Protein AF-A0A3A1XZ64-F1 (afdb_monomer_lite)

Sequence (1173 aa):
PPKTSGSVVLKYNQELTPEKVQAAITEAGNVNTERSDKKSVNDQLSGAFTQNINVKSDDAYDKTTFNAINTETSAQGATDKTYVAGAKTLNTYMVTDLGFKSQAIPLTVARYDTRIDKPTVEDPTNVSQEVKTDIIKKLAALNNVAQDKVSINDKGEAVIHFDGVDEKDAPKIALKDLVLKNLKAGEYVVPSDDKAVFVANPLDYSKDEIARIKQAIFDANKTNKDLNLTSVDQISLEYLKGDFTKAGQANQGISNGQAENTITVKIKTDKAVAEFTSNVKESKLTKLPDIRKDYDVSWTKTKIDGRDTDEGISWSNDQKTTIIYRYDPTKAEGFDTTKILGLLKATPKDKQAGLRDLTGGETLQYEGTGTNAQKSHMHYALQNGEPTGELTLGNMGGPYWSGNQKVSNSDVDLGDAESEAGSYSWDTEAGPVKVAGKKGKIFKARLFVEPYAMTYYKHVYMEQGRNPGNTAKAINVIFVPQTNHKTKDLSDSIGEHKTENVEGKDVPTQSKYYNASADKKDAYEKALKTATDLLATVKDKQEKDLTEEQKAQIDNATINLNKARAELDGADTNKDKLNDSIDANGKAAEGTTAATGTQATNQFKNVSDPDFKKADGSDDKDRNEAAKKAKTDYDKALEEANKVKEDKNATQKAVDDAKAKLDAAREKLNDFTTNKDELNNAIAKDGKVNTGRDNQGNQTLTNADPTYQNSTPEQRKAYDDAVKKADEVFKDPNASQKEVNKAIDDLKKAKAALDANATDKAPLAAAVQKSLDKDPNKHSVFYTNAKNKTGDTAAQQAVKNYDDALAKAKQVLADDKATKKDVEDAKKALEDAEKVLYAETYQTKATDLAEAIADNFSGYLMPAYFNAFDKAQAEGKDSQAAKDFKAYNDAYHAAKDLMDELNKPGSTVDQKKVDAVKEQLIAARKIIDTYATDTSRLSAAALNDFAIQHSPAYANLKELAEKQNPSEEEKAKVEAAKKAKEAYEKAAAKLTAALTNTLPKDQANGHDIPDNIIPKEDGDPNDKDYLKDIQAHKNGEPLNRDVDTILKEMNEAAKALDKFATKTDELIKSINEDATTHPSPAFKNASQPSFQKPDGSGPDDAKNAAAKAAADAYGKALNEAKDLLIKKPDATQKEINDAKAALDKARAELDKYNTDVAKLKASVKKHGTKADV

Radius of gyration: 86.15 Å; chains: 1; bounding box: 174×87×252 Å

Secondary structure (DSSP, 8-state):
--S---EEEEETT----HHHHHHHHHHHHTSBPSSTT--BHHHHHTTSTT--B-TT-TTSB-HHHHHHHS-B-SPTT-SS--B--EEEEEEE--BBTT-PBPSPEEEEEEEE-----PPEES-TTS--HHHHHHHHHHHHHHTT--GGGEEE-TTSEEEE--TTS-TTTS-EEEGGGSSEEEEPTTSS----GGGSEE-S-SS---HHHHHHHHHHHHHHHTT-TTTT---GGGEEEE---S-TTSTTTTTSTTTTTSS--PEEEEEE-SSEEEEEEE-TTTTSSEE---HHHHEEEEES-SS-TT-TTS-EEEESSTT--EEEEEE-TTS----BTHHHHTTEEEEES-TTSS---EETT---EETTSTTSPP-SSS--EEETTEE--EEEEEEEETTEEEES-B-TTTTS--TTSPEEEEEE-SSTTT--EEEEEETT--EEEEEEEESS-HHHHHHHHSPTT--TTT-SSSEEEEEEE--S--HHHHHHHHHTS-EEEETTEEEE--HHHHTS-HHHHHHHHHHHHHHHHHHHHHTTS-GGGS-HHHHHHHHHHHHHHHHHHHT--PPP---HHHHHHHHTT-PPPBTTBPP-GGGGSHHHHHHHS---B-TTSSB-HHHHHHHHHHHHHHHHHHHHHHHHHH-TT--HHHHHHHHHHHHHHHHHGGGGPPP-HHHHHHHHHHS----SB-TT--B-GGGS-HHHHHS-HHHHHHHHHHHHHHHHHHH-TT--HHHHHHHHHHHHHHHHHHHTT----HHHHHHHHH-TT-BTTB--HHHHHHHH-TT-HHHHHHHHHHHHHHHHHHHHHH-TT--HHHHHHHHHHHHHHHHHHT-GGG---SSHHHHHHHHHHGGGGSHHHHHHHHHHHHH-TTSHHHHHHHHHHHHHHHHHHHHHHHTSTT----HHHHHHHHHHHHHHHHHHHTT---THHHHHHHHHHHHHHTSHHHHHHHHHHT-SS--TTTHHHHHHHHHHHHHHHHHHHHHHHHHTT-PPPPEETTEEPPTTPPPPTTS-TT-TTTTTTS-S-TT-PPPHHHHHHHHHHHHHHHHHHGGGSPP-HHHHHHHHTHHHHTTSHHHHHHHS--PBPTTSSSB-HHHHHHHHHHHHHHHHHHHHHHHHHHH-TT--HHHHHHHHHHHHHHHHHHGGG----HHHHHHHHHH---S--

Foldseek 3Di:
DDQALAEAEAEQQDADDLVNLLVSVVVQQQQFDPPPVRGGVQRVQPPDPFWGFPSVDPQQWDPVVSVQQADWDDDPPDPRTGGQAAKDWIFGWRATNVGDTDPTHTYIYGYFYQDFPAAEDQDLVDDDPVNVLVSLVRRCVRRVHDSVQWDQDPQQWTWGHHPRHDSVSTDTHHSLLRHAHEDDPPLADALFDPLAAEAFAQLFGDPVSVVSLLVSRCVRCCPRPQLVRDDSVQKDKDWDDDAQCDPPNVPPLSQVLLAGIKIWIWGDDSHYIYIDIDGQLRRRRYHYDQLLPFWDKDFDDQDQPPQPVWPGWDQLDPSSQAIETAGALQVLDKDKPLSVQQRMKICTPDPVSPAHIARRPDDFAWAPPDPHHHRHPFRFTDDPNGQHWHKFKFDDPDLFTDTIGIQFSSNHRCLLAAWDQDWDDQEPVSHTGTAIAGPPRKGKMWIATHRGGQSNNQSRHADPPDGRRYGSRTRIYMYGHFQNDDLVLLVVLLVVQDFDQDPNDTHGLDQLQVQFDPVLNVQLVVLSVQSVVLSVVPVVDDRVRDDNRSSSSNSNSSSSNVVSSVPRRGDDQDQVLLVVLLCLCFDADDDPDATDHLNLALLNVCLVPPQDADPVRHGPVVVNVVSVVLNVQLVVLSVQSVVLVPPSRRHNVSSVVSSVSNVVSSVSSVVQHADQVLLVVLCLPQVPFFQCQDPVRDGDNLNGALLNNQADPVLNVLQVVLSVQSVVLSPPNRRYNVSSVVSSVSSVVSSVSSVVRPADLLLLLLLCVPDQQNDVVGHDLLLVQLVVPPVDPLSVVLNVQLVVLSVQSVVLSVDSRRHNVSSVVSSVSNVVSSVSSPDPVRDDDDVPLVVLLVVCLVVCQALLLVLLLVVCLVVDCVDPSNVLNVQLLVLSVLSVVVVVLVPDPPRPDDVVSSVVSSVSNVVSSVVSCVSHASCSLLVVLLVVLVVLCLFLLVVLLVCLLPDDPDDPVSVVVNVLSVVLVVLQVVLVVLSVLQVVLNADKDDDPRHHQDQNDDFDSPDDSNDPCRCVSHIRSPSNHDHNVSSVVSVVSNVVSSVSSVVSPQDLPLLVVLLVCCVVLCVAQLLVCLCQPQDADPVRPGGDPVVNVQSVVLNVQLVVLSVVSVCCVNVPVRDHNVNSVVSSVSNVVSSVSSVVRHDDCVVVVVVCVVPVDDPDD

Structure (mmCIF, N/CA/C/O backbone):
data_AF-A0A3A1XZ64-F1
#
_entry.id   AF-A0A3A1XZ64-F1
#
loop_
_atom_site.group_PDB
_atom_site.id
_atom_site.type_symbol
_atom_site.label_atom_id
_atom_site.label_alt_id
_atom_site.label_comp_id
_atom_site.label_asym_id
_atom_site.label_entity_id
_atom_site.label_seq_id
_atom_site.pdbx_PDB_ins_code
_atom_site.Cartn_x
_atom_site.Cartn_y
_atom_site.Cartn_z
_atom_site.occupancy
_atom_site.B_iso_or_equiv
_atom_site.auth_seq_id
_atom_site.auth_comp_id
_atom_site.auth_asym_id
_atom_site.auth_atom_id
_atom_site.pdbx_PDB_model_num
ATOM 1 N N . PRO A 1 1 ? -80.824 -29.458 127.274 1.00 72.31 1 PRO A N 1
ATOM 2 C CA . PRO A 1 1 ? -79.736 -29.387 126.265 1.00 72.31 1 PRO A CA 1
ATOM 3 C C . PRO A 1 1 ? -79.462 -27.914 125.926 1.00 72.31 1 PRO A C 1
ATOM 5 O O . PRO A 1 1 ? -80.353 -27.098 126.171 1.00 72.31 1 PRO A O 1
ATOM 8 N N . PRO A 1 2 ? -78.275 -27.560 125.408 1.00 81.06 2 PRO A N 1
ATOM 9 C CA . PRO A 1 2 ? -78.021 -26.232 124.847 1.00 81.06 2 PRO A CA 1
ATOM 10 C C . PRO A 1 2 ? -78.983 -25.931 123.688 1.00 81.06 2 PRO A C 1
ATOM 12 O O . PRO A 1 2 ? -79.506 -26.843 123.047 1.00 81.06 2 PRO A O 1
ATOM 15 N N . LYS A 1 3 ? -79.220 -24.641 123.425 1.00 84.75 3 LYS A N 1
ATOM 16 C CA . LYS A 1 3 ? -80.144 -24.170 122.375 1.00 84.75 3 LYS A CA 1
ATOM 17 C C . LYS A 1 3 ? -79.571 -24.275 120.954 1.00 84.75 3 LYS A C 1
ATOM 19 O O . LYS A 1 3 ? -80.325 -24.133 120.003 1.00 84.75 3 LYS A O 1
ATOM 24 N N . THR A 1 4 ? -78.264 -24.489 120.805 1.00 85.44 4 THR A N 1
ATOM 25 C CA . THR A 1 4 ? -77.558 -24.606 119.518 1.00 85.44 4 THR A CA 1
ATOM 26 C C . THR A 1 4 ? -76.292 -25.448 119.682 1.00 85.44 4 THR A C 1
ATOM 28 O O . THR A 1 4 ? -75.735 -25.520 120.779 1.00 85.44 4 THR A O 1
ATOM 31 N N . SER A 1 5 ? -75.852 -26.078 118.591 1.00 88.44 5 SER A N 1
ATOM 32 C CA . SER A 1 5 ? -74.563 -26.762 118.473 1.00 88.44 5 SER A CA 1
ATOM 33 C C . SER A 1 5 ? -73.467 -25.849 117.917 1.00 88.44 5 SER A C 1
ATOM 35 O O . SER A 1 5 ? -72.364 -26.312 117.653 1.00 88.44 5 SER A O 1
ATOM 37 N N . GLY A 1 6 ? -73.756 -24.558 117.745 1.00 88.81 6 GLY A N 1
ATOM 38 C CA . GLY A 1 6 ? -72.831 -23.574 117.194 1.00 88.81 6 GLY A CA 1
ATOM 39 C C . GLY A 1 6 ? -72.935 -23.480 115.675 1.00 88.81 6 GLY A C 1
ATOM 40 O O . GLY A 1 6 ? -74.018 -23.642 115.101 1.00 88.81 6 GLY A O 1
ATOM 41 N N . SER A 1 7 ? -71.804 -23.201 115.025 1.00 90.88 7 SER A N 1
ATOM 42 C CA . SER A 1 7 ? -71.732 -23.084 113.571 1.00 90.88 7 SER A CA 1
ATOM 43 C C . SER A 1 7 ? -70.463 -23.703 112.981 1.00 90.88 7 SER A C 1
ATOM 45 O O . SER A 1 7 ? -69.439 -23.807 113.650 1.00 90.88 7 SER A O 1
ATOM 47 N N . VAL A 1 8 ? -70.533 -24.123 111.718 1.00 92.81 8 VAL A N 1
ATOM 48 C CA . VAL A 1 8 ? -69.400 -24.617 110.926 1.00 92.81 8 VAL A CA 1
ATOM 49 C C . VAL A 1 8 ? -69.339 -23.826 109.627 1.00 92.81 8 VAL A C 1
ATOM 51 O O . VAL A 1 8 ? -70.294 -23.834 108.851 1.00 92.81 8 VAL A O 1
ATOM 54 N N . VAL A 1 9 ? -68.200 -23.184 109.365 1.00 93.06 9 VAL A N 1
ATOM 55 C CA . VAL A 1 9 ? -67.962 -22.413 108.137 1.00 93.06 9 VAL A CA 1
ATOM 56 C C . VAL A 1 9 ? -67.015 -23.174 107.208 1.00 93.06 9 VAL A C 1
ATOM 58 O O . VAL A 1 9 ? -65.954 -23.641 107.624 1.00 93.06 9 VAL A O 1
ATOM 61 N N . LEU A 1 10 ? -67.402 -23.318 105.941 1.00 93.88 10 LEU A N 1
ATOM 62 C CA . LEU A 1 10 ? -66.702 -24.091 104.913 1.00 93.88 10 LEU A CA 1
ATOM 63 C C . LEU A 1 10 ? -66.418 -23.224 103.682 1.00 93.88 10 LEU A C 1
ATOM 65 O O . LEU A 1 10 ? -67.235 -22.395 103.290 1.00 93.88 10 LEU A O 1
ATOM 69 N N . LYS A 1 11 ? -65.280 -23.441 103.019 1.00 92.50 11 LYS A N 1
ATOM 70 C CA . LYS A 1 11 ? -65.061 -22.923 101.656 1.00 92.50 11 LYS A CA 1
ATOM 71 C C . LYS A 1 11 ? -65.850 -23.745 100.635 1.00 92.50 11 LYS A C 1
ATOM 73 O O . LYS A 1 11 ? -66.190 -24.897 100.892 1.00 92.50 11 LYS A O 1
ATOM 78 N N . TYR A 1 12 ? -66.101 -23.173 99.461 1.00 91.75 12 TYR A N 1
ATOM 79 C CA . TYR A 1 12 ? -66.890 -23.772 98.378 1.00 91.75 12 TYR A CA 1
ATOM 80 C C . TYR A 1 12 ? -66.477 -25.206 98.006 1.00 91.75 12 TYR A C 1
ATOM 82 O O . TYR A 1 12 ? -67.330 -25.995 97.611 1.00 91.75 12 TYR A O 1
ATOM 90 N N . ASN A 1 13 ? -65.193 -25.548 98.150 1.00 91.19 13 ASN A N 1
ATOM 91 C CA . ASN A 1 13 ? -64.625 -26.861 97.838 1.00 91.19 13 ASN A CA 1
ATOM 92 C C . ASN A 1 13 ? -64.469 -27.788 99.055 1.00 91.19 13 ASN A C 1
ATOM 94 O O . ASN A 1 13 ? -63.857 -28.848 98.949 1.00 91.19 13 ASN A O 1
ATOM 98 N N . GLN A 1 14 ? -65.001 -27.406 100.220 1.00 92.50 14 GLN A N 1
ATOM 99 C CA . GLN A 1 14 ? -64.918 -28.188 101.452 1.00 92.50 14 GLN A CA 1
ATOM 100 C C . GLN A 1 14 ? -66.246 -28.881 101.778 1.00 92.50 14 GLN A C 1
ATOM 102 O O . GLN A 1 14 ? -67.298 -28.246 101.910 1.00 92.50 14 GLN A O 1
ATOM 107 N N . GLU A 1 15 ? -66.172 -30.190 101.990 1.00 91.38 15 GLU A N 1
ATOM 108 C CA . GLU A 1 15 ? -67.285 -31.013 102.462 1.00 91.38 15 GLU A CA 1
ATOM 109 C C . GLU A 1 15 ? -67.494 -30.849 103.984 1.00 91.38 15 GLU A C 1
ATOM 111 O O . GLU A 1 15 ? -66.542 -30.630 104.746 1.00 91.38 15 GLU A O 1
ATOM 116 N N . LEU A 1 16 ? -68.746 -30.926 104.447 1.00 93.62 16 LEU A N 1
ATOM 117 C CA . LEU A 1 16 ? -69.064 -31.067 105.869 1.00 93.62 16 LEU A CA 1
ATOM 118 C C . LEU A 1 16 ? -68.836 -32.526 106.265 1.00 93.62 16 LEU A C 1
ATOM 120 O O . LEU A 1 16 ? -69.551 -33.399 105.787 1.00 93.62 16 LEU A O 1
ATOM 124 N N . THR A 1 17 ? -67.886 -32.805 107.152 1.00 93.12 17 THR A N 1
ATOM 125 C CA . THR A 1 17 ? -67.615 -34.187 107.573 1.00 93.12 17 THR A CA 1
ATOM 126 C C . THR A 1 17 ? -68.376 -34.544 108.855 1.00 93.12 17 THR A C 1
ATOM 128 O O . THR A 1 17 ? -68.671 -33.646 109.658 1.00 93.12 17 THR A O 1
ATOM 131 N N . PRO A 1 18 ? -68.682 -35.833 109.099 1.00 92.25 18 PRO A N 1
ATOM 132 C CA . PRO A 1 18 ? -69.296 -36.269 110.350 1.00 92.25 18 PRO A CA 1
ATOM 133 C C . PRO A 1 18 ? -68.497 -35.834 111.583 1.00 92.25 18 PRO A C 1
ATOM 135 O O . PRO A 1 18 ? -69.089 -35.441 112.582 1.00 92.25 18 PRO A O 1
ATOM 138 N N . GLU A 1 19 ? -67.163 -35.816 111.510 1.00 92.12 19 GLU A N 1
ATOM 139 C CA . GLU A 1 19 ? -66.283 -35.412 112.614 1.00 92.12 19 GLU A CA 1
ATOM 140 C C . GLU A 1 19 ? -66.494 -33.946 113.003 1.00 92.12 19 GLU A C 1
ATOM 142 O O . GLU A 1 19 ? -66.482 -33.622 114.189 1.00 92.12 19 GLU A O 1
ATOM 147 N N . LYS A 1 20 ? -66.739 -33.055 112.030 1.00 92.31 20 LYS A N 1
ATOM 148 C CA . LYS A 1 20 ? -67.052 -31.644 112.313 1.00 92.31 20 LYS A CA 1
ATOM 149 C C . LYS A 1 20 ? -68.392 -31.499 113.031 1.00 92.31 20 LYS A C 1
ATOM 151 O O . LYS A 1 20 ? -68.501 -30.705 113.961 1.00 92.31 20 LYS A O 1
ATOM 156 N N . VAL A 1 21 ? -69.394 -32.288 112.636 1.00 91.88 21 VAL A N 1
ATOM 157 C CA . VAL A 1 21 ? -70.703 -32.313 113.310 1.00 91.88 21 VAL A CA 1
ATOM 158 C C . VAL A 1 21 ? -70.563 -32.876 114.728 1.00 91.88 21 VAL A C 1
ATOM 160 O O . VAL A 1 21 ? -71.085 -32.299 115.677 1.00 91.88 21 VAL A O 1
ATOM 163 N N . GLN A 1 22 ? -69.797 -33.954 114.897 1.00 92.00 22 GLN A N 1
ATOM 164 C CA . GLN A 1 22 ? -69.511 -34.564 116.199 1.00 92.00 22 GLN A CA 1
ATOM 165 C C . GLN A 1 22 ? -68.770 -33.608 117.137 1.00 92.00 22 GLN A C 1
ATOM 167 O O . GLN A 1 22 ? -69.117 -33.517 118.316 1.00 92.00 22 GLN A O 1
ATOM 172 N N . ALA A 1 23 ? -67.775 -32.879 116.627 1.00 90.44 23 ALA A N 1
ATOM 173 C CA . ALA A 1 23 ? -67.051 -31.866 117.386 1.00 90.44 23 ALA A CA 1
ATOM 174 C C . ALA A 1 23 ? -67.995 -30.754 117.864 1.00 90.44 23 ALA A C 1
ATOM 176 O O . ALA A 1 23 ? -67.988 -30.433 119.049 1.00 90.44 23 ALA A O 1
ATOM 177 N N . ALA A 1 24 ? -68.876 -30.261 116.989 1.00 89.62 24 ALA A N 1
ATOM 178 C CA . ALA A 1 24 ? -69.879 -29.256 117.335 1.00 89.62 24 ALA A CA 1
ATOM 179 C C . ALA A 1 24 ? -70.861 -29.747 118.422 1.00 89.62 24 ALA A C 1
ATOM 181 O O . ALA A 1 24 ? -71.157 -29.030 119.378 1.00 89.62 24 ALA A O 1
ATOM 182 N N . ILE A 1 25 ? -71.329 -31.001 118.341 1.00 90.25 25 ILE A N 1
ATOM 183 C CA . ILE A 1 25 ? -72.186 -31.604 119.382 1.00 90.25 25 ILE A CA 1
ATOM 184 C C . ILE A 1 25 ? -71.419 -31.757 120.703 1.00 90.25 25 ILE A C 1
ATOM 186 O O . ILE A 1 25 ? -71.974 -31.488 121.769 1.00 90.25 25 ILE A O 1
ATOM 190 N N . THR A 1 26 ? -70.150 -32.171 120.643 1.00 88.81 26 THR A N 1
ATOM 191 C CA . THR A 1 26 ? -69.287 -32.351 121.822 1.00 88.81 26 THR A CA 1
ATOM 192 C C . THR A 1 26 ? -69.055 -31.025 122.533 1.00 88.81 26 THR A C 1
ATOM 194 O O . THR A 1 26 ? -69.230 -30.935 123.747 1.00 88.81 26 THR A O 1
ATOM 197 N N . GLU A 1 27 ? -68.693 -29.988 121.777 1.00 88.00 27 GLU A N 1
ATOM 198 C CA . GLU A 1 27 ? -68.483 -28.642 122.298 1.00 88.00 27 GLU A CA 1
ATOM 199 C C . GLU A 1 27 ? -69.759 -28.126 122.963 1.00 88.00 27 GLU A C 1
ATOM 201 O O . GLU A 1 27 ? -69.723 -27.734 124.127 1.00 88.00 27 GLU A O 1
ATOM 206 N N . ALA A 1 28 ? -70.908 -28.266 122.298 1.00 86.56 28 ALA A N 1
ATOM 207 C CA . ALA A 1 28 ? -72.205 -27.903 122.858 1.00 86.56 28 ALA A CA 1
ATOM 208 C C . ALA A 1 28 ? -72.541 -28.682 124.145 1.00 86.56 28 ALA A C 1
ATOM 210 O O . ALA A 1 28 ? -73.086 -28.114 125.092 1.00 86.56 28 ALA A O 1
ATOM 211 N N . GLY A 1 29 ? -72.195 -29.972 124.213 1.00 85.06 29 GLY A N 1
ATOM 212 C CA . GLY A 1 29 ? -72.396 -30.826 125.392 1.00 85.06 29 GLY A CA 1
ATOM 213 C C . GLY A 1 29 ? -71.615 -30.380 126.626 1.00 85.06 29 GLY A C 1
ATOM 214 O O . GLY A 1 29 ? -72.065 -30.631 127.746 1.00 85.06 29 GLY A O 1
ATOM 215 N N . ASN A 1 30 ? -70.500 -29.678 126.411 1.00 85.50 30 ASN A N 1
ATOM 216 C CA . ASN A 1 30 ? -69.625 -29.130 127.447 1.00 85.50 30 ASN A CA 1
ATOM 217 C C . ASN A 1 30 ? -69.985 -27.691 127.852 1.00 85.50 30 ASN A C 1
ATOM 219 O O . ASN A 1 30 ? -69.416 -27.165 128.806 1.00 85.50 30 ASN A O 1
ATOM 223 N N . VAL A 1 31 ? -70.937 -27.046 127.171 1.00 84.38 31 VAL A N 1
ATOM 224 C CA . VAL A 1 31 ? -71.431 -25.725 127.576 1.00 84.38 31 VAL A CA 1
ATOM 225 C C . VAL A 1 31 ? -72.365 -25.866 128.782 1.00 84.38 31 VAL A C 1
ATOM 227 O O . VAL A 1 31 ? -73.225 -26.750 128.831 1.00 84.38 31 VAL A O 1
ATOM 230 N N . ASN A 1 32 ? -72.218 -24.971 129.763 1.00 82.81 32 ASN A N 1
ATOM 231 C CA . ASN A 1 32 ? -73.082 -24.916 130.944 1.00 82.81 32 ASN A CA 1
ATOM 232 C C . ASN A 1 32 ? -74.554 -24.720 130.555 1.00 82.81 32 ASN A C 1
ATOM 234 O O . ASN A 1 32 ? -74.889 -23.855 129.746 1.00 82.81 32 ASN A O 1
ATOM 238 N N . THR A 1 33 ? -75.448 -25.502 131.163 1.00 79.19 33 THR A N 1
ATOM 239 C CA . THR A 1 33 ? -76.893 -25.381 130.914 1.00 79.19 33 THR A CA 1
ATOM 240 C C . THR A 1 33 ? -77.557 -24.346 131.830 1.00 79.19 33 THR A C 1
ATOM 242 O O . THR A 1 33 ? -77.000 -23.952 132.853 1.00 79.19 33 THR A O 1
ATOM 245 N N . GLU A 1 34 ? -78.794 -23.954 131.506 1.00 79.12 34 GLU A N 1
ATOM 246 C CA . GLU A 1 34 ? -79.625 -23.043 132.318 1.00 79.12 34 GLU A CA 1
ATOM 247 C C . GLU A 1 34 ? -80.194 -23.697 133.602 1.00 79.12 34 GLU A C 1
ATOM 249 O O . GLU A 1 34 ? -80.949 -23.066 134.342 1.00 79.12 34 GLU A O 1
ATOM 254 N N . ARG A 1 35 ? -79.844 -24.959 133.897 1.00 77.06 35 ARG A N 1
ATOM 255 C CA . ARG A 1 35 ? -80.229 -25.632 135.147 1.00 77.06 35 ARG A CA 1
ATOM 256 C C . ARG A 1 35 ? -79.598 -24.917 136.350 1.00 77.06 35 ARG A C 1
ATOM 258 O O . ARG A 1 35 ? -78.514 -24.349 136.255 1.00 77.06 35 ARG A O 1
ATOM 265 N N . SER A 1 36 ? -80.257 -24.972 137.509 1.00 81.00 36 SER A N 1
ATOM 266 C CA . SER A 1 36 ? -79.831 -24.265 138.728 1.00 81.00 36 SER A CA 1
ATOM 267 C C . SER A 1 36 ? -78.410 -24.600 139.208 1.00 81.00 36 SER A C 1
ATOM 269 O O . SER A 1 36 ? -77.790 -23.769 139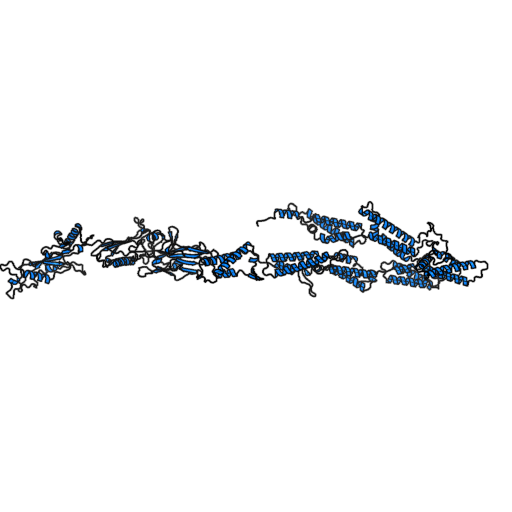.863 1.00 81.00 36 SER A O 1
ATOM 271 N N . ASP A 1 37 ? -77.887 -25.789 138.892 1.00 79.88 37 ASP A N 1
ATOM 272 C CA . ASP A 1 37 ? -76.522 -26.219 139.231 1.00 79.88 37 ASP A CA 1
ATOM 273 C C . ASP A 1 37 ? -75.456 -25.754 138.222 1.00 79.88 37 ASP A C 1
ATOM 275 O O . ASP A 1 37 ? -74.267 -25.952 138.465 1.00 79.88 37 ASP A O 1
ATOM 279 N N . LYS A 1 38 ? -75.871 -25.122 137.112 1.00 80.69 38 LYS A N 1
ATOM 280 C CA . LYS A 1 38 ? -75.029 -24.598 136.022 1.00 80.69 38 LYS A CA 1
ATOM 281 C C . LYS A 1 38 ? -74.040 -25.609 135.439 1.00 80.69 38 LYS A C 1
ATOM 283 O O . LYS A 1 38 ? -73.044 -25.213 134.844 1.00 80.69 38 LYS A O 1
ATOM 288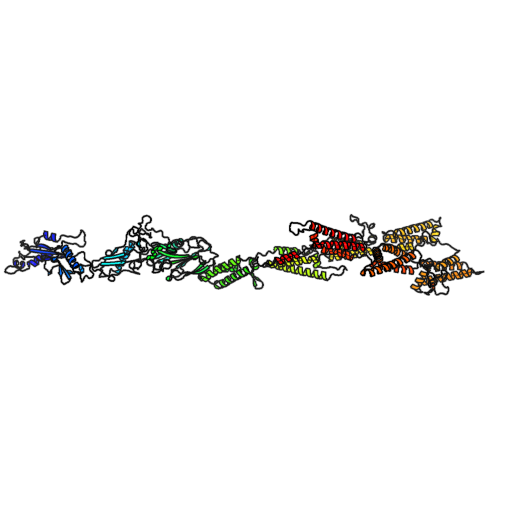 N N . LYS A 1 39 ? -74.307 -26.905 135.585 1.00 82.62 39 LYS A N 1
ATOM 289 C CA . LYS A 1 39 ? -73.465 -27.965 135.025 1.00 82.62 39 LYS A CA 1
ATOM 290 C C . LYS A 1 39 ? -73.720 -28.124 133.527 1.00 82.62 39 LYS A C 1
ATOM 292 O O . LYS A 1 39 ? -74.845 -27.890 133.060 1.00 82.62 39 LYS A O 1
ATOM 297 N N . SER A 1 40 ? -72.698 -28.537 132.778 1.00 82.81 40 SER A N 1
ATOM 298 C CA . SER A 1 40 ? -72.851 -28.935 131.374 1.00 82.81 40 SER A CA 1
ATOM 299 C C . SER A 1 40 ? -73.728 -30.187 131.245 1.00 82.81 40 SER A C 1
ATOM 301 O O . SER A 1 40 ? -74.017 -30.856 132.242 1.00 82.81 40 SER A O 1
ATOM 303 N N . VAL A 1 41 ? -74.197 -30.516 130.036 1.00 81.31 41 VAL A N 1
ATOM 304 C CA . VAL A 1 41 ? -74.984 -31.752 129.847 1.00 81.31 41 VAL A CA 1
ATOM 305 C C . VAL A 1 41 ? -74.120 -32.973 130.172 1.00 81.31 41 VAL A C 1
ATOM 307 O O . VAL A 1 41 ? -74.595 -33.889 130.841 1.00 81.31 41 VAL A O 1
ATOM 310 N N . ASN A 1 42 ? -72.841 -32.951 129.788 1.00 81.06 42 ASN A N 1
ATOM 311 C CA . ASN A 1 42 ? -71.893 -34.015 130.116 1.00 81.06 42 ASN A CA 1
ATOM 312 C C . ASN A 1 42 ? -71.666 -34.152 131.631 1.00 81.06 42 ASN A C 1
ATOM 314 O O . ASN A 1 42 ? -71.729 -35.260 132.160 1.00 81.06 42 ASN A O 1
ATOM 318 N N . ASP A 1 43 ? -71.503 -33.044 132.359 1.00 81.38 43 ASP A N 1
ATOM 319 C CA . ASP A 1 43 ? -71.331 -33.082 133.819 1.00 81.38 43 ASP A CA 1
ATOM 320 C C . ASP A 1 43 ? -72.584 -33.587 134.547 1.00 81.38 43 ASP A C 1
ATOM 322 O O . ASP A 1 43 ? -72.479 -34.238 135.588 1.00 81.38 43 ASP A O 1
ATOM 326 N N . GLN A 1 44 ? -73.778 -33.294 134.022 1.00 78.31 44 GLN A N 1
ATOM 327 C CA . GLN A 1 44 ? -75.044 -33.762 134.599 1.00 78.31 44 GLN A CA 1
ATOM 328 C C . GLN A 1 44 ? -75.270 -35.265 134.427 1.00 78.31 44 GLN A C 1
ATOM 330 O O . GLN A 1 44 ? -75.947 -35.861 135.263 1.00 78.31 44 GLN A O 1
ATOM 335 N N . LEU A 1 45 ? -74.728 -35.860 133.364 1.00 78.44 45 LEU A N 1
ATOM 336 C CA . LEU A 1 45 ? -74.802 -37.298 133.093 1.00 78.44 45 LEU A CA 1
ATOM 337 C C . LEU A 1 45 ? -73.665 -38.083 133.782 1.00 78.44 45 LEU A C 1
ATOM 339 O O . LEU A 1 45 ? -73.751 -39.304 133.922 1.00 78.44 45 LEU A O 1
ATOM 343 N N . SER A 1 46 ? -72.621 -37.394 134.259 1.00 68.06 46 SER A N 1
ATOM 344 C CA . SER A 1 46 ? -71.466 -38.015 134.916 1.00 68.06 46 SER A CA 1
ATOM 345 C C . SER A 1 46 ? -71.834 -38.679 136.261 1.00 68.06 46 SER A C 1
ATOM 347 O O . SER A 1 46 ? -72.368 -38.041 137.168 1.00 68.06 46 SER A O 1
ATOM 349 N N . GLY A 1 47 ? -71.557 -39.985 136.400 1.00 62.47 47 GLY A N 1
ATOM 350 C CA . GLY A 1 47 ? -71.767 -40.758 137.641 1.00 62.47 47 GLY A CA 1
ATOM 351 C C . GLY A 1 47 ? -72.604 -42.040 137.502 1.00 62.47 47 GLY A C 1
ATOM 352 O O . GLY A 1 47 ? -72.559 -42.885 138.393 1.00 62.47 47 GLY A O 1
ATOM 353 N N . ALA A 1 48 ? -73.298 -42.239 136.377 1.00 58.34 48 ALA A N 1
ATOM 354 C CA . ALA A 1 48 ? -73.900 -43.516 135.990 1.00 58.34 48 ALA A CA 1
ATOM 355 C C . ALA A 1 48 ? -73.176 -44.045 134.741 1.00 58.34 48 ALA A C 1
ATOM 357 O O . ALA A 1 48 ? -73.201 -43.404 133.695 1.00 58.34 48 ALA A O 1
ATOM 358 N N . PHE A 1 49 ? -72.527 -45.212 134.830 1.00 52.84 49 PHE A N 1
ATOM 359 C CA . PHE A 1 49 ? -71.653 -45.776 133.778 1.00 52.84 49 PHE A CA 1
ATOM 360 C C . PHE A 1 49 ? -72.377 -46.146 132.459 1.00 52.84 49 PHE A C 1
ATOM 362 O O . PHE A 1 49 ? -71.783 -46.743 131.570 1.00 52.84 49 PHE A O 1
ATOM 369 N N . THR A 1 50 ? -73.663 -45.815 132.330 1.00 54.06 50 THR A N 1
ATOM 370 C CA . THR A 1 50 ? -74.543 -46.185 131.217 1.00 54.06 50 THR A CA 1
ATOM 371 C C . THR A 1 50 ? -75.221 -44.980 130.547 1.00 54.06 50 THR A C 1
ATOM 373 O O . THR A 1 50 ? -76.202 -45.184 129.847 1.00 54.06 50 THR A O 1
ATOM 376 N N . GLN A 1 51 ? -74.791 -43.722 130.757 1.00 63.44 51 GLN A N 1
ATOM 377 C CA . GLN A 1 51 ? -75.590 -42.547 130.336 1.00 63.44 51 GLN A CA 1
ATOM 378 C C . GLN A 1 51 ? -74.840 -41.381 129.644 1.00 63.44 51 GLN A C 1
ATOM 380 O O . GLN A 1 51 ? -75.434 -40.313 129.509 1.00 63.44 51 GLN A O 1
ATOM 385 N N . ASN A 1 52 ? -73.601 -41.530 129.153 1.00 74.75 52 ASN A N 1
ATOM 386 C CA . ASN A 1 52 ? -72.876 -40.416 128.503 1.00 74.75 52 ASN A CA 1
ATOM 387 C C . ASN A 1 52 ? -73.419 -40.080 127.100 1.00 74.75 52 ASN A C 1
ATOM 389 O O . ASN A 1 52 ? -74.128 -40.885 126.496 1.00 74.75 52 ASN A O 1
ATOM 393 N N . ILE A 1 53 ? -73.084 -38.893 126.566 1.00 82.75 53 ILE A N 1
ATOM 394 C CA . ILE A 1 53 ? -73.442 -38.499 125.192 1.00 82.75 53 ILE A CA 1
ATOM 395 C C . ILE A 1 53 ? -72.588 -39.284 124.184 1.00 82.75 53 ILE A C 1
ATOM 397 O O . ILE A 1 53 ? -71.385 -39.060 124.052 1.00 82.75 53 ILE A O 1
ATOM 401 N N . ASN A 1 54 ? -73.235 -40.139 123.399 1.00 85.56 54 ASN A N 1
ATOM 402 C CA . ASN A 1 54 ? -72.659 -40.820 122.253 1.00 85.56 54 ASN A CA 1
ATOM 403 C C . ASN A 1 54 ? -72.772 -39.946 120.995 1.00 85.56 54 ASN A C 1
ATOM 405 O O . ASN A 1 54 ? -73.702 -40.071 120.194 1.00 85.56 54 ASN A O 1
ATOM 409 N N . VAL A 1 55 ? -71.792 -39.065 120.791 1.00 82.25 55 VAL A N 1
ATOM 410 C CA . VAL A 1 55 ? -71.741 -38.187 119.607 1.00 82.25 55 VAL A CA 1
ATOM 411 C C . VAL A 1 55 ? -71.572 -38.951 118.290 1.00 82.25 55 VAL A C 1
ATOM 413 O O . VAL A 1 55 ? -71.898 -38.417 117.236 1.00 82.25 55 VAL A O 1
ATOM 416 N N . LYS A 1 56 ? -71.105 -40.206 118.335 1.00 86.81 56 LYS A N 1
ATOM 417 C CA . LYS A 1 56 ? -70.948 -41.076 117.158 1.00 86.81 56 LYS A CA 1
ATOM 418 C C . LYS A 1 56 ? -72.223 -41.838 116.799 1.00 86.81 56 LYS A C 1
ATOM 420 O O . LYS A 1 56 ? -72.192 -42.643 115.875 1.00 86.81 56 LYS A O 1
ATOM 425 N N . SER A 1 57 ? -73.318 -41.616 117.527 1.00 85.31 57 SER A N 1
ATOM 426 C CA . SER A 1 57 ? -74.600 -42.227 117.204 1.00 85.31 57 SER A CA 1
ATOM 427 C C . SER A 1 57 ? -75.053 -41.841 115.796 1.00 85.31 57 SER A C 1
ATOM 429 O O . SER A 1 57 ? -74.984 -40.677 115.398 1.00 85.31 57 SER A O 1
ATOM 431 N N . ASP A 1 58 ? -75.594 -42.818 115.075 1.00 82.19 58 ASP A N 1
ATOM 432 C CA . ASP A 1 58 ? -76.231 -42.629 113.772 1.00 82.19 58 ASP A CA 1
ATOM 433 C C . ASP A 1 58 ? -77.397 -41.628 113.815 1.00 82.19 58 ASP A C 1
ATOM 435 O O . ASP A 1 58 ? -77.742 -41.042 112.789 1.00 82.19 58 ASP A O 1
ATOM 439 N N . ASP A 1 59 ? -77.971 -41.407 115.001 1.00 86.25 59 ASP A N 1
ATOM 440 C CA . ASP A 1 59 ? -79.079 -40.484 115.249 1.00 86.25 59 ASP A CA 1
ATOM 441 C C . ASP A 1 59 ? -78.637 -39.097 115.746 1.00 86.25 59 ASP A C 1
ATOM 443 O O . ASP A 1 59 ? -79.492 -38.267 116.080 1.00 86.25 59 ASP A O 1
ATOM 447 N N . ALA A 1 60 ? -77.325 -38.831 115.805 1.00 88.81 60 ALA A N 1
ATOM 448 C CA . ALA A 1 60 ? -76.759 -37.582 116.319 1.00 88.81 60 ALA A CA 1
ATOM 449 C C . ALA A 1 60 ? -77.038 -36.363 115.419 1.00 88.81 60 ALA A C 1
ATOM 451 O O . ALA A 1 60 ? -76.923 -35.228 115.878 1.00 88.81 60 ALA A O 1
ATOM 452 N N . TYR A 1 61 ? -77.429 -36.560 114.157 1.00 92.06 61 TYR A N 1
ATOM 453 C CA . TYR A 1 61 ? -77.848 -35.489 113.249 1.00 92.06 61 TYR A CA 1
ATOM 454 C C . TYR A 1 61 ? -78.787 -35.989 112.144 1.00 92.06 61 TYR A C 1
ATOM 456 O O . TYR A 1 61 ? -78.859 -37.182 111.856 1.00 92.06 61 TYR A O 1
ATOM 464 N N . ASP A 1 62 ? -79.518 -35.069 111.510 1.00 92.75 62 ASP A N 1
ATOM 465 C CA . ASP A 1 62 ? -80.399 -35.386 110.382 1.00 92.75 62 ASP A CA 1
ATOM 466 C C . ASP A 1 62 ? -79.601 -35.719 109.104 1.00 92.75 62 ASP A C 1
ATOM 468 O O . ASP A 1 62 ? -79.058 -34.835 108.435 1.00 92.75 62 ASP A O 1
ATOM 472 N N . LYS A 1 63 ? -79.535 -37.010 108.749 1.00 90.38 63 LYS A N 1
ATOM 473 C CA . LYS A 1 63 ? -78.772 -37.514 107.587 1.00 90.38 63 LYS A CA 1
ATOM 474 C C . LYS A 1 63 ? -79.229 -36.899 106.256 1.00 90.38 63 LYS A C 1
ATOM 476 O O . LYS A 1 63 ? -78.401 -36.648 105.383 1.00 90.38 63 LYS A O 1
ATOM 481 N N . THR A 1 64 ? -80.525 -36.624 106.096 1.00 91.06 64 THR A N 1
ATOM 482 C CA . THR A 1 64 ? -81.077 -36.036 104.863 1.00 91.06 64 THR A CA 1
ATOM 483 C C . THR A 1 64 ? -80.544 -34.623 104.642 1.00 91.06 64 THR A C 1
ATOM 485 O O . THR A 1 64 ? -80.037 -34.306 103.565 1.00 91.06 64 THR A O 1
ATOM 488 N N . THR A 1 65 ? -80.597 -33.786 105.676 1.00 89.88 65 THR A N 1
ATOM 489 C CA . THR A 1 65 ? -80.091 -32.412 105.637 1.00 89.88 65 THR A CA 1
ATOM 490 C C . THR A 1 65 ? -78.571 -32.389 105.517 1.00 89.88 65 THR A C 1
ATOM 492 O O . THR A 1 65 ? -78.042 -31.587 104.752 1.00 89.88 65 THR A O 1
ATOM 495 N N . PHE A 1 66 ? -77.863 -33.304 106.188 1.00 92.69 66 PHE A N 1
ATOM 496 C CA . PHE A 1 66 ? -76.415 -33.472 106.038 1.00 92.69 66 PHE A CA 1
ATOM 497 C C . PHE A 1 66 ? -76.023 -33.744 104.575 1.00 92.69 66 PHE A C 1
ATOM 499 O O . PHE A 1 66 ? -75.193 -33.031 104.009 1.00 92.69 66 PHE A O 1
ATOM 506 N N . ASN A 1 67 ? -76.694 -34.694 103.916 1.00 92.00 67 ASN A N 1
ATOM 507 C CA . ASN A 1 67 ? -76.459 -34.994 102.502 1.00 92.00 67 ASN A CA 1
ATOM 508 C C . ASN A 1 67 ? -76.821 -33.810 101.589 1.00 92.00 67 ASN A C 1
ATOM 510 O O . ASN A 1 67 ? -76.087 -33.509 100.652 1.00 92.00 67 ASN A O 1
ATOM 514 N N . ALA A 1 68 ? -77.913 -33.095 101.879 1.00 90.31 68 ALA A N 1
ATOM 515 C CA . ALA A 1 68 ? -78.332 -31.914 101.117 1.00 90.31 68 ALA A CA 1
ATOM 516 C C . ALA A 1 68 ? -77.414 -30.690 101.311 1.00 90.31 68 ALA A C 1
ATOM 518 O O . ALA A 1 68 ? -77.416 -29.762 100.494 1.00 90.31 68 ALA A O 1
ATOM 519 N N . ILE A 1 69 ? -76.659 -30.637 102.411 1.00 91.56 69 ILE A N 1
ATOM 520 C CA . ILE A 1 69 ? -75.576 -29.668 102.609 1.00 91.56 69 ILE A CA 1
ATOM 521 C C . ILE A 1 69 ? -74.363 -30.067 101.760 1.00 91.56 69 ILE A C 1
ATOM 523 O O . ILE A 1 69 ? -73.703 -29.189 101.213 1.00 91.56 69 ILE A O 1
ATOM 527 N N . ASN A 1 70 ? -74.086 -31.360 101.594 1.00 93.06 70 ASN A N 1
ATOM 528 C CA . ASN A 1 70 ? -72.937 -31.876 100.841 1.00 93.06 70 ASN A CA 1
ATOM 529 C C . ASN A 1 70 ? -73.209 -32.193 99.363 1.00 93.06 70 ASN A C 1
ATOM 531 O O . ASN A 1 70 ? -72.390 -32.838 98.716 1.00 93.06 70 ASN A O 1
ATOM 535 N N . THR A 1 71 ? -74.315 -31.723 98.784 1.00 92.88 71 THR A N 1
ATOM 536 C CA . THR A 1 71 ? -74.552 -31.870 97.341 1.00 92.88 71 THR A CA 1
ATOM 537 C C . THR A 1 71 ? -73.454 -31.162 96.526 1.00 92.88 71 THR A C 1
ATOM 539 O O . THR A 1 71 ? -73.220 -29.963 96.708 1.00 92.88 71 THR A O 1
ATOM 542 N N . GLU A 1 72 ? -72.787 -31.901 95.631 1.00 90.62 72 GLU A N 1
ATOM 543 C CA . GLU A 1 72 ? -71.775 -31.389 94.692 1.00 90.62 72 GLU A CA 1
ATOM 544 C C . GLU A 1 72 ? -72.444 -30.569 93.564 1.00 90.62 72 GLU A C 1
ATOM 546 O O . GLU A 1 72 ? -73.485 -30.957 93.035 1.00 90.62 72 GLU A O 1
ATOM 551 N N . THR A 1 73 ? -71.864 -29.421 93.212 1.00 88.06 73 THR A N 1
ATOM 552 C CA . THR A 1 73 ? -72.342 -28.470 92.190 1.00 88.06 73 THR A CA 1
ATOM 553 C C . THR A 1 73 ? -71.390 -28.328 90.997 1.00 88.06 73 THR A C 1
ATOM 555 O O . THR A 1 73 ? -71.729 -27.649 90.028 1.00 88.06 73 THR A O 1
ATOM 558 N N . SER A 1 74 ? -70.208 -28.948 91.043 1.00 85.94 74 SER A N 1
ATOM 559 C CA . SER A 1 74 ? -69.219 -28.923 89.960 1.00 85.94 74 SER A CA 1
ATOM 560 C C . SER A 1 74 ? -69.641 -29.789 88.770 1.00 85.94 74 SER A C 1
ATOM 562 O O . SER A 1 74 ? -70.393 -30.752 88.912 1.00 85.94 74 SER A O 1
ATOM 564 N N . ALA A 1 75 ? -69.132 -29.463 87.577 1.00 84.50 75 ALA A N 1
ATOM 565 C CA . ALA A 1 75 ? -69.327 -30.292 86.388 1.00 84.50 75 ALA A CA 1
ATOM 566 C C . ALA A 1 75 ? -68.677 -31.678 86.562 1.00 84.50 75 ALA A C 1
ATOM 568 O O . ALA A 1 75 ? -67.631 -31.813 87.199 1.00 84.50 75 ALA A O 1
ATOM 569 N N . GLN A 1 76 ? -69.277 -32.710 85.963 1.00 77.19 76 GLN A N 1
ATOM 570 C CA . GLN A 1 76 ? -68.792 -34.088 86.063 1.00 77.19 76 GLN A CA 1
ATOM 571 C C . GLN A 1 76 ? -67.334 -34.199 85.572 1.00 77.19 76 GLN A C 1
ATOM 573 O O . GLN A 1 76 ? -67.033 -33.854 84.432 1.00 77.19 76 GLN A O 1
ATOM 578 N N . GLY A 1 77 ? -66.430 -34.679 86.434 1.00 75.12 77 GLY A N 1
ATOM 579 C CA . GLY A 1 77 ? -64.997 -34.816 86.133 1.00 75.12 77 GLY A CA 1
ATOM 580 C C . GLY A 1 77 ? -64.136 -33.581 86.435 1.00 75.12 77 GLY A C 1
ATOM 581 O O . GLY A 1 77 ? -62.939 -33.610 86.156 1.00 75.12 77 GLY A O 1
ATOM 582 N N . ALA A 1 78 ? -64.704 -32.515 87.013 1.00 80.44 78 ALA A N 1
ATOM 583 C CA . ALA A 1 78 ? -63.925 -31.364 87.464 1.00 80.44 78 ALA A CA 1
ATOM 584 C C . ALA A 1 78 ? -62.903 -31.761 88.547 1.00 80.44 78 ALA A C 1
ATOM 586 O O . ALA A 1 78 ? -63.223 -32.490 89.487 1.00 80.44 78 ALA A O 1
ATOM 587 N N . THR A 1 79 ? -61.671 -31.257 88.421 1.00 74.50 79 THR A N 1
ATOM 588 C CA . THR A 1 79 ? -60.590 -31.461 89.400 1.00 74.50 79 THR A CA 1
ATOM 589 C C . THR A 1 79 ? -60.820 -30.685 90.697 1.00 74.50 79 THR A C 1
ATOM 591 O O . THR A 1 79 ? -60.471 -31.180 91.766 1.00 74.50 79 THR A O 1
ATOM 594 N N . ASP A 1 80 ? -61.452 -29.510 90.618 1.00 79.50 80 ASP A N 1
ATOM 595 C CA . ASP A 1 80 ? -61.912 -28.733 91.772 1.00 79.50 80 ASP A CA 1
ATOM 596 C C . ASP A 1 80 ? -63.403 -28.985 92.015 1.00 79.50 80 ASP A C 1
ATOM 598 O O . ASP A 1 80 ? -64.269 -28.455 91.310 1.00 79.50 80 ASP A O 1
ATOM 602 N N . LYS A 1 81 ? -63.701 -29.793 93.036 1.00 86.25 81 LYS A N 1
ATOM 603 C CA . LYS A 1 81 ? -65.076 -30.051 93.466 1.00 86.25 81 LYS A CA 1
ATOM 604 C C . LYS A 1 81 ? -65.684 -28.818 94.120 1.00 86.25 81 LYS A C 1
ATOM 606 O O . LYS A 1 81 ? -65.028 -28.140 94.909 1.00 86.25 81 LYS A O 1
ATOM 611 N N . THR A 1 82 ? -66.952 -28.550 93.838 1.00 90.00 82 THR A N 1
ATOM 612 C CA . THR A 1 82 ? -67.705 -27.447 94.446 1.00 90.00 82 THR A CA 1
ATOM 613 C C . THR A 1 82 ? -68.970 -27.998 95.087 1.00 90.00 82 THR A C 1
ATOM 615 O O . THR A 1 82 ? -69.543 -28.951 94.578 1.00 90.00 82 THR A O 1
ATOM 618 N N . TYR A 1 83 ? -69.417 -27.422 96.199 1.00 90.88 83 TYR A N 1
ATOM 619 C CA . TYR A 1 83 ? -70.618 -27.857 96.919 1.00 90.88 83 TYR A CA 1
ATOM 620 C C . TYR A 1 83 ? -71.607 -26.699 97.086 1.00 90.88 83 TYR A C 1
ATOM 622 O O . TYR A 1 83 ? -71.257 -25.538 96.871 1.00 90.88 83 TYR A O 1
ATOM 630 N N . VAL A 1 84 ? -72.846 -26.996 97.490 1.00 88.56 84 VAL A N 1
ATOM 631 C CA . VAL A 1 84 ? -73.897 -25.979 97.701 1.00 88.56 84 VAL A CA 1
ATOM 632 C C . VAL A 1 84 ? -73.421 -24.870 98.654 1.00 88.56 84 VAL A C 1
ATOM 634 O O . VAL A 1 84 ? -73.061 -25.149 99.799 1.00 88.56 84 VAL A O 1
ATOM 637 N N . ALA A 1 85 ? -73.431 -23.619 98.183 1.00 89.75 85 ALA A N 1
ATOM 638 C CA . ALA A 1 85 ? -73.110 -22.423 98.968 1.00 89.75 85 ALA A CA 1
ATOM 639 C C . ALA A 1 85 ? -74.347 -21.869 99.701 1.00 89.75 85 ALA A C 1
ATOM 641 O O . ALA A 1 85 ? -75.486 -22.109 99.286 1.00 89.75 85 ALA A O 1
ATOM 642 N N . GLY A 1 86 ? -74.123 -21.112 100.774 1.00 89.75 86 GLY A N 1
ATOM 643 C CA . GLY A 1 86 ? -75.168 -20.588 101.656 1.00 89.75 86 GLY A CA 1
ATOM 644 C C . GLY A 1 86 ? -75.105 -21.165 103.070 1.00 89.75 86 GLY A C 1
ATOM 645 O O . GLY A 1 86 ? -74.315 -22.069 103.352 1.00 89.75 86 GLY A O 1
ATOM 646 N N . ALA A 1 87 ? -75.960 -20.653 103.957 1.00 91.44 87 ALA A N 1
ATOM 647 C CA . ALA A 1 87 ? -76.154 -21.195 105.299 1.00 91.44 87 ALA A CA 1
ATOM 648 C C . ALA A 1 87 ? -77.379 -22.107 105.360 1.00 91.44 87 ALA A C 1
ATOM 650 O O . ALA A 1 87 ? -78.452 -21.768 104.863 1.00 91.44 87 ALA A O 1
ATOM 651 N N . LYS A 1 88 ? -77.218 -23.273 105.983 1.00 91.25 88 LYS A N 1
ATOM 652 C CA . LYS A 1 88 ? -78.294 -24.230 106.246 1.00 91.25 88 LYS A CA 1
ATOM 653 C C . LYS A 1 88 ? -78.237 -24.687 107.698 1.00 91.25 88 LYS A C 1
ATOM 655 O O . LYS A 1 88 ? -77.157 -24.856 108.257 1.00 91.25 88 LYS A O 1
ATOM 660 N N . THR A 1 89 ? -79.395 -24.930 108.297 1.00 92.69 89 THR A N 1
ATOM 661 C CA . THR A 1 89 ? -79.491 -25.482 109.652 1.00 92.69 89 THR A CA 1
ATOM 662 C C . THR A 1 89 ? -79.541 -27.002 109.589 1.00 92.69 89 THR A C 1
ATOM 664 O O . THR A 1 89 ? -80.483 -27.568 109.041 1.00 92.69 89 THR A O 1
ATOM 667 N N . LEU A 1 90 ? -78.544 -27.665 110.167 1.00 93.00 90 LEU A N 1
ATOM 668 C CA . LEU A 1 90 ? -78.539 -29.102 110.406 1.00 93.00 90 LEU A CA 1
ATOM 669 C C . LEU A 1 90 ? -79.059 -29.367 111.818 1.00 93.00 90 LEU A C 1
ATOM 671 O O . LEU A 1 90 ? -78.447 -28.944 112.794 1.00 93.00 90 LEU A O 1
ATOM 675 N N . ASN A 1 91 ? -80.169 -30.087 111.946 1.00 93.75 91 ASN A N 1
ATOM 676 C CA . ASN A 1 91 ? -80.629 -30.524 113.261 1.00 93.75 91 ASN A CA 1
ATOM 677 C C . ASN A 1 91 ? -79.681 -31.599 113.801 1.00 93.75 91 ASN A C 1
ATOM 679 O O . ASN A 1 91 ? -79.538 -32.660 113.188 1.00 93.75 91 ASN A O 1
ATOM 683 N N . THR A 1 92 ? -79.055 -31.328 114.943 1.00 92.62 92 THR A N 1
ATOM 684 C CA . THR A 1 92 ? -78.251 -32.286 115.704 1.00 92.62 92 THR A CA 1
ATOM 685 C C . THR A 1 92 ? -78.972 -32.688 116.986 1.00 92.62 92 THR A C 1
ATOM 687 O O . THR A 1 92 ? -79.971 -32.087 117.388 1.00 92.62 92 THR A O 1
ATOM 690 N N . TYR A 1 93 ? -78.503 -33.754 117.621 1.00 91.81 93 TYR A N 1
ATOM 691 C CA . TYR A 1 93 ? -79.114 -34.324 118.809 1.00 91.81 93 TYR A CA 1
ATOM 692 C C . TYR A 1 93 ? -78.039 -34.871 119.740 1.00 91.81 93 TYR A C 1
ATOM 694 O O . TYR A 1 93 ? -77.076 -35.501 119.306 1.00 91.81 93 TYR A O 1
ATOM 702 N N . MET A 1 94 ? -78.236 -34.680 121.042 1.00 88.69 94 MET A N 1
ATOM 703 C CA . MET A 1 94 ? -77.467 -35.387 122.059 1.00 88.69 94 MET A CA 1
ATOM 704 C C . MET A 1 94 ? -78.154 -36.724 122.309 1.00 88.69 94 MET A C 1
ATOM 706 O O . MET A 1 94 ? -79.288 -36.759 122.793 1.00 88.69 94 MET A O 1
ATOM 710 N N . VAL A 1 95 ? -77.483 -37.809 121.932 1.00 87.25 95 VAL A N 1
ATOM 711 C CA . VAL A 1 95 ? -77.965 -39.181 122.110 1.00 87.25 95 VAL A CA 1
ATOM 712 C C . VAL A 1 95 ? -77.154 -39.819 123.225 1.00 87.25 95 VAL A C 1
ATOM 714 O O . VAL A 1 95 ? -75.931 -39.757 123.179 1.00 87.25 95 VAL A O 1
ATOM 717 N N . THR A 1 96 ? -77.798 -40.393 124.238 1.00 84.75 96 THR A N 1
ATOM 718 C CA . THR A 1 96 ? -77.067 -41.112 125.293 1.00 84.75 96 THR A CA 1
ATOM 719 C C . THR A 1 96 ? -76.623 -42.499 124.822 1.00 84.75 96 THR A C 1
ATOM 721 O O . THR A 1 96 ? -77.158 -43.021 123.844 1.00 84.75 96 THR A O 1
ATOM 724 N N . ASP A 1 97 ? -75.706 -43.149 125.542 1.00 80.12 97 ASP A N 1
ATOM 725 C CA . ASP A 1 97 ? -75.291 -44.539 125.269 1.00 80.12 97 ASP A CA 1
ATOM 726 C C . ASP A 1 97 ? -76.462 -45.553 125.262 1.00 80.12 97 ASP A C 1
ATOM 728 O O . ASP A 1 97 ? -76.365 -46.605 124.634 1.00 80.12 97 ASP A O 1
ATOM 732 N N . LEU A 1 98 ? -77.591 -45.231 125.912 1.00 81.12 98 LEU A N 1
ATOM 733 C CA . LEU A 1 98 ? -78.825 -46.041 125.921 1.00 81.12 98 LEU A CA 1
ATOM 734 C C . LEU A 1 98 ? -79.803 -45.695 124.785 1.00 81.12 98 LEU A C 1
ATOM 736 O O . LEU A 1 98 ? -80.885 -46.273 124.716 1.00 81.12 98 LEU A O 1
ATOM 740 N N . GLY A 1 99 ? -79.460 -44.741 123.918 1.00 79.94 99 GLY A N 1
ATOM 741 C CA . GLY A 1 99 ? -80.296 -44.327 122.790 1.00 79.94 99 GLY A CA 1
ATOM 742 C C . GLY A 1 99 ? -81.358 -43.272 123.119 1.00 79.94 99 GLY A C 1
ATOM 743 O O . GLY A 1 99 ? -82.213 -42.995 122.279 1.00 79.94 99 GLY A O 1
ATOM 744 N N . PHE A 1 100 ? -81.328 -42.642 124.303 1.00 83.50 100 PHE A N 1
ATOM 745 C CA . PHE A 1 100 ? -82.239 -41.528 124.591 1.00 83.50 100 PHE A CA 1
ATOM 746 C C . PHE A 1 100 ? -81.811 -40.282 123.820 1.00 83.50 100 PHE A C 1
ATOM 748 O O . PHE A 1 100 ? -80.676 -39.824 123.950 1.00 83.50 100 PHE A O 1
ATOM 755 N N . LYS A 1 101 ? -82.735 -39.726 123.034 1.00 85.00 101 LYS A N 1
ATOM 756 C CA . LYS A 1 101 ? -82.496 -38.598 122.130 1.00 85.00 101 LYS A CA 1
ATOM 757 C C . LYS A 1 101 ? -83.023 -37.290 122.721 1.00 85.00 101 LYS A C 1
ATOM 759 O O . LYS A 1 101 ? -84.157 -37.230 123.195 1.00 85.00 101 LYS A O 1
ATOM 764 N N . SER A 1 102 ? -82.211 -36.234 122.683 1.00 88.06 102 SER A N 1
ATOM 765 C CA . SER A 1 102 ? -82.642 -34.884 123.057 1.00 88.06 102 SER A CA 1
ATOM 766 C C . SER A 1 102 ? -83.652 -34.295 122.062 1.00 88.06 102 SER A C 1
ATOM 768 O O . SER A 1 102 ? -83.846 -34.809 120.962 1.00 88.06 102 SER A O 1
ATOM 770 N N . GLN A 1 103 ? -84.246 -33.147 122.403 1.00 88.19 103 GLN A N 1
ATOM 771 C CA . GLN A 1 103 ? -84.834 -32.267 121.384 1.00 88.19 103 GLN A CA 1
ATOM 772 C C . GLN A 1 103 ? -83.756 -31.810 120.386 1.00 88.19 103 GLN A C 1
ATOM 774 O O . GLN A 1 103 ? -82.564 -31.874 120.704 1.00 88.19 103 GLN A O 1
ATOM 779 N N . ALA A 1 104 ? -84.177 -31.373 119.196 1.00 89.19 104 ALA A N 1
ATOM 780 C CA . ALA A 1 104 ? -83.265 -30.906 118.154 1.00 89.19 104 ALA A CA 1
ATOM 781 C C . ALA A 1 104 ? -82.441 -29.708 118.637 1.00 89.19 104 ALA A C 1
ATOM 783 O O . ALA A 1 104 ? -82.979 -28.747 119.187 1.00 89.19 104 ALA A O 1
ATOM 784 N N . ILE A 1 105 ? -81.137 -29.786 118.406 1.00 91.25 105 ILE A N 1
ATOM 785 C CA . ILE A 1 105 ? -80.156 -28.752 118.687 1.00 91.25 105 ILE A CA 1
ATOM 786 C C . ILE A 1 105 ? -79.648 -28.283 117.315 1.00 91.25 105 ILE A C 1
ATOM 788 O O . ILE A 1 105 ? -78.990 -29.040 116.611 1.00 91.25 105 ILE A O 1
ATOM 792 N N . PRO A 1 106 ? -80.010 -27.088 116.841 1.00 91.94 106 PRO A N 1
ATOM 793 C CA . PRO A 1 106 ? -79.607 -26.639 115.512 1.00 91.94 106 PRO A CA 1
ATOM 794 C C . PRO A 1 106 ? -78.092 -26.388 115.437 1.00 91.94 106 PRO A C 1
ATOM 796 O O . PRO A 1 106 ? -77.528 -25.744 116.317 1.00 91.94 106 PRO A O 1
ATOM 799 N N . LEU A 1 107 ? -77.447 -26.859 114.368 1.00 92.75 107 LEU A N 1
ATOM 800 C CA . LEU A 1 107 ? -76.085 -26.516 113.948 1.00 92.75 107 LEU A CA 1
ATOM 801 C C . LEU A 1 107 ? -76.160 -25.718 112.645 1.00 92.75 107 LEU A C 1
ATOM 803 O O . LEU A 1 107 ? -76.656 -26.226 111.639 1.00 92.75 107 LEU A O 1
ATOM 807 N N . THR A 1 108 ? -75.651 -24.490 112.625 1.00 92.94 108 THR A N 1
ATOM 808 C CA . THR A 1 108 ? -75.584 -23.712 111.380 1.00 92.94 108 THR A CA 1
ATOM 809 C C . THR A 1 108 ? -74.374 -24.147 110.564 1.00 92.94 108 THR A C 1
ATOM 811 O O . THR A 1 108 ? -73.246 -24.056 111.034 1.00 92.94 108 THR A O 1
ATOM 814 N N . VAL A 1 109 ? -74.570 -24.580 109.324 1.00 93.56 109 VAL A N 1
ATOM 815 C CA . VAL A 1 109 ? -73.473 -24.875 108.398 1.00 93.56 109 VAL A CA 1
ATOM 816 C C . VAL A 1 109 ? -73.508 -23.863 107.269 1.00 93.56 109 VAL A C 1
ATOM 818 O O . VAL A 1 109 ? -74.446 -23.858 106.473 1.00 93.56 109 VAL A O 1
ATOM 821 N N . ALA A 1 110 ? -72.494 -23.006 107.205 1.00 93.81 110 ALA A N 1
ATOM 822 C CA . ALA A 1 110 ? -72.347 -21.998 106.167 1.00 93.81 110 ALA A CA 1
ATOM 823 C C . ALA A 1 110 ? -71.212 -22.361 105.215 1.00 93.81 110 ALA A C 1
ATOM 825 O O . ALA A 1 110 ? -70.106 -22.678 105.652 1.00 93.81 110 ALA A O 1
ATOM 826 N N . ARG A 1 111 ? -71.462 -22.290 103.907 1.00 93.94 111 ARG A N 1
ATOM 827 C CA . ARG A 1 111 ? -70.433 -22.485 102.883 1.00 93.94 111 ARG A CA 1
ATOM 828 C C . ARG A 1 111 ? -70.335 -21.274 101.969 1.00 93.94 111 ARG A C 1
ATOM 830 O O . ARG A 1 111 ? -71.358 -20.838 101.447 1.00 93.94 111 ARG A O 1
ATOM 837 N N . TYR A 1 112 ? -69.118 -20.773 101.749 1.00 93.81 112 TYR A N 1
ATOM 838 C CA . TYR A 1 112 ? -68.888 -19.585 100.927 1.00 93.81 112 TYR A CA 1
ATOM 839 C C . TYR A 1 112 ? -68.009 -19.820 99.692 1.00 93.81 112 TYR A C 1
ATOM 841 O O . TYR A 1 112 ? -67.047 -20.588 99.731 1.00 93.81 112 TYR A O 1
ATOM 849 N N . ASP A 1 113 ? -68.317 -19.107 98.611 1.00 92.06 113 ASP A N 1
ATOM 850 C CA . ASP A 1 113 ? -67.603 -19.052 97.337 1.00 92.06 113 ASP A CA 1
ATOM 851 C C . ASP A 1 113 ? -67.211 -17.600 97.008 1.00 92.06 113 ASP A C 1
ATOM 853 O O . ASP A 1 113 ? -67.908 -16.640 97.337 1.00 92.06 113 ASP A O 1
ATOM 857 N N . THR A 1 114 ? -66.048 -17.430 96.392 1.00 91.56 114 THR A N 1
ATOM 858 C CA . THR A 1 114 ? -65.406 -16.131 96.148 1.00 91.56 114 THR A CA 1
ATOM 859 C C . THR A 1 114 ? -65.095 -15.900 94.669 1.00 91.56 114 THR A C 1
ATOM 861 O O . THR A 1 114 ? -64.502 -14.882 94.315 1.00 91.56 114 THR A O 1
ATOM 864 N N . ARG A 1 115 ? -65.448 -16.845 93.789 1.00 90.00 115 ARG A N 1
ATOM 865 C CA . ARG A 1 115 ? -65.067 -16.863 92.368 1.00 90.00 115 ARG A CA 1
ATOM 866 C C . ARG A 1 115 ? -66.024 -16.041 91.505 1.00 90.00 115 ARG A C 1
ATOM 868 O O . ARG A 1 115 ? -66.797 -16.572 90.714 1.00 90.00 115 ARG A O 1
ATOM 875 N N . ILE A 1 116 ? -65.962 -14.727 91.668 1.00 92.12 116 ILE A N 1
ATOM 876 C CA . ILE A 1 116 ? -66.710 -13.770 90.847 1.00 92.12 116 ILE A CA 1
ATOM 877 C C . ILE A 1 116 ? -65.948 -13.426 89.556 1.00 92.12 116 ILE A C 1
ATOM 879 O O . ILE A 1 116 ? -64.720 -13.526 89.516 1.00 92.12 116 ILE A O 1
ATOM 883 N N . ASP A 1 117 ? -66.650 -12.959 88.516 1.00 89.62 117 ASP A N 1
ATOM 884 C CA . ASP A 1 117 ? -65.992 -12.278 87.392 1.00 89.62 117 ASP A CA 1
ATOM 885 C C . ASP A 1 117 ? -65.438 -10.937 87.887 1.00 89.62 117 ASP A C 1
ATOM 887 O O . ASP A 1 117 ? -66.193 -10.001 88.189 1.00 89.62 117 ASP A O 1
ATOM 891 N N . LYS A 1 118 ? -64.118 -10.899 88.072 1.00 92.12 118 LYS A N 1
ATOM 892 C CA . LYS A 1 118 ? -63.413 -9.826 88.770 1.00 92.12 118 LYS A CA 1
ATOM 893 C C . LYS A 1 118 ? -63.441 -8.534 87.940 1.00 92.12 118 LYS A C 1
ATOM 895 O O . LYS A 1 118 ? -62.949 -8.543 86.810 1.00 92.12 118 LYS A O 1
ATOM 900 N N . PRO A 1 119 ? -63.956 -7.415 88.478 1.00 91.88 119 PRO A N 1
ATOM 901 C CA . PRO A 1 119 ? -63.860 -6.125 87.809 1.00 91.88 119 PRO A CA 1
ATOM 902 C C . PRO A 1 119 ? -62.402 -5.653 87.721 1.00 91.88 119 PRO A C 1
ATOM 904 O O . PRO A 1 119 ? -61.578 -5.926 88.599 1.00 91.88 119 PRO A O 1
ATOM 907 N N . THR A 1 120 ? -62.088 -4.931 86.648 1.00 91.38 120 THR A N 1
ATOM 908 C CA . THR A 1 120 ? -60.764 -4.350 86.411 1.00 91.38 120 THR A CA 1
ATOM 909 C C . THR A 1 120 ? -60.642 -2.989 87.099 1.00 91.38 120 THR A C 1
ATOM 911 O O . THR A 1 120 ? -61.539 -2.157 86.986 1.00 91.38 120 THR A O 1
ATOM 914 N N . VAL A 1 121 ? -59.525 -2.743 87.787 1.00 91.25 121 VAL A N 1
ATOM 915 C CA . VAL A 1 121 ? -59.230 -1.489 88.503 1.00 91.25 121 VAL A CA 1
ATOM 916 C C . VAL A 1 121 ? -57.808 -1.009 88.213 1.00 91.25 121 VAL A C 1
ATOM 918 O O . VAL A 1 121 ? -56.936 -1.813 87.891 1.00 91.25 121 VAL A O 1
ATOM 921 N N . GLU A 1 122 ? -57.548 0.292 88.356 1.00 85.31 122 GLU A N 1
ATOM 922 C CA . GLU A 1 122 ? -56.179 0.826 88.243 1.00 85.31 122 GLU A CA 1
ATOM 923 C C . GLU A 1 122 ? -55.303 0.448 89.448 1.00 85.31 122 GLU A C 1
ATOM 925 O O . GLU A 1 122 ? -54.146 0.070 89.278 1.00 85.31 122 GLU A O 1
ATOM 930 N N . ASP A 1 123 ? -55.862 0.510 90.659 1.00 85.62 123 ASP A N 1
ATOM 931 C CA . ASP A 1 123 ? -55.166 0.207 91.910 1.00 85.62 123 ASP A CA 1
ATOM 932 C C . ASP A 1 123 ? -56.007 -0.749 92.782 1.00 85.62 123 ASP A C 1
ATOM 934 O O . ASP A 1 123 ? -57.042 -0.347 93.323 1.00 85.62 123 ASP A O 1
ATOM 938 N N . PRO A 1 124 ? -55.576 -2.013 92.959 1.00 86.69 124 PRO A N 1
ATOM 939 C CA . PRO A 1 124 ? -56.255 -2.989 93.815 1.00 86.69 124 PRO A CA 1
ATOM 940 C C . PRO A 1 124 ? -56.326 -2.606 95.297 1.00 86.69 124 PRO A C 1
ATOM 942 O O . PRO A 1 124 ? -57.105 -3.201 96.042 1.00 86.69 124 PRO A O 1
ATOM 945 N N . THR A 1 125 ? -55.512 -1.648 95.745 1.00 83.19 125 THR A N 1
ATOM 946 C CA . THR A 1 125 ? -55.521 -1.145 97.126 1.00 83.19 125 THR A CA 1
ATOM 947 C C . THR A 1 125 ? -56.498 0.015 97.328 1.00 83.19 125 THR A C 1
ATOM 949 O O . THR A 1 125 ? -56.885 0.292 98.462 1.00 83.19 125 THR A O 1
ATOM 952 N N . ASN A 1 126 ? -56.971 0.634 96.239 1.00 85.69 126 ASN A N 1
ATOM 953 C CA . ASN A 1 126 ? -57.887 1.771 96.258 1.00 85.69 126 ASN A CA 1
ATOM 954 C C . ASN A 1 126 ? -59.073 1.561 95.300 1.00 85.69 126 ASN A C 1
ATOM 956 O O . ASN A 1 126 ? -59.169 2.148 94.222 1.00 85.69 126 ASN A O 1
ATOM 960 N N . VAL A 1 127 ? -59.990 0.683 95.707 1.00 89.06 127 VAL A N 1
ATOM 961 C CA . VAL A 1 127 ? -61.157 0.289 94.906 1.00 89.06 127 VAL A CA 1
ATOM 962 C C . VAL A 1 127 ? -62.291 1.318 95.035 1.00 89.06 127 VAL A C 1
ATOM 964 O O . VAL A 1 127 ? -62.684 1.678 96.151 1.00 89.06 127 VAL A O 1
ATOM 967 N N . SER A 1 128 ? -62.851 1.761 93.902 1.00 89.94 128 SER A N 1
ATOM 968 C CA . SER A 1 128 ? -63.953 2.735 93.855 1.00 89.94 128 SER A CA 1
ATOM 969 C C . SER A 1 128 ? -65.254 2.188 94.457 1.00 89.94 128 SER A C 1
ATOM 971 O O . SER A 1 128 ? -65.459 0.975 94.558 1.00 89.94 128 SER A O 1
ATOM 973 N N . GLN A 1 129 ? -66.167 3.084 94.845 1.00 90.19 129 GLN A N 1
ATOM 974 C CA . GLN A 1 129 ? -67.434 2.683 95.461 1.00 90.19 129 GLN A CA 1
ATOM 975 C C . GLN A 1 129 ? -68.318 1.857 94.513 1.00 90.19 129 GLN A C 1
ATOM 977 O O . GLN A 1 129 ? -68.925 0.885 94.950 1.00 90.19 129 GLN A O 1
ATOM 982 N N . GLU A 1 130 ? -68.343 2.189 93.221 1.00 91.00 130 GLU A N 1
ATOM 983 C CA . GLU A 1 130 ? -69.095 1.431 92.211 1.00 91.00 130 GLU A CA 1
ATOM 984 C C . GLU A 1 130 ? -68.598 -0.014 92.102 1.00 91.00 130 GLU A C 1
ATOM 986 O O . GLU A 1 130 ? -69.395 -0.953 92.113 1.00 91.00 130 GLU A O 1
ATOM 991 N N . VAL A 1 131 ? -67.275 -0.203 92.082 1.00 92.00 131 VAL A N 1
ATOM 992 C CA . VAL A 1 131 ? -66.657 -1.532 92.022 1.00 92.00 131 VAL A CA 1
ATOM 993 C C . VAL A 1 131 ? -66.919 -2.315 93.309 1.00 92.00 131 VAL A C 1
ATOM 995 O O . VAL A 1 131 ? -67.245 -3.498 93.251 1.00 92.00 131 VAL A O 1
ATOM 998 N N . LYS A 1 132 ? -66.852 -1.663 94.477 1.00 92.69 132 LYS A N 1
ATOM 999 C CA . LYS A 1 132 ? -67.230 -2.280 95.759 1.00 92.69 132 LYS A CA 1
ATOM 1000 C C . LYS A 1 132 ? -68.681 -2.767 95.748 1.00 92.69 132 LYS A C 1
ATOM 1002 O O . LYS A 1 132 ? -68.942 -3.890 96.176 1.00 92.69 132 LYS A O 1
ATOM 1007 N N . THR A 1 133 ? -69.613 -1.964 95.233 1.00 93.38 133 THR A N 1
ATOM 1008 C CA . THR A 1 133 ? -71.027 -2.346 95.101 1.00 93.38 133 THR A CA 1
ATOM 1009 C C . THR A 1 133 ? -71.216 -3.517 94.136 1.00 93.38 133 THR A C 1
ATOM 1011 O O . THR A 1 133 ? -71.983 -4.431 94.440 1.00 93.38 133 THR A O 1
ATOM 1014 N N . ASP A 1 134 ? -70.497 -3.544 93.011 1.00 93.25 134 ASP A N 1
ATOM 1015 C CA . ASP A 1 134 ? -70.523 -4.678 92.079 1.00 93.25 134 ASP A CA 1
ATOM 1016 C C . ASP A 1 134 ? -69.986 -5.968 92.725 1.00 93.25 134 ASP A C 1
ATOM 1018 O O . ASP A 1 134 ? -70.617 -7.021 92.626 1.00 93.25 134 ASP A O 1
ATOM 1022 N N . ILE A 1 135 ? -68.881 -5.885 93.476 1.00 94.75 135 ILE A N 1
ATOM 1023 C CA . ILE A 1 135 ? -68.322 -7.018 94.233 1.00 94.75 135 ILE A CA 1
ATOM 1024 C C . ILE A 1 135 ? -69.320 -7.531 95.275 1.00 94.75 135 ILE A C 1
ATOM 1026 O O . ILE A 1 135 ? -69.558 -8.736 95.334 1.00 94.75 135 ILE A O 1
ATOM 1030 N N . ILE A 1 136 ? -69.935 -6.642 96.064 1.00 95.06 136 ILE A N 1
ATOM 1031 C CA . ILE A 1 136 ? -70.970 -6.993 97.052 1.00 95.06 136 ILE A CA 1
ATOM 1032 C C . ILE A 1 136 ? -72.122 -7.730 96.368 1.00 95.06 136 ILE A C 1
ATOM 1034 O O . ILE A 1 136 ? -72.504 -8.815 96.801 1.00 95.06 136 ILE A O 1
ATOM 1038 N N . LYS A 1 137 ? -72.634 -7.187 95.257 1.00 95.06 137 LYS A N 1
ATOM 1039 C CA . LYS A 1 137 ? -73.720 -7.797 94.484 1.00 95.06 137 LYS A CA 1
ATOM 1040 C C . LYS A 1 137 ? -73.345 -9.191 93.979 1.00 95.06 137 LYS A C 1
ATOM 1042 O O . LYS A 1 137 ? -74.142 -10.119 94.116 1.00 95.06 137 LYS A O 1
ATOM 1047 N N . LYS A 1 138 ? -72.145 -9.344 93.410 1.00 94.94 138 LYS A N 1
ATOM 1048 C CA . LYS A 1 138 ? -71.650 -10.618 92.868 1.00 94.94 138 LYS A CA 1
ATOM 1049 C C . LYS A 1 138 ? -71.409 -11.652 93.968 1.00 94.94 138 LYS A C 1
ATOM 1051 O O . LYS A 1 138 ? -71.835 -12.792 93.812 1.00 94.94 138 LYS A O 1
ATOM 1056 N N . LEU A 1 139 ? -70.787 -11.271 95.085 1.00 94.81 139 LEU A N 1
ATOM 1057 C CA . LEU A 1 139 ? -70.564 -12.169 96.221 1.00 94.81 139 LEU A CA 1
ATOM 1058 C C . LEU A 1 139 ? -71.877 -12.578 96.885 1.00 94.81 139 LEU A C 1
ATOM 1060 O O . LEU A 1 139 ? -72.066 -13.761 97.144 1.00 94.81 139 LEU A O 1
ATOM 1064 N N . ALA A 1 140 ? -72.797 -11.645 97.125 1.00 94.19 140 ALA A N 1
ATOM 1065 C CA . ALA A 1 140 ? -74.086 -11.957 97.735 1.00 94.19 140 ALA A CA 1
ATOM 1066 C C . ALA A 1 140 ? -74.875 -12.971 96.891 1.00 94.19 140 ALA A C 1
ATOM 1068 O O . ALA A 1 140 ? -75.316 -14.001 97.405 1.00 94.19 140 ALA A O 1
ATOM 1069 N N . ALA A 1 141 ? -74.952 -12.730 95.575 1.00 93.19 141 ALA A N 1
ATOM 1070 C CA . ALA A 1 141 ? -75.590 -13.642 94.630 1.00 93.19 141 ALA A CA 1
ATOM 1071 C C . ALA A 1 141 ? -74.914 -15.021 94.601 1.00 93.19 141 ALA A C 1
ATOM 1073 O O . ALA A 1 141 ? -75.598 -16.039 94.648 1.00 93.19 141 ALA A O 1
ATOM 1074 N N . LEU A 1 142 ? -73.579 -15.062 94.569 1.00 92.94 142 LEU A N 1
ATOM 1075 C CA . LEU A 1 142 ? -72.812 -16.309 94.533 1.00 92.94 142 LEU A CA 1
ATOM 1076 C C . LEU A 1 142 ? -72.987 -17.150 95.813 1.00 92.94 142 LEU A C 1
ATOM 1078 O O . LEU A 1 142 ? -72.935 -18.376 95.764 1.00 92.94 142 LEU A O 1
ATOM 1082 N N . ASN A 1 143 ? -73.214 -16.497 96.954 1.00 93.62 143 ASN A N 1
ATOM 1083 C CA . ASN A 1 143 ? -73.289 -17.131 98.271 1.00 93.62 143 ASN A CA 1
ATOM 1084 C C . ASN A 1 143 ? -74.713 -17.361 98.784 1.00 93.62 143 ASN A C 1
ATOM 1086 O O . ASN A 1 143 ? -74.876 -17.816 99.914 1.00 93.62 143 ASN A O 1
ATOM 1090 N N . ASN A 1 144 ? -75.737 -17.073 97.976 1.00 91.62 144 ASN A N 1
ATOM 1091 C CA . ASN A 1 144 ? -77.147 -17.175 98.362 1.00 91.62 144 ASN A CA 1
ATOM 1092 C C . ASN A 1 144 ? -77.492 -16.371 99.633 1.00 91.62 144 ASN A C 1
ATOM 1094 O O . ASN A 1 144 ? -78.250 -16.840 100.483 1.00 91.62 144 ASN A O 1
ATOM 1098 N N . VAL A 1 145 ? -76.942 -15.160 99.764 1.00 92.81 145 VAL A N 1
ATOM 1099 C CA . VAL A 1 145 ? -77.267 -14.217 100.847 1.00 92.81 145 VAL A CA 1
ATOM 1100 C C . VAL A 1 145 ? -77.794 -12.901 100.276 1.00 92.81 145 VAL A C 1
ATOM 1102 O O . VAL A 1 145 ? -77.564 -12.574 99.111 1.00 92.81 145 VAL A O 1
ATOM 1105 N N . ALA A 1 146 ? -78.520 -12.131 101.085 1.00 92.44 146 ALA A N 1
ATOM 1106 C CA . ALA A 1 146 ? -78.947 -10.790 100.694 1.00 92.44 146 ALA A CA 1
ATOM 1107 C C . ALA A 1 146 ? -77.741 -9.827 100.612 1.00 92.44 146 ALA A C 1
ATOM 1109 O O . ALA A 1 146 ? -76.711 -10.052 101.242 1.00 92.44 146 ALA A O 1
ATOM 1110 N N . GLN A 1 147 ? -77.827 -8.762 99.808 1.00 91.31 147 GLN A N 1
ATOM 1111 C CA . GLN A 1 147 ? -76.676 -7.868 99.574 1.00 91.31 147 GLN A CA 1
ATOM 1112 C C . GLN A 1 147 ? -76.217 -7.128 100.837 1.00 91.31 147 GLN A C 1
ATOM 1114 O O . GLN A 1 147 ? -75.025 -6.903 101.008 1.00 91.31 147 GLN A O 1
ATOM 1119 N N . ASP A 1 148 ? -77.142 -6.798 101.737 1.00 92.94 148 ASP A N 1
ATOM 1120 C CA . ASP A 1 148 ? -76.863 -6.205 103.051 1.00 92.94 148 ASP A CA 1
ATOM 1121 C C . ASP A 1 148 ? -76.107 -7.159 103.991 1.00 92.94 148 ASP A C 1
ATOM 1123 O O . ASP A 1 148 ? -75.516 -6.721 104.977 1.00 92.94 148 ASP A O 1
ATOM 1127 N N . LYS A 1 149 ? -76.068 -8.456 103.660 1.00 94.25 149 LYS A N 1
ATOM 1128 C CA . LYS A 1 149 ? -75.267 -9.480 104.338 1.00 94.25 149 LYS A CA 1
ATOM 1129 C C . LYS A 1 149 ? -73.850 -9.598 103.784 1.00 94.25 149 LYS A C 1
ATOM 1131 O O . LYS A 1 149 ? -73.107 -10.470 104.217 1.00 94.25 149 LYS A O 1
ATOM 1136 N N . VAL A 1 150 ? -73.434 -8.739 102.858 1.00 93.88 150 VAL A N 1
ATOM 1137 C CA . VAL A 1 150 ? -72.026 -8.615 102.473 1.00 93.88 150 VAL A CA 1
ATOM 1138 C C . VAL A 1 150 ? -71.580 -7.191 102.753 1.00 93.88 150 VAL A C 1
ATOM 1140 O O . VAL A 1 150 ? -72.042 -6.244 102.121 1.00 93.88 150 VAL A O 1
ATOM 1143 N N . SER A 1 151 ? -70.678 -7.033 103.716 1.00 93.44 151 SER A N 1
ATOM 1144 C CA . SER A 1 151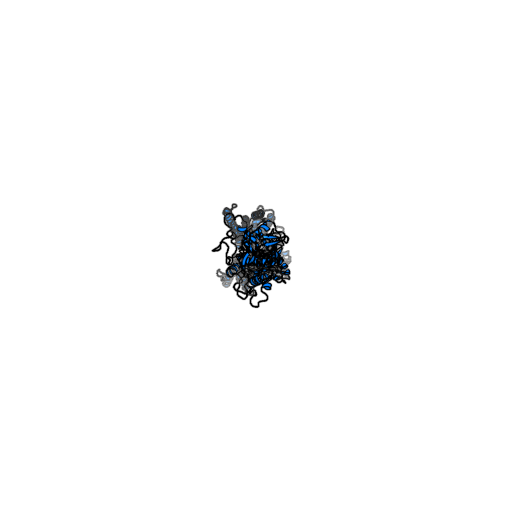 ? -70.105 -5.734 104.065 1.00 93.44 151 SER A CA 1
ATOM 1145 C C . SER A 1 151 ? -68.634 -5.670 103.678 1.00 93.44 151 SER A C 1
ATOM 1147 O O . SER A 1 151 ? -68.000 -6.686 103.409 1.00 93.44 151 SER A O 1
ATOM 1149 N N . ILE A 1 152 ? -68.078 -4.464 103.622 1.00 91.88 152 ILE A N 1
ATOM 1150 C CA . ILE A 1 152 ? -66.636 -4.262 103.490 1.00 91.88 152 ILE A CA 1
ATOM 1151 C C . ILE A 1 152 ? -66.172 -3.590 104.770 1.00 91.88 152 ILE A C 1
ATOM 1153 O O . ILE A 1 152 ? -66.688 -2.531 105.125 1.00 91.88 152 ILE A O 1
ATOM 1157 N N . ASN A 1 153 ? -65.235 -4.220 105.471 1.00 89.56 153 ASN A N 1
ATOM 1158 C CA . ASN A 1 153 ? -64.716 -3.688 106.724 1.00 89.56 153 ASN A CA 1
ATOM 1159 C C . ASN A 1 153 ? -63.612 -2.637 106.490 1.00 89.56 153 ASN A C 1
ATOM 1161 O O . ASN A 1 153 ? -63.081 -2.492 105.386 1.00 89.56 153 ASN A O 1
ATOM 1165 N N . ASP A 1 154 ? -63.209 -1.949 107.560 1.00 85.56 154 ASP A N 1
ATOM 1166 C CA . ASP A 1 154 ? -62.164 -0.913 107.520 1.00 85.56 154 ASP A CA 1
ATOM 1167 C C . ASP A 1 154 ? -60.775 -1.450 107.128 1.00 85.56 154 ASP A C 1
ATOM 1169 O O . ASP A 1 154 ? -59.873 -0.680 106.804 1.00 85.56 154 ASP A O 1
ATOM 1173 N N . LYS A 1 155 ? -60.590 -2.778 107.133 1.00 85.75 155 LYS A N 1
ATOM 1174 C CA . LYS A 1 155 ? -59.364 -3.454 106.684 1.00 85.75 155 LYS A CA 1
ATOM 1175 C C . LYS A 1 155 ? -59.368 -3.756 105.181 1.00 85.75 155 LYS A C 1
ATOM 1177 O O . LYS A 1 155 ? -58.405 -4.331 104.681 1.00 85.75 155 LYS A O 1
ATOM 1182 N N . GLY A 1 156 ? -60.423 -3.374 104.456 1.00 85.56 156 GLY A N 1
ATOM 1183 C CA . GLY A 1 156 ? -60.548 -3.626 103.021 1.00 85.56 156 GLY A CA 1
ATOM 1184 C C . GLY A 1 156 ? -60.858 -5.087 102.689 1.00 85.56 156 GLY A C 1
ATOM 1185 O O . GLY A 1 156 ? -60.452 -5.581 101.635 1.00 85.56 156 GLY A O 1
ATOM 1186 N N . GLU A 1 157 ? -61.561 -5.786 103.580 1.00 92.94 157 GLU A N 1
ATOM 1187 C CA . GLU A 1 157 ? -62.017 -7.158 103.370 1.00 92.94 157 GLU A CA 1
ATOM 1188 C C . GLU A 1 157 ? -63.530 -7.175 103.138 1.00 92.94 157 GLU A C 1
ATOM 1190 O O . GLU A 1 157 ? -64.284 -6.563 103.896 1.00 92.94 157 GLU A O 1
ATOM 1195 N N . ALA A 1 158 ? -63.977 -7.900 102.113 1.00 93.56 158 ALA A N 1
ATOM 1196 C CA . ALA A 1 158 ? -65.372 -8.277 101.955 1.00 93.56 158 ALA A CA 1
ATOM 1197 C C . ALA A 1 158 ? -65.708 -9.363 102.987 1.00 93.56 158 ALA A C 1
ATOM 1199 O O . ALA A 1 158 ? -65.083 -10.427 103.004 1.00 93.56 158 ALA A O 1
ATOM 1200 N N . VAL A 1 159 ? -66.677 -9.079 103.852 1.00 94.81 159 VAL A N 1
ATOM 1201 C CA . VAL A 1 159 ? -67.157 -9.968 104.908 1.00 94.81 159 VAL A CA 1
ATOM 1202 C C . VAL A 1 159 ? -68.527 -10.495 104.513 1.00 94.81 159 VAL A C 1
ATOM 1204 O O . VAL A 1 159 ? -69.431 -9.707 104.238 1.00 94.81 159 VAL A O 1
ATOM 1207 N N . ILE A 1 160 ? -68.677 -11.819 104.468 1.00 94.94 160 ILE A N 1
ATOM 1208 C CA . ILE A 1 160 ? -69.950 -12.474 104.146 1.00 94.94 160 ILE A CA 1
ATOM 1209 C C . ILE A 1 160 ? -70.609 -12.912 105.453 1.00 94.94 160 ILE A C 1
ATOM 1211 O O . ILE A 1 160 ? -70.080 -13.757 106.172 1.00 94.94 160 ILE A O 1
ATOM 1215 N N . HIS A 1 161 ? -71.775 -12.353 105.747 1.00 94.62 161 HIS A N 1
ATOM 1216 C CA . HIS A 1 161 ? -72.547 -12.621 106.953 1.00 94.62 161 HIS A CA 1
ATOM 1217 C C . HIS A 1 161 ? -73.583 -13.703 106.682 1.00 94.62 161 HIS A C 1
ATOM 1219 O O . HIS A 1 161 ? -74.417 -13.579 105.787 1.00 94.62 161 HIS A O 1
ATOM 1225 N N . PHE A 1 162 ? -73.555 -14.761 107.481 1.00 93.50 162 PHE A N 1
ATOM 1226 C CA . PHE A 1 162 ? -74.529 -15.843 107.413 1.00 93.50 162 PHE A CA 1
ATOM 1227 C C . PHE A 1 162 ? -75.375 -15.858 108.683 1.00 93.50 162 PHE A C 1
ATOM 1229 O O . PHE A 1 162 ? -74.843 -15.763 109.788 1.00 93.50 162 PHE A O 1
ATOM 1236 N N . ASP A 1 163 ? -76.692 -16.004 108.539 1.00 88.50 163 ASP A N 1
ATOM 1237 C CA . ASP A 1 163 ? -77.583 -16.084 109.695 1.00 88.50 163 ASP A CA 1
ATOM 1238 C C . ASP A 1 163 ? -77.244 -17.320 110.544 1.00 88.50 163 ASP A C 1
ATOM 1240 O O . ASP A 1 163 ? -77.163 -18.437 110.035 1.00 88.50 163 ASP A O 1
ATOM 1244 N N . GLY A 1 164 ? -77.032 -17.116 111.848 1.00 85.44 164 GLY A N 1
ATOM 1245 C CA . GLY A 1 164 ? -76.677 -18.182 112.789 1.00 85.44 164 GLY A CA 1
ATOM 1246 C C . GLY A 1 164 ? -75.190 -18.562 112.830 1.00 85.44 164 GLY A C 1
ATOM 1247 O O . GLY A 1 164 ? -74.870 -19.574 113.456 1.00 85.44 164 GLY A O 1
ATOM 1248 N N . VAL A 1 165 ? -74.305 -17.791 112.186 1.00 89.50 165 VAL A N 1
ATOM 1249 C CA . VAL A 1 1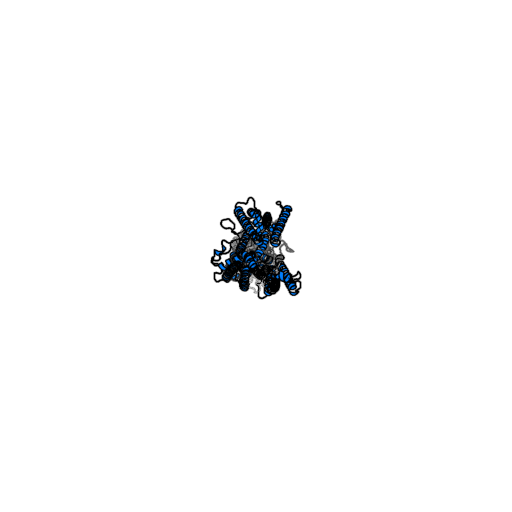65 ? -72.837 -17.883 112.309 1.00 89.50 165 VAL A CA 1
ATOM 1250 C C . VAL A 1 165 ? -72.324 -16.722 113.165 1.00 89.50 165 VAL A C 1
ATOM 1252 O O . VAL A 1 165 ? -72.780 -15.592 113.004 1.00 89.50 165 VAL A O 1
ATOM 1255 N N . ASP A 1 166 ? -71.373 -16.985 114.064 1.00 83.88 166 ASP A N 1
ATOM 1256 C CA . ASP A 1 166 ? -70.738 -15.928 114.859 1.00 83.88 166 ASP A CA 1
ATOM 1257 C C . ASP A 1 166 ? -69.858 -15.019 113.980 1.00 83.88 166 ASP A C 1
ATOM 1259 O O . ASP A 1 166 ? -69.112 -15.482 113.119 1.00 83.88 166 ASP A O 1
ATOM 1263 N N . GLU A 1 167 ? -69.852 -13.715 114.265 1.00 86.00 167 GLU A N 1
ATOM 1264 C CA . GLU A 1 167 ? -69.084 -12.696 113.520 1.00 86.00 167 GLU A CA 1
ATOM 1265 C C . GLU A 1 167 ? -67.575 -13.010 113.415 1.00 86.00 167 GLU A C 1
ATOM 1267 O O . GLU A 1 167 ? -66.898 -12.721 112.419 1.00 86.00 167 GLU A O 1
ATOM 1272 N N . LYS A 1 168 ? -67.022 -13.646 114.454 1.00 85.50 168 LYS A N 1
ATOM 1273 C CA . LYS A 1 168 ? -65.616 -14.076 114.478 1.00 85.50 168 LYS A CA 1
ATOM 1274 C C . LYS A 1 168 ? -65.317 -15.098 113.369 1.00 85.50 168 LYS A C 1
ATOM 1276 O O . LYS A 1 168 ? -64.235 -15.042 112.783 1.00 85.50 168 LYS A O 1
ATOM 1281 N N . ASP A 1 169 ? -66.297 -15.941 113.041 1.00 87.38 169 ASP A N 1
ATOM 1282 C CA . ASP A 1 169 ? -66.202 -17.054 112.093 1.00 87.38 169 ASP A CA 1
ATOM 1283 C C . ASP A 1 169 ? -66.669 -16.663 110.677 1.00 87.38 169 ASP A C 1
ATOM 1285 O O . ASP A 1 169 ? -66.422 -17.401 109.720 1.00 87.38 169 ASP A O 1
ATOM 1289 N N . ALA A 1 170 ? -67.287 -15.484 110.512 1.00 91.50 170 ALA A N 1
ATOM 1290 C CA . ALA A 1 170 ? -67.701 -14.953 109.214 1.00 91.50 170 ALA A CA 1
ATOM 1291 C C . ALA A 1 170 ? -66.513 -14.884 108.223 1.00 91.50 170 ALA A C 1
ATOM 1293 O O . ALA A 1 170 ? -65.450 -14.357 108.593 1.00 91.50 170 ALA A O 1
ATOM 1294 N N . PRO A 1 171 ? -66.662 -15.377 106.973 1.00 93.62 171 PRO A N 1
ATOM 1295 C CA . PRO A 1 171 ? -65.623 -15.318 105.945 1.00 93.62 171 PRO A CA 1
ATOM 1296 C C . PRO A 1 171 ? -65.177 -13.894 105.627 1.00 93.62 171 PRO A C 1
ATOM 1298 O O . PRO A 1 171 ? -66.011 -13.033 105.361 1.00 93.62 171 PRO A O 1
ATOM 1301 N N . LYS A 1 172 ? -63.858 -13.670 105.595 1.00 94.06 172 LYS A N 1
ATOM 1302 C CA . LYS A 1 172 ? -63.224 -12.377 105.290 1.00 94.06 172 LYS A CA 1
ATOM 1303 C C . LYS A 1 172 ? -62.303 -12.552 104.081 1.00 94.06 172 LYS A C 1
ATOM 1305 O O . LYS A 1 172 ? -61.416 -13.405 104.107 1.00 94.06 172 LYS A O 1
ATOM 1310 N N . ILE A 1 173 ? -62.546 -11.795 103.010 1.00 93.69 173 ILE A N 1
ATOM 1311 C CA . ILE A 1 173 ? -61.840 -11.909 101.727 1.00 93.69 173 ILE A CA 1
ATOM 1312 C C . ILE A 1 173 ? -61.225 -10.562 101.365 1.00 93.69 173 ILE A C 1
ATOM 1314 O O . ILE A 1 173 ? -61.939 -9.570 101.262 1.00 93.69 173 ILE A O 1
ATOM 1318 N N . ALA A 1 174 ? -59.915 -10.511 101.129 1.00 91.69 174 ALA A N 1
ATOM 1319 C CA . ALA A 1 174 ? -59.251 -9.263 100.766 1.00 91.69 174 ALA A CA 1
ATOM 1320 C C . ALA A 1 174 ? -59.757 -8.737 99.410 1.00 91.69 174 ALA A C 1
ATOM 1322 O O . ALA A 1 174 ? -59.786 -9.477 98.426 1.00 91.69 174 ALA A O 1
ATOM 1323 N N . LEU A 1 175 ? -60.101 -7.444 99.327 1.00 90.56 175 LEU A N 1
ATOM 1324 C CA . LEU A 1 175 ? -60.616 -6.843 98.086 1.00 90.56 175 LEU A CA 1
ATOM 1325 C C . LEU A 1 175 ? -59.655 -6.991 96.902 1.00 90.56 175 LEU A C 1
ATOM 1327 O O . LEU A 1 175 ? -60.103 -7.215 95.781 1.00 90.56 175 LEU A O 1
ATOM 1331 N N . LYS A 1 176 ? -58.342 -6.934 97.155 1.00 88.19 176 LYS A N 1
ATOM 1332 C CA . LYS A 1 176 ? -57.303 -7.126 96.131 1.00 88.19 176 LYS A CA 1
ATOM 1333 C C . LYS A 1 176 ? -57.392 -8.478 95.411 1.00 88.19 176 LYS A C 1
ATOM 1335 O O . LYS A 1 176 ? -56.969 -8.573 94.267 1.00 88.19 176 LYS A O 1
ATOM 1340 N N . ASP A 1 177 ? -57.952 -9.506 96.055 1.00 89.50 177 ASP A N 1
ATOM 1341 C CA . ASP A 1 177 ? -58.093 -10.844 95.470 1.00 89.50 177 ASP A CA 1
ATOM 1342 C C . ASP A 1 177 ? -59.376 -10.965 94.623 1.00 89.50 177 ASP A C 1
ATOM 1344 O O . ASP A 1 177 ? -59.541 -11.935 93.879 1.00 89.50 177 ASP A O 1
ATOM 1348 N N . LEU A 1 178 ? -60.266 -9.968 94.699 1.00 92.50 178 LEU A N 1
ATOM 1349 C CA . LEU A 1 178 ? -61.569 -9.904 94.030 1.00 92.50 178 LEU A CA 1
ATOM 1350 C C . LEU A 1 178 ? -61.593 -8.947 92.824 1.00 92.50 178 LEU A C 1
ATOM 1352 O O . LEU A 1 178 ? -62.623 -8.833 92.165 1.00 92.50 178 LEU A O 1
ATOM 1356 N N . VAL A 1 179 ? -60.472 -8.294 92.510 1.00 92.94 179 VAL A N 1
ATOM 1357 C CA . VAL A 1 179 ? -60.305 -7.370 91.374 1.00 92.94 179 VAL A CA 1
ATOM 1358 C C . VAL A 1 179 ? -59.119 -7.783 90.496 1.00 92.94 179 VAL A C 1
ATOM 1360 O O . VAL A 1 179 ? -58.266 -8.556 90.930 1.00 92.94 179 VAL A O 1
ATOM 1363 N N . LEU A 1 180 ? -59.059 -7.277 89.261 1.00 93.38 180 LEU A N 1
ATOM 1364 C CA . LEU A 1 180 ? -57.891 -7.401 88.377 1.00 93.38 180 LEU A CA 1
ATOM 1365 C C . LEU A 1 180 ? -57.195 -6.044 88.237 1.00 93.38 180 LEU A C 1
ATOM 1367 O O . LEU A 1 180 ? -57.855 -5.058 87.911 1.00 93.38 180 LEU A O 1
ATOM 1371 N N . LYS A 1 181 ? -55.871 -5.982 88.420 1.00 93.19 181 LYS A N 1
ATOM 1372 C CA . LYS A 1 181 ? -55.089 -4.764 88.144 1.00 93.19 181 LYS A CA 1
ATOM 1373 C C . LYS A 1 181 ? -54.976 -4.534 86.633 1.00 93.19 181 LYS A C 1
ATOM 1375 O O . LYS A 1 181 ? -54.548 -5.430 85.914 1.00 93.19 181 LYS A O 1
ATOM 1380 N N . ASN A 1 182 ? -55.312 -3.341 86.151 1.00 93.25 182 ASN A N 1
ATOM 1381 C CA . ASN A 1 182 ? -55.004 -2.921 84.784 1.00 93.25 182 ASN A CA 1
ATOM 1382 C C . ASN A 1 182 ? -53.561 -2.410 84.710 1.00 93.25 182 ASN A C 1
ATOM 1384 O O . ASN A 1 182 ? -53.270 -1.336 85.236 1.00 93.25 182 ASN A O 1
ATOM 1388 N N . LEU A 1 183 ? -52.662 -3.169 84.086 1.00 93.38 183 LEU A N 1
ATOM 1389 C CA . LEU A 1 183 ? -51.262 -2.771 83.953 1.00 93.38 183 LEU A CA 1
ATOM 1390 C C . LEU A 1 183 ? -51.087 -1.732 82.841 1.00 93.38 183 LEU A C 1
ATOM 1392 O O . LEU A 1 183 ? -51.518 -1.929 81.703 1.00 93.38 183 LEU A O 1
ATOM 1396 N N . LYS A 1 184 ? -50.407 -0.633 83.168 1.00 90.94 184 LYS A N 1
ATOM 1397 C CA . LYS A 1 184 ? -50.049 0.439 82.232 1.00 90.94 184 LYS A CA 1
ATOM 1398 C C . LYS A 1 184 ? -48.779 0.072 81.458 1.00 90.94 184 LYS A C 1
ATOM 1400 O O . LYS A 1 184 ? -48.000 -0.793 81.862 1.00 90.94 184 LYS A O 1
ATOM 1405 N N . ALA A 1 185 ? -48.557 0.739 80.325 1.00 85.94 185 ALA A N 1
ATOM 1406 C CA . ALA A 1 185 ? -47.328 0.571 79.549 1.00 85.94 185 ALA A CA 1
ATOM 1407 C C . ALA A 1 185 ? -46.091 0.821 80.436 1.00 85.94 185 ALA A C 1
ATOM 1409 O O . ALA A 1 185 ? -46.028 1.825 81.143 1.00 85.94 185 ALA A O 1
ATOM 1410 N N . GLY A 1 186 ? -45.129 -0.106 80.408 1.00 88.12 186 GLY A N 1
ATOM 1411 C CA . GLY A 1 186 ? -43.958 -0.116 81.295 1.00 88.12 186 GLY A CA 1
ATOM 1412 C C . GLY A 1 186 ? -44.079 -1.056 82.502 1.00 88.12 186 GLY A C 1
ATOM 1413 O O . GLY A 1 186 ? -43.056 -1.460 83.045 1.00 88.12 186 GLY A O 1
ATOM 1414 N N . GLU A 1 187 ? -45.291 -1.476 82.881 1.00 92.31 187 GLU A N 1
ATOM 1415 C CA . GLU A 1 187 ? -45.514 -2.506 83.914 1.00 92.31 187 GLU A CA 1
ATOM 1416 C C . GLU A 1 187 ? -45.546 -3.937 83.335 1.00 92.31 187 GLU A C 1
ATOM 1418 O O . GLU A 1 187 ? -45.666 -4.917 84.069 1.00 92.31 187 GLU A O 1
ATOM 1423 N N . TYR A 1 188 ? -45.417 -4.068 82.014 1.00 93.56 188 TYR A N 1
ATOM 1424 C CA . TYR A 1 188 ? -45.233 -5.315 81.270 1.00 93.56 188 TYR A CA 1
ATOM 1425 C C . TYR A 1 188 ? -44.175 -5.117 80.176 1.00 93.56 188 TYR A C 1
ATOM 1427 O O . TYR A 1 188 ? -43.914 -3.993 79.742 1.00 93.56 188 TYR A O 1
ATOM 1435 N N . VAL A 1 189 ? -43.564 -6.213 79.723 1.00 94.06 189 VAL A N 1
ATOM 1436 C CA . VAL A 1 189 ? -42.512 -6.206 78.699 1.00 94.06 189 VAL A CA 1
ATOM 1437 C C . VAL A 1 189 ? -43.111 -6.554 77.342 1.00 94.06 189 VAL A C 1
ATOM 1439 O O . VAL A 1 189 ? -43.797 -7.565 77.201 1.00 94.06 189 VAL A O 1
ATOM 1442 N N . VAL A 1 190 ? -42.806 -5.750 76.326 1.00 93.88 190 VAL A N 1
ATOM 1443 C CA . VAL A 1 190 ? -43.085 -6.097 74.931 1.00 93.88 190 VAL A CA 1
ATOM 1444 C C . VAL A 1 190 ? -41.766 -6.512 74.269 1.00 93.88 190 VAL A C 1
ATOM 1446 O O . VAL A 1 190 ? -40.817 -5.731 74.318 1.00 93.88 190 VAL A O 1
ATOM 1449 N N . PRO A 1 191 ? -41.652 -7.723 73.695 1.00 92.38 191 PRO A N 1
ATOM 1450 C CA . PRO A 1 191 ? -40.422 -8.159 73.039 1.00 92.38 191 PRO A CA 1
ATOM 1451 C C . PRO A 1 191 ? -40.269 -7.451 71.681 1.00 92.38 191 PRO A C 1
ATOM 1453 O O . PRO A 1 191 ? -40.751 -7.940 70.663 1.00 92.38 191 PRO A O 1
ATOM 1456 N N . SER A 1 192 ? -39.645 -6.269 71.686 1.00 90.31 192 SER A N 1
ATOM 1457 C CA . SER A 1 192 ? -39.356 -5.444 70.504 1.00 90.31 192 SER A CA 1
ATOM 1458 C C . SER A 1 192 ? -37.956 -5.704 69.929 1.00 90.31 192 SER A C 1
ATOM 1460 O O . SER A 1 192 ? -37.177 -6.483 70.480 1.00 90.31 192 SER A O 1
ATOM 1462 N N . ASP A 1 193 ? -37.641 -5.047 68.811 1.00 85.88 193 ASP A N 1
ATOM 1463 C CA . ASP A 1 193 ? -36.297 -4.966 68.223 1.00 85.88 193 ASP A CA 1
ATOM 1464 C C . ASP A 1 193 ? -35.667 -6.340 67.902 1.00 85.88 193 ASP A C 1
ATOM 1466 O O . ASP A 1 193 ? -36.167 -7.107 67.071 1.00 85.88 193 ASP A O 1
ATOM 1470 N N . ASP A 1 194 ? -34.545 -6.685 68.532 1.00 85.25 194 ASP A N 1
ATOM 1471 C CA . ASP A 1 194 ? -33.856 -7.963 68.354 1.00 85.25 194 ASP A CA 1
ATOM 1472 C C . ASP A 1 194 ? -34.712 -9.152 68.822 1.00 85.25 194 ASP A C 1
ATOM 1474 O O . ASP A 1 194 ? -34.665 -1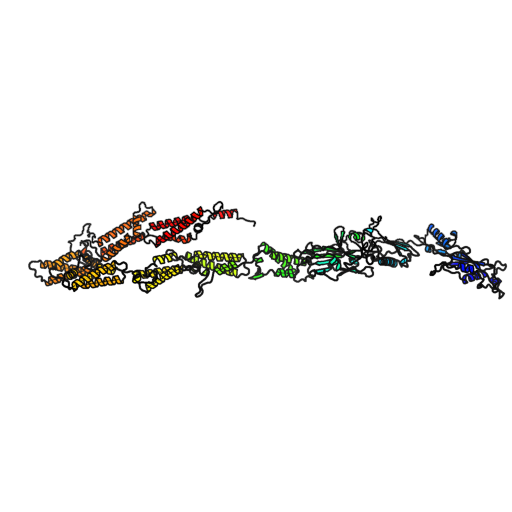0.211 68.193 1.00 85.25 194 ASP A O 1
ATOM 1478 N N . LYS A 1 195 ? -35.571 -8.944 69.828 1.00 89.12 195 LYS A N 1
ATOM 1479 C CA . LYS A 1 195 ? -36.499 -9.943 70.386 1.00 89.12 195 LYS A CA 1
ATOM 1480 C C . LYS A 1 195 ? -37.857 -9.999 69.686 1.00 89.12 195 LYS A C 1
ATOM 1482 O O . LYS A 1 195 ? -38.644 -10.895 69.992 1.00 89.12 195 LYS A O 1
ATOM 1487 N N . ALA A 1 196 ? -38.139 -9.073 68.768 1.00 93.25 196 ALA A N 1
ATOM 1488 C CA . ALA A 1 196 ? -39.347 -9.128 67.952 1.00 93.25 196 ALA A CA 1
ATOM 1489 C C . ALA A 1 196 ? -39.365 -10.397 67.087 1.00 93.25 196 ALA A C 1
ATOM 1491 O O . ALA A 1 196 ? -38.329 -10.868 66.618 1.00 93.25 196 ALA A O 1
ATOM 1492 N N . VAL A 1 197 ? -40.553 -10.946 66.854 1.00 95.25 197 VAL A N 1
ATOM 1493 C CA . VAL A 1 197 ? -40.743 -12.185 66.093 1.00 95.25 197 VAL A CA 1
ATOM 1494 C C . VAL A 1 197 ? -40.775 -11.886 64.598 1.00 95.25 197 VAL A C 1
ATOM 1496 O O . VAL A 1 197 ? -41.496 -10.990 64.158 1.00 95.25 197 VAL A O 1
ATOM 1499 N N . PHE A 1 198 ? -40.022 -12.644 63.800 1.00 95.12 198 PHE A N 1
ATOM 1500 C CA . PHE A 1 198 ? -40.114 -12.521 62.349 1.00 95.12 198 PHE A CA 1
ATOM 1501 C C . PHE A 1 198 ? -41.484 -12.959 61.845 1.00 95.12 198 PHE A C 1
ATOM 1503 O O . PHE A 1 198 ? -41.971 -14.040 62.190 1.00 95.12 198 PHE A O 1
ATOM 1510 N N . VAL A 1 199 ? -42.060 -12.115 60.997 1.00 94.75 199 VAL A N 1
ATOM 1511 C CA . VAL A 1 199 ? -43.262 -12.417 60.228 1.00 94.75 199 VAL A CA 1
ATOM 1512 C C . VAL A 1 199 ? -42.956 -12.273 58.746 1.00 94.75 199 VAL A C 1
ATOM 1514 O O . VAL A 1 199 ? -42.233 -11.368 58.331 1.00 94.75 199 VAL A O 1
ATOM 1517 N N . ALA A 1 200 ? -43.490 -13.180 57.943 1.00 92.81 200 ALA A N 1
ATOM 1518 C CA . ALA A 1 200 ? -43.300 -13.202 56.510 1.00 92.81 200 ALA A CA 1
ATOM 1519 C C . ALA A 1 200 ? -44.080 -12.075 55.833 1.00 92.81 200 ALA A C 1
ATOM 1521 O O . ALA A 1 200 ? -43.573 -11.470 54.893 1.00 92.81 200 ALA A O 1
ATOM 1522 N N . ASN A 1 201 ? -45.284 -11.769 56.330 1.00 92.50 201 ASN A N 1
ATOM 1523 C CA . ASN A 1 201 ? -46.207 -10.828 55.710 1.00 92.50 201 ASN A CA 1
ATOM 1524 C C . ASN A 1 201 ? -46.807 -9.844 56.738 1.00 92.50 201 ASN A C 1
ATOM 1526 O O . ASN A 1 201 ? -47.198 -10.257 57.827 1.00 92.50 201 ASN A O 1
ATOM 1530 N N . PRO A 1 202 ? -46.904 -8.540 56.414 1.00 91.12 202 PRO A N 1
ATOM 1531 C CA . PRO A 1 202 ? -47.514 -7.539 57.292 1.00 91.12 202 PRO A CA 1
ATOM 1532 C C . PRO A 1 202 ? -49.055 -7.531 57.294 1.00 91.12 202 PRO A C 1
ATOM 1534 O O . PRO A 1 202 ? -49.639 -6.816 58.103 1.00 91.12 202 PRO A O 1
ATOM 1537 N N . LEU A 1 203 ? -49.726 -8.239 56.381 1.00 90.06 203 LEU A N 1
ATOM 1538 C CA . LEU A 1 203 ? -51.186 -8.217 56.206 1.00 90.06 203 LEU A CA 1
ATOM 1539 C C . LEU A 1 203 ? -51.895 -9.388 56.898 1.00 90.06 203 LEU A C 1
ATOM 1541 O O . LEU A 1 203 ? -53.052 -9.254 57.298 1.00 90.06 203 LEU A O 1
ATOM 1545 N N . ASP A 1 204 ? -51.215 -10.523 57.039 1.00 90.56 204 ASP A N 1
ATOM 1546 C CA . ASP A 1 204 ? -51.753 -11.758 57.606 1.00 90.56 204 ASP A CA 1
ATOM 1547 C C . ASP A 1 204 ? -50.621 -12.606 58.199 1.00 90.56 204 ASP A C 1
ATOM 1549 O O . ASP A 1 204 ? -49.465 -12.450 57.808 1.00 90.56 204 ASP A O 1
ATOM 1553 N N . TYR A 1 205 ? -50.958 -13.518 59.112 1.00 92.44 205 TYR A N 1
ATOM 1554 C CA . TYR A 1 205 ? -49.979 -14.293 59.880 1.00 92.44 205 TYR A CA 1
ATOM 1555 C C . TYR A 1 205 ? -50.255 -15.797 59.794 1.00 92.44 205 TYR A C 1
ATOM 1557 O O . TYR A 1 205 ? -51.393 -16.245 59.952 1.00 92.44 205 TYR A O 1
ATOM 1565 N N . SER A 1 206 ? -49.200 -16.584 59.598 1.00 93.38 206 SER A N 1
ATOM 1566 C CA . SER A 1 206 ? -49.225 -18.048 59.692 1.00 93.38 206 SER A CA 1
ATOM 1567 C C . SER A 1 206 ? -49.503 -18.522 61.123 1.00 93.38 206 SER A C 1
ATOM 1569 O O . SER A 1 206 ? -49.326 -17.787 62.104 1.00 93.38 206 SER A O 1
ATOM 1571 N N . LYS A 1 207 ? -49.923 -19.782 61.278 1.00 93.94 207 LYS A N 1
ATOM 1572 C CA . LYS A 1 207 ? -50.200 -20.343 62.614 1.00 93.94 207 LYS A CA 1
ATOM 1573 C C . LYS A 1 207 ? -48.942 -20.406 63.471 1.00 93.94 207 LYS A C 1
ATOM 1575 O O . LYS A 1 207 ? -49.000 -20.115 64.668 1.00 93.94 207 LYS A O 1
ATOM 1580 N N . ASP A 1 208 ? -47.814 -20.727 62.849 1.00 94.19 208 ASP A N 1
ATOM 1581 C CA . ASP A 1 208 ? -46.530 -20.825 63.531 1.00 94.19 208 ASP A CA 1
ATOM 1582 C C . ASP A 1 208 ? -46.023 -19.450 63.985 1.00 94.19 208 ASP A C 1
ATOM 1584 O O . ASP A 1 208 ? -45.477 -19.327 65.082 1.00 94.19 208 ASP A O 1
ATOM 1588 N N . GLU A 1 209 ? -46.246 -18.391 63.199 1.00 95.38 209 GLU A N 1
ATOM 1589 C CA . GLU A 1 209 ? -45.946 -17.014 63.618 1.00 95.38 209 GLU A CA 1
ATOM 1590 C C . GLU A 1 209 ? -46.784 -16.603 64.827 1.00 95.38 209 GLU A C 1
ATOM 1592 O O . GLU A 1 209 ? -46.241 -16.088 65.802 1.00 95.38 209 GLU A O 1
ATOM 1597 N N . ILE A 1 210 ? -48.089 -16.891 64.814 1.00 95.38 210 ILE A N 1
ATOM 1598 C CA . ILE A 1 210 ? -48.983 -16.611 65.945 1.00 95.38 210 ILE A CA 1
ATOM 1599 C C . ILE A 1 210 ? -48.528 -17.345 67.213 1.00 95.38 210 ILE A C 1
ATOM 1601 O O . ILE A 1 210 ? -48.504 -16.746 68.293 1.00 95.38 210 ILE A O 1
ATOM 1605 N N . ALA A 1 211 ? -48.131 -18.614 67.095 1.00 96.19 211 ALA A N 1
ATOM 1606 C CA . ALA A 1 211 ? -47.597 -19.383 68.214 1.00 96.19 211 ALA A CA 1
ATOM 1607 C C . ALA A 1 211 ? -46.296 -18.768 68.758 1.00 96.19 211 ALA A C 1
ATOM 1609 O O . ALA A 1 211 ? -46.178 -18.560 69.967 1.00 96.19 211 ALA A O 1
ATOM 1610 N N . ARG A 1 212 ? -45.354 -18.396 67.879 1.00 95.81 212 ARG A N 1
ATOM 1611 C CA . ARG A 1 212 ? -44.094 -17.739 68.270 1.00 95.81 212 ARG A CA 1
ATOM 1612 C C . ARG A 1 212 ? -44.318 -16.379 68.926 1.00 95.81 212 ARG A C 1
ATOM 1614 O O . ARG A 1 212 ? -43.659 -16.085 69.917 1.00 95.81 212 ARG A O 1
ATOM 1621 N N . ILE A 1 213 ? -45.262 -15.574 68.436 1.00 96.31 213 ILE A N 1
ATOM 1622 C CA . ILE A 1 213 ? -45.614 -14.278 69.038 1.00 96.31 213 ILE A CA 1
ATOM 1623 C C . ILE A 1 213 ? -46.114 -14.470 70.473 1.00 96.31 213 ILE A C 1
ATOM 1625 O O . ILE A 1 213 ? -45.617 -13.815 71.392 1.00 96.31 213 ILE A O 1
ATOM 1629 N N . LYS A 1 214 ? -47.060 -15.395 70.694 1.00 97.19 214 LYS A N 1
ATOM 1630 C CA . LYS A 1 214 ? -47.549 -15.701 72.048 1.00 97.19 214 LYS A CA 1
ATOM 1631 C C . LYS A 1 214 ? -46.431 -16.212 72.951 1.00 97.19 214 LYS A C 1
ATOM 1633 O O . LYS A 1 214 ? -46.332 -15.778 74.096 1.00 97.19 214 LYS A O 1
ATOM 1638 N N . GLN A 1 215 ? -45.581 -17.094 72.430 1.00 96.56 215 GLN A N 1
ATOM 1639 C CA . GLN A 1 215 ? -44.454 -17.642 73.175 1.00 96.56 215 GLN A CA 1
ATOM 1640 C C . GLN A 1 215 ? -43.453 -16.548 73.576 1.00 96.56 215 GLN A C 1
ATOM 1642 O O . GLN A 1 215 ? -43.063 -16.489 74.736 1.00 96.56 215 GLN A O 1
ATOM 1647 N N . ALA A 1 216 ? -43.115 -15.623 72.673 1.00 95.62 216 ALA A N 1
ATOM 1648 C CA . ALA A 1 216 ? -42.221 -14.502 72.966 1.00 95.62 216 ALA A CA 1
ATOM 1649 C C . ALA A 1 216 ? -42.783 -13.576 74.060 1.00 95.62 216 ALA A C 1
ATOM 1651 O O . ALA A 1 216 ? -42.055 -13.167 74.965 1.00 95.62 216 ALA A O 1
ATOM 1652 N N . ILE A 1 217 ? -44.088 -13.275 74.023 1.00 96.81 217 ILE A N 1
ATOM 1653 C CA . ILE A 1 217 ? -44.762 -12.481 75.066 1.00 96.81 217 ILE A CA 1
ATOM 1654 C C . ILE A 1 217 ? -44.746 -13.221 76.409 1.00 96.81 217 ILE A C 1
ATOM 1656 O O . ILE A 1 217 ? -44.467 -12.607 77.443 1.00 96.81 217 ILE A O 1
ATOM 1660 N N . PHE A 1 218 ? -45.031 -14.527 76.395 1.00 97.06 218 PHE A N 1
ATOM 1661 C CA . PHE A 1 218 ? -44.978 -15.374 77.582 1.00 97.06 218 PHE A CA 1
ATOM 1662 C C . PHE A 1 218 ? -43.573 -15.391 78.183 1.00 97.06 218 PHE A C 1
ATOM 1664 O O . PHE A 1 218 ? -43.410 -15.085 79.361 1.00 97.06 218 PHE A O 1
ATOM 1671 N N . ASP A 1 219 ? -42.546 -15.660 77.382 1.00 94.94 219 ASP A N 1
ATOM 1672 C CA . ASP A 1 219 ? -41.164 -15.711 77.853 1.00 94.94 219 ASP A CA 1
ATOM 1673 C C . ASP A 1 219 ? -40.677 -14.371 78.406 1.00 94.94 219 ASP A C 1
ATOM 1675 O O . ASP A 1 219 ? -39.962 -14.357 79.409 1.00 94.94 219 ASP A O 1
ATOM 1679 N N . ALA A 1 220 ? -41.119 -13.255 77.821 1.00 95.31 220 ALA A N 1
ATOM 1680 C CA . ALA A 1 220 ? -40.801 -11.916 78.303 1.00 95.31 220 ALA A CA 1
ATOM 1681 C C . ALA A 1 220 ? -41.486 -11.556 79.637 1.00 95.31 220 ALA A C 1
ATOM 1683 O O . ALA A 1 220 ? -40.970 -10.713 80.369 1.00 95.31 220 ALA A O 1
ATOM 1684 N N . ASN A 1 221 ? -42.630 -12.172 79.969 1.00 95.69 221 ASN A N 1
ATOM 1685 C CA . ASN A 1 221 ? -43.459 -11.767 81.114 1.00 95.69 221 ASN A CA 1
ATOM 1686 C C . ASN A 1 221 ? -43.737 -12.861 82.156 1.00 95.69 221 ASN A C 1
ATOM 1688 O O . ASN A 1 221 ? -44.304 -12.550 83.200 1.00 95.69 221 ASN A O 1
ATOM 1692 N N . LYS A 1 222 ? -43.322 -14.116 81.950 1.00 95.31 222 LYS A N 1
ATOM 1693 C CA . LYS A 1 222 ? -43.567 -15.231 82.892 1.00 95.31 222 LYS A CA 1
ATOM 1694 C C . LYS A 1 222 ? -42.981 -15.014 84.292 1.00 95.31 222 LYS A C 1
ATOM 1696 O O . LYS A 1 222 ? -43.412 -15.641 85.252 1.00 95.31 222 LYS A O 1
ATOM 1701 N N . THR A 1 223 ? -41.996 -14.124 84.428 1.00 94.81 223 THR A N 1
ATOM 1702 C CA . THR A 1 223 ? -41.397 -13.742 85.719 1.00 94.81 223 THR A CA 1
ATOM 1703 C C . THR A 1 223 ? -42.008 -12.474 86.327 1.00 94.81 223 THR A C 1
ATOM 1705 O O . THR A 1 223 ? -41.628 -12.092 87.435 1.00 94.81 223 THR A O 1
ATOM 1708 N N . ASN A 1 224 ? -42.935 -11.805 85.631 1.00 94.50 224 ASN A N 1
ATOM 1709 C CA . ASN A 1 224 ? -43.618 -10.610 86.121 1.00 94.50 224 ASN A CA 1
ATOM 1710 C C . ASN A 1 224 ? -44.681 -11.006 87.160 1.00 94.50 224 ASN A C 1
ATOM 1712 O O . ASN A 1 224 ? -45.741 -11.537 86.823 1.00 94.50 224 ASN A O 1
ATOM 1716 N N . LYS A 1 225 ? -44.384 -10.749 88.439 1.00 90.56 225 LYS A N 1
ATOM 1717 C CA . LYS A 1 225 ? -45.230 -11.149 89.575 1.00 90.56 225 LYS A CA 1
ATOM 1718 C C . LYS A 1 225 ? -46.573 -10.417 89.628 1.00 90.56 225 LYS A C 1
ATOM 1720 O O . LYS A 1 225 ? -47.532 -10.997 90.141 1.00 90.56 225 LYS A O 1
ATOM 1725 N N . ASP A 1 226 ? -46.633 -9.192 89.108 1.00 88.38 226 ASP A N 1
ATOM 1726 C CA . ASP A 1 226 ? -47.852 -8.378 89.095 1.00 88.38 226 ASP A CA 1
ATOM 1727 C C . ASP A 1 226 ? -48.818 -8.859 88.012 1.00 88.38 226 ASP A C 1
ATOM 1729 O O . ASP A 1 226 ? -50.027 -8.900 88.234 1.00 88.38 226 ASP A O 1
ATOM 1733 N N . LEU A 1 227 ? -48.280 -9.299 86.867 1.00 92.38 227 LEU A N 1
ATOM 1734 C CA . LEU A 1 227 ? -49.072 -9.906 85.802 1.00 92.38 227 LEU A CA 1
ATOM 1735 C C . LEU A 1 227 ? -49.459 -11.356 86.123 1.00 92.38 227 LEU A C 1
ATOM 1737 O O . LEU A 1 227 ? -50.587 -11.741 85.852 1.00 92.38 227 LEU A O 1
ATOM 1741 N N . ASN A 1 228 ? -48.561 -12.154 86.711 1.00 92.69 228 ASN A N 1
ATOM 1742 C CA . ASN A 1 228 ? -48.773 -13.576 87.036 1.00 92.69 228 ASN A CA 1
ATOM 1743 C C . ASN A 1 228 ? -49.175 -14.440 85.823 1.00 92.69 228 ASN A C 1
ATOM 1745 O O . ASN A 1 228 ? -50.129 -15.217 85.866 1.00 92.69 228 ASN A O 1
ATOM 1749 N N . LEU A 1 229 ? -48.453 -14.272 84.717 1.00 95.31 229 LEU A N 1
ATOM 1750 C CA . LEU A 1 229 ? -48.682 -15.006 83.478 1.00 95.31 229 LEU A CA 1
ATOM 1751 C C . LEU A 1 229 ? -48.077 -16.419 83.556 1.00 95.31 229 LEU A C 1
ATOM 1753 O O . LEU A 1 229 ? -46.865 -16.560 83.703 1.00 95.31 229 LEU A O 1
ATOM 1757 N N . THR A 1 230 ? -48.903 -17.461 83.439 1.00 94.62 230 THR A N 1
ATOM 1758 C CA . THR A 1 230 ? -48.507 -18.872 83.628 1.00 94.62 230 THR A CA 1
ATOM 1759 C C . THR A 1 230 ? -48.691 -19.749 82.389 1.00 94.62 230 THR A C 1
ATOM 1761 O O . THR A 1 230 ? -48.062 -20.801 82.308 1.00 94.62 230 THR A O 1
ATOM 1764 N N . SER A 1 231 ? -49.484 -19.315 81.404 1.00 95.38 231 SER A N 1
ATOM 1765 C CA . SER A 1 231 ? -49.671 -20.008 80.121 1.00 95.38 231 SER A CA 1
ATOM 1766 C C . SER A 1 231 ? -49.829 -19.028 78.954 1.00 95.38 231 SER A C 1
ATOM 1768 O O . SER A 1 231 ? -50.345 -17.921 79.114 1.00 95.38 231 SER A O 1
ATOM 1770 N N . VAL A 1 232 ? -49.455 -19.465 77.747 1.00 96.06 232 VAL A N 1
ATOM 1771 C CA . VAL A 1 232 ? -49.728 -18.755 76.485 1.00 96.06 232 VAL A CA 1
ATOM 1772 C C . VAL A 1 232 ? -51.226 -18.624 76.178 1.00 96.06 232 VAL A C 1
ATOM 1774 O O . VAL A 1 232 ? -51.618 -17.726 75.435 1.00 96.06 232 VAL A O 1
ATOM 1777 N N . ASP A 1 233 ? -52.078 -19.469 76.768 1.00 94.81 233 ASP A N 1
ATOM 1778 C CA . ASP A 1 233 ? -53.538 -19.414 76.585 1.00 94.81 233 ASP A CA 1
ATOM 1779 C C . ASP A 1 233 ? -54.163 -18.160 77.206 1.00 94.81 233 ASP A C 1
ATOM 1781 O O . ASP A 1 233 ? -55.232 -17.716 76.792 1.00 94.81 233 ASP A O 1
ATOM 1785 N N . GLN A 1 234 ? -53.464 -17.543 78.163 1.00 95.81 234 GLN A N 1
ATOM 1786 C CA . GLN A 1 234 ? -53.845 -16.267 78.771 1.00 95.81 234 GLN A CA 1
ATOM 1787 C C . GLN A 1 234 ? -53.540 -15.066 77.859 1.00 95.81 234 GLN A C 1
ATOM 1789 O O . GLN A 1 234 ? -53.869 -13.931 78.210 1.00 95.81 234 GLN A O 1
ATOM 1794 N N . ILE A 1 235 ? -52.915 -15.303 76.698 1.00 97.69 235 ILE A N 1
ATOM 1795 C CA . ILE A 1 235 ? -52.598 -14.301 75.680 1.00 97.69 235 ILE A CA 1
ATOM 1796 C C . ILE A 1 235 ? -53.537 -14.486 74.489 1.00 97.69 235 ILE A C 1
ATOM 1798 O O . ILE A 1 235 ? -53.567 -15.531 73.825 1.00 97.69 235 ILE A O 1
ATOM 1802 N N . SER A 1 236 ? -54.256 -13.423 74.154 1.00 96.31 236 SER A N 1
ATOM 1803 C CA . SER A 1 236 ? -55.088 -13.334 72.958 1.00 96.31 236 SER A CA 1
ATOM 1804 C C . SER A 1 236 ? -54.540 -12.275 72.005 1.00 96.31 236 SER A C 1
ATOM 1806 O O . SER A 1 236 ? -54.070 -11.222 72.434 1.00 96.31 236 SER A O 1
ATOM 1808 N N . LEU A 1 237 ? -54.557 -12.597 70.710 1.00 96.12 237 LEU A N 1
ATOM 1809 C CA . LEU A 1 237 ? -54.115 -11.720 69.630 1.00 96.12 237 LEU A CA 1
ATOM 1810 C C . LEU A 1 237 ? -55.319 -11.421 68.739 1.00 96.12 237 LEU A C 1
ATOM 1812 O O . LEU A 1 237 ? -55.953 -12.344 68.218 1.00 96.12 237 LEU A O 1
ATOM 1816 N N . GLU A 1 238 ? -55.616 -10.143 68.564 1.00 93.94 238 GLU A N 1
ATOM 1817 C CA . GLU A 1 238 ? -56.701 -9.641 67.731 1.00 93.94 238 GLU A CA 1
ATOM 1818 C C . GLU A 1 238 ? -56.108 -8.779 66.614 1.00 93.94 238 GLU A C 1
ATOM 1820 O O . GLU A 1 238 ? -55.277 -7.912 66.860 1.00 93.94 238 GLU A O 1
ATOM 1825 N N . TYR A 1 239 ? -56.492 -9.061 65.374 1.00 90.88 239 TYR A N 1
ATOM 1826 C CA . TYR A 1 239 ? -56.058 -8.351 64.171 1.00 90.88 239 TYR A CA 1
ATOM 1827 C C . TYR A 1 239 ? -57.142 -8.504 63.100 1.00 90.88 239 TYR A C 1
ATOM 1829 O O . TYR A 1 239 ? -58.036 -9.351 63.231 1.00 90.88 239 TYR A O 1
ATOM 1837 N N . LEU A 1 240 ? -57.089 -7.689 62.046 1.00 86.62 240 LEU A N 1
ATOM 1838 C CA . LEU A 1 240 ? -58.095 -7.728 60.987 1.00 86.62 240 LEU A CA 1
ATOM 1839 C C . LEU A 1 240 ? -58.005 -9.054 60.220 1.00 86.62 240 LEU A C 1
ATOM 1841 O O . LEU A 1 240 ? -56.923 -9.466 59.811 1.00 86.62 240 LEU A O 1
ATOM 1845 N N . LYS A 1 241 ? -59.141 -9.727 60.019 1.00 83.75 241 LYS A N 1
ATOM 1846 C CA . LYS A 1 241 ? -59.251 -11.003 59.293 1.00 83.75 241 LYS A CA 1
ATOM 1847 C C . LYS A 1 241 ? -60.396 -10.919 58.289 1.00 83.75 241 LYS A C 1
ATOM 1849 O O . LYS A 1 241 ? -61.419 -10.308 58.585 1.00 83.75 241 LYS A O 1
ATOM 1854 N N . GLY A 1 242 ? -60.264 -11.599 57.154 1.00 79.44 242 GLY A N 1
ATOM 1855 C CA . GLY A 1 242 ? -61.308 -11.670 56.127 1.00 79.44 242 GLY A CA 1
ATOM 1856 C C . GLY A 1 242 ? -60.916 -10.956 54.837 1.00 79.44 242 GLY A C 1
ATOM 1857 O O . GLY A 1 242 ? -59.736 -10.760 54.584 1.00 79.44 242 GLY A O 1
ATOM 1858 N N . ASP A 1 243 ? -61.913 -10.629 54.016 1.00 81.44 243 ASP A N 1
ATOM 1859 C CA . ASP A 1 243 ? -61.733 -10.032 52.690 1.00 81.44 243 ASP A CA 1
ATOM 1860 C C . ASP A 1 243 ? -61.765 -8.495 52.748 1.00 81.44 243 ASP A C 1
ATOM 1862 O O . ASP A 1 243 ? -62.836 -7.896 52.880 1.00 81.44 243 ASP A O 1
ATOM 1866 N N . PHE A 1 244 ? -60.590 -7.868 52.631 1.00 81.81 244 PHE A N 1
ATOM 1867 C CA . PHE A 1 244 ? -60.400 -6.414 52.642 1.00 81.81 244 PHE A CA 1
ATOM 1868 C C . PHE A 1 244 ? -60.699 -5.747 51.288 1.00 81.81 244 PHE A C 1
ATOM 1870 O O . PHE A 1 244 ? -60.543 -4.531 51.157 1.00 81.81 244 PHE A O 1
ATOM 1877 N N . THR A 1 245 ? -61.115 -6.499 50.264 1.00 76.38 245 THR A N 1
ATOM 1878 C CA . THR A 1 245 ? -61.427 -5.957 48.926 1.00 76.38 245 THR A CA 1
ATOM 1879 C C . THR A 1 245 ? -62.885 -5.494 48.785 1.00 76.38 245 THR A C 1
ATOM 1881 O O . THR A 1 245 ? -63.245 -4.824 47.815 1.00 76.38 245 THR A O 1
ATOM 1884 N N . LYS A 1 246 ? -63.750 -5.792 49.767 1.00 75.00 246 LYS A N 1
ATOM 1885 C CA . LYS A 1 246 ? -65.184 -5.447 49.741 1.00 75.00 246 LYS A CA 1
ATOM 1886 C C . LYS A 1 246 ? -65.465 -3.958 50.018 1.00 75.00 246 LYS A C 1
ATOM 1888 O O . LYS A 1 246 ? -64.746 -3.270 50.749 1.00 75.00 246 LYS A O 1
ATOM 1893 N N . ALA A 1 247 ? -66.559 -3.456 49.435 1.00 53.19 247 ALA A N 1
ATOM 1894 C CA . ALA A 1 247 ? -66.961 -2.048 49.495 1.00 53.19 247 ALA A CA 1
ATOM 1895 C C . ALA A 1 247 ? -67.129 -1.538 50.944 1.00 53.19 247 ALA A C 1
ATOM 1897 O O . ALA A 1 247 ? -67.819 -2.155 51.751 1.00 53.19 247 ALA A O 1
ATOM 1898 N N . GLY A 1 248 ? -66.497 -0.399 51.257 1.00 58.44 248 GLY A N 1
ATOM 1899 C CA . GLY A 1 248 ? -66.468 0.224 52.592 1.00 58.44 248 GLY A CA 1
ATOM 1900 C C . GLY A 1 248 ? -65.113 0.132 53.309 1.00 58.44 248 GLY A C 1
ATOM 1901 O O . GLY A 1 248 ? -64.811 0.994 54.131 1.00 58.44 248 GLY A O 1
ATOM 1902 N N . GLN A 1 249 ? -64.266 -0.843 52.950 1.00 54.34 249 GLN A N 1
ATOM 1903 C CA . GLN A 1 249 ? -62.886 -0.983 53.457 1.00 54.34 249 GLN A CA 1
ATOM 1904 C C . GLN A 1 249 ? -61.806 -0.795 52.375 1.00 54.34 249 GLN A C 1
ATOM 1906 O O . GLN A 1 249 ? -60.631 -0.649 52.697 1.00 54.34 249 GLN A O 1
ATOM 1911 N N . ALA A 1 250 ? -62.207 -0.678 51.104 1.00 49.00 250 ALA A N 1
ATOM 1912 C CA . ALA A 1 250 ? -61.319 -0.537 49.943 1.00 49.00 250 ALA A CA 1
ATOM 1913 C C . ALA A 1 250 ? -60.370 0.691 49.962 1.00 49.00 250 ALA A C 1
ATOM 1915 O O . ALA A 1 250 ? -59.351 0.684 49.277 1.00 49.00 250 ALA A O 1
ATOM 1916 N N . ASN A 1 251 ? -60.661 1.725 50.766 1.00 50.56 251 ASN A N 1
ATOM 1917 C CA . ASN A 1 251 ? -59.797 2.909 50.936 1.00 50.56 251 ASN A CA 1
ATOM 1918 C C . ASN A 1 251 ? -58.816 2.797 52.121 1.00 50.56 251 ASN A C 1
ATOM 1920 O O . ASN A 1 251 ? -58.128 3.764 52.448 1.00 50.56 251 ASN A O 1
ATOM 1924 N N . GLN A 1 252 ? -58.748 1.646 52.793 1.00 64.19 252 GLN A N 1
ATOM 1925 C CA . GLN A 1 252 ? -57.765 1.397 53.843 1.00 64.19 252 GLN A CA 1
ATOM 1926 C C . GLN A 1 252 ? -56.453 0.954 53.192 1.00 64.19 252 GLN A C 1
ATOM 1928 O O . GLN A 1 252 ? -56.431 -0.008 52.425 1.00 64.19 252 GLN A O 1
ATOM 1933 N N . GLY A 1 253 ? -55.344 1.628 53.512 1.00 73.56 253 GLY A N 1
ATOM 1934 C CA . GLY A 1 253 ? -54.022 1.318 52.950 1.00 73.56 253 GLY A CA 1
ATOM 1935 C C . GLY A 1 253 ? -53.602 -0.154 53.090 1.00 73.56 253 GLY A C 1
ATOM 1936 O O . GLY A 1 253 ? -52.765 -0.611 52.322 1.00 73.56 253 GLY A O 1
ATOM 1937 N N . ILE A 1 254 ? -54.215 -0.907 54.009 1.00 83.12 254 ILE A N 1
ATOM 1938 C CA . ILE A 1 254 ? -53.971 -2.334 54.261 1.00 83.12 254 ILE A CA 1
ATOM 1939 C C . ILE A 1 254 ? -54.343 -3.200 53.043 1.00 83.12 254 ILE A C 1
ATOM 1941 O O . ILE A 1 254 ? -53.538 -4.023 52.621 1.00 83.12 254 ILE A O 1
ATOM 1945 N N . SER A 1 255 ? -55.507 -2.984 52.412 1.00 85.25 255 SER A N 1
ATOM 1946 C CA . SER A 1 255 ? -55.962 -3.801 51.265 1.00 85.25 255 SER A CA 1
ATOM 1947 C C . SER A 1 255 ? -55.040 -3.673 50.044 1.00 85.25 255 SER A C 1
ATOM 1949 O O . SER A 1 255 ? -54.821 -4.635 49.310 1.00 85.25 255 SER A O 1
ATOM 1951 N N . ASN A 1 256 ? -54.438 -2.492 49.874 1.00 86.88 256 ASN A N 1
ATOM 1952 C CA . ASN A 1 256 ? -53.477 -2.183 48.813 1.00 86.88 256 ASN A CA 1
ATOM 1953 C C . ASN A 1 256 ? -52.013 -2.326 49.274 1.00 86.88 256 ASN A C 1
ATOM 1955 O O . ASN A 1 256 ? -51.112 -1.786 48.630 1.00 86.88 256 ASN A O 1
ATOM 1959 N N . GLY A 1 257 ? -51.757 -2.983 50.414 1.00 87.56 257 GLY A N 1
ATOM 1960 C CA . GLY A 1 257 ? -50.404 -3.282 50.899 1.00 87.56 257 GLY A CA 1
ATOM 1961 C C . GLY A 1 257 ? -49.546 -2.064 51.256 1.00 87.56 257 GLY A C 1
ATOM 1962 O O . GLY A 1 257 ? -48.325 -2.188 51.356 1.00 87.56 257 GLY A O 1
ATOM 1963 N N . GLN A 1 258 ? -50.156 -0.888 51.413 1.00 87.12 258 GLN A N 1
ATOM 1964 C CA . GLN A 1 258 ? -49.497 0.366 51.795 1.00 87.12 258 GLN A CA 1
ATOM 1965 C C . GLN A 1 258 ? -49.481 0.595 53.315 1.00 87.12 258 GLN A C 1
ATOM 1967 O O . GLN A 1 258 ? -48.753 1.463 53.794 1.00 87.12 258 GLN A O 1
ATOM 1972 N N . ALA A 1 259 ? -50.279 -0.164 54.066 1.00 87.88 259 ALA A N 1
ATOM 1973 C CA . ALA A 1 259 ? -50.305 -0.172 55.524 1.00 87.88 259 ALA A CA 1
ATOM 1974 C C . ALA A 1 259 ? -50.278 -1.613 56.053 1.00 87.88 259 ALA A C 1
ATOM 1976 O O . ALA A 1 259 ? -50.575 -2.557 55.325 1.00 87.88 259 ALA A O 1
ATOM 1977 N N . GLU A 1 260 ? -49.909 -1.769 57.318 1.00 88.12 260 GLU A N 1
ATOM 1978 C CA . GLU A 1 260 ? -49.778 -3.058 58.002 1.00 88.12 260 GLU A CA 1
ATOM 1979 C C . GLU A 1 260 ? -51.018 -3.406 58.835 1.00 88.12 260 GLU A C 1
ATOM 1981 O O . GLU A 1 260 ? -51.775 -2.528 59.258 1.00 88.12 260 GLU A O 1
ATOM 1986 N N . ASN A 1 261 ? -51.210 -4.696 59.105 1.00 89.00 261 ASN A N 1
ATOM 1987 C CA . ASN A 1 261 ? -52.221 -5.180 60.032 1.00 89.00 261 ASN A CA 1
ATOM 1988 C C . ASN A 1 261 ? -51.710 -4.994 61.470 1.00 89.00 261 ASN A C 1
ATOM 1990 O O . ASN A 1 261 ? -50.693 -5.557 61.863 1.00 89.00 261 ASN A O 1
ATOM 1994 N N . THR A 1 262 ? -52.379 -4.152 62.256 1.00 89.38 262 THR A N 1
ATOM 1995 C CA . THR A 1 262 ? -51.982 -3.902 63.651 1.00 89.38 262 THR A CA 1
ATOM 1996 C C . THR A 1 262 ? -52.471 -5.043 64.539 1.00 89.38 262 THR A C 1
ATOM 1998 O O . THR A 1 262 ? -53.656 -5.374 64.522 1.00 89.38 262 THR A O 1
ATOM 2001 N N . ILE A 1 263 ? -51.577 -5.617 65.348 1.00 93.44 263 ILE A N 1
ATOM 2002 C CA . ILE A 1 263 ? -51.922 -6.664 66.317 1.00 93.44 263 ILE A CA 1
ATOM 2003 C C . ILE A 1 263 ? -52.260 -6.012 67.656 1.00 93.44 263 ILE A C 1
ATOM 2005 O O . ILE A 1 263 ? -51.403 -5.375 68.265 1.00 93.44 263 ILE A O 1
ATOM 2009 N N . THR A 1 264 ? -53.471 -6.231 68.157 1.00 95.12 264 THR A N 1
ATOM 2010 C CA . THR A 1 264 ? -53.849 -5.934 69.542 1.00 95.12 264 THR A CA 1
ATOM 2011 C C . THR A 1 264 ? -53.621 -7.173 70.399 1.00 95.12 264 THR A C 1
ATOM 2013 O O . THR A 1 264 ? -54.219 -8.228 70.178 1.00 95.12 264 THR A O 1
ATOM 2016 N N . VAL A 1 265 ? -52.738 -7.052 71.384 1.00 96.50 265 VAL A N 1
ATOM 2017 C CA . VAL A 1 265 ? -52.417 -8.098 72.352 1.00 96.50 265 VAL A CA 1
ATOM 2018 C C . VAL A 1 265 ? -53.188 -7.829 73.632 1.00 96.50 265 VAL A C 1
ATOM 2020 O O . VAL A 1 265 ? -53.047 -6.759 74.217 1.00 96.50 265 VAL A O 1
ATOM 2023 N N . LYS A 1 266 ? -53.951 -8.820 74.095 1.00 95.81 266 LYS A N 1
ATOM 2024 C CA . LYS A 1 266 ? -54.638 -8.794 75.390 1.00 95.81 266 LYS A CA 1
ATOM 2025 C C . LYS A 1 266 ? -54.166 -9.966 76.236 1.00 95.81 266 LYS A C 1
ATOM 2027 O O . LYS A 1 266 ? -54.324 -11.125 75.841 1.00 95.81 266 LYS A O 1
ATOM 2032 N N . ILE A 1 267 ? -53.605 -9.657 77.399 1.00 96.12 267 ILE A N 1
ATOM 2033 C CA . ILE A 1 267 ? -53.185 -10.625 78.411 1.00 96.12 267 ILE A CA 1
ATOM 2034 C C . ILE A 1 267 ? -54.167 -10.540 79.576 1.00 96.12 267 ILE A C 1
ATOM 2036 O O . ILE A 1 267 ? -54.349 -9.461 80.137 1.00 96.12 267 ILE A O 1
ATOM 2040 N N . LYS A 1 268 ? -54.793 -11.660 79.949 1.00 94.25 268 LYS A N 1
ATOM 2041 C CA . LYS A 1 268 ? -55.712 -11.734 81.096 1.00 94.25 268 LYS A CA 1
ATOM 2042 C C . LYS A 1 268 ? -55.319 -12.884 82.016 1.00 94.25 268 LYS A C 1
ATOM 2044 O O . LYS A 1 268 ? -55.357 -14.045 81.616 1.00 94.25 268 LYS A O 1
ATOM 2049 N N . THR A 1 269 ? -54.976 -12.556 83.257 1.00 93.56 269 THR A N 1
ATOM 2050 C CA . THR A 1 269 ? -54.623 -13.524 84.304 1.00 93.56 269 THR A CA 1
ATOM 2051 C C . THR A 1 269 ? -55.632 -13.484 85.452 1.00 93.56 269 THR A C 1
ATOM 2053 O O . THR A 1 269 ? -56.656 -12.803 85.380 1.00 93.56 269 THR A O 1
ATOM 2056 N N . ASP A 1 270 ? -55.369 -14.235 86.522 1.00 87.38 270 ASP A N 1
ATOM 2057 C CA . ASP A 1 270 ? -56.161 -14.212 87.753 1.00 87.38 270 ASP A CA 1
ATOM 2058 C C . ASP A 1 270 ? -55.933 -12.946 88.601 1.00 87.38 270 ASP A C 1
ATOM 2060 O O . ASP A 1 270 ? -56.731 -12.679 89.507 1.00 87.38 270 ASP A O 1
ATOM 2064 N N . LYS A 1 271 ? -54.874 -12.173 88.313 1.00 89.94 271 LYS A N 1
ATOM 2065 C CA . LYS A 1 271 ? -54.480 -10.967 89.063 1.00 89.94 271 LYS A CA 1
ATOM 2066 C C . LYS A 1 271 ? -54.554 -9.675 88.264 1.00 89.94 271 LYS A C 1
ATOM 2068 O O . LYS A 1 271 ? -54.784 -8.621 88.855 1.00 89.94 271 LYS A O 1
ATOM 2073 N N . ALA A 1 272 ? -54.341 -9.730 86.952 1.00 94.38 272 ALA A N 1
ATOM 2074 C CA . ALA A 1 272 ? -54.177 -8.530 86.149 1.00 94.38 272 ALA A CA 1
ATOM 2075 C C . ALA A 1 272 ? -54.638 -8.694 84.698 1.00 94.38 272 ALA A C 1
ATOM 2077 O O . ALA A 1 272 ? -54.789 -9.801 84.176 1.00 94.38 272 ALA A O 1
ATOM 2078 N N . VAL A 1 273 ? -54.835 -7.552 84.047 1.00 94.62 273 VAL A N 1
ATOM 2079 C CA . VAL A 1 273 ? -55.000 -7.428 82.600 1.00 94.62 273 VAL A CA 1
ATOM 2080 C C . VAL A 1 273 ? -53.947 -6.473 82.048 1.00 94.62 273 VAL A C 1
ATOM 2082 O O . VAL A 1 273 ? -53.599 -5.490 82.699 1.00 94.62 273 VAL A O 1
ATOM 2085 N N . ALA A 1 274 ? -53.431 -6.768 80.859 1.00 95.25 274 ALA A N 1
ATOM 2086 C CA . ALA A 1 274 ? -52.537 -5.887 80.117 1.00 95.25 274 ALA A CA 1
ATOM 2087 C C . ALA A 1 274 ? -52.940 -5.878 78.641 1.00 95.25 274 ALA A C 1
ATOM 2089 O O . ALA A 1 274 ? -53.213 -6.935 78.066 1.00 95.25 274 ALA A O 1
ATOM 2090 N N . GLU A 1 275 ? -52.958 -4.697 78.029 1.00 94.62 275 GLU A N 1
ATOM 2091 C CA . GLU A 1 275 ? -53.318 -4.521 76.623 1.00 94.62 275 GLU A CA 1
ATOM 2092 C C . GLU A 1 275 ? -52.340 -3.573 75.925 1.00 94.62 275 GLU A C 1
ATOM 2094 O O . GLU A 1 275 ? -51.984 -2.519 76.460 1.00 94.62 275 GLU A O 1
ATOM 2099 N N . PHE A 1 276 ? -51.892 -3.957 74.728 1.00 94.44 276 PHE A N 1
ATOM 2100 C CA . PHE A 1 276 ? -51.074 -3.110 73.864 1.00 94.44 276 PHE A CA 1
ATOM 2101 C C . PHE A 1 276 ? -51.261 -3.445 72.389 1.00 94.44 276 PHE A C 1
ATOM 2103 O O . PHE A 1 276 ? -51.617 -4.562 72.022 1.00 94.44 276 PHE A O 1
ATOM 2110 N N . THR A 1 277 ? -50.961 -2.472 71.533 1.00 92.88 277 THR A N 1
ATOM 2111 C CA . THR A 1 277 ? -50.913 -2.649 70.082 1.00 92.88 277 THR A CA 1
ATOM 2112 C C . THR A 1 277 ? -49.477 -2.775 69.589 1.00 92.88 277 THR A C 1
ATOM 2114 O O . THR A 1 277 ? -48.556 -2.140 70.124 1.00 92.88 277 THR A O 1
ATOM 2117 N N . SER A 1 278 ? -49.293 -3.574 68.543 1.00 91.50 278 SER A N 1
ATOM 2118 C CA . SER A 1 278 ? -48.023 -3.738 67.855 1.00 91.50 278 SER A CA 1
ATOM 2119 C C . SER A 1 278 ? -48.150 -3.618 66.343 1.00 91.50 278 SER A C 1
ATOM 2121 O O . SER A 1 278 ? -49.153 -4.012 65.749 1.00 91.50 278 SER A O 1
ATOM 2123 N N . ASN A 1 279 ? -47.093 -3.080 65.746 1.00 84.94 279 ASN A N 1
ATOM 2124 C CA . ASN A 1 279 ? -46.920 -2.890 64.321 1.00 84.94 279 ASN A CA 1
ATOM 2125 C C . ASN A 1 279 ? -45.522 -3.395 63.912 1.00 84.94 279 ASN A C 1
ATOM 2127 O O . ASN A 1 279 ? -44.598 -3.428 64.736 1.00 84.94 279 ASN A O 1
ATOM 2131 N N . VAL A 1 280 ? -45.388 -3.838 62.662 1.00 89.88 280 VAL A N 1
ATOM 2132 C CA . VAL A 1 280 ? -44.163 -4.467 62.160 1.00 89.88 280 VAL A CA 1
ATOM 2133 C C . VAL A 1 280 ? -43.145 -3.423 61.688 1.00 89.88 280 VAL A C 1
ATOM 2135 O O . VAL A 1 280 ? -41.935 -3.633 61.782 1.00 89.88 280 VAL A O 1
ATOM 2138 N N . LYS A 1 281 ? -43.628 -2.261 61.241 1.00 86.56 281 LYS A N 1
ATOM 2139 C CA . LYS A 1 281 ? -42.839 -1.127 60.757 1.00 86.56 281 LYS A CA 1
ATOM 2140 C C . LYS A 1 281 ? -41.897 -0.558 61.818 1.00 86.56 281 LYS A C 1
ATOM 2142 O O . LYS A 1 281 ? -40.748 -0.254 61.507 1.00 86.56 281 LYS A O 1
ATOM 2147 N N . GLU A 1 282 ? -42.354 -0.450 63.062 1.00 85.12 282 GLU A N 1
ATOM 2148 C CA . GLU A 1 282 ? -41.575 0.018 64.219 1.00 85.12 282 GLU A CA 1
ATOM 2149 C C . GLU A 1 282 ? -40.930 -1.135 65.007 1.00 85.12 282 GLU A C 1
ATOM 2151 O O . GLU A 1 282 ? -40.324 -0.902 66.046 1.00 85.12 282 GLU A O 1
ATOM 2156 N N . SER A 1 283 ? -41.048 -2.387 64.542 1.00 87.12 283 SER A N 1
ATOM 2157 C CA . SER A 1 283 ? -40.495 -3.575 65.218 1.00 87.12 283 SER A CA 1
ATOM 2158 C C . SER A 1 283 ? -40.962 -3.760 66.675 1.00 87.12 283 SER A C 1
ATOM 2160 O O . SER A 1 283 ? -40.222 -4.265 67.521 1.00 87.12 283 SER A O 1
ATOM 2162 N N . LYS A 1 284 ? -42.205 -3.367 66.994 1.00 87.44 284 LYS A N 1
ATOM 2163 C CA . LYS A 1 284 ? -42.716 -3.292 68.377 1.00 87.44 284 LYS A CA 1
ATOM 2164 C C . LYS A 1 284 ? -43.110 -4.655 68.974 1.00 87.44 284 LYS A C 1
ATOM 2166 O O . LYS A 1 284 ? -43.351 -4.737 70.164 1.00 87.44 284 LYS A O 1
ATOM 2171 N N . LEU A 1 285 ? -43.196 -5.725 68.179 1.00 93.62 285 LEU A N 1
ATOM 2172 C CA . LEU A 1 285 ? -43.436 -7.130 68.602 1.00 93.62 285 LEU A CA 1
ATOM 2173 C C . LEU A 1 285 ? -43.087 -8.096 67.474 1.00 93.62 285 LEU A C 1
ATOM 2175 O O . LEU A 1 285 ? -42.637 -9.214 67.700 1.00 93.62 285 LEU A O 1
ATOM 2179 N N . THR A 1 286 ? -43.375 -7.660 66.252 1.00 94.19 286 THR A N 1
ATOM 2180 C CA . THR A 1 286 ? -43.099 -8.382 65.020 1.00 94.19 286 THR A CA 1
ATOM 2181 C C . THR A 1 286 ? -42.118 -7.574 64.190 1.00 94.19 286 THR A C 1
ATOM 2183 O O . THR A 1 286 ? -42.074 -6.352 64.321 1.00 94.19 286 THR A O 1
ATOM 2186 N N . LYS A 1 287 ? -41.329 -8.235 63.345 1.00 93.31 287 LYS A N 1
ATOM 2187 C CA . LYS A 1 287 ? -40.416 -7.583 62.396 1.00 93.31 287 LYS A CA 1
ATOM 2188 C C . LYS A 1 287 ? -40.373 -8.325 61.062 1.00 93.31 287 LYS A C 1
ATOM 2190 O O . LYS A 1 287 ? -40.689 -9.511 60.998 1.00 93.31 287 LYS A O 1
ATOM 2195 N N . LEU A 1 288 ? -39.968 -7.622 60.007 1.00 93.25 288 LEU A N 1
ATOM 2196 C CA . LEU A 1 288 ? -39.819 -8.179 58.657 1.00 93.25 288 LEU A CA 1
ATOM 2197 C C . LEU A 1 288 ? -38.369 -8.630 58.410 1.00 93.25 288 LEU A C 1
ATOM 2199 O O . LEU A 1 288 ? -37.456 -7.983 58.931 1.00 93.25 288 LEU A O 1
ATOM 2203 N N . PRO A 1 289 ? -38.131 -9.676 57.596 1.00 93.19 289 PRO A N 1
ATOM 2204 C CA . PRO A 1 289 ? -36.781 -10.158 57.317 1.00 93.19 289 PRO A CA 1
ATOM 2205 C C . PRO A 1 289 ? -35.949 -9.146 56.515 1.00 93.19 289 PRO A C 1
ATOM 2207 O O . PRO A 1 289 ? -36.412 -8.595 55.515 1.00 93.19 289 PRO A O 1
ATOM 2210 N N . ASP A 1 290 ? -34.700 -8.927 56.913 1.00 93.00 290 ASP A N 1
ATOM 2211 C CA . ASP A 1 290 ? -33.690 -8.146 56.196 1.00 93.00 290 ASP A CA 1
ATOM 2212 C C . ASP A 1 290 ? -32.675 -9.104 55.563 1.00 93.00 290 ASP A C 1
ATOM 2214 O O . ASP A 1 290 ? -31.894 -9.758 56.253 1.00 93.00 290 ASP A O 1
ATOM 2218 N N . ILE A 1 291 ? -32.656 -9.181 54.229 1.00 95.12 291 ILE A N 1
ATOM 2219 C CA . ILE A 1 291 ? -31.811 -10.147 53.513 1.00 95.12 291 ILE A CA 1
ATOM 2220 C C . ILE A 1 291 ? -30.314 -9.975 53.802 1.00 95.12 291 ILE A C 1
ATOM 2222 O O . ILE A 1 291 ? -29.576 -10.954 53.768 1.00 95.12 291 ILE A O 1
ATOM 2226 N N . ARG A 1 292 ? -29.841 -8.757 54.105 1.00 92.94 292 ARG A N 1
ATOM 2227 C CA . ARG A 1 292 ? -28.421 -8.537 54.418 1.00 92.94 292 ARG A CA 1
ATOM 2228 C C . ARG A 1 292 ? -28.083 -9.002 55.830 1.00 92.94 292 ARG A C 1
ATOM 2230 O O . ARG A 1 292 ? -26.997 -9.539 56.073 1.00 92.94 292 ARG A O 1
ATOM 2237 N N . LYS A 1 293 ? -28.986 -8.755 56.780 1.00 92.88 293 LYS A N 1
ATOM 2238 C CA . LYS A 1 293 ? -28.744 -9.024 58.203 1.00 92.88 293 LYS A CA 1
ATOM 2239 C C . LYS A 1 293 ? -29.079 -10.452 58.584 1.00 92.88 293 LYS A C 1
ATOM 2241 O O . LYS A 1 293 ? -28.257 -11.073 59.250 1.00 92.88 293 LYS A O 1
ATOM 2246 N N . ASP A 1 294 ? -30.191 -10.977 58.091 1.00 94.88 294 ASP A N 1
ATOM 2247 C CA . ASP A 1 294 ? -30.807 -12.201 58.601 1.00 94.88 294 ASP A CA 1
ATOM 2248 C C . ASP A 1 294 ? -30.508 -13.439 57.745 1.00 94.88 294 ASP A C 1
ATOM 2250 O O . ASP A 1 294 ? -30.730 -14.560 58.203 1.00 94.88 294 ASP A O 1
ATOM 2254 N N . TYR A 1 295 ? -29.959 -13.263 56.535 1.00 96.56 295 TYR A N 1
ATOM 2255 C CA . TYR A 1 295 ? -29.658 -14.356 55.607 1.00 96.56 295 TYR A CA 1
ATOM 2256 C C . TYR A 1 295 ? -28.205 -14.369 55.123 1.00 96.56 295 TYR A C 1
ATOM 2258 O O . TYR A 1 295 ? -27.602 -13.327 54.866 1.00 96.56 295 TYR A O 1
ATOM 2266 N N . ASP A 1 296 ? -27.663 -15.572 54.939 1.00 95.75 296 ASP A N 1
ATOM 2267 C CA . ASP A 1 296 ? -26.473 -15.835 54.135 1.00 95.75 296 ASP A CA 1
ATOM 2268 C C . ASP A 1 296 ? -26.896 -16.206 52.710 1.00 95.75 296 ASP A C 1
ATOM 2270 O O . ASP A 1 296 ? -27.529 -17.241 52.478 1.00 95.75 296 ASP A O 1
ATOM 2274 N N . VAL A 1 297 ? -26.542 -15.357 51.742 1.00 96.75 297 VAL A N 1
ATOM 2275 C CA . VAL A 1 297 ? -26.800 -15.611 50.318 1.00 96.75 297 VAL A CA 1
ATOM 2276 C C . VAL A 1 297 ? -25.631 -16.372 49.692 1.00 96.75 297 VAL A C 1
ATOM 2278 O O . VAL A 1 297 ? -24.459 -16.072 49.924 1.00 96.75 297 VAL A O 1
ATOM 2281 N N . SER A 1 298 ? -25.961 -17.389 48.904 1.00 95.19 298 SER A N 1
ATOM 2282 C CA . SER A 1 298 ? -25.028 -18.321 48.270 1.00 95.19 298 SER A CA 1
ATOM 2283 C C . SER A 1 298 ? -25.546 -18.762 46.898 1.00 95.19 298 SER A C 1
ATOM 2285 O O . SER A 1 298 ? -26.696 -18.493 46.551 1.00 95.19 298 SER A O 1
ATOM 2287 N N . TRP A 1 299 ? -24.703 -19.436 46.118 1.00 95.25 299 TRP A N 1
ATOM 2288 C CA . TRP A 1 299 ? -25.044 -19.999 44.810 1.00 95.25 299 TRP A CA 1
ATOM 2289 C C . TRP A 1 299 ? -24.289 -21.308 44.581 1.00 95.25 299 TRP A C 1
ATOM 2291 O O . TRP A 1 299 ? -23.186 -21.496 45.094 1.00 95.25 299 TRP A O 1
ATOM 2301 N N . THR A 1 300 ? -24.878 -22.220 43.807 1.00 84.69 300 THR A N 1
ATOM 2302 C CA . THR A 1 300 ? -24.278 -23.532 43.490 1.00 84.69 300 THR A CA 1
ATOM 2303 C C . THR A 1 300 ? -23.567 -23.554 42.140 1.00 84.69 300 THR A C 1
ATOM 2305 O O . THR A 1 300 ? -22.597 -24.289 41.971 1.00 84.69 300 THR A O 1
ATOM 2308 N N . LYS A 1 301 ? -24.015 -22.728 41.189 1.00 92.56 301 LYS A N 1
ATOM 2309 C CA . LYS A 1 301 ? -23.369 -22.504 39.892 1.00 92.56 301 LYS A CA 1
ATOM 2310 C C . LYS A 1 301 ? -22.956 -21.047 39.781 1.00 92.56 301 LYS A C 1
ATOM 2312 O O . LYS A 1 301 ? -23.673 -20.163 40.242 1.00 92.56 301 LYS A O 1
ATOM 2317 N N . THR A 1 302 ? -21.812 -20.800 39.150 1.00 94.62 302 THR A N 1
ATOM 2318 C CA . THR A 1 302 ? -21.321 -19.434 38.947 1.00 94.62 302 THR A CA 1
ATOM 2319 C C . THR A 1 302 ? -21.775 -18.812 37.633 1.00 94.62 302 THR A C 1
ATOM 2321 O O . THR A 1 302 ? -21.692 -17.599 37.488 1.00 94.62 302 THR A O 1
ATOM 2324 N N . LYS A 1 303 ? -22.271 -19.605 36.682 1.00 95.50 303 LYS A N 1
ATOM 2325 C CA . LYS A 1 303 ? -22.664 -19.149 35.344 1.00 95.50 303 LYS A CA 1
ATOM 2326 C C . LYS A 1 303 ? -24.079 -19.604 35.019 1.00 95.50 303 LYS A C 1
ATOM 2328 O O . LYS A 1 303 ? -24.541 -20.621 35.539 1.00 95.50 303 LYS A O 1
ATOM 2333 N N . ILE A 1 304 ? -24.747 -18.849 34.153 1.00 94.25 304 ILE A N 1
ATOM 2334 C CA . ILE A 1 304 ? -26.008 -19.269 33.541 1.00 94.25 304 ILE A CA 1
ATOM 2335 C C . ILE A 1 304 ? -25.726 -20.465 32.620 1.00 94.25 304 ILE A C 1
ATOM 2337 O O . ILE A 1 304 ? -24.735 -20.472 31.889 1.00 94.25 304 ILE A O 1
ATOM 2341 N N . ASP A 1 305 ? -26.606 -21.468 32.640 1.00 90.75 305 ASP A N 1
ATOM 2342 C CA . ASP A 1 305 ? -26.483 -22.644 31.774 1.00 90.75 305 ASP A CA 1
ATOM 2343 C C . ASP A 1 305 ? -26.411 -22.231 30.292 1.00 90.75 305 ASP A C 1
ATOM 2345 O O . ASP A 1 305 ? -27.229 -21.449 29.807 1.00 90.75 305 ASP A O 1
ATOM 2349 N N . GLY A 1 306 ? -25.406 -22.752 29.582 1.00 90.25 306 GLY A N 1
ATOM 2350 C CA . GLY A 1 306 ? -25.125 -22.418 28.185 1.00 90.25 306 GLY A CA 1
ATOM 2351 C C . GLY A 1 306 ? -24.266 -21.167 27.980 1.00 90.25 306 GLY A C 1
ATOM 2352 O O . GLY A 1 306 ? -23.945 -20.855 26.837 1.00 90.25 306 GLY A O 1
ATOM 2353 N N . ARG A 1 307 ? -23.848 -20.449 29.031 1.00 93.62 307 ARG A N 1
ATOM 2354 C CA . ARG A 1 307 ? -23.006 -19.239 28.936 1.00 93.62 307 ARG A CA 1
ATOM 2355 C C . ARG A 1 307 ? -21.608 -19.449 29.523 1.00 93.62 307 ARG A C 1
ATOM 2357 O O . ARG A 1 307 ? -21.180 -18.756 30.441 1.00 93.62 307 ARG A O 1
ATOM 2364 N N . ASP A 1 308 ? -20.877 -20.415 28.976 1.00 92.69 308 ASP A N 1
ATOM 2365 C CA . ASP A 1 308 ? -19.592 -20.860 29.535 1.00 92.69 308 ASP A CA 1
ATOM 2366 C C . ASP A 1 308 ? -18.457 -19.826 29.439 1.00 92.69 308 ASP A C 1
ATOM 2368 O O . ASP A 1 308 ? -17.502 -19.903 30.216 1.00 92.69 308 ASP A O 1
ATOM 2372 N N . THR A 1 309 ? -18.560 -18.852 28.531 1.00 93.50 309 THR A N 1
ATOM 2373 C CA . THR A 1 309 ? -17.587 -17.760 28.341 1.00 93.50 309 THR A CA 1
ATOM 2374 C C . THR A 1 309 ? -17.787 -16.582 29.299 1.00 93.50 309 THR A C 1
ATOM 2376 O O . THR A 1 309 ? -16.883 -15.759 29.459 1.00 93.50 309 THR A O 1
ATOM 2379 N N . ASP A 1 310 ? -18.926 -16.524 29.996 1.00 95.25 310 ASP A N 1
ATOM 2380 C CA . ASP A 1 310 ? -19.156 -15.550 31.061 1.00 95.25 310 ASP A CA 1
ATOM 2381 C C . ASP A 1 310 ? -18.120 -15.757 32.180 1.00 95.25 310 ASP A C 1
ATOM 2383 O O . ASP A 1 310 ? -17.812 -16.887 32.566 1.00 95.25 310 ASP A O 1
ATOM 2387 N N . GLU A 1 311 ? -17.591 -14.682 32.757 1.00 93.94 311 GLU A N 1
ATOM 2388 C CA . GLU A 1 311 ? -16.783 -14.756 33.981 1.00 93.94 311 GLU A CA 1
ATOM 2389 C C . GLU A 1 311 ? -17.631 -15.205 35.185 1.00 93.94 311 GLU A C 1
ATOM 2391 O O . GLU A 1 311 ? -17.126 -15.872 36.090 1.00 93.94 311 GLU A O 1
ATOM 2396 N N . GLY A 1 312 ? -18.936 -14.917 35.157 1.00 95.00 312 GLY A N 1
ATOM 2397 C CA . GLY A 1 312 ? -19.917 -15.434 36.102 1.00 95.00 312 GLY A CA 1
ATOM 2398 C C . GLY A 1 312 ? -20.126 -14.564 37.343 1.00 95.00 312 GLY A C 1
ATOM 2399 O O . GLY A 1 312 ? -19.815 -13.370 37.369 1.00 95.00 312 GLY A O 1
ATOM 2400 N N . ILE A 1 313 ? -20.730 -15.173 38.363 1.00 95.94 313 ILE A N 1
ATOM 2401 C CA . ILE A 1 313 ? -21.170 -14.532 39.599 1.00 95.94 313 ILE A CA 1
ATOM 2402 C C . ILE A 1 313 ? -20.031 -14.436 40.625 1.00 95.94 313 ILE A C 1
ATOM 2404 O O . ILE A 1 313 ? -19.276 -15.388 40.842 1.00 95.94 313 ILE A O 1
ATOM 2408 N N . SER A 1 314 ? -19.922 -13.295 41.297 1.00 94.88 314 SER A N 1
ATOM 2409 C CA . SER A 1 314 ? -18.971 -13.078 42.386 1.00 94.88 314 SER A CA 1
ATOM 2410 C C . SER A 1 314 ? -19.492 -12.073 43.412 1.00 94.88 314 SER A C 1
ATOM 2412 O O . SER A 1 314 ? -20.365 -11.250 43.128 1.00 94.88 314 SER A O 1
ATOM 2414 N N . TRP A 1 315 ? -18.951 -12.141 44.630 1.00 94.56 315 TRP A N 1
ATOM 2415 C CA . TRP A 1 315 ? -19.102 -11.071 45.613 1.00 94.56 315 TRP A CA 1
ATOM 2416 C C . TRP A 1 315 ? -18.132 -9.942 45.280 1.00 94.56 315 TRP A C 1
ATOM 2418 O O . TRP A 1 315 ? -16.957 -10.195 45.026 1.00 94.56 315 TRP A O 1
ATOM 2428 N N . SER A 1 316 ? -18.599 -8.696 45.315 1.00 90.50 316 SER A N 1
ATOM 2429 C CA . SER A 1 316 ? -17.724 -7.542 45.089 1.00 90.50 316 SER A CA 1
ATOM 2430 C C . SER A 1 316 ? -16.908 -7.136 46.317 1.00 90.50 316 SER A C 1
ATOM 2432 O O . SER A 1 316 ? -15.999 -6.319 46.205 1.00 90.50 316 SER A O 1
ATOM 2434 N N . ASN A 1 317 ? -17.319 -7.589 47.503 1.00 81.69 317 ASN A N 1
ATOM 2435 C CA . ASN A 1 317 ? -16.715 -7.246 48.784 1.00 81.69 317 ASN A CA 1
ATOM 2436 C C . ASN A 1 317 ? -16.954 -8.352 49.821 1.00 81.69 317 ASN A C 1
ATOM 2438 O O . ASN A 1 317 ? -17.899 -9.136 49.716 1.00 81.69 317 ASN A O 1
ATOM 2442 N N . ASP A 1 318 ? -16.125 -8.356 50.864 1.00 83.81 318 ASP A N 1
ATOM 2443 C CA . ASP A 1 318 ? -16.212 -9.323 51.966 1.00 83.81 318 ASP A CA 1
ATOM 2444 C C . ASP A 1 318 ? -17.475 -9.141 52.820 1.00 83.81 318 ASP A C 1
ATOM 2446 O O . ASP A 1 318 ? -17.941 -10.079 53.463 1.00 83.81 318 ASP A O 1
ATOM 2450 N N . GLN A 1 319 ? -18.065 -7.941 52.796 1.00 86.44 319 GLN A N 1
ATOM 2451 C CA . GLN A 1 319 ? -19.320 -7.626 53.485 1.00 86.44 319 GLN A CA 1
ATOM 2452 C C . GLN A 1 319 ? -20.545 -8.275 52.819 1.00 86.44 319 GLN A C 1
ATOM 2454 O O . GLN A 1 319 ? -21.639 -8.214 53.377 1.00 86.44 319 GLN A O 1
ATOM 2459 N N . LYS A 1 320 ? -20.375 -8.883 51.634 1.00 91.75 320 LYS A N 1
ATOM 2460 C CA . LYS A 1 320 ? -21.423 -9.547 50.849 1.00 91.75 320 LYS A CA 1
ATOM 2461 C C . LYS A 1 320 ? -22.656 -8.666 50.613 1.00 91.75 320 LYS A C 1
ATOM 2463 O O . LYS A 1 320 ? -23.797 -9.117 50.684 1.00 91.75 320 LYS A O 1
ATOM 2468 N N . THR A 1 321 ? -22.434 -7.384 50.324 1.00 93.38 321 THR A N 1
ATOM 2469 C CA . THR A 1 321 ? -23.526 -6.421 50.085 1.00 93.38 321 THR A CA 1
ATOM 2470 C C . THR A 1 321 ? -23.877 -6.263 48.610 1.00 93.38 321 THR A C 1
ATOM 2472 O O . THR A 1 321 ? -24.976 -5.804 48.290 1.00 93.38 321 THR A O 1
ATOM 2475 N N . THR A 1 322 ? -22.967 -6.653 47.712 1.00 95.06 322 THR A N 1
ATOM 2476 C CA . THR A 1 322 ? -23.140 -6.517 46.265 1.00 95.06 322 THR A CA 1
ATOM 2477 C C . THR A 1 322 ? -22.622 -7.748 45.520 1.00 95.06 322 THR A C 1
ATOM 2479 O O . THR A 1 322 ? -21.473 -8.162 45.678 1.00 95.06 322 THR A O 1
ATOM 2482 N N . ILE A 1 323 ? -23.491 -8.320 44.693 1.00 96.31 323 ILE A N 1
ATOM 2483 C CA . ILE A 1 323 ? -23.219 -9.412 43.762 1.00 96.31 323 ILE A CA 1
ATOM 2484 C C . ILE A 1 323 ? -22.923 -8.809 42.389 1.00 96.31 323 ILE A C 1
ATOM 2486 O O . ILE A 1 323 ? -23.632 -7.912 41.929 1.00 96.31 323 ILE A O 1
ATOM 2490 N N . ILE A 1 324 ? -21.906 -9.323 41.708 1.00 96.44 324 ILE A N 1
ATOM 2491 C CA . ILE A 1 324 ? -21.599 -8.990 40.318 1.00 96.44 324 ILE A CA 1
ATOM 2492 C C . ILE A 1 324 ? -21.825 -10.244 39.482 1.00 96.44 324 ILE A C 1
ATOM 2494 O O . ILE A 1 324 ? -21.327 -11.304 39.837 1.00 96.44 324 ILE A O 1
ATOM 2498 N N . TYR A 1 325 ? -22.530 -10.119 38.363 1.00 97.00 325 TYR A N 1
ATOM 2499 C CA . TYR A 1 325 ? -22.533 -11.107 37.294 1.00 97.00 325 TYR A CA 1
ATOM 2500 C C . TYR A 1 325 ? -21.860 -10.520 36.059 1.00 97.00 325 TYR A C 1
ATOM 2502 O O . TYR A 1 325 ? -22.367 -9.566 35.462 1.00 97.00 325 TYR A O 1
ATOM 2510 N N . ARG A 1 326 ? -20.707 -11.078 35.694 1.00 96.50 326 ARG A N 1
ATOM 2511 C CA . ARG A 1 326 ? -19.947 -10.670 34.513 1.00 96.50 326 ARG A CA 1
ATOM 2512 C C . ARG A 1 326 ? -20.286 -11.590 33.351 1.00 96.50 326 ARG A C 1
ATOM 2514 O O . ARG A 1 326 ? -20.094 -12.798 33.466 1.00 96.50 326 ARG A O 1
ATOM 2521 N N . TYR A 1 327 ? -20.821 -11.018 32.279 1.00 96.38 327 TYR A N 1
ATOM 2522 C CA . TYR A 1 327 ? -21.246 -11.768 31.103 1.00 96.38 327 TYR A CA 1
ATOM 2523 C C . TYR A 1 327 ? -20.409 -11.412 29.882 1.00 96.38 327 TYR A C 1
ATOM 2525 O O . TYR A 1 327 ? -19.998 -10.262 29.723 1.00 96.38 327 TYR A O 1
ATOM 2533 N N . ASP A 1 328 ? -20.191 -12.397 29.017 1.00 95.38 328 ASP A N 1
ATOM 2534 C CA . ASP A 1 328 ? -19.508 -12.244 27.743 1.00 95.38 328 ASP A CA 1
ATOM 2535 C C . ASP A 1 328 ? -20.356 -11.381 26.791 1.00 95.38 328 ASP A C 1
ATOM 2537 O O . ASP A 1 328 ? -21.453 -11.805 26.390 1.00 95.38 328 ASP A O 1
ATOM 2541 N N . PRO A 1 329 ? -19.879 -10.171 26.438 1.00 94.06 329 PRO A N 1
ATOM 2542 C CA . PRO A 1 329 ? -20.591 -9.270 25.548 1.00 94.06 329 PRO A CA 1
ATOM 2543 C C . PRO A 1 329 ? -20.594 -9.716 24.084 1.00 94.06 329 PRO A C 1
ATOM 2545 O O . PRO A 1 329 ? -21.381 -9.173 23.320 1.00 94.06 329 PRO A O 1
ATOM 2548 N N . THR A 1 330 ? -19.732 -10.649 23.670 1.00 94.25 330 THR A N 1
ATOM 2549 C CA . THR A 1 330 ? -19.625 -11.082 22.261 1.00 94.25 330 THR A CA 1
ATOM 2550 C C . THR A 1 330 ? -20.668 -12.128 21.888 1.00 94.25 330 THR A C 1
ATOM 2552 O O . THR A 1 330 ? -20.999 -12.311 20.720 1.00 94.25 330 THR A O 1
ATOM 2555 N N . LYS A 1 331 ? -21.246 -12.793 22.894 1.00 92.75 331 LYS A N 1
ATOM 2556 C CA . LYS A 1 331 ? -22.261 -13.826 22.686 1.00 92.75 331 LYS A CA 1
ATOM 2557 C C . LYS A 1 331 ? -23.585 -13.266 22.149 1.00 92.75 331 LYS A C 1
ATOM 2559 O O . LYS A 1 331 ? -24.314 -14.001 21.496 1.00 92.75 331 LYS A O 1
ATOM 2564 N N . ALA A 1 332 ? -23.904 -11.999 22.441 1.00 91.44 332 ALA A N 1
ATOM 2565 C CA . ALA A 1 332 ? -25.118 -11.300 21.989 1.00 91.44 332 ALA A CA 1
ATOM 2566 C C . ALA A 1 332 ? -26.441 -12.075 22.209 1.00 91.44 332 ALA A C 1
ATOM 2568 O O . ALA A 1 332 ? -27.406 -11.937 21.459 1.00 91.44 332 ALA A O 1
ATOM 2569 N N . GLU A 1 333 ? -26.502 -12.899 23.256 1.00 93.00 333 GLU A N 1
ATOM 2570 C CA . GLU A 1 333 ? -27.683 -13.682 23.625 1.00 93.00 333 GLU A CA 1
ATOM 2571 C C . GLU A 1 333 ? -28.367 -13.072 24.850 1.00 93.00 333 GLU A C 1
ATOM 2573 O O . GLU A 1 333 ? -27.868 -13.175 25.977 1.00 93.00 333 GLU A O 1
ATOM 2578 N N . GLY A 1 334 ? -29.535 -12.466 24.628 1.00 93.31 334 GLY A N 1
ATOM 2579 C CA . GLY A 1 334 ? -30.311 -11.818 25.679 1.00 93.31 334 GLY A CA 1
ATOM 2580 C C . GLY A 1 334 ? -30.750 -12.770 26.795 1.00 93.31 334 GLY A C 1
ATOM 2581 O O . GLY A 1 334 ? -31.236 -13.870 26.533 1.00 93.31 334 GLY A O 1
ATOM 2582 N N . PHE A 1 335 ? -30.652 -12.322 28.046 1.00 95.31 335 PHE A N 1
ATOM 2583 C CA . PHE A 1 335 ? -31.176 -13.036 29.216 1.00 95.31 335 PHE A CA 1
ATOM 2584 C C . PHE A 1 335 ? -31.874 -12.083 30.193 1.00 95.31 335 PHE A C 1
ATOM 2586 O O . PHE A 1 335 ? -31.778 -10.860 30.077 1.00 95.31 335 PHE A O 1
ATOM 2593 N N . ASP A 1 336 ? -32.618 -12.637 31.148 1.00 94.75 336 ASP A N 1
ATOM 2594 C CA . ASP A 1 336 ? -33.356 -11.877 32.157 1.00 94.75 336 ASP A CA 1
ATOM 2595 C C . ASP A 1 336 ? -32.840 -12.138 33.581 1.00 94.75 336 ASP A C 1
ATOM 2597 O O . ASP A 1 336 ? -32.031 -13.038 33.834 1.00 94.75 336 ASP A O 1
ATOM 2601 N N . THR A 1 337 ? -33.309 -11.332 34.535 1.00 94.12 337 THR A N 1
ATOM 2602 C CA . THR A 1 337 ? -32.909 -11.430 35.941 1.00 94.12 337 THR A CA 1
ATOM 2603 C C . THR A 1 337 ? -33.314 -12.752 36.595 1.00 94.12 337 THR A C 1
ATOM 2605 O O . THR A 1 337 ? -32.688 -13.136 37.584 1.00 94.12 337 THR A O 1
ATOM 2608 N N . THR A 1 338 ? -34.293 -13.495 36.059 1.00 93.12 338 THR A N 1
ATOM 2609 C CA . THR A 1 338 ? -34.719 -14.781 36.641 1.00 93.12 338 THR A CA 1
ATOM 2610 C C . THR A 1 338 ? -33.660 -15.856 36.485 1.00 93.12 338 THR A C 1
ATOM 2612 O O . THR A 1 338 ? -33.508 -16.692 37.373 1.00 93.12 338 THR A O 1
ATOM 2615 N N . LYS A 1 339 ? -32.857 -15.796 35.414 1.00 93.81 339 LYS A N 1
ATOM 2616 C CA . LYS A 1 339 ? -31.735 -16.725 35.209 1.00 93.81 339 LYS A CA 1
ATOM 2617 C C . LYS A 1 339 ? -30.719 -16.660 36.336 1.00 93.81 339 LYS A C 1
ATOM 2619 O O . LYS A 1 339 ? -30.115 -17.669 36.667 1.00 93.81 339 LYS A O 1
ATOM 2624 N N . ILE A 1 340 ? -30.562 -15.481 36.924 1.00 94.31 340 ILE A N 1
ATOM 2625 C CA . ILE A 1 340 ? -29.569 -15.210 37.962 1.00 94.31 340 ILE A CA 1
ATOM 2626 C C . ILE A 1 340 ? -30.188 -15.406 39.328 1.00 94.31 340 ILE A C 1
ATOM 2628 O O . ILE A 1 340 ? -29.578 -16.044 40.177 1.00 94.31 340 ILE A O 1
ATOM 2632 N N . LEU A 1 341 ? -31.433 -14.959 39.505 1.00 94.69 341 LEU A N 1
ATOM 2633 C CA . LEU A 1 341 ? -32.232 -15.284 40.678 1.00 94.69 341 LEU A CA 1
ATOM 2634 C C . LEU A 1 341 ? -32.267 -16.802 40.917 1.00 94.69 341 LEU A C 1
ATOM 2636 O O . LEU A 1 341 ? -32.014 -17.230 42.034 1.00 94.69 341 LEU A O 1
ATOM 2640 N N . GLY A 1 342 ? -32.470 -17.610 39.871 1.00 93.12 342 GLY A N 1
ATOM 2641 C CA . GLY A 1 342 ? -32.499 -19.075 39.953 1.00 93.12 342 GLY A CA 1
ATOM 2642 C C . GLY A 1 342 ? -31.184 -19.742 40.380 1.00 93.12 342 GLY A C 1
ATOM 2643 O O . GLY A 1 342 ? -31.187 -20.926 40.704 1.00 93.12 342 GLY A O 1
ATOM 2644 N N . LEU A 1 343 ? -30.062 -19.010 40.406 1.00 93.94 343 LEU A N 1
ATOM 2645 C CA . LEU A 1 343 ? -28.788 -19.510 40.939 1.00 93.94 343 LEU A CA 1
ATOM 2646 C C . LEU A 1 343 ? -28.635 -19.245 42.442 1.00 93.94 343 LEU A C 1
ATOM 2648 O O . LEU A 1 343 ? -27.751 -19.827 43.071 1.00 93.94 343 LEU A O 1
ATOM 2652 N N . LEU A 1 344 ? -29.455 -18.355 43.010 1.00 96.25 344 LEU A N 1
ATOM 2653 C CA . LEU A 1 344 ? -29.294 -17.833 44.362 1.00 96.25 344 LEU A CA 1
ATOM 2654 C C . LEU A 1 344 ? -30.114 -18.616 45.389 1.00 96.25 344 LEU A C 1
ATOM 2656 O O . LEU A 1 344 ? -31.285 -18.937 45.184 1.00 96.25 344 LEU A O 1
ATOM 2660 N N . LYS A 1 345 ? -29.502 -18.832 46.551 1.00 96.12 345 LYS A N 1
ATOM 2661 C CA . LYS A 1 345 ? -30.136 -19.370 47.753 1.00 96.12 345 LYS A CA 1
ATOM 2662 C C . LYS A 1 345 ? -29.795 -18.498 48.959 1.00 96.12 345 LYS A C 1
ATOM 2664 O O . LYS A 1 345 ? -28.618 -18.257 49.224 1.00 96.12 345 LYS A O 1
ATOM 2669 N N . ALA A 1 346 ? -30.806 -18.072 49.709 1.00 96.94 346 ALA A N 1
ATOM 2670 C CA . ALA A 1 346 ? -30.674 -17.358 50.973 1.00 96.94 346 ALA A CA 1
ATOM 2671 C C . ALA A 1 346 ? -31.018 -18.301 52.138 1.00 96.94 346 ALA A C 1
ATOM 2673 O O . ALA A 1 346 ? -32.122 -18.835 52.215 1.00 96.94 346 ALA A O 1
ATOM 2674 N N . THR A 1 347 ? -30.065 -18.517 53.042 1.00 96.44 347 THR A N 1
ATOM 2675 C CA . THR A 1 347 ? -30.218 -19.396 54.217 1.00 96.44 347 THR A CA 1
ATOM 2676 C C . THR A 1 347 ? -30.254 -18.538 55.483 1.00 96.44 347 THR A C 1
ATOM 2678 O O . THR A 1 347 ? -29.383 -17.678 55.614 1.00 96.44 347 THR A O 1
ATOM 2681 N N . PRO A 1 348 ? -31.215 -18.712 56.410 1.00 96.25 348 PRO A N 1
ATOM 2682 C CA . PRO A 1 348 ? -31.254 -17.937 57.646 1.00 96.25 348 PRO A CA 1
ATOM 2683 C C . PRO A 1 348 ? -29.965 -18.086 58.457 1.00 96.25 348 PRO A C 1
ATOM 2685 O O . PRO A 1 348 ? -29.482 -19.204 58.659 1.00 96.25 348 PRO A O 1
ATOM 2688 N N . LYS A 1 349 ? -29.433 -16.969 58.962 1.00 95.19 349 LYS A N 1
ATOM 2689 C CA . LYS A 1 349 ? -28.261 -16.970 59.852 1.00 95.19 349 LYS A CA 1
ATOM 2690 C C . LYS A 1 349 ? -28.594 -17.559 61.220 1.00 95.19 349 LYS A C 1
ATOM 2692 O O . LYS A 1 349 ? -27.800 -18.313 61.775 1.00 95.19 349 LYS A O 1
ATOM 2697 N N . ASP A 1 350 ? -29.786 -17.254 61.734 1.00 93.06 350 ASP A N 1
ATOM 2698 C CA . ASP A 1 350 ? -30.352 -17.888 62.923 1.00 93.06 350 ASP A CA 1
ATOM 2699 C C . ASP A 1 350 ? -31.506 -18.821 62.532 1.00 93.06 350 ASP A C 1
ATOM 2701 O O . ASP A 1 350 ? -32.606 -18.389 62.183 1.00 93.06 350 ASP A O 1
ATOM 2705 N N . LYS A 1 351 ? -31.255 -20.130 62.620 1.00 88.62 351 LYS A N 1
ATOM 2706 C CA . LYS A 1 351 ? -32.245 -21.169 62.301 1.00 88.62 351 LYS A CA 1
ATOM 2707 C C . LYS A 1 351 ? -33.386 -21.254 63.321 1.00 88.62 351 LYS A C 1
ATOM 2709 O O . LYS A 1 351 ? -34.391 -21.897 63.035 1.00 88.62 351 LYS A O 1
ATOM 2714 N N . GLN A 1 352 ? -33.244 -20.646 64.500 1.00 86.50 352 GLN A N 1
ATOM 2715 C CA . GLN A 1 352 ? -34.270 -20.636 65.547 1.00 86.50 352 GLN A CA 1
ATOM 2716 C C . GLN A 1 352 ? -35.203 -19.421 65.448 1.00 86.50 352 GLN A C 1
ATOM 2718 O O . GLN A 1 352 ? -36.263 -19.414 66.070 1.00 86.50 352 GLN A O 1
ATOM 2723 N N . ALA A 1 353 ? -34.867 -18.432 64.614 1.00 86.69 353 ALA A N 1
ATOM 2724 C CA . ALA A 1 353 ? -35.618 -17.185 64.472 1.00 86.69 353 ALA A CA 1
ATOM 2725 C C . ALA A 1 353 ? -36.998 -17.338 63.793 1.00 86.69 353 ALA A C 1
ATOM 2727 O O . ALA A 1 353 ? -37.770 -16.382 63.729 1.00 86.69 353 ALA A O 1
ATOM 2728 N N . GLY A 1 354 ? -37.322 -18.528 63.273 1.00 87.81 354 GLY A N 1
ATOM 2729 C CA . GLY A 1 354 ? -38.574 -18.790 62.556 1.00 87.81 354 GLY A CA 1
ATOM 2730 C C . GLY A 1 354 ? -38.568 -18.346 61.089 1.00 87.81 354 GLY A C 1
ATOM 2731 O O . GLY A 1 354 ? -39.629 -18.286 60.474 1.00 87.81 354 GLY A O 1
ATOM 2732 N N . LEU A 1 355 ? -37.389 -18.046 60.537 1.00 93.31 355 LEU A N 1
ATOM 2733 C CA . LEU A 1 355 ? -37.160 -17.819 59.110 1.00 93.31 355 LEU A CA 1
ATOM 2734 C C . LEU A 1 355 ? -36.929 -19.152 58.381 1.00 93.31 355 LEU A C 1
ATOM 2736 O O . LEU A 1 355 ? -36.422 -20.108 58.969 1.00 93.31 355 LEU A O 1
ATOM 2740 N N . ARG A 1 356 ? -37.265 -19.210 57.090 1.00 92.31 356 ARG A N 1
ATOM 2741 C CA . ARG A 1 356 ? -37.083 -20.397 56.236 1.00 92.31 356 ARG A CA 1
ATOM 2742 C C . ARG A 1 356 ? -35.968 -20.186 55.216 1.00 92.31 356 ARG A C 1
ATOM 2744 O O . ARG A 1 356 ? -35.674 -19.050 54.870 1.00 92.31 356 ARG A O 1
ATOM 2751 N N . ASP A 1 357 ? -35.409 -21.265 54.674 1.00 94.19 357 ASP A N 1
ATOM 2752 C CA . ASP A 1 357 ? -34.574 -21.187 53.468 1.00 94.19 357 ASP A CA 1
ATOM 2753 C C . ASP A 1 357 ? -35.389 -20.612 52.297 1.00 94.19 357 ASP A C 1
ATOM 2755 O O . ASP A 1 357 ? -36.545 -20.998 52.098 1.00 94.19 357 ASP A O 1
ATOM 2759 N N . LEU A 1 358 ? -34.774 -19.719 51.517 1.00 95.12 358 LEU A N 1
ATOM 2760 C CA . LEU A 1 358 ? -35.350 -19.132 50.307 1.00 95.12 358 LEU A CA 1
ATOM 2761 C C . LEU A 1 358 ? -34.476 -19.479 49.103 1.00 95.12 358 LEU A C 1
ATOM 2763 O O . LEU A 1 358 ? -33.287 -19.162 49.069 1.00 95.12 358 LEU A O 1
ATOM 2767 N N . THR A 1 359 ? -35.070 -20.095 48.094 1.00 94.62 359 THR A N 1
ATOM 2768 C CA . THR A 1 359 ? -34.434 -20.383 46.809 1.00 94.62 359 THR A CA 1
ATOM 2769 C C . THR A 1 359 ? -35.028 -19.460 45.753 1.00 94.62 359 THR A C 1
ATOM 2771 O O . THR A 1 359 ? -36.242 -19.268 45.686 1.00 94.62 359 THR A O 1
ATOM 2774 N N . GLY A 1 360 ? -34.185 -18.836 44.934 1.00 93.25 360 GLY A N 1
ATOM 2775 C CA . GLY A 1 360 ? -34.681 -17.983 43.863 1.00 93.25 360 GLY A CA 1
ATOM 2776 C C . GLY A 1 360 ? -35.436 -18.789 42.806 1.00 93.25 360 GLY A C 1
ATOM 2777 O O . GLY A 1 360 ? -35.017 -19.880 42.424 1.00 93.25 360 GLY A O 1
ATOM 2778 N N . GLY A 1 361 ? -36.564 -18.252 42.339 1.00 89.25 361 GLY A N 1
ATOM 2779 C CA . GLY A 1 361 ? -37.430 -18.939 41.377 1.00 89.25 361 GLY A CA 1
ATOM 2780 C C . GLY A 1 361 ? -38.278 -20.070 41.974 1.00 89.25 361 GLY A C 1
ATOM 2781 O O . GLY A 1 361 ? -38.736 -20.937 41.231 1.00 89.25 361 GLY A O 1
ATOM 2782 N N . GLU A 1 362 ? -38.488 -20.086 43.294 1.00 91.62 362 GLU A N 1
ATOM 2783 C CA . GLU A 1 362 ? -39.445 -20.991 43.940 1.00 91.62 362 GLU A CA 1
ATOM 2784 C C . GLU A 1 362 ? -40.842 -20.900 43.309 1.00 91.62 362 GLU A C 1
ATOM 2786 O O . GLU A 1 362 ? -41.347 -19.822 43.007 1.00 91.62 362 GLU A O 1
ATOM 2791 N N . THR A 1 363 ? -41.496 -22.051 43.135 1.00 90.62 363 THR A N 1
ATOM 2792 C CA . THR A 1 363 ? -42.903 -22.101 42.721 1.00 90.62 363 THR A CA 1
ATOM 2793 C C . THR A 1 363 ? -43.790 -21.999 43.958 1.00 90.62 363 THR A C 1
ATOM 2795 O O . THR A 1 363 ? -43.933 -22.974 44.697 1.00 90.62 363 THR A O 1
ATOM 2798 N N . LEU A 1 364 ? -44.374 -20.822 44.188 1.00 91.81 364 LEU A N 1
ATOM 2799 C CA . LEU A 1 364 ? -45.270 -20.545 45.313 1.00 91.81 364 LEU A CA 1
ATOM 2800 C C . LEU A 1 364 ? -46.724 -20.395 44.854 1.00 91.81 364 LEU A C 1
ATOM 2802 O O . LEU A 1 364 ? -47.019 -20.193 43.675 1.00 91.81 364 LEU A O 1
ATOM 2806 N N . GLN A 1 365 ? -47.644 -20.536 45.805 1.00 93.38 365 GLN A N 1
ATOM 2807 C CA . GLN A 1 365 ? -49.044 -20.176 45.604 1.00 93.38 365 GLN A CA 1
ATOM 2808 C C . GLN A 1 365 ? -49.222 -18.691 45.921 1.00 93.38 365 GLN A C 1
ATOM 2810 O O . GLN A 1 365 ? -48.418 -18.120 46.648 1.00 93.38 365 GLN A O 1
ATOM 2815 N N . TYR A 1 366 ? -50.292 -18.073 45.426 1.00 93.19 366 TYR A N 1
ATOM 2816 C CA . TYR A 1 366 ? -50.572 -16.667 45.711 1.00 93.19 366 TYR A CA 1
ATOM 2817 C C . TYR A 1 366 ? -52.019 -16.480 46.147 1.00 93.19 366 TYR A C 1
ATOM 2819 O O . TYR A 1 366 ? -52.929 -17.204 45.723 1.00 93.19 366 TYR A O 1
ATOM 2827 N N . GLU A 1 367 ? -52.236 -15.504 47.014 1.00 91.12 367 GLU A N 1
ATOM 2828 C CA . GLU A 1 367 ? -53.563 -15.092 47.441 1.00 91.12 367 GLU A CA 1
ATOM 2829 C C . GLU A 1 367 ? -54.467 -14.742 46.241 1.00 91.12 367 GLU A C 1
ATOM 2831 O O . GLU A 1 367 ? -54.044 -14.108 45.272 1.00 91.12 367 GLU A O 1
ATOM 2836 N N . GLY A 1 368 ? -55.739 -15.153 46.301 1.00 87.81 368 GLY A N 1
ATOM 2837 C CA . GLY A 1 368 ? -56.715 -14.903 45.235 1.00 87.81 368 GLY A CA 1
ATOM 2838 C C . GLY A 1 368 ? -56.473 -15.694 43.943 1.00 87.81 368 GLY A C 1
ATOM 2839 O O . GLY A 1 368 ? -57.147 -15.442 42.947 1.00 87.81 368 GLY A O 1
ATOM 2840 N N . THR A 1 369 ? -55.533 -16.647 43.940 1.00 88.94 369 THR A N 1
ATOM 2841 C CA . THR A 1 369 ? -55.284 -17.558 42.811 1.00 88.94 369 THR A CA 1
ATOM 2842 C C . THR A 1 369 ? -55.731 -18.986 43.132 1.00 88.94 369 THR A C 1
ATOM 2844 O O . THR A 1 369 ? -55.634 -19.449 44.272 1.00 88.94 369 THR A O 1
ATOM 2847 N N . GLY A 1 370 ? -56.219 -19.715 42.121 1.00 86.19 370 GLY A N 1
ATOM 2848 C CA . GLY A 1 370 ? -56.671 -21.101 42.280 1.00 86.19 370 GLY A CA 1
ATOM 2849 C C . GLY A 1 370 ? -57.797 -21.238 43.311 1.00 86.19 370 GLY A C 1
ATOM 2850 O O . GLY A 1 370 ? -58.847 -20.618 43.172 1.00 86.19 370 GLY A O 1
ATOM 2851 N N . THR A 1 371 ? -57.581 -22.060 44.342 1.00 85.94 371 THR A N 1
ATOM 2852 C CA . THR A 1 371 ? -58.524 -22.267 45.459 1.00 85.94 371 THR A CA 1
ATOM 2853 C C . THR A 1 371 ? -58.239 -21.377 46.676 1.00 85.94 371 THR A C 1
ATOM 2855 O O . THR A 1 371 ? -58.894 -21.534 47.705 1.00 85.94 371 THR A O 1
ATOM 2858 N N . ASN A 1 372 ? -57.258 -20.471 46.601 1.00 90.19 372 ASN A N 1
ATOM 2859 C CA . ASN A 1 372 ? -56.887 -19.604 47.718 1.00 90.19 372 ASN A CA 1
ATOM 2860 C C . ASN A 1 372 ? -57.803 -18.378 47.782 1.00 90.19 372 ASN A C 1
ATOM 2862 O O . ASN A 1 372 ? -58.000 -17.684 46.785 1.00 90.19 372 ASN A O 1
ATOM 2866 N N . ALA A 1 373 ? -58.344 -18.089 48.967 1.00 85.69 373 ALA A N 1
ATOM 2867 C CA . ALA A 1 373 ? -59.215 -16.935 49.174 1.00 85.69 373 ALA A CA 1
ATOM 2868 C C . ALA A 1 373 ? -58.465 -15.614 48.935 1.00 85.69 373 ALA A C 1
ATOM 2870 O O . ALA A 1 373 ? -57.298 -15.486 49.301 1.00 85.69 373 ALA A O 1
ATOM 2871 N N . GLN A 1 374 ? -59.149 -14.630 48.353 1.00 87.12 374 GLN A N 1
ATOM 2872 C CA . GLN A 1 374 ? -58.646 -13.266 48.232 1.00 87.12 374 GLN A CA 1
ATOM 2873 C C . GLN A 1 374 ? -58.950 -12.495 49.523 1.00 87.12 374 GLN A C 1
ATOM 2875 O O . GLN A 1 374 ? -60.112 -12.397 49.918 1.00 87.12 374 GLN A O 1
ATOM 2880 N N . LYS A 1 375 ? -57.918 -11.969 50.190 1.00 85.31 375 LYS A N 1
ATOM 2881 C CA . LYS A 1 375 ? -58.045 -11.054 51.333 1.00 85.31 375 LYS A CA 1
ATOM 2882 C C . LYS A 1 375 ? -57.611 -9.632 50.989 1.00 85.31 375 LYS A C 1
ATOM 2884 O O . LYS A 1 375 ? -58.103 -8.700 51.610 1.00 85.31 375 LYS A O 1
ATOM 2889 N N . SER A 1 376 ? -56.737 -9.444 50.002 1.00 88.56 376 SER A N 1
ATOM 2890 C CA . SER A 1 376 ? -56.195 -8.145 49.595 1.00 88.56 376 SER A CA 1
ATOM 2891 C C . SER A 1 376 ? -56.072 -7.998 48.068 1.00 88.56 376 SER A C 1
ATOM 2893 O O . SER A 1 376 ? -56.311 -8.941 47.309 1.00 88.56 376 SER A O 1
ATOM 2895 N N . HIS A 1 377 ? -55.688 -6.806 47.599 1.00 88.44 377 HIS A N 1
ATOM 2896 C CA . HIS A 1 377 ? -55.285 -6.561 46.206 1.00 88.44 377 HIS A CA 1
ATOM 2897 C C . HIS A 1 377 ? -53.802 -6.883 45.946 1.00 88.44 377 HIS A C 1
ATOM 2899 O O . HIS A 1 377 ? -53.297 -6.619 44.855 1.00 88.44 377 HIS A O 1
ATOM 2905 N N . MET A 1 378 ? -53.096 -7.437 46.938 1.00 89.94 378 MET A N 1
ATOM 2906 C CA . MET A 1 378 ? -51.651 -7.647 46.875 1.00 89.94 378 MET A CA 1
ATOM 2907 C C . MET A 1 378 ? -51.230 -9.001 46.341 1.00 89.94 378 MET A C 1
ATOM 2909 O O . MET A 1 378 ? -50.078 -9.123 45.927 1.00 89.94 378 MET A O 1
ATOM 2913 N N . HIS A 1 379 ? -52.135 -9.983 46.331 1.00 90.62 379 HIS A N 1
ATOM 2914 C CA . HIS A 1 379 ? -51.858 -11.328 45.831 1.00 90.62 379 HIS A CA 1
ATOM 2915 C C . HIS A 1 379 ? -50.572 -11.904 46.438 1.00 90.62 379 HIS A C 1
ATOM 2917 O O . HIS A 1 379 ? -49.703 -12.393 45.724 1.00 90.62 379 HIS A O 1
ATOM 2923 N N . TYR A 1 380 ? -50.413 -11.772 47.756 1.00 92.06 380 TYR A N 1
ATOM 2924 C CA . TYR A 1 380 ? -49.164 -12.118 48.425 1.00 92.06 380 TYR A CA 1
ATOM 2925 C C . TYR A 1 380 ? -48.859 -13.621 48.388 1.00 92.06 380 TYR A C 1
ATOM 2927 O O . TYR A 1 380 ? -49.760 -14.453 48.243 1.00 92.06 380 TYR A O 1
ATOM 2935 N N . ALA A 1 381 ? -47.577 -13.958 48.529 1.00 92.69 381 ALA A N 1
ATOM 2936 C CA . ALA A 1 381 ? -47.070 -15.317 48.445 1.00 92.69 381 ALA A CA 1
ATOM 2937 C C . ALA A 1 381 ? -47.583 -16.195 49.597 1.00 92.69 381 ALA A C 1
ATOM 2939 O O . ALA A 1 381 ? -47.601 -15.805 50.770 1.00 92.69 381 ALA A O 1
ATOM 2940 N N . LEU A 1 382 ? -47.971 -17.418 49.244 1.00 93.44 382 LEU A N 1
ATOM 2941 C CA . LEU A 1 382 ? -48.502 -18.446 50.124 1.00 93.44 382 LEU A CA 1
ATOM 2942 C C . LEU A 1 382 ? -47.691 -19.737 49.994 1.00 93.44 382 LEU A C 1
ATOM 2944 O O . LEU A 1 382 ? -47.375 -20.201 48.894 1.00 93.44 382 LEU A O 1
ATOM 2948 N N . GLN A 1 383 ? -47.440 -20.374 51.133 1.00 91.56 383 GLN A N 1
ATOM 2949 C CA . GLN A 1 383 ? -46.928 -21.736 51.215 1.00 91.56 383 GLN A CA 1
ATOM 2950 C C . GLN A 1 383 ? -47.889 -22.558 52.069 1.00 91.56 383 GLN A C 1
ATOM 2952 O O . GLN A 1 383 ? -48.165 -22.214 53.214 1.00 91.56 383 GLN A O 1
ATOM 2957 N N . ASN A 1 384 ? -48.436 -23.634 51.499 1.00 89.31 384 ASN A N 1
ATOM 2958 C CA . ASN A 1 384 ? -49.461 -24.464 52.146 1.00 89.31 384 ASN A CA 1
ATOM 2959 C C . ASN A 1 384 ? -50.694 -23.661 52.622 1.00 89.31 384 ASN A C 1
ATOM 2961 O O . ASN A 1 384 ? -51.283 -23.971 53.655 1.00 89.31 384 ASN A O 1
ATOM 2965 N N . GLY A 1 385 ? -51.078 -22.622 51.871 1.00 88.31 385 GLY A N 1
ATOM 2966 C CA . GLY A 1 385 ? -52.204 -21.742 52.201 1.00 88.31 385 GLY A CA 1
ATOM 2967 C C . GLY A 1 385 ? -51.937 -20.714 53.310 1.00 88.31 385 GLY A C 1
ATOM 2968 O O . GLY A 1 385 ? -52.859 -19.988 53.675 1.00 88.31 385 GLY A O 1
ATOM 2969 N N . GLU A 1 386 ? -50.710 -20.624 53.834 1.00 92.19 386 GLU A N 1
ATOM 2970 C CA . GLU A 1 386 ? -50.314 -19.647 54.857 1.00 92.19 386 GLU A CA 1
ATOM 2971 C C . GLU A 1 386 ? -49.324 -18.609 54.281 1.00 92.19 386 GLU A C 1
ATOM 2973 O O . GLU A 1 386 ? -48.583 -18.938 53.349 1.00 92.19 386 GLU A O 1
ATOM 2978 N N . PRO A 1 387 ? -49.312 -17.354 54.780 1.00 92.56 387 PRO A N 1
ATOM 2979 C CA . PRO A 1 387 ? -48.424 -16.300 54.280 1.00 92.56 387 PRO A CA 1
ATOM 2980 C C . PRO A 1 387 ? -46.941 -16.687 54.346 1.00 92.56 387 PRO A C 1
ATOM 2982 O O . PRO A 1 387 ? -46.480 -17.234 55.344 1.00 92.56 387 PRO A O 1
ATOM 2985 N N . THR A 1 388 ? -46.184 -16.372 53.293 1.00 93.81 388 THR A N 1
ATOM 2986 C CA . THR A 1 388 ? -44.734 -16.608 53.222 1.00 93.81 388 THR A CA 1
ATOM 2987 C C . THR A 1 388 ? -44.014 -15.453 52.515 1.00 93.81 388 THR A C 1
ATOM 2989 O O . THR A 1 388 ? -44.652 -14.559 51.963 1.00 93.81 388 THR A O 1
ATOM 2992 N N . GLY A 1 389 ? -42.681 -15.454 52.563 1.00 91.81 389 GLY A N 1
ATOM 2993 C CA . GLY A 1 389 ? -41.829 -14.530 51.809 1.00 91.81 389 GLY A CA 1
ATOM 2994 C C . GLY A 1 389 ? -41.162 -15.234 50.630 1.00 91.81 389 GLY A C 1
ATOM 2995 O O . GLY A 1 389 ? -40.907 -16.435 50.705 1.00 91.81 389 GLY A O 1
ATOM 2996 N N . GLU A 1 390 ? -40.855 -14.504 49.565 1.00 92.81 390 GLU A N 1
ATOM 2997 C CA . GLU A 1 390 ? -40.172 -14.994 48.366 1.00 92.81 390 GLU A CA 1
ATOM 2998 C C . GLU A 1 390 ? -38.932 -14.155 48.039 1.00 92.81 390 GLU A C 1
ATOM 3000 O O . GLU A 1 390 ? -38.845 -12.974 48.382 1.00 92.81 390 GLU A O 1
ATOM 3005 N N . LEU A 1 391 ? -37.944 -14.779 47.390 1.00 94.44 391 LEU A N 1
ATOM 3006 C CA . LEU A 1 391 ? -36.753 -14.080 46.920 1.00 94.44 391 LEU A CA 1
ATOM 3007 C C . LEU A 1 391 ? -37.049 -13.439 45.560 1.00 94.44 391 LEU A C 1
ATOM 3009 O O . LEU A 1 391 ? -37.362 -14.139 44.599 1.00 94.44 391 LEU A O 1
ATOM 3013 N N . THR A 1 392 ? -36.893 -12.121 45.464 1.00 92.94 392 THR A N 1
ATOM 3014 C CA . THR A 1 392 ? -37.180 -11.344 44.249 1.00 92.94 392 THR A CA 1
ATOM 3015 C C . THR A 1 392 ? -35.941 -10.584 43.785 1.00 92.94 392 THR A C 1
ATOM 3017 O O . THR A 1 392 ? -35.156 -10.099 44.605 1.00 92.94 392 THR A O 1
ATOM 3020 N N . LEU A 1 393 ? -35.760 -10.455 42.468 1.00 94.31 393 LEU A N 1
ATOM 3021 C CA . LEU A 1 393 ? -34.672 -9.689 41.857 1.00 94.31 393 LEU A CA 1
ATOM 3022 C C . LEU A 1 393 ? -35.214 -8.775 40.758 1.00 94.31 393 LEU A C 1
ATOM 3024 O O . LEU A 1 393 ? -35.689 -9.236 39.715 1.00 94.31 393 LEU A O 1
ATOM 3028 N N . GLY A 1 394 ? -35.082 -7.472 40.978 1.00 92.44 394 GLY A N 1
ATOM 3029 C CA . GLY A 1 394 ? -35.633 -6.464 40.082 1.00 92.44 394 GLY A CA 1
ATOM 3030 C C . GLY A 1 394 ? -35.095 -5.069 40.358 1.00 92.44 394 GLY A C 1
ATOM 3031 O O . GLY A 1 394 ? -34.084 -4.886 41.037 1.00 92.44 394 GLY A O 1
ATOM 3032 N N . ASN A 1 395 ? -35.759 -4.068 39.801 1.00 90.62 395 ASN A N 1
ATOM 3033 C CA . ASN A 1 395 ? -35.430 -2.659 39.982 1.00 90.62 395 ASN A CA 1
ATOM 3034 C C . ASN A 1 395 ? -36.701 -1.791 39.894 1.00 90.62 395 ASN A C 1
ATOM 3036 O O . ASN A 1 395 ? -37.806 -2.271 39.632 1.00 90.62 395 ASN A O 1
ATOM 3040 N N . MET A 1 396 ? -36.545 -0.492 40.153 1.00 86.56 396 MET A N 1
ATOM 3041 C CA . MET A 1 396 ? -37.633 0.483 40.062 1.00 86.56 396 MET A CA 1
ATOM 3042 C C . MET A 1 396 ? -37.647 1.154 38.684 1.00 86.56 396 MET A C 1
ATOM 3044 O O . MET A 1 396 ? -36.672 1.797 38.299 1.00 86.56 396 MET A O 1
ATOM 3048 N N . GLY A 1 397 ? -38.779 1.076 37.985 1.00 83.94 397 GLY A N 1
ATOM 3049 C CA . GLY A 1 397 ? -39.112 1.885 36.811 1.00 83.94 397 GLY A CA 1
ATOM 3050 C C . GLY A 1 397 ? -40.039 3.033 37.212 1.00 83.94 397 GLY A C 1
ATOM 3051 O O . GLY A 1 397 ? -41.258 2.937 37.086 1.00 83.94 397 GLY A O 1
ATOM 3052 N N . GLY A 1 398 ? -39.478 4.110 37.767 1.00 84.31 398 GLY A N 1
ATOM 3053 C CA . GLY A 1 398 ? -40.274 5.183 38.372 1.00 84.31 398 GLY A CA 1
ATOM 3054 C C . GLY A 1 398 ? -40.914 4.728 39.695 1.00 84.31 398 GLY A C 1
ATOM 3055 O O . GLY A 1 398 ? -40.183 4.281 40.579 1.00 84.31 398 GLY A O 1
ATOM 3056 N N . PRO A 1 399 ? -42.244 4.844 39.887 1.00 82.31 399 PRO A N 1
ATOM 3057 C CA . PRO A 1 399 ? -42.899 4.427 41.128 1.00 82.31 399 PRO A CA 1
ATOM 3058 C C . PRO A 1 399 ? -43.160 2.914 41.216 1.00 82.31 399 PRO A C 1
ATOM 3060 O O . PRO A 1 399 ? -43.517 2.448 42.303 1.00 82.31 399 PRO A O 1
ATOM 3063 N N . TYR A 1 400 ? -42.962 2.168 40.121 1.00 88.62 400 TYR A N 1
ATOM 3064 C CA . TYR A 1 400 ? -43.280 0.745 40.002 1.00 88.62 400 TYR A CA 1
ATOM 3065 C C . TYR A 1 400 ? -42.034 -0.136 40.081 1.00 88.62 400 TYR A C 1
ATOM 3067 O O . TYR A 1 400 ? -41.020 0.129 39.437 1.00 88.62 400 TYR A O 1
ATOM 3075 N N . TRP A 1 401 ? -42.135 -1.211 40.853 1.00 89.75 401 TRP A N 1
ATOM 3076 C CA . TRP A 1 401 ? -41.181 -2.307 40.857 1.00 89.75 401 TRP A CA 1
ATOM 3077 C C . TRP A 1 401 ? -41.420 -3.220 39.663 1.00 89.75 401 TRP A C 1
ATOM 3079 O O . TRP A 1 401 ? -42.558 -3.589 39.375 1.00 89.75 401 TRP A O 1
ATOM 3089 N N . SER A 1 402 ? -40.342 -3.600 38.991 1.00 89.19 402 SER A N 1
ATOM 3090 C CA . SER A 1 402 ? -40.361 -4.611 37.942 1.00 89.19 402 SER A CA 1
ATOM 3091 C C . SER A 1 402 ? -39.496 -5.791 38.365 1.00 89.19 402 SER A C 1
ATOM 3093 O O . SER A 1 402 ? -38.267 -5.716 38.327 1.00 89.19 402 SER A O 1
ATOM 3095 N N . GLY A 1 403 ? -40.150 -6.879 38.772 1.00 83.38 403 GLY A N 1
ATOM 3096 C CA . GLY A 1 403 ? -39.521 -8.198 38.832 1.00 83.38 403 GLY A CA 1
ATOM 3097 C C . GLY A 1 403 ? -39.384 -8.787 37.425 1.00 83.38 403 GLY A C 1
ATOM 3098 O O . GLY A 1 403 ? -40.108 -8.375 36.521 1.00 83.38 403 GLY A O 1
ATOM 3099 N N . ASN A 1 404 ? -38.459 -9.737 37.243 1.00 85.81 404 ASN A N 1
ATOM 3100 C CA . ASN A 1 404 ? -38.200 -10.409 35.960 1.00 85.81 404 ASN A CA 1
ATOM 3101 C C . ASN A 1 404 ? -37.957 -9.427 34.793 1.00 85.81 404 ASN A C 1
ATOM 3103 O O . ASN A 1 404 ? -38.816 -9.201 33.940 1.00 85.81 404 ASN A O 1
ATOM 3107 N N . GLN A 1 405 ? -36.770 -8.822 34.763 1.00 91.38 405 GLN A N 1
ATOM 3108 C CA . GLN A 1 405 ? -36.393 -7.879 33.712 1.00 91.38 405 GLN A CA 1
ATOM 3109 C C . GLN A 1 405 ? -35.363 -8.470 32.763 1.00 91.38 405 GLN A C 1
ATOM 3111 O O . GLN A 1 405 ? -34.414 -9.114 33.204 1.00 91.38 405 GLN A O 1
ATOM 3116 N N . LYS A 1 406 ? -35.485 -8.158 31.470 1.00 94.06 406 LYS A N 1
ATOM 3117 C CA . LYS A 1 406 ? -34.385 -8.362 30.523 1.00 94.06 406 LYS A CA 1
ATOM 3118 C C . LYS A 1 406 ? -33.172 -7.548 30.970 1.00 94.06 406 LYS A C 1
ATOM 3120 O O . LYS A 1 406 ? -33.296 -6.362 31.269 1.00 94.06 406 LYS A O 1
ATOM 3125 N N . VAL A 1 407 ? -32.004 -8.178 30.992 1.00 94.12 407 VAL A N 1
ATOM 3126 C CA . VAL A 1 407 ? -30.739 -7.504 31.279 1.00 94.12 407 VAL A CA 1
ATOM 3127 C C . VAL A 1 407 ? -30.352 -6.697 30.045 1.00 94.12 407 VAL A C 1
ATOM 3129 O O . VAL A 1 407 ? -29.995 -7.261 29.011 1.00 94.12 407 VAL A O 1
ATOM 3132 N N . SER A 1 408 ? -30.455 -5.371 30.132 1.00 91.75 408 SER A N 1
ATOM 3133 C CA . SER A 1 408 ? -30.181 -4.485 28.998 1.00 91.75 408 SER A CA 1
ATOM 3134 C C . SER A 1 408 ? -28.784 -4.709 28.412 1.00 91.75 408 SER A C 1
ATOM 3136 O O . SER A 1 408 ? -27.804 -4.797 29.153 1.00 91.75 408 SER A O 1
ATOM 3138 N N . ASN A 1 409 ? -28.704 -4.706 27.079 1.00 94.12 409 ASN A N 1
ATOM 3139 C CA . ASN A 1 409 ? -27.494 -4.910 26.275 1.00 94.12 409 ASN A CA 1
ATOM 3140 C C . ASN A 1 409 ? -26.899 -6.331 26.298 1.00 94.12 409 ASN A C 1
ATOM 3142 O O . ASN A 1 409 ? -25.826 -6.530 25.738 1.00 94.12 409 ASN A O 1
ATOM 3146 N N . SER A 1 410 ? -27.570 -7.315 26.905 1.00 94.69 410 SER A N 1
ATOM 3147 C CA . SER A 1 410 ? -27.128 -8.718 26.826 1.00 94.69 410 SER A CA 1
ATOM 3148 C C . SER A 1 410 ? -27.356 -9.356 25.447 1.00 94.69 410 SER A C 1
ATOM 3150 O O . SER A 1 410 ? -26.709 -10.341 25.110 1.00 94.69 410 SER A O 1
ATOM 3152 N N . ASP A 1 411 ? -28.252 -8.783 24.645 1.00 93.88 411 ASP A N 1
ATOM 3153 C CA . ASP A 1 411 ? -28.663 -9.205 23.301 1.00 93.88 411 ASP A CA 1
ATOM 3154 C C . ASP A 1 411 ? -27.906 -8.501 22.160 1.00 93.88 411 ASP A C 1
ATOM 3156 O O . ASP A 1 411 ? -28.273 -8.636 20.995 1.00 93.88 411 ASP A O 1
ATOM 3160 N N . VAL A 1 412 ? -26.867 -7.726 22.481 1.00 92.75 412 VAL A N 1
ATOM 3161 C CA . VAL A 1 412 ? -26.084 -6.951 21.511 1.00 92.75 412 VAL A CA 1
ATOM 3162 C C . VAL A 1 412 ? -24.617 -7.341 21.627 1.00 92.75 412 VAL A C 1
ATOM 3164 O O . VAL A 1 412 ? -24.102 -7.444 22.738 1.00 92.75 412 VAL A O 1
ATOM 3167 N N . ASP A 1 413 ? -23.939 -7.510 20.490 1.00 94.38 413 ASP A N 1
ATOM 3168 C CA . ASP A 1 413 ? -22.487 -7.694 20.470 1.00 94.38 413 ASP A CA 1
ATOM 3169 C C . ASP A 1 413 ? -21.794 -6.384 20.867 1.00 94.38 413 ASP A C 1
ATOM 3171 O O . ASP A 1 413 ? -21.911 -5.357 20.190 1.00 94.38 413 ASP A O 1
ATOM 3175 N N . LEU A 1 414 ? -21.098 -6.413 22.004 1.00 94.12 414 LEU A N 1
ATOM 3176 C CA . LEU A 1 414 ? -20.326 -5.285 22.523 1.00 94.12 414 LEU A CA 1
ATOM 3177 C C . LEU A 1 414 ? -18.821 -5.583 22.591 1.00 94.12 414 LEU A C 1
ATOM 3179 O O . LEU A 1 414 ? -18.110 -4.883 23.316 1.00 94.12 414 LEU A O 1
ATOM 3183 N N . GLY A 1 415 ? -18.321 -6.587 21.861 1.00 91.75 415 GLY A N 1
ATOM 3184 C CA . GLY A 1 415 ? -16.901 -6.959 21.841 1.00 91.75 415 GLY A CA 1
ATOM 3185 C C . GLY A 1 415 ? -15.978 -5.764 21.595 1.00 91.75 415 GLY A C 1
ATOM 3186 O O . GLY A 1 415 ? -15.090 -5.496 22.406 1.00 91.75 415 GLY A O 1
ATOM 3187 N N . ASP A 1 416 ? -16.299 -4.973 20.567 1.00 91.56 416 ASP A N 1
ATOM 3188 C CA . ASP A 1 416 ? -15.538 -3.795 20.119 1.00 91.56 416 ASP A CA 1
ATOM 3189 C C . ASP A 1 416 ? -15.940 -2.470 20.790 1.00 91.56 416 ASP A C 1
ATOM 3191 O O . ASP A 1 416 ? -15.417 -1.401 20.437 1.00 91.56 416 ASP A O 1
ATOM 3195 N N . ALA A 1 417 ? -16.895 -2.498 21.725 1.00 93.62 417 ALA A N 1
ATOM 3196 C CA . ALA A 1 417 ? -17.263 -1.317 22.495 1.00 93.62 417 ALA A CA 1
ATOM 3197 C C . ALA A 1 417 ? -16.200 -1.031 23.564 1.00 93.62 417 ALA A C 1
ATOM 3199 O O . ALA A 1 417 ? -15.683 -1.951 24.200 1.00 93.62 417 ALA A O 1
ATOM 3200 N N . GLU A 1 418 ? -15.899 0.247 23.793 1.00 93.81 418 GLU A N 1
ATOM 3201 C CA . GLU A 1 418 ? -14.940 0.636 24.826 1.00 93.81 418 GLU A CA 1
ATOM 3202 C C . GLU A 1 418 ? -15.470 0.325 26.233 1.00 93.81 418 GLU A C 1
ATOM 3204 O O . GLU A 1 418 ? -16.655 0.493 26.550 1.00 93.81 418 GLU A O 1
ATOM 3209 N N . SER A 1 419 ? -14.555 -0.105 27.089 1.00 96.06 419 SER A N 1
ATOM 3210 C CA . SER A 1 419 ? -14.749 -0.345 28.508 1.00 96.06 419 SER A CA 1
ATOM 3211 C C . SER A 1 419 ? -14.404 0.885 29.346 1.00 96.06 419 SER A C 1
ATOM 3213 O O . SER A 1 419 ? -13.550 1.699 28.996 1.00 96.06 419 SER A O 1
ATOM 3215 N N . GLU A 1 420 ? -15.037 1.003 30.508 1.00 95.88 420 GLU A N 1
ATOM 3216 C CA . GLU A 1 420 ? -14.672 1.963 31.546 1.00 95.88 420 GLU A CA 1
ATOM 3217 C C . GLU A 1 420 ? -14.653 1.286 32.918 1.00 95.88 420 GLU A C 1
ATOM 3219 O O . GLU A 1 420 ? -15.409 0.348 33.179 1.00 95.88 420 GLU A O 1
ATOM 3224 N N . ALA A 1 421 ? -13.799 1.784 33.811 1.00 95.00 421 ALA A N 1
ATOM 3225 C CA . ALA A 1 421 ? -13.812 1.407 35.217 1.00 95.00 421 ALA A CA 1
ATOM 3226 C C . ALA A 1 421 ? -14.780 2.326 35.978 1.00 95.00 421 ALA A C 1
ATOM 3228 O O . ALA A 1 421 ? -14.408 3.375 36.509 1.00 95.00 421 ALA A O 1
ATOM 3229 N N . GLY A 1 422 ? -16.056 1.944 35.980 1.00 92.12 422 GLY A N 1
ATOM 3230 C CA . GLY A 1 422 ? -17.137 2.710 36.592 1.00 92.12 422 GLY A CA 1
ATOM 3231 C C . GLY A 1 422 ? -17.318 2.379 38.072 1.00 92.12 422 GLY A C 1
ATOM 3232 O O . GLY A 1 422 ? -17.193 1.226 38.482 1.00 92.12 422 GLY A O 1
ATOM 3233 N N . SER A 1 423 ? -17.645 3.393 38.874 1.00 91.62 423 SER A N 1
ATOM 3234 C CA . SER A 1 423 ? -18.010 3.235 40.284 1.00 91.62 423 SER A CA 1
ATOM 3235 C C . SER A 1 423 ? -19.528 3.254 40.440 1.00 91.62 423 SER A C 1
ATOM 3237 O O . SER A 1 423 ? -20.194 4.189 39.991 1.00 91.62 423 SER A O 1
ATOM 3239 N N . TYR A 1 424 ? -20.085 2.227 41.077 1.00 90.88 424 TYR A N 1
ATOM 3240 C CA . TYR A 1 424 ? -21.524 2.032 41.200 1.00 90.88 424 TYR A CA 1
ATOM 3241 C C . TYR A 1 424 ? -21.932 1.886 42.659 1.00 90.88 424 TYR A C 1
ATOM 3243 O O . TYR A 1 424 ? -21.460 1.000 43.362 1.00 90.88 424 TYR A O 1
ATOM 3251 N N . SER A 1 425 ? -22.842 2.746 43.105 1.00 88.56 425 SER A N 1
ATOM 3252 C CA . SER A 1 425 ? -23.462 2.675 44.426 1.00 88.56 425 SER A CA 1
ATOM 3253 C C . SER A 1 425 ? -24.979 2.829 44.298 1.00 88.56 425 SER A C 1
ATOM 3255 O O . SER A 1 425 ? -25.482 3.390 43.318 1.00 88.56 425 SER A O 1
ATOM 3257 N N . TRP A 1 426 ? -25.685 2.298 45.289 1.00 88.50 426 TRP A N 1
ATOM 3258 C CA . TRP A 1 426 ? -27.138 2.367 45.455 1.00 88.50 426 TRP A CA 1
ATOM 3259 C C . TRP A 1 426 ? -27.465 2.941 46.823 1.00 88.50 426 TRP A C 1
ATOM 3261 O O . TRP A 1 426 ? -28.307 3.822 46.946 1.00 88.50 426 TRP A O 1
ATOM 3271 N N . ASP A 1 427 ? -26.768 2.443 47.839 1.00 90.12 427 ASP A N 1
ATOM 3272 C CA . ASP A 1 427 ? -26.905 2.828 49.230 1.00 90.12 427 ASP A CA 1
ATOM 3273 C C . ASP A 1 427 ? -25.530 3.016 49.877 1.00 90.12 427 ASP A C 1
ATOM 3275 O O . ASP A 1 427 ? -24.530 2.419 49.471 1.00 90.12 427 ASP A O 1
ATOM 3279 N N . THR A 1 428 ? -25.500 3.871 50.893 1.00 88.69 428 THR A N 1
ATOM 3280 C CA . THR A 1 428 ? -24.305 4.243 51.655 1.00 88.69 428 THR A CA 1
ATOM 3281 C C . THR A 1 428 ? -23.643 3.060 52.359 1.00 88.69 428 THR A C 1
ATOM 3283 O O . THR A 1 428 ? -22.423 3.030 52.474 1.00 88.69 428 THR A O 1
ATOM 3286 N N . GLU A 1 429 ? -24.426 2.079 52.803 1.00 90.75 429 GLU A N 1
ATOM 3287 C CA . GLU A 1 429 ? -23.993 0.945 53.617 1.00 90.75 429 GLU A CA 1
ATOM 3288 C C . GLU A 1 429 ? -23.251 -0.108 52.800 1.00 90.75 429 GLU A C 1
ATOM 3290 O O . GLU A 1 429 ? -22.313 -0.721 53.299 1.00 90.75 429 GLU A O 1
ATOM 3295 N N . ALA A 1 430 ? -23.651 -0.317 51.545 1.00 90.50 430 ALA A N 1
ATOM 3296 C CA . ALA A 1 430 ? -22.927 -1.191 50.631 1.00 90.50 430 ALA A CA 1
ATOM 3297 C C . ALA A 1 430 ? -21.632 -0.556 50.099 1.00 90.50 430 ALA A C 1
ATOM 3299 O O . ALA A 1 430 ? -20.734 -1.278 49.664 1.00 90.50 430 ALA A O 1
ATOM 3300 N N . GLY A 1 431 ? -21.549 0.778 50.118 1.00 89.62 431 GLY A N 1
ATOM 3301 C CA . GLY A 1 431 ? -20.468 1.535 49.498 1.00 89.62 431 GLY A CA 1
ATOM 3302 C C . GLY A 1 431 ? -20.472 1.450 47.962 1.00 89.62 431 GLY A C 1
ATOM 3303 O O . GLY A 1 431 ? -21.321 0.793 47.353 1.00 89.62 431 GLY A O 1
ATOM 3304 N N . PRO A 1 432 ? -19.561 2.175 47.297 1.00 91.00 432 PRO A N 1
ATOM 3305 C CA . PRO A 1 432 ? -19.359 2.048 45.863 1.00 91.00 432 PRO A CA 1
ATOM 3306 C C . PRO A 1 432 ? -18.587 0.775 45.510 1.00 91.00 432 PRO A C 1
ATOM 3308 O O . PRO A 1 432 ? -17.572 0.453 46.125 1.00 91.00 432 PRO A O 1
ATOM 3311 N N . VAL A 1 433 ? -19.020 0.105 44.448 1.00 91.81 433 VAL A N 1
ATOM 3312 C CA . VAL A 1 433 ? -18.308 -1.007 43.825 1.00 91.81 433 VAL A CA 1
ATOM 3313 C C . VAL A 1 433 ? -17.774 -0.552 42.481 1.00 91.81 433 VAL A C 1
ATOM 3315 O O . VAL A 1 433 ? -18.525 -0.085 41.623 1.00 91.81 433 VAL A O 1
ATOM 3318 N N . LYS A 1 434 ? -16.465 -0.694 42.302 1.00 93.31 434 LYS A N 1
ATOM 3319 C CA . LYS A 1 434 ? -15.798 -0.371 41.049 1.00 93.31 434 LYS A CA 1
ATOM 3320 C C . LYS A 1 434 ? -15.745 -1.607 40.164 1.00 93.31 434 LYS A C 1
ATOM 3322 O O . LYS A 1 434 ? -15.324 -2.659 40.635 1.00 93.31 434 LYS A O 1
ATOM 3327 N N . VAL A 1 435 ? -16.169 -1.484 38.911 1.00 94.56 435 VAL A N 1
ATOM 3328 C CA . VAL A 1 435 ? -16.106 -2.570 37.923 1.00 94.56 435 VAL A CA 1
ATOM 3329 C C . VAL A 1 435 ? -15.707 -2.040 36.552 1.00 94.56 435 VAL A C 1
ATOM 3331 O O . VAL A 1 435 ? -16.158 -0.980 36.123 1.00 94.56 435 VAL A O 1
ATOM 3334 N N . ALA A 1 436 ? -14.881 -2.812 35.860 1.00 95.31 436 ALA A N 1
ATOM 3335 C CA . ALA A 1 436 ? -14.561 -2.684 34.455 1.00 95.31 436 ALA A CA 1
ATOM 3336 C C . ALA A 1 436 ? -15.659 -3.358 33.641 1.00 95.31 436 ALA A C 1
ATOM 3338 O O . ALA A 1 436 ? -15.927 -4.548 33.828 1.00 95.31 436 ALA A O 1
ATOM 3339 N N . GLY A 1 437 ? -16.280 -2.605 32.745 1.00 95.19 437 GLY A N 1
ATOM 3340 C CA . GLY A 1 437 ? -17.244 -3.135 31.794 1.00 95.19 437 GLY A CA 1
ATOM 3341 C C . GLY A 1 437 ? -17.541 -2.137 30.692 1.00 95.19 437 GLY A C 1
ATOM 3342 O O . GLY A 1 437 ? -17.044 -1.010 30.713 1.00 95.19 437 GLY A O 1
ATOM 3343 N N . LYS A 1 438 ? -18.361 -2.544 29.725 1.00 95.06 438 LYS A N 1
ATOM 3344 C CA . LYS A 1 438 ? -18.657 -1.715 28.550 1.00 95.06 438 LYS A CA 1
ATOM 3345 C C . LYS A 1 438 ? -19.352 -0.403 28.949 1.00 95.06 438 LYS A C 1
ATOM 3347 O O . LYS A 1 438 ? -20.324 -0.397 29.714 1.00 95.06 438 LYS A O 1
ATOM 3352 N N . LYS A 1 439 ? -18.830 0.714 28.435 1.00 91.56 439 LYS A N 1
ATOM 3353 C CA . LYS A 1 439 ? -19.161 2.086 28.849 1.00 91.56 439 LYS A CA 1
ATOM 3354 C C . LYS A 1 439 ? -20.657 2.385 28.767 1.00 91.56 439 LYS A C 1
ATOM 3356 O O . LYS A 1 439 ? -21.258 2.312 27.696 1.00 91.56 439 LYS A O 1
ATOM 3361 N N . GLY A 1 440 ? -21.266 2.746 29.899 1.00 89.88 440 GLY A N 1
ATOM 3362 C CA . GLY A 1 440 ? -22.705 3.031 29.987 1.00 89.88 440 GLY A CA 1
ATOM 3363 C C . GLY A 1 440 ? -23.641 1.835 29.732 1.00 89.88 440 GLY A C 1
ATOM 3364 O O . GLY A 1 440 ? -24.825 2.048 29.469 1.00 89.88 440 GLY A O 1
ATOM 3365 N N . LYS A 1 441 ? -23.146 0.588 29.780 1.00 94.56 441 LYS A N 1
ATOM 3366 C CA . LYS A 1 441 ? -23.927 -0.632 29.465 1.00 94.56 441 LYS A CA 1
ATOM 3367 C C . LYS A 1 441 ? -24.239 -1.522 30.668 1.00 94.56 441 LYS A C 1
ATOM 3369 O O . LYS A 1 441 ? -24.852 -2.575 30.510 1.00 94.56 441 LYS A O 1
ATOM 3374 N N . ILE A 1 442 ? -23.848 -1.102 31.867 1.00 93.75 442 ILE A N 1
ATOM 3375 C CA . ILE A 1 442 ? -24.066 -1.859 33.100 1.00 93.75 442 ILE A CA 1
ATOM 3376 C C . ILE A 1 442 ? -25.536 -1.796 33.525 1.00 93.75 442 ILE A C 1
ATOM 3378 O O . ILE A 1 442 ? -26.119 -0.717 33.638 1.00 93.75 442 ILE A O 1
ATOM 3382 N N . PHE A 1 443 ? -26.119 -2.961 33.808 1.00 94.25 443 PHE A N 1
ATOM 3383 C CA . PHE A 1 443 ? -27.492 -3.081 34.291 1.00 94.25 443 PHE A CA 1
ATOM 3384 C C . PHE A 1 443 ? -27.516 -3.340 35.803 1.00 94.25 443 PHE A C 1
ATOM 3386 O O . PHE A 1 443 ? -26.692 -4.073 36.352 1.00 94.25 443 PHE A O 1
ATOM 3393 N N . LYS A 1 444 ? -28.452 -2.687 36.494 1.00 93.31 444 LYS A N 1
ATOM 3394 C CA . LYS A 1 444 ? -28.512 -2.600 37.955 1.00 93.31 444 LYS A CA 1
ATOM 3395 C C . LYS A 1 444 ? -29.808 -3.210 38.477 1.00 93.31 444 LYS A C 1
ATOM 3397 O O . LYS A 1 444 ? -30.884 -2.837 38.010 1.00 93.31 444 LYS A O 1
ATOM 3402 N N . ALA A 1 445 ? -29.707 -4.059 39.494 1.00 94.31 445 ALA A N 1
ATOM 3403 C CA . ALA A 1 445 ? -30.844 -4.682 40.162 1.00 94.31 445 ALA A CA 1
ATOM 3404 C C . ALA A 1 445 ? -30.627 -4.799 41.683 1.00 94.31 445 ALA A C 1
ATOM 3406 O O . ALA A 1 445 ? -29.546 -4.524 42.210 1.00 94.31 445 ALA A O 1
ATOM 3407 N N . ARG A 1 446 ? -31.692 -5.163 42.398 1.00 93.94 446 ARG A N 1
ATOM 3408 C CA . ARG A 1 446 ? -31.771 -5.261 43.857 1.00 93.94 446 ARG A CA 1
ATOM 3409 C C . ARG A 1 446 ? -32.471 -6.566 44.236 1.00 93.94 446 ARG A C 1
ATOM 3411 O O . ARG A 1 446 ? -33.532 -6.873 43.695 1.00 93.94 446 ARG A O 1
ATOM 3418 N N . LEU A 1 447 ? -31.863 -7.319 45.146 1.00 95.25 447 LEU A N 1
ATOM 3419 C CA . LEU A 1 447 ? -32.353 -8.599 45.649 1.00 95.25 447 LEU A CA 1
ATOM 3420 C C . LEU A 1 447 ? -33.026 -8.400 47.012 1.00 95.25 447 LEU A C 1
ATOM 3422 O O . LEU A 1 447 ? -32.390 -7.875 47.930 1.00 95.25 447 LEU A O 1
ATOM 3426 N N . PHE A 1 448 ? -34.276 -8.838 47.149 1.00 93.94 448 PHE A N 1
ATOM 3427 C CA . PHE A 1 448 ? -35.090 -8.680 48.359 1.00 93.94 448 PHE A CA 1
ATOM 3428 C C . PHE A 1 448 ? -35.760 -9.985 48.783 1.00 93.94 448 PHE A C 1
ATOM 3430 O O . PHE A 1 448 ? -35.970 -10.873 47.960 1.00 93.94 448 PHE A O 1
ATOM 3437 N N . VAL A 1 449 ? -36.158 -10.039 50.056 1.00 94.19 449 VAL A N 1
ATOM 3438 C CA . VAL A 1 449 ? -37.195 -10.955 50.543 1.00 94.19 449 VAL A CA 1
ATOM 3439 C C . VAL A 1 449 ? -38.496 -10.165 50.627 1.00 94.19 449 VAL A C 1
ATOM 3441 O O . VAL A 1 449 ? -38.582 -9.216 51.409 1.00 94.19 449 VAL A O 1
ATOM 3444 N N . GLU A 1 450 ? -39.485 -10.514 49.810 1.00 91.25 450 GLU A N 1
ATOM 3445 C CA . GLU A 1 450 ? -40.770 -9.814 49.769 1.00 91.25 450 GLU A CA 1
ATOM 3446 C C . GLU A 1 450 ? -41.946 -10.776 49.992 1.00 91.25 450 GLU A C 1
ATOM 3448 O O . GLU A 1 450 ? -41.902 -11.907 49.522 1.00 91.25 450 GLU A O 1
ATOM 3453 N N . PRO A 1 451 ? -43.002 -10.375 50.718 1.00 89.88 451 PRO A N 1
ATOM 3454 C CA . PRO A 1 451 ? -44.246 -11.143 50.771 1.00 89.88 451 PRO A CA 1
ATOM 3455 C C . PRO A 1 451 ? -45.148 -10.901 49.559 1.00 89.88 451 PRO A C 1
ATOM 3457 O O . PRO A 1 451 ? -45.990 -11.729 49.234 1.00 89.88 451 PRO A O 1
ATOM 3460 N N . TYR A 1 452 ? -45.024 -9.728 48.941 1.00 91.06 452 TYR A N 1
ATOM 3461 C CA . TYR A 1 452 ? -45.768 -9.266 47.772 1.00 91.06 452 TYR A CA 1
ATOM 3462 C C . TYR A 1 452 ? -44.994 -8.129 47.103 1.00 91.06 452 TYR A C 1
ATOM 3464 O O . TYR A 1 452 ? -44.016 -7.630 47.656 1.00 91.06 452 TYR A O 1
ATOM 3472 N N . ALA A 1 453 ? -45.481 -7.660 45.953 1.00 88.94 453 ALA A N 1
ATOM 3473 C CA . ALA A 1 453 ? -44.785 -6.698 45.105 1.00 88.94 453 ALA A CA 1
ATOM 3474 C C . ALA A 1 453 ? -44.205 -5.463 45.839 1.00 88.94 453 ALA A C 1
ATOM 3476 O O . ALA A 1 453 ? -44.931 -4.636 46.414 1.00 88.94 453 ALA A O 1
ATOM 3477 N N . MET A 1 454 ? -42.891 -5.262 45.678 1.00 89.38 454 MET A N 1
ATOM 3478 C CA . MET A 1 454 ? -42.101 -4.163 46.248 1.00 89.38 454 MET A CA 1
ATOM 3479 C C . MET A 1 454 ? -42.647 -2.753 45.969 1.00 89.38 454 MET A C 1
ATOM 3481 O O . MET A 1 454 ? -42.408 -1.829 46.751 1.00 89.38 454 MET A O 1
ATOM 3485 N N . THR A 1 455 ? -43.413 -2.569 44.883 1.00 88.88 455 THR A N 1
ATOM 3486 C CA . THR A 1 455 ? -44.116 -1.312 44.556 1.00 88.88 455 THR A CA 1
ATOM 3487 C C . THR A 1 455 ? -44.870 -0.751 45.760 1.00 88.88 455 THR A C 1
ATOM 3489 O O . THR A 1 455 ? -44.832 0.461 45.986 1.00 88.88 455 THR A O 1
ATOM 3492 N N . TYR A 1 456 ? -45.521 -1.630 46.525 1.00 89.44 456 TYR A N 1
ATOM 3493 C CA . TYR A 1 456 ? -46.380 -1.286 47.655 1.00 89.44 456 TYR A CA 1
ATOM 3494 C C . TYR A 1 456 ? -45.725 -1.643 48.990 1.00 89.44 456 TYR A C 1
ATOM 3496 O O . TYR A 1 456 ? -45.761 -0.843 49.923 1.00 89.44 456 TYR A O 1
ATOM 3504 N N . TYR A 1 457 ? -45.033 -2.787 49.061 1.00 90.75 457 TYR A N 1
ATOM 3505 C CA . TYR A 1 457 ? -44.371 -3.255 50.284 1.00 90.75 457 TYR A CA 1
ATOM 3506 C C . TYR A 1 457 ? -43.376 -2.227 50.847 1.00 90.75 457 TYR A C 1
ATOM 3508 O O . TYR A 1 457 ? -43.194 -2.109 52.061 1.00 90.75 457 TYR A O 1
ATOM 3516 N N . LYS A 1 458 ? -42.812 -1.376 49.979 1.00 89.50 458 LYS A N 1
ATOM 3517 C CA . LYS A 1 458 ? -41.924 -0.282 50.383 1.00 89.50 458 LYS A CA 1
ATOM 3518 C C . LYS A 1 458 ? -42.501 0.652 51.458 1.00 89.50 458 LYS A C 1
ATOM 3520 O O . LYS A 1 458 ? -41.727 1.218 52.221 1.00 89.50 458 LYS A O 1
ATOM 3525 N N . HIS A 1 459 ? -43.824 0.824 51.533 1.00 87.06 459 HIS A N 1
ATOM 3526 C CA . HIS A 1 459 ? -44.472 1.745 52.480 1.00 87.06 459 HIS A CA 1
ATOM 3527 C C . HIS A 1 459 ? -44.406 1.276 53.946 1.00 87.06 459 HIS A C 1
ATOM 3529 O O . HIS A 1 459 ? -44.487 2.104 54.866 1.00 87.06 459 HIS A O 1
ATOM 3535 N N . VAL A 1 460 ? -44.226 -0.032 54.155 1.00 89.69 460 VAL A N 1
ATOM 3536 C CA . VAL A 1 460 ? -44.117 -0.675 55.475 1.00 89.69 460 VAL A CA 1
ATOM 3537 C C . VAL A 1 460 ? -42.710 -1.209 55.758 1.00 89.69 460 VAL A C 1
ATOM 3539 O O . VAL A 1 460 ? -42.300 -1.245 56.912 1.00 89.69 460 VAL A O 1
ATOM 3542 N N . TYR A 1 461 ? -41.944 -1.570 54.723 1.00 89.56 461 TYR A N 1
ATOM 3543 C CA . TYR A 1 461 ? -40.631 -2.204 54.880 1.00 89.56 461 TYR A CA 1
ATOM 3544 C C . TYR A 1 461 ? -39.437 -1.237 54.892 1.00 89.56 461 TYR A C 1
ATOM 3546 O O . TYR A 1 461 ? -38.455 -1.489 55.602 1.00 89.56 461 TYR A O 1
ATOM 3554 N N . MET A 1 462 ? -39.493 -0.154 54.104 1.00 88.94 462 MET A N 1
ATOM 3555 C CA . MET A 1 462 ? -38.340 0.734 53.898 1.00 88.94 462 MET A CA 1
ATOM 3556 C C . MET A 1 462 ? -38.127 1.692 55.063 1.00 88.94 462 MET A C 1
ATOM 3558 O O . MET A 1 462 ? -39.068 2.152 55.709 1.00 88.94 462 MET A O 1
ATOM 3562 N N . GLU A 1 463 ? -36.864 2.038 55.289 1.00 87.88 463 GLU A N 1
ATOM 3563 C CA . GLU A 1 463 ? -36.473 3.077 56.230 1.00 87.88 463 GLU A CA 1
ATOM 3564 C C . GLU A 1 463 ? -36.991 4.451 55.776 1.00 87.88 463 GLU A C 1
ATOM 3566 O O . GLU A 1 463 ? -37.166 4.719 54.583 1.00 87.88 463 GLU A O 1
ATOM 3571 N N . GLN A 1 464 ? -37.219 5.352 56.735 1.00 83.06 464 GLN A N 1
ATOM 3572 C CA . GLN A 1 464 ? -37.721 6.694 56.450 1.00 83.06 464 GLN A CA 1
ATOM 3573 C C . GLN A 1 464 ? -36.810 7.423 55.445 1.00 83.06 464 GLN A C 1
ATOM 3575 O O . GLN A 1 464 ? -35.601 7.517 55.636 1.00 83.06 464 GLN A O 1
ATOM 3580 N N . GLY A 1 465 ? -37.396 7.935 54.357 1.00 83.31 465 GLY A N 1
ATOM 3581 C CA . GLY A 1 465 ? -36.666 8.639 53.294 1.00 83.31 465 GLY A CA 1
ATOM 3582 C C . GLY A 1 465 ? -35.950 7.737 52.280 1.00 83.31 465 GLY A C 1
ATOM 3583 O O . GLY A 1 465 ? -35.358 8.256 51.333 1.00 83.31 465 GLY A O 1
ATOM 3584 N N . ARG A 1 466 ? -36.022 6.406 52.426 1.00 88.00 466 ARG A N 1
ATOM 3585 C CA . ARG A 1 466 ? -35.449 5.441 51.475 1.00 88.00 466 ARG A CA 1
ATOM 3586 C C . ARG A 1 466 ? -36.519 4.815 50.589 1.00 88.00 466 ARG A C 1
ATOM 3588 O O . ARG A 1 466 ? -37.707 4.803 50.902 1.00 88.00 466 ARG A O 1
ATOM 3595 N N . ASN A 1 467 ? -36.086 4.302 49.445 1.00 88.06 467 ASN A N 1
ATOM 3596 C CA . ASN A 1 467 ? -36.911 3.575 48.492 1.00 88.06 467 ASN A CA 1
ATOM 3597 C C . ASN A 1 467 ? -36.215 2.254 48.094 1.00 88.06 467 ASN A C 1
ATOM 3599 O O . ASN A 1 467 ? -35.052 2.035 48.449 1.00 88.06 467 ASN A O 1
ATOM 3603 N N . PRO A 1 468 ? -36.885 1.361 47.344 1.00 88.56 468 PRO A N 1
ATOM 3604 C CA . PRO A 1 468 ? -36.305 0.066 46.975 1.00 88.56 468 PRO A CA 1
ATOM 3605 C C . PRO A 1 468 ? -34.979 0.147 46.197 1.00 88.56 468 PRO A C 1
ATOM 3607 O O . PRO A 1 468 ? -34.195 -0.799 46.198 1.00 88.56 468 PRO A O 1
ATOM 3610 N N . GLY A 1 469 ? -34.697 1.275 45.545 1.00 89.25 469 GLY A N 1
ATOM 3611 C CA . GLY A 1 469 ? -33.450 1.502 44.823 1.00 89.25 469 GLY A CA 1
ATOM 3612 C C . GLY A 1 469 ? -32.247 1.858 45.702 1.00 89.25 469 GLY A C 1
ATOM 3613 O O . GLY A 1 469 ? -31.134 1.776 45.196 1.00 89.25 469 GLY A O 1
ATOM 3614 N N . ASN A 1 470 ? -32.430 2.252 46.972 1.00 89.94 470 ASN A N 1
ATOM 3615 C CA . ASN A 1 470 ? -31.346 2.793 47.812 1.00 89.94 470 ASN A CA 1
ATOM 3616 C C . ASN A 1 470 ? -31.411 2.437 49.315 1.00 89.94 470 ASN A C 1
ATOM 3618 O O . ASN A 1 470 ? -30.774 3.103 50.132 1.00 89.94 470 ASN A O 1
ATOM 3622 N N . THR A 1 471 ? -32.194 1.428 49.699 1.00 90.81 471 THR A N 1
ATOM 3623 C CA . THR A 1 471 ? -32.318 0.930 51.088 1.00 90.81 471 THR A CA 1
ATOM 3624 C C . THR A 1 471 ? -31.081 0.145 51.560 1.00 90.81 471 THR A C 1
ATOM 3626 O O . THR A 1 471 ? -30.321 -0.364 50.738 1.00 90.81 471 THR A O 1
ATOM 3629 N N . ALA A 1 472 ? -30.871 -0.020 52.868 1.00 90.69 472 ALA A N 1
ATOM 3630 C CA . ALA A 1 472 ? -29.855 -0.947 53.373 1.00 90.69 472 ALA A CA 1
ATOM 3631 C C . ALA A 1 472 ? -30.343 -2.407 53.414 1.00 90.69 472 ALA A C 1
ATOM 3633 O O . ALA A 1 472 ? -29.534 -3.303 53.624 1.00 90.69 472 ALA A O 1
ATOM 3634 N N . LYS A 1 473 ? -31.637 -2.668 53.184 1.00 92.19 473 LYS A N 1
ATOM 3635 C CA . LYS A 1 473 ? -32.273 -3.982 53.384 1.00 92.19 473 LYS A CA 1
ATOM 3636 C C . LYS A 1 473 ? -32.284 -4.905 52.154 1.00 92.19 473 LYS A C 1
ATOM 3638 O O . LYS A 1 473 ? -33.110 -5.807 52.066 1.00 92.19 473 LYS A O 1
ATOM 3643 N N . ALA A 1 474 ? -31.430 -4.664 51.156 1.00 93.94 474 ALA A N 1
ATOM 3644 C CA . ALA A 1 474 ? -31.410 -5.443 49.905 1.00 93.94 474 ALA A CA 1
ATOM 3645 C C . ALA A 1 474 ? -29.997 -5.682 49.399 1.00 93.94 474 ALA A C 1
ATOM 3647 O O . ALA A 1 474 ? -29.197 -4.758 49.418 1.00 93.94 474 ALA A O 1
ATOM 3648 N N . ILE A 1 475 ? -29.679 -6.844 48.846 1.00 95.56 475 ILE A N 1
ATOM 3649 C CA . ILE A 1 475 ? -28.362 -7.055 48.222 1.00 95.56 475 ILE A CA 1
ATOM 3650 C C . ILE A 1 475 ? -28.348 -6.403 46.833 1.00 95.56 475 ILE A C 1
ATOM 3652 O O . ILE A 1 475 ? -29.291 -6.553 46.056 1.00 95.56 475 ILE A O 1
ATOM 3656 N N . ASN A 1 476 ? -27.299 -5.640 46.520 1.00 94.94 476 ASN A N 1
ATOM 3657 C CA . ASN A 1 476 ? -27.121 -5.075 45.182 1.00 94.94 476 ASN A CA 1
ATOM 3658 C C . ASN A 1 476 ? -26.746 -6.181 44.201 1.00 94.94 476 ASN A C 1
ATOM 3660 O O . ASN A 1 476 ? -25.958 -7.057 44.543 1.00 94.94 476 ASN A O 1
ATOM 3664 N N . VAL A 1 477 ? -27.252 -6.118 42.973 1.00 95.12 477 VAL A N 1
ATOM 3665 C CA . VAL A 1 477 ? -26.842 -7.028 41.900 1.00 95.12 477 VAL A CA 1
ATOM 3666 C C . VAL A 1 477 ? -26.486 -6.210 40.665 1.00 95.12 477 VAL A C 1
ATOM 3668 O O . VAL A 1 477 ? -27.285 -5.398 40.191 1.00 95.12 477 VAL A O 1
ATOM 3671 N N . ILE A 1 478 ? -25.274 -6.409 40.154 1.00 95.44 478 ILE A N 1
ATOM 3672 C CA . ILE A 1 478 ? -24.735 -5.694 38.997 1.00 95.44 478 ILE A CA 1
ATOM 3673 C C . ILE A 1 478 ? -24.502 -6.678 37.865 1.00 95.44 478 ILE A C 1
ATOM 3675 O O . ILE A 1 478 ? -23.791 -7.663 38.037 1.00 95.44 478 ILE A O 1
ATOM 3679 N N . PHE A 1 479 ? -25.039 -6.371 36.694 1.00 96.31 479 PHE A N 1
ATOM 3680 C CA . PHE A 1 479 ? -24.790 -7.111 35.468 1.00 96.31 479 PHE A CA 1
ATOM 3681 C C . PHE A 1 479 ? -23.799 -6.335 34.618 1.00 96.31 479 PHE A C 1
ATOM 3683 O O . PHE A 1 479 ? -24.090 -5.228 34.154 1.00 96.31 479 PHE A O 1
ATOM 3690 N N . VAL A 1 480 ? -22.614 -6.909 34.452 1.00 96.62 480 VAL A N 1
ATOM 3691 C CA . VAL A 1 480 ? -21.468 -6.250 33.839 1.00 96.62 480 VAL A CA 1
ATOM 3692 C C . VAL A 1 480 ? -21.124 -6.967 32.537 1.00 96.62 480 VAL A C 1
ATOM 3694 O O . VAL A 1 480 ? -20.647 -8.098 32.601 1.00 96.62 480 VAL A O 1
ATOM 3697 N N . PRO A 1 481 ? -21.324 -6.341 31.364 1.00 96.50 481 PRO A N 1
ATOM 3698 C CA . PRO A 1 481 ? -20.686 -6.833 30.149 1.00 96.50 481 PRO A CA 1
ATOM 3699 C C . PRO A 1 481 ? -19.171 -6.747 30.353 1.00 96.50 481 PRO A C 1
ATOM 3701 O O . PRO A 1 481 ? -18.632 -5.651 30.540 1.00 96.50 481 PRO A O 1
ATOM 3704 N N . GLN A 1 482 ? -18.519 -7.907 30.428 1.00 94.38 482 GLN A N 1
ATOM 3705 C CA . GLN A 1 482 ? -17.121 -8.040 30.835 1.00 94.38 482 GLN A CA 1
ATOM 3706 C C . GLN A 1 482 ? -16.164 -7.445 29.792 1.00 94.38 482 GLN A C 1
ATOM 3708 O O . GLN A 1 482 ? -16.546 -7.197 28.647 1.00 94.38 482 GLN A O 1
ATOM 3713 N N . THR A 1 483 ? -14.911 -7.202 30.183 1.00 95.12 483 THR A N 1
ATOM 3714 C CA . THR A 1 483 ? -13.878 -6.828 29.208 1.00 95.12 483 THR A CA 1
ATOM 3715 C C . THR A 1 483 ? -13.613 -8.004 28.275 1.00 95.12 483 THR A C 1
ATOM 3717 O O . THR A 1 483 ? -13.519 -9.144 28.738 1.00 95.12 483 THR A O 1
ATOM 3720 N N . ASN A 1 484 ? -13.510 -7.730 26.977 1.00 93.06 484 ASN A N 1
ATOM 3721 C CA . ASN A 1 484 ? -13.351 -8.764 25.961 1.00 93.06 484 ASN A CA 1
ATOM 3722 C C . ASN A 1 484 ? -11.905 -9.274 25.914 1.00 93.06 484 ASN A C 1
ATOM 3724 O O . ASN A 1 484 ? -11.667 -10.475 25.849 1.00 93.06 484 ASN A O 1
ATOM 3728 N N . HIS A 1 485 ? -10.943 -8.358 26.015 1.00 94.31 485 HIS A N 1
ATOM 3729 C CA . HIS A 1 485 ? -9.521 -8.657 25.922 1.00 94.31 485 HIS A CA 1
ATOM 3730 C C . HIS A 1 485 ? -8.836 -8.648 27.290 1.00 94.31 485 HIS A C 1
ATOM 3732 O O . HIS A 1 485 ? -9.131 -7.830 28.171 1.00 94.31 485 HIS A O 1
ATOM 3738 N N . LYS A 1 486 ? -7.895 -9.577 27.450 1.00 93.94 486 LYS A N 1
ATOM 3739 C CA . LYS A 1 486 ? -7.018 -9.759 28.609 1.00 93.94 486 LYS A CA 1
ATOM 3740 C C . LYS A 1 486 ? -5.577 -9.385 28.260 1.00 93.94 486 LYS A C 1
ATOM 3742 O O . LYS A 1 486 ? -5.253 -9.069 27.116 1.00 93.94 486 LYS A O 1
ATOM 3747 N N . THR A 1 487 ? -4.682 -9.432 29.247 1.00 94.38 487 THR A N 1
ATOM 3748 C CA . THR A 1 487 ? -3.263 -9.056 29.081 1.00 94.38 487 THR A CA 1
ATOM 3749 C C . THR A 1 487 ? -2.590 -9.837 27.950 1.00 94.38 487 THR A C 1
ATOM 3751 O O . THR A 1 487 ? -1.778 -9.284 27.207 1.00 94.38 487 THR A O 1
ATOM 3754 N N . LYS A 1 488 ? -2.956 -11.117 27.788 1.00 93.62 488 LYS A N 1
ATOM 3755 C CA . LYS A 1 488 ? -2.455 -11.958 26.699 1.00 93.62 488 LYS A CA 1
ATOM 3756 C C . LYS A 1 488 ? -2.896 -11.438 25.329 1.00 93.62 488 LYS A C 1
ATOM 3758 O O . LYS A 1 488 ? -2.054 -11.321 24.451 1.00 93.62 488 LYS A O 1
ATOM 3763 N N . ASP A 1 489 ? -4.165 -11.076 25.162 1.00 94.88 489 ASP A N 1
ATOM 3764 C CA . ASP A 1 489 ? -4.693 -10.581 23.885 1.00 94.88 489 ASP A CA 1
ATOM 3765 C C . ASP A 1 489 ? -4.041 -9.249 23.482 1.00 94.88 489 ASP A C 1
ATOM 3767 O O . ASP A 1 489 ? -3.732 -9.034 22.311 1.00 94.88 489 ASP A O 1
ATOM 3771 N N . LEU A 1 490 ? -3.751 -8.378 24.459 1.00 96.00 490 LEU A N 1
ATOM 3772 C CA . LEU A 1 490 ? -2.977 -7.154 24.236 1.00 96.00 490 LEU A CA 1
ATOM 3773 C C . LEU A 1 490 ? -1.562 -7.472 23.736 1.00 96.00 490 LEU A C 1
ATOM 3775 O O . LEU A 1 490 ? -1.104 -6.883 22.758 1.00 96.00 490 LEU A O 1
ATOM 3779 N N . SER A 1 491 ? -0.879 -8.415 24.393 1.00 94.00 491 SER A N 1
ATOM 3780 C CA . SER A 1 491 ? 0.452 -8.876 23.986 1.00 94.00 491 SER A CA 1
ATOM 3781 C C . SER A 1 491 ? 0.446 -9.512 22.595 1.00 94.00 491 SER A C 1
ATOM 3783 O O . SER A 1 491 ? 1.338 -9.229 21.798 1.00 94.00 491 SER A O 1
ATOM 3785 N N . ASP A 1 492 ? -0.546 -10.349 22.294 1.00 94.44 492 ASP A N 1
ATOM 3786 C CA . ASP A 1 492 ? -0.705 -10.992 20.989 1.00 94.44 492 ASP A CA 1
ATOM 3787 C C . ASP A 1 492 ? -0.954 -9.936 19.899 1.00 94.44 492 ASP A C 1
ATOM 3789 O O . ASP A 1 492 ? -0.281 -9.944 18.870 1.00 94.44 492 ASP A O 1
ATOM 3793 N N . SER A 1 493 ? -1.836 -8.962 20.157 1.00 94.44 493 SER A N 1
ATOM 3794 C CA . SER A 1 493 ? -2.098 -7.848 19.239 1.00 94.44 493 SER A CA 1
ATOM 3795 C C . SER A 1 493 ? -0.842 -7.003 18.993 1.00 94.44 493 SER A C 1
ATOM 3797 O O . SER A 1 493 ? -0.517 -6.696 17.846 1.00 94.44 493 SER A O 1
ATOM 3799 N N . ILE A 1 494 ? -0.069 -6.662 20.029 1.00 93.69 494 ILE A N 1
ATOM 3800 C CA . ILE A 1 494 ? 1.220 -5.968 19.850 1.00 93.69 494 ILE A CA 1
ATOM 3801 C C . ILE A 1 494 ? 2.166 -6.806 18.977 1.00 93.69 494 ILE A C 1
ATOM 3803 O O . ILE A 1 494 ? 2.779 -6.269 18.055 1.00 93.69 494 ILE A O 1
ATOM 3807 N N . GLY A 1 495 ? 2.227 -8.122 19.203 1.00 90.00 495 GLY A N 1
ATOM 3808 C CA . GLY A 1 495 ? 3.045 -9.058 18.426 1.00 90.00 495 GLY A CA 1
ATOM 3809 C C . GLY A 1 495 ? 2.671 -9.170 16.941 1.00 90.00 495 GLY A C 1
ATOM 3810 O O . GLY A 1 495 ? 3.506 -9.571 16.130 1.00 90.00 495 GLY A O 1
ATOM 3811 N N . GLU A 1 496 ? 1.457 -8.777 16.542 1.00 88.56 496 GLU A N 1
ATOM 3812 C CA . GLU A 1 496 ? 1.083 -8.690 15.124 1.00 88.56 496 GLU A CA 1
ATOM 3813 C C . GLU A 1 496 ? 1.791 -7.546 14.382 1.00 88.56 496 GLU A C 1
ATOM 3815 O O . GLU A 1 496 ? 1.848 -7.565 13.146 1.00 88.56 496 GLU A O 1
ATOM 3820 N N . HIS A 1 497 ? 2.367 -6.570 15.099 1.00 87.06 497 HIS A N 1
ATOM 3821 C CA . HIS A 1 497 ? 3.259 -5.576 14.506 1.00 87.06 497 HIS A CA 1
ATOM 3822 C C . HIS A 1 497 ? 4.614 -6.205 14.159 1.00 87.06 497 HIS A C 1
ATOM 3824 O O . HIS A 1 497 ? 5.602 -6.076 14.879 1.00 87.06 497 HIS A O 1
ATOM 3830 N N . LYS A 1 498 ? 4.650 -6.932 13.043 1.00 83.56 498 LYS A N 1
ATOM 3831 C CA . LYS A 1 498 ? 5.842 -7.657 12.600 1.00 83.56 498 LYS A CA 1
ATOM 3832 C C . LYS A 1 498 ? 6.906 -6.697 12.079 1.00 83.56 498 LYS A C 1
ATOM 3834 O O . LYS A 1 498 ? 6.725 -6.093 11.017 1.00 83.56 498 LYS A O 1
ATOM 3839 N N . THR A 1 499 ? 8.035 -6.639 12.768 1.00 82.19 499 THR A N 1
ATOM 3840 C CA . THR A 1 499 ? 9.236 -5.919 12.343 1.00 82.19 499 THR A CA 1
ATOM 3841 C C . THR A 1 499 ? 10.394 -6.884 12.089 1.00 82.19 499 THR A C 1
ATOM 3843 O O . THR A 1 499 ? 10.434 -7.988 12.631 1.00 82.19 499 THR A O 1
ATOM 3846 N N . GLU A 1 500 ? 11.339 -6.472 11.250 1.00 79.56 500 GLU A N 1
ATOM 3847 C CA . GLU A 1 500 ? 12.642 -7.116 11.076 1.00 79.56 500 GLU A CA 1
ATOM 3848 C C . GLU A 1 500 ? 13.741 -6.098 11.381 1.00 79.56 500 GLU A C 1
ATOM 3850 O O . GLU A 1 500 ? 13.597 -4.912 11.082 1.00 79.56 500 GLU A O 1
ATOM 3855 N N . ASN A 1 501 ? 14.845 -6.542 11.982 1.00 76.94 501 ASN A N 1
ATOM 3856 C CA . ASN A 1 501 ? 15.959 -5.649 12.269 1.00 76.94 501 ASN A CA 1
ATOM 3857 C C . ASN A 1 501 ? 16.816 -5.464 11.010 1.00 76.94 501 ASN A C 1
ATOM 3859 O O . ASN A 1 501 ? 17.465 -6.403 10.548 1.00 76.94 501 ASN A O 1
ATOM 3863 N N . VAL A 1 502 ? 16.827 -4.248 10.471 1.00 71.56 502 VAL A N 1
ATOM 3864 C CA . VAL A 1 502 ? 17.659 -3.852 9.333 1.00 71.56 502 VAL A CA 1
ATOM 3865 C C . VAL A 1 502 ? 18.575 -2.726 9.800 1.00 71.56 502 VAL A C 1
ATOM 3867 O O . VAL A 1 502 ? 18.117 -1.663 10.211 1.00 71.56 502 VAL A O 1
ATOM 3870 N N . GLU A 1 503 ? 19.886 -2.983 9.789 1.00 74.06 503 GLU A N 1
ATOM 3871 C CA . GLU A 1 503 ? 20.924 -2.025 10.212 1.00 74.06 503 GLU A CA 1
ATOM 3872 C C . GLU A 1 503 ? 20.722 -1.453 11.634 1.00 74.06 503 GLU A C 1
ATOM 3874 O O . GLU A 1 503 ? 20.982 -0.278 11.899 1.00 74.06 503 GLU A O 1
ATOM 3879 N N . GLY A 1 504 ? 20.248 -2.275 12.577 1.00 75.75 504 GLY A N 1
ATOM 3880 C CA . GLY A 1 504 ? 20.020 -1.851 13.962 1.00 75.75 504 GLY A CA 1
ATOM 3881 C C . GLY A 1 504 ? 18.725 -1.062 14.179 1.00 75.75 504 GLY A C 1
ATOM 3882 O O . GLY A 1 504 ? 18.504 -0.568 15.284 1.00 75.75 504 GLY A O 1
ATOM 3883 N N . LYS A 1 505 ? 17.860 -0.955 13.160 1.00 71.81 505 LYS A N 1
ATOM 3884 C CA . LYS A 1 505 ? 16.515 -0.376 13.257 1.00 71.81 505 LYS A CA 1
ATOM 3885 C C . LYS A 1 505 ? 15.465 -1.436 12.949 1.00 71.81 505 LYS A C 1
ATOM 3887 O O . LYS A 1 505 ? 15.568 -2.142 11.951 1.00 71.81 505 LYS A O 1
ATOM 3892 N N . ASP A 1 506 ? 14.435 -1.511 13.781 1.00 79.62 506 ASP A N 1
ATOM 3893 C CA . ASP A 1 506 ? 13.292 -2.381 13.522 1.00 79.62 506 ASP A CA 1
ATOM 3894 C C . ASP A 1 506 ? 12.400 -1.738 12.454 1.00 79.62 506 ASP A C 1
ATOM 3896 O O . ASP A 1 506 ? 11.836 -0.661 12.660 1.00 79.62 506 ASP A O 1
ATOM 3900 N N . VAL A 1 507 ? 12.305 -2.384 11.292 1.00 79.19 507 VAL A N 1
ATOM 3901 C CA . VAL A 1 507 ? 11.486 -1.938 10.161 1.00 79.19 507 VAL A CA 1
ATOM 3902 C C . VAL A 1 507 ? 10.259 -2.836 9.999 1.00 79.19 507 VAL A C 1
ATOM 3904 O O . VAL A 1 507 ? 10.390 -4.061 9.989 1.00 79.19 507 VAL A O 1
ATOM 3907 N N . PRO A 1 508 ? 9.053 -2.263 9.869 1.00 83.44 508 PRO A N 1
ATOM 3908 C CA . PRO A 1 508 ? 7.836 -3.047 9.677 1.00 83.44 508 PRO A CA 1
ATOM 3909 C C . PRO A 1 508 ? 7.827 -3.807 8.350 1.00 83.44 508 PRO A C 1
ATOM 3911 O O . PRO A 1 508 ? 8.184 -3.269 7.306 1.00 83.44 508 PRO A O 1
ATOM 3914 N N . THR A 1 509 ? 7.368 -5.055 8.396 1.00 84.62 509 THR A N 1
ATOM 3915 C CA . THR A 1 509 ? 7.398 -5.999 7.258 1.00 84.62 509 THR A CA 1
ATOM 3916 C C . THR A 1 509 ? 6.087 -6.076 6.480 1.00 84.62 509 THR A C 1
ATOM 3918 O O . THR A 1 509 ? 5.995 -6.758 5.462 1.00 84.62 509 THR A O 1
ATOM 3921 N N . GLN A 1 510 ? 5.037 -5.402 6.952 1.00 86.75 510 GLN A N 1
ATOM 3922 C CA . GLN A 1 510 ? 3.708 -5.503 6.352 1.00 86.75 510 GLN A CA 1
ATOM 3923 C C . GLN A 1 510 ? 3.445 -4.376 5.352 1.00 86.75 510 GLN A C 1
ATOM 3925 O O . GLN A 1 510 ? 3.444 -3.201 5.728 1.00 86.75 510 GLN A O 1
ATOM 3930 N N . SER A 1 511 ? 3.133 -4.754 4.107 1.00 85.50 511 SER A N 1
ATOM 3931 C CA . SER A 1 511 ? 2.754 -3.858 2.999 1.00 85.50 511 SER A CA 1
ATOM 3932 C C . SER A 1 511 ? 1.670 -2.872 3.388 1.00 85.50 511 SER A C 1
ATOM 3934 O O . SER A 1 511 ? 1.824 -1.668 3.185 1.00 85.50 511 SER A O 1
ATOM 3936 N N . LYS A 1 512 ? 0.629 -3.370 4.060 1.00 88.38 512 LYS A N 1
ATOM 3937 C CA . LYS A 1 512 ? -0.466 -2.546 4.568 1.00 88.38 512 LYS A CA 1
ATOM 3938 C C . LYS A 1 512 ? -0.009 -1.388 5.441 1.00 88.38 512 LYS A C 1
ATOM 3940 O O . LYS A 1 512 ? -0.658 -0.358 5.423 1.00 88.38 512 LYS A O 1
ATOM 3945 N N . TYR A 1 513 ? 1.092 -1.531 6.177 1.00 89.00 513 TYR A N 1
ATOM 3946 C CA . TYR A 1 513 ? 1.620 -0.468 7.025 1.00 89.00 513 TYR A CA 1
ATOM 3947 C C . TYR A 1 513 ? 2.554 0.482 6.265 1.00 89.00 513 TYR A C 1
ATOM 3949 O O . TYR A 1 513 ? 2.368 1.694 6.324 1.00 89.00 513 TYR A O 1
ATOM 3957 N N . TYR A 1 514 ? 3.573 -0.019 5.555 1.00 86.31 514 TYR A N 1
ATOM 3958 C CA . TYR A 1 514 ? 4.561 0.880 4.937 1.00 86.31 514 TYR A CA 1
ATOM 3959 C C . TYR A 1 514 ? 4.052 1.563 3.658 1.00 86.31 514 TYR A C 1
ATOM 3961 O O . TYR A 1 514 ? 4.617 2.583 3.266 1.00 86.31 514 TYR A O 1
ATOM 3969 N N . ASN A 1 515 ? 2.980 1.046 3.044 1.00 87.31 515 ASN A N 1
ATOM 3970 C CA . ASN A 1 515 ? 2.254 1.704 1.954 1.00 87.31 515 ASN A CA 1
ATOM 3971 C C . ASN A 1 515 ? 1.023 2.498 2.435 1.00 87.31 515 ASN A C 1
ATOM 3973 O O . ASN A 1 515 ? 0.341 3.080 1.592 1.00 87.31 515 ASN A O 1
ATOM 3977 N N . ALA A 1 516 ? 0.704 2.504 3.738 1.00 87.88 516 ALA A N 1
ATOM 3978 C CA . ALA A 1 516 ? -0.431 3.267 4.260 1.00 87.88 516 ALA A CA 1
ATOM 3979 C C . ALA A 1 516 ? -0.223 4.778 4.118 1.00 87.88 516 ALA A C 1
ATOM 3981 O O . ALA A 1 516 ? 0.906 5.281 4.093 1.00 87.88 516 ALA A O 1
ATOM 3982 N N . SER A 1 517 ? -1.332 5.509 4.093 1.00 87.50 517 SER A N 1
ATOM 3983 C CA . SER A 1 517 ? -1.339 6.958 4.237 1.00 87.50 517 SER A CA 1
ATOM 3984 C C . SER A 1 517 ? -0.755 7.381 5.590 1.00 87.50 517 SER A C 1
ATOM 3986 O O . SER A 1 517 ? -0.847 6.667 6.594 1.00 87.50 517 SER A O 1
ATOM 3988 N N . ALA A 1 518 ? -0.141 8.568 5.616 1.00 88.00 518 ALA A N 1
ATOM 3989 C CA . ALA A 1 518 ? 0.525 9.094 6.808 1.00 88.00 518 ALA A CA 1
ATOM 3990 C C . ALA A 1 518 ? -0.424 9.147 8.017 1.00 88.00 518 ALA A C 1
ATOM 3992 O O . ALA A 1 518 ? -0.076 8.661 9.088 1.00 88.00 518 ALA A O 1
ATOM 3993 N N . ASP A 1 519 ? -1.655 9.624 7.815 1.00 87.75 519 ASP A N 1
ATOM 3994 C CA . ASP A 1 519 ? -2.652 9.758 8.881 1.00 87.75 519 ASP A CA 1
ATOM 3995 C C . ASP A 1 519 ? -3.008 8.407 9.529 1.00 87.75 519 ASP A C 1
ATOM 3997 O O . ASP A 1 519 ? -3.130 8.306 10.753 1.00 87.75 519 ASP A O 1
ATOM 4001 N N . LYS A 1 520 ? -3.159 7.345 8.724 1.00 92.12 520 LYS A N 1
ATOM 4002 C CA . LYS A 1 520 ? -3.481 5.996 9.220 1.00 92.12 520 LYS A CA 1
ATOM 4003 C C . LYS A 1 520 ? -2.297 5.346 9.917 1.00 92.12 520 LYS A C 1
ATOM 4005 O O . LYS A 1 520 ? -2.467 4.696 10.950 1.00 92.12 520 LYS A O 1
ATOM 4010 N N . LYS A 1 521 ? -1.095 5.569 9.390 1.00 90.56 521 LYS A N 1
ATOM 4011 C CA . LYS A 1 521 ? 0.150 5.105 9.993 1.00 90.56 521 LYS A CA 1
ATOM 4012 C C . LYS A 1 521 ? 0.375 5.736 11.368 1.00 90.56 521 LYS A C 1
ATOM 4014 O O . LYS A 1 521 ? 0.581 5.007 12.337 1.00 90.56 521 LYS A O 1
ATOM 4019 N N . ASP A 1 522 ? 0.224 7.054 11.474 1.00 91.25 522 ASP A N 1
ATOM 4020 C CA . ASP A 1 522 ? 0.357 7.799 12.729 1.00 91.25 522 ASP A CA 1
ATOM 4021 C C . ASP A 1 522 ? -0.678 7.342 13.768 1.00 91.25 522 ASP A C 1
ATOM 4023 O O . ASP A 1 522 ? -0.357 7.156 14.947 1.00 91.25 522 ASP A O 1
ATOM 4027 N N . ALA A 1 523 ? -1.926 7.112 13.341 1.00 92.69 523 ALA A N 1
ATOM 4028 C CA . ALA A 1 523 ? -2.975 6.588 14.213 1.00 92.69 523 ALA A CA 1
ATOM 4029 C C . ALA A 1 523 ? -2.619 5.198 14.770 1.00 92.69 523 ALA A C 1
ATOM 4031 O O . ALA A 1 523 ? -2.752 4.958 15.975 1.00 92.69 523 ALA A O 1
ATOM 4032 N N . TYR A 1 524 ? -2.122 4.302 13.914 1.00 94.69 524 TYR A N 1
ATOM 4033 C CA . TYR A 1 524 ? -1.695 2.963 14.306 1.00 94.69 524 TYR A CA 1
ATOM 4034 C C . TYR A 1 524 ? -0.460 2.976 15.215 1.00 94.69 524 TYR A C 1
ATOM 4036 O O . TYR A 1 524 ? -0.464 2.300 16.243 1.00 94.69 524 TYR A O 1
ATOM 4044 N N . GLU A 1 525 ? 0.555 3.791 14.922 1.00 93.19 525 GLU A N 1
ATOM 4045 C CA . GLU A 1 525 ? 1.738 3.947 15.779 1.00 93.19 525 GLU A CA 1
ATOM 4046 C C . GLU A 1 525 ? 1.373 4.484 17.167 1.00 93.19 525 GLU A C 1
ATOM 4048 O O . GLU A 1 525 ? 1.860 3.986 18.184 1.00 93.19 525 GLU A O 1
ATOM 4053 N N . LYS A 1 526 ? 0.459 5.458 17.240 1.00 94.69 526 LYS A N 1
ATOM 4054 C CA . LYS A 1 526 ? -0.036 5.996 18.512 1.00 94.69 526 LYS A CA 1
ATOM 4055 C C . LYS A 1 526 ? -0.793 4.946 19.328 1.00 94.69 526 LYS A C 1
ATOM 4057 O O . LYS A 1 526 ? -0.606 4.868 20.548 1.00 94.69 526 LYS A O 1
ATOM 4062 N N . ALA A 1 527 ? -1.628 4.137 18.676 1.00 96.06 527 ALA A N 1
ATOM 4063 C CA . ALA A 1 527 ? -2.325 3.027 19.317 1.00 96.06 527 ALA A CA 1
ATOM 4064 C C . ALA A 1 527 ? -1.339 1.948 19.799 1.00 96.06 527 ALA A C 1
ATOM 4066 O O . ALA A 1 527 ? -1.418 1.524 20.952 1.00 96.06 527 ALA A O 1
ATOM 4067 N N . LEU A 1 528 ? -0.358 1.575 18.969 1.00 95.12 528 LEU A N 1
ATOM 4068 C CA . LEU A 1 528 ? 0.681 0.596 19.297 1.00 95.12 528 LEU A CA 1
ATOM 4069 C C . LEU A 1 528 ? 1.536 1.061 20.474 1.00 95.12 528 LEU A C 1
ATOM 4071 O O . LEU A 1 528 ? 1.805 0.282 21.388 1.00 95.12 528 LEU A O 1
ATOM 4075 N N . LYS A 1 529 ? 1.918 2.341 20.494 1.00 95.12 529 LYS A N 1
ATOM 4076 C CA . LYS A 1 529 ? 2.652 2.933 21.611 1.00 95.12 529 LYS A CA 1
ATOM 4077 C C . LYS A 1 529 ? 1.833 2.873 22.897 1.00 95.12 529 LYS A C 1
ATOM 4079 O O . LYS A 1 529 ? 2.345 2.433 23.919 1.00 95.12 529 LYS A O 1
ATOM 4084 N N . THR A 1 530 ? 0.558 3.259 22.837 1.00 96.00 530 THR A N 1
ATOM 4085 C CA . THR A 1 530 ? -0.346 3.220 23.998 1.00 96.00 530 THR A CA 1
ATOM 4086 C C . THR A 1 530 ? -0.495 1.792 24.534 1.00 96.00 530 THR A C 1
ATOM 4088 O O . THR A 1 530 ? -0.405 1.576 25.740 1.00 96.00 530 THR A O 1
ATOM 4091 N N . ALA A 1 531 ? -0.660 0.809 23.645 1.00 96.75 531 ALA A N 1
ATOM 4092 C CA . ALA A 1 531 ? -0.726 -0.607 23.989 1.00 96.75 531 ALA A CA 1
ATOM 4093 C C . ALA A 1 531 ? 0.583 -1.120 24.616 1.00 96.75 531 ALA A C 1
ATOM 4095 O O . ALA A 1 531 ? 0.550 -1.798 25.642 1.00 96.75 531 ALA A O 1
ATOM 4096 N N . THR A 1 532 ? 1.731 -0.760 24.039 1.00 95.88 532 THR A N 1
ATOM 4097 C CA . THR A 1 532 ? 3.061 -1.191 24.499 1.00 95.88 532 THR A CA 1
ATOM 4098 C C . THR A 1 532 ? 3.409 -0.597 25.862 1.00 95.88 532 THR A C 1
ATOM 4100 O O . THR A 1 532 ? 3.821 -1.328 26.766 1.00 95.88 532 THR A O 1
ATOM 4103 N N . ASP A 1 533 ? 3.193 0.711 26.034 1.00 96.06 533 ASP A N 1
ATOM 4104 C CA . ASP A 1 533 ? 3.393 1.406 27.307 1.00 96.06 533 ASP A CA 1
ATOM 4105 C C . ASP A 1 533 ? 2.515 0.775 28.396 1.00 96.06 533 ASP A C 1
ATOM 4107 O O . ASP A 1 533 ? 2.986 0.514 29.503 1.00 96.06 533 ASP A O 1
ATOM 4111 N N . LEU A 1 534 ? 1.250 0.475 28.076 1.00 96.81 534 LEU A N 1
ATOM 4112 C CA . LEU A 1 534 ? 0.340 -0.180 29.006 1.00 96.81 534 LEU A CA 1
ATOM 4113 C C . LEU A 1 534 ? 0.818 -1.589 29.367 1.00 96.81 534 LEU A C 1
ATOM 4115 O O . LEU A 1 534 ? 0.927 -1.883 30.560 1.00 96.81 534 LEU A O 1
ATOM 4119 N N . LEU A 1 535 ? 1.143 -2.434 28.378 1.00 96.00 535 LEU A N 1
ATOM 4120 C CA . LEU A 1 535 ? 1.616 -3.805 28.597 1.00 96.00 535 LEU A CA 1
ATOM 4121 C C . LEU A 1 535 ? 2.826 -3.830 29.538 1.00 96.00 535 LEU A C 1
ATOM 4123 O O . LEU A 1 535 ? 2.880 -4.662 30.442 1.00 96.00 535 LEU A O 1
ATOM 4127 N N . ALA A 1 536 ? 3.755 -2.880 29.402 1.00 95.50 536 ALA A N 1
ATOM 4128 C CA . ALA A 1 536 ? 4.922 -2.780 30.276 1.00 95.50 536 ALA A CA 1
ATOM 4129 C C . ALA A 1 536 ? 4.559 -2.628 31.769 1.00 95.50 536 ALA A C 1
ATOM 4131 O O . ALA A 1 536 ? 5.321 -3.073 32.624 1.00 95.50 536 ALA A O 1
ATOM 4132 N N . THR A 1 537 ? 3.392 -2.054 32.087 1.00 94.94 537 THR A N 1
ATOM 4133 C CA . THR A 1 537 ? 2.902 -1.869 33.468 1.00 94.94 537 THR A CA 1
ATOM 4134 C C . THR A 1 537 ? 2.098 -3.052 34.024 1.00 94.94 537 THR A C 1
ATOM 4136 O O . THR A 1 537 ? 1.856 -3.111 35.236 1.00 94.94 537 THR A O 1
ATOM 4139 N N . VAL A 1 538 ? 1.652 -3.978 33.165 1.00 95.19 538 VAL A N 1
ATOM 4140 C CA . VAL A 1 538 ? 0.743 -5.081 33.543 1.00 95.19 538 VAL A CA 1
ATOM 4141 C C . VAL A 1 538 ? 1.288 -6.480 33.260 1.00 95.19 538 VAL A C 1
ATOM 4143 O O . VAL A 1 538 ? 0.791 -7.426 33.858 1.00 95.19 538 VAL A O 1
ATOM 4146 N N . LYS A 1 539 ? 2.318 -6.632 32.418 1.00 92.00 539 LYS A N 1
ATOM 4147 C CA . LYS A 1 539 ? 2.819 -7.933 31.928 1.00 92.00 539 LYS A CA 1
ATOM 4148 C C . LYS A 1 539 ? 3.198 -8.948 33.016 1.00 92.00 539 LYS A C 1
ATOM 4150 O O . LYS A 1 539 ? 3.037 -10.142 32.805 1.00 92.00 539 LYS A O 1
ATOM 4155 N N . ASP A 1 540 ? 3.682 -8.477 34.165 1.00 91.38 540 ASP A N 1
ATOM 4156 C CA . ASP A 1 540 ? 4.146 -9.333 35.267 1.00 91.38 540 ASP A CA 1
ATOM 4157 C C . ASP A 1 540 ? 3.047 -9.578 36.324 1.00 91.38 540 ASP A C 1
ATOM 4159 O O . ASP A 1 540 ? 3.290 -10.212 37.352 1.00 91.38 540 ASP A O 1
ATOM 4163 N N . LYS A 1 541 ? 1.829 -9.059 36.102 1.00 92.25 541 LYS A N 1
ATOM 4164 C CA . LYS A 1 541 ? 0.684 -9.211 37.008 1.00 92.25 541 LYS A CA 1
ATOM 4165 C C . LYS A 1 541 ? -0.219 -10.355 36.550 1.00 92.25 541 LYS A C 1
ATOM 4167 O O . LYS A 1 541 ? -0.456 -10.536 35.360 1.00 92.25 541 LYS A O 1
ATOM 4172 N N . GLN A 1 542 ? -0.784 -11.099 37.500 1.00 90.50 542 GLN A N 1
ATOM 4173 C CA . GLN A 1 542 ? -1.858 -12.047 37.191 1.00 90.50 542 GLN A CA 1
ATOM 4174 C C . GLN A 1 542 ? -3.178 -11.292 36.991 1.00 90.50 542 GLN A C 1
ATOM 4176 O O . GLN A 1 542 ? -3.409 -10.270 37.633 1.00 90.50 542 GLN A O 1
ATOM 4181 N N . GLU A 1 543 ? -4.087 -11.826 36.172 1.00 88.56 543 GLU A N 1
ATOM 4182 C CA . GLU A 1 543 ? -5.382 -11.185 35.860 1.00 88.56 543 GLU A CA 1
ATOM 4183 C C . GLU A 1 543 ? -6.222 -10.841 37.102 1.00 88.56 543 GLU A C 1
ATOM 4185 O O . GLU A 1 543 ? -6.884 -9.803 37.161 1.00 88.56 543 GLU A O 1
ATOM 4190 N N . LYS A 1 544 ? -6.156 -11.683 38.139 1.00 87.12 544 LYS A N 1
ATOM 4191 C CA . LYS A 1 544 ? -6.835 -11.438 39.420 1.00 87.12 544 LYS A CA 1
ATOM 4192 C C . LYS A 1 544 ? -6.264 -10.248 40.209 1.00 87.12 544 LYS A C 1
ATOM 4194 O O . LYS A 1 544 ? -6.967 -9.708 41.054 1.00 87.12 544 LYS A O 1
ATOM 4199 N N . ASP A 1 545 ? -5.017 -9.858 39.939 1.00 91.56 545 ASP A N 1
ATOM 4200 C CA . ASP A 1 545 ? -4.293 -8.787 40.639 1.00 91.56 545 ASP A CA 1
ATOM 4201 C C . ASP A 1 545 ? -4.372 -7.444 39.883 1.00 91.56 545 ASP A C 1
ATOM 4203 O O . ASP A 1 545 ? -3.852 -6.425 40.347 1.00 91.56 545 ASP A O 1
ATOM 4207 N N . LEU A 1 546 ? -5.020 -7.424 38.712 1.00 94.12 546 LEU A N 1
ATOM 4208 C CA . LEU A 1 546 ? -5.261 -6.204 37.949 1.00 94.12 546 LEU A CA 1
ATOM 4209 C C . LEU A 1 546 ? -6.380 -5.378 38.573 1.00 94.12 546 LEU A C 1
ATOM 4211 O O . LEU A 1 546 ? -7.444 -5.893 38.930 1.00 94.12 546 LEU A O 1
ATOM 4215 N N . THR A 1 547 ? -6.169 -4.064 38.624 1.00 94.81 547 THR A N 1
ATOM 4216 C CA . THR A 1 547 ? -7.245 -3.137 38.974 1.00 94.81 547 THR A CA 1
ATOM 4217 C C . THR A 1 547 ? -8.287 -3.091 37.857 1.00 94.81 547 THR A C 1
ATOM 4219 O O . THR A 1 547 ? -7.998 -3.371 36.693 1.00 94.81 547 THR A O 1
ATOM 4222 N N . GLU A 1 548 ? -9.512 -2.691 38.188 1.00 94.69 548 GLU A N 1
ATOM 4223 C CA . GLU A 1 548 ? -10.568 -2.519 37.185 1.00 94.69 548 GLU A CA 1
ATOM 4224 C C . GLU A 1 548 ? -10.191 -1.450 36.137 1.00 94.69 548 GLU A C 1
ATOM 4226 O O . GLU A 1 548 ? -10.501 -1.611 34.960 1.00 94.69 548 GLU A O 1
ATOM 4231 N N . GLU A 1 549 ? -9.423 -0.418 36.518 1.00 95.44 549 GLU A N 1
ATOM 4232 C CA . GLU A 1 549 ? -8.770 0.495 35.563 1.00 95.44 549 GLU A CA 1
ATOM 4233 C C . GLU A 1 549 ? -7.915 -0.252 34.547 1.00 95.44 549 GLU A C 1
ATOM 4235 O O . GLU A 1 549 ? -8.082 -0.058 33.346 1.00 95.44 549 GLU A O 1
ATOM 4240 N N . GLN A 1 550 ? -7.002 -1.098 35.030 1.00 96.25 550 GLN A N 1
ATOM 4241 C CA . GLN A 1 550 ? -6.065 -1.812 34.171 1.00 96.25 550 GLN A CA 1
ATOM 4242 C C . GLN A 1 550 ? -6.813 -2.754 33.226 1.00 96.25 550 GLN A C 1
ATOM 4244 O O . GLN A 1 550 ? -6.509 -2.773 32.039 1.00 96.25 550 GLN A O 1
ATOM 4249 N N . LYS A 1 551 ? -7.850 -3.452 33.707 1.00 95.75 551 LYS A N 1
ATOM 4250 C CA . LYS A 1 551 ? -8.695 -4.316 32.866 1.00 95.75 551 LYS A CA 1
ATOM 4251 C C . LYS A 1 551 ? -9.382 -3.534 31.742 1.00 95.75 551 LYS A C 1
ATOM 4253 O O . LYS A 1 551 ? -9.333 -3.959 30.592 1.00 95.75 551 LYS A O 1
ATOM 4258 N N . ALA A 1 552 ? -9.987 -2.384 32.049 1.00 96.19 552 ALA A N 1
ATOM 4259 C CA . ALA A 1 552 ? -10.629 -1.542 31.037 1.00 96.19 552 ALA A CA 1
ATOM 4260 C C . ALA A 1 552 ? -9.614 -0.942 30.046 1.00 96.19 552 ALA A C 1
ATOM 4262 O O . ALA A 1 552 ? -9.875 -0.887 28.847 1.00 96.19 552 ALA A O 1
ATOM 4263 N N . GLN A 1 553 ? -8.443 -0.519 30.532 1.00 96.56 553 GLN A N 1
ATOM 4264 C CA . GLN A 1 553 ? -7.364 0.003 29.691 1.00 96.56 553 GLN A CA 1
ATOM 4265 C C . GLN A 1 553 ? -6.817 -1.061 28.736 1.00 96.56 553 GLN A C 1
ATOM 4267 O O . GLN A 1 553 ? -6.591 -0.748 27.572 1.00 96.56 553 GLN A O 1
ATOM 4272 N N . ILE A 1 554 ? -6.629 -2.300 29.205 1.00 96.81 554 ILE A N 1
ATOM 4273 C CA . ILE A 1 554 ? -6.164 -3.428 28.383 1.00 96.81 554 ILE A CA 1
ATOM 4274 C C . ILE A 1 554 ? -7.159 -3.702 27.258 1.00 96.81 554 ILE A C 1
ATOM 4276 O O . ILE A 1 554 ? -6.761 -3.806 26.098 1.00 96.81 554 ILE A O 1
ATOM 4280 N N . ASP A 1 555 ? -8.449 -3.749 27.594 1.00 96.25 555 ASP A N 1
ATOM 4281 C CA . ASP A 1 555 ? -9.527 -3.942 26.627 1.00 96.25 555 ASP A CA 1
ATOM 4282 C C . ASP A 1 555 ? -9.509 -2.856 25.547 1.00 96.25 555 ASP A C 1
ATOM 4284 O O . ASP A 1 555 ? -9.399 -3.149 24.358 1.00 96.25 555 ASP A O 1
ATOM 4288 N N . ASN A 1 556 ? -9.502 -1.588 25.965 1.00 96.44 556 ASN A N 1
ATOM 4289 C CA . ASN A 1 556 ? -9.526 -0.448 25.051 1.00 96.44 556 ASN A CA 1
ATOM 4290 C C . ASN A 1 556 ? -8.261 -0.344 24.203 1.00 96.44 556 ASN A C 1
ATOM 4292 O O . ASN A 1 556 ? -8.351 -0.048 23.016 1.00 96.44 556 ASN A O 1
ATOM 4296 N N . ALA A 1 557 ? -7.082 -0.576 24.783 1.00 96.88 557 ALA A N 1
ATOM 4297 C CA . ALA A 1 557 ? -5.826 -0.544 24.042 1.00 96.88 557 ALA A CA 1
ATOM 4298 C C . ALA A 1 557 ? -5.793 -1.637 22.968 1.00 96.88 557 ALA A C 1
ATOM 4300 O O . ALA A 1 557 ? -5.373 -1.365 21.846 1.00 96.88 557 ALA A O 1
ATOM 4301 N N . THR A 1 558 ? -6.300 -2.833 23.282 1.00 96.62 558 THR A N 1
ATOM 4302 C CA . THR A 1 558 ? -6.393 -3.942 22.322 1.00 96.62 558 THR A CA 1
ATOM 4303 C C . THR A 1 558 ? -7.384 -3.621 21.204 1.00 96.62 558 THR A C 1
ATOM 4305 O O . THR A 1 558 ? -7.030 -3.728 20.030 1.00 96.62 558 THR A O 1
ATOM 4308 N N . ILE A 1 559 ? -8.590 -3.147 21.546 1.00 95.12 559 ILE A N 1
ATOM 4309 C CA . ILE A 1 559 ? -9.618 -2.733 20.575 1.00 95.12 559 ILE A CA 1
ATOM 4310 C C . ILE A 1 559 ? -9.079 -1.632 19.658 1.00 95.12 559 ILE A C 1
ATOM 4312 O O . ILE A 1 559 ? -9.174 -1.738 18.437 1.00 95.12 559 ILE A O 1
ATOM 4316 N N . ASN A 1 560 ? -8.489 -0.581 20.229 1.00 95.44 560 ASN A N 1
ATOM 4317 C CA . ASN A 1 560 ? -8.011 0.571 19.468 1.00 95.44 560 ASN A CA 1
ATOM 4318 C C . ASN A 1 560 ? -6.809 0.218 18.588 1.00 95.44 560 ASN A C 1
ATOM 4320 O O . ASN A 1 560 ? -6.736 0.685 17.454 1.00 95.44 560 ASN A O 1
ATOM 4324 N N . LEU A 1 561 ? -5.905 -0.646 19.060 1.00 95.81 561 LEU A N 1
ATOM 4325 C CA . LEU A 1 561 ? -4.803 -1.153 18.246 1.00 95.81 561 LEU A CA 1
ATOM 4326 C C . LEU A 1 561 ? -5.309 -2.018 17.083 1.00 95.81 561 LEU A C 1
ATOM 4328 O O . LEU A 1 561 ? -4.875 -1.822 15.950 1.00 95.81 561 LEU A O 1
ATOM 4332 N N . ASN A 1 562 ? -6.254 -2.927 17.336 1.00 94.44 562 ASN A N 1
ATOM 4333 C CA . ASN A 1 562 ? -6.848 -3.769 16.295 1.00 94.44 562 ASN A CA 1
ATOM 4334 C C . ASN A 1 562 ? -7.614 -2.937 15.256 1.00 94.44 562 ASN A C 1
ATOM 4336 O O . ASN A 1 562 ? -7.439 -3.153 14.057 1.00 94.44 562 ASN A O 1
ATOM 4340 N N . LYS A 1 563 ? -8.402 -1.944 15.690 1.00 93.94 563 LYS A N 1
ATOM 4341 C CA . LYS A 1 563 ? -9.096 -1.008 14.789 1.00 93.94 563 LYS A CA 1
ATOM 4342 C C . LYS A 1 563 ? -8.109 -0.209 13.948 1.00 93.94 563 LYS A C 1
ATOM 4344 O O . LYS A 1 563 ? -8.232 -0.194 12.729 1.00 93.94 563 LYS A O 1
ATOM 4349 N N . ALA A 1 564 ? -7.086 0.380 14.568 1.00 93.94 564 ALA A N 1
ATOM 4350 C CA . ALA A 1 564 ? -6.077 1.131 13.832 1.00 93.94 564 ALA A CA 1
ATOM 4351 C C . ALA A 1 564 ? -5.298 0.242 12.843 1.00 93.94 564 ALA A C 1
ATOM 4353 O O . ALA A 1 564 ? -4.982 0.694 11.748 1.00 93.94 564 ALA A O 1
ATOM 4354 N N . ARG A 1 565 ? -5.046 -1.036 13.181 1.00 93.38 565 ARG A N 1
ATOM 4355 C CA . ARG A 1 565 ? -4.441 -2.015 12.259 1.00 93.38 565 ARG A CA 1
ATOM 4356 C C . ARG A 1 565 ? -5.350 -2.300 11.065 1.00 93.38 565 ARG A C 1
ATOM 4358 O O . ARG A 1 565 ? -4.868 -2.361 9.939 1.00 93.38 565 ARG A O 1
ATOM 4365 N N . ALA A 1 566 ? -6.647 -2.491 11.303 1.00 90.50 566 ALA A N 1
ATOM 4366 C CA . ALA A 1 566 ? -7.627 -2.769 10.255 1.00 90.50 566 ALA A CA 1
ATOM 4367 C C . ALA A 1 566 ? -7.852 -1.571 9.316 1.00 90.50 566 ALA A C 1
ATOM 4369 O O . ALA A 1 566 ? -8.159 -1.768 8.143 1.00 90.50 566 ALA A O 1
ATOM 4370 N N . GLU A 1 567 ? -7.672 -0.348 9.818 1.00 92.69 567 GLU A N 1
ATOM 4371 C CA . GLU A 1 567 ? -7.774 0.892 9.043 1.00 92.69 567 GLU A CA 1
ATOM 4372 C C . GLU A 1 567 ? -6.522 1.240 8.225 1.00 92.69 567 GLU A C 1
ATOM 4374 O O . GLU A 1 567 ? -6.556 2.214 7.471 1.00 92.69 567 GLU A O 1
ATOM 4379 N N . LEU A 1 568 ? -5.429 0.477 8.354 1.00 90.88 568 LEU A N 1
ATOM 4380 C CA . LEU A 1 568 ? -4.264 0.633 7.486 1.00 90.88 568 LEU A CA 1
ATOM 4381 C C . LEU A 1 568 ? -4.675 0.389 6.028 1.00 90.88 568 LEU A C 1
ATOM 4383 O O . LEU A 1 568 ? -5.115 -0.699 5.652 1.00 90.88 568 LEU A O 1
ATOM 4387 N N . ASP A 1 569 ? -4.513 1.422 5.212 1.00 88.69 569 ASP A N 1
ATOM 4388 C CA . ASP A 1 569 ? -4.987 1.520 3.831 1.00 88.69 569 ASP A CA 1
ATOM 4389 C C . ASP A 1 569 ? -3.888 1.238 2.794 1.00 88.69 569 ASP A C 1
ATOM 4391 O O . ASP A 1 569 ? -4.097 1.428 1.595 1.00 88.69 569 ASP A O 1
ATOM 4395 N N . GLY A 1 570 ? -2.722 0.757 3.233 1.00 85.38 570 GLY A N 1
ATOM 4396 C CA . GLY A 1 570 ? -1.640 0.392 2.331 1.00 85.38 570 GLY A CA 1
ATOM 4397 C C . GLY A 1 570 ? -2.030 -0.777 1.432 1.00 85.38 570 GLY A C 1
ATOM 4398 O O . GLY A 1 570 ? -2.427 -1.843 1.902 1.00 85.38 570 GLY A O 1
ATOM 4399 N N . ALA A 1 571 ? -1.895 -0.590 0.122 1.00 82.06 571 ALA A N 1
ATOM 4400 C CA . ALA A 1 571 ? -2.042 -1.677 -0.837 1.00 82.06 571 ALA A CA 1
ATOM 4401 C C . ALA A 1 571 ? -0.859 -2.655 -0.748 1.00 82.06 571 ALA A C 1
ATOM 4403 O O . ALA A 1 571 ? 0.237 -2.300 -0.300 1.00 82.06 571 ALA A O 1
ATOM 4404 N N . ASP A 1 572 ? -1.063 -3.881 -1.226 1.00 84.25 572 ASP A N 1
ATOM 4405 C CA . ASP A 1 572 ? 0.042 -4.812 -1.437 1.00 84.25 572 ASP A CA 1
ATOM 4406 C C . ASP A 1 572 ? 1.001 -4.277 -2.506 1.00 84.25 572 ASP A C 1
ATOM 4408 O O . ASP A 1 572 ? 0.572 -3.747 -3.533 1.00 84.25 572 ASP A O 1
ATOM 4412 N N . THR A 1 573 ? 2.308 -4.417 -2.266 1.00 87.94 573 THR A N 1
ATOM 4413 C CA . THR A 1 573 ? 3.327 -4.019 -3.240 1.00 87.94 573 THR A CA 1
ATOM 4414 C C . THR A 1 573 ? 3.303 -4.985 -4.427 1.00 87.94 573 THR A C 1
ATOM 4416 O O . THR A 1 573 ? 3.687 -6.148 -4.299 1.00 87.94 573 THR A O 1
ATOM 4419 N N . ASN A 1 574 ? 2.905 -4.501 -5.603 1.00 88.25 574 ASN A N 1
ATOM 4420 C CA . ASN A 1 574 ? 2.978 -5.232 -6.864 1.00 88.25 574 ASN A CA 1
ATOM 4421 C C . ASN A 1 574 ? 4.300 -4.916 -7.579 1.00 88.25 574 ASN A C 1
ATOM 4423 O O . ASN A 1 574 ? 4.534 -3.781 -7.999 1.00 88.25 574 ASN A O 1
ATOM 4427 N N . LYS A 1 575 ? 5.136 -5.946 -7.761 1.00 90.75 575 LYS A N 1
ATOM 4428 C CA . LYS A 1 575 ? 6.432 -5.856 -8.452 1.00 90.75 575 LYS A CA 1
ATOM 4429 C C . LYS A 1 575 ? 6.417 -6.376 -9.888 1.00 90.75 575 LYS A C 1
ATOM 4431 O O . LYS A 1 575 ? 7.440 -6.265 -10.559 1.00 90.75 575 LYS A O 1
ATOM 4436 N N . ASP A 1 576 ? 5.301 -6.908 -10.378 1.00 90.31 576 ASP A N 1
ATOM 4437 C CA . ASP A 1 576 ? 5.220 -7.603 -11.670 1.00 90.31 576 ASP A CA 1
ATOM 4438 C C . ASP A 1 576 ? 5.693 -6.701 -12.807 1.00 90.31 576 ASP A C 1
ATOM 4440 O O . ASP A 1 576 ? 6.587 -7.056 -13.562 1.00 90.31 576 ASP A O 1
ATOM 4444 N N . LYS A 1 577 ? 5.209 -5.457 -12.844 1.00 90.56 577 LYS A N 1
ATOM 4445 C CA . LYS A 1 577 ? 5.597 -4.492 -13.882 1.00 90.56 577 LYS A CA 1
ATOM 4446 C C . LYS A 1 577 ? 7.073 -4.079 -13.827 1.00 90.56 577 LYS A C 1
ATOM 4448 O O . LYS A 1 577 ? 7.635 -3.699 -14.855 1.00 90.56 577 LYS A O 1
ATOM 4453 N N . LEU A 1 578 ? 7.687 -4.073 -12.640 1.00 94.06 578 LEU A N 1
ATOM 4454 C CA . LEU A 1 578 ? 9.125 -3.827 -12.489 1.00 94.06 578 LEU A CA 1
ATOM 4455 C C . LEU A 1 578 ? 9.912 -5.053 -12.957 1.00 94.06 578 LEU A C 1
ATOM 4457 O O . LEU A 1 578 ? 10.884 -4.890 -13.687 1.00 94.06 578 LEU A O 1
ATOM 4461 N N . ASN A 1 579 ? 9.463 -6.256 -12.587 1.00 92.81 579 ASN A N 1
ATOM 4462 C CA . ASN A 1 579 ? 10.041 -7.514 -13.050 1.00 92.81 579 ASN A CA 1
ATOM 4463 C C . ASN A 1 579 ? 9.985 -7.615 -14.574 1.00 92.81 579 ASN A C 1
ATOM 4465 O O . ASN A 1 579 ? 11.022 -7.855 -15.173 1.00 92.81 579 ASN A O 1
ATOM 4469 N N . ASP A 1 580 ? 8.848 -7.305 -15.200 1.00 91.62 580 ASP A N 1
ATOM 4470 C CA . ASP A 1 580 ? 8.709 -7.257 -16.659 1.00 91.62 580 ASP A CA 1
ATOM 4471 C C . ASP A 1 580 ? 9.732 -6.298 -17.291 1.00 91.62 580 ASP A C 1
ATOM 4473 O O . ASP A 1 580 ? 10.360 -6.616 -18.302 1.00 91.62 580 ASP A O 1
ATOM 4477 N N . SER A 1 581 ? 9.941 -5.119 -16.685 1.00 91.88 581 SER A N 1
ATOM 4478 C CA . SER A 1 581 ? 10.940 -4.157 -17.164 1.00 91.88 581 SER A CA 1
ATOM 4479 C C . SER A 1 581 ? 12.373 -4.662 -16.960 1.00 91.88 581 SER A C 1
ATOM 4481 O O . SER A 1 581 ? 13.207 -4.483 -17.845 1.00 91.88 581 SER A O 1
ATOM 4483 N N . ILE A 1 582 ? 12.688 -5.326 -15.846 1.00 93.38 582 ILE A N 1
ATOM 4484 C CA . ILE A 1 582 ? 14.003 -5.949 -15.622 1.00 93.38 582 ILE A CA 1
ATOM 4485 C C . ILE A 1 582 ? 14.229 -7.085 -16.626 1.00 93.38 582 ILE A C 1
ATOM 4487 O O . ILE A 1 582 ? 15.279 -7.140 -17.262 1.00 93.38 582 ILE A O 1
ATOM 4491 N N . ASP A 1 583 ? 13.236 -7.945 -16.828 1.00 91.25 583 ASP A N 1
ATOM 4492 C CA . ASP A 1 583 ? 13.303 -9.098 -17.722 1.00 91.25 583 ASP A CA 1
ATOM 4493 C C . ASP A 1 583 ? 13.438 -8.660 -19.189 1.00 91.25 583 ASP A C 1
ATOM 4495 O O . ASP A 1 583 ? 14.164 -9.291 -19.962 1.00 91.25 583 ASP A O 1
ATOM 4499 N N . ALA A 1 584 ? 12.862 -7.510 -19.564 1.00 91.50 584 ALA A N 1
ATOM 4500 C CA . ALA A 1 584 ? 13.063 -6.879 -20.870 1.00 91.50 584 ALA A CA 1
ATOM 4501 C C . ALA A 1 584 ? 14.525 -6.471 -21.147 1.00 91.50 584 ALA A C 1
ATOM 4503 O O . ALA A 1 584 ? 14.887 -6.234 -22.305 1.00 91.50 584 ALA A O 1
ATOM 4504 N N . ASN A 1 585 ? 15.402 -6.414 -20.134 1.00 92.44 585 ASN A N 1
ATOM 4505 C CA . ASN A 1 585 ? 16.845 -6.308 -20.363 1.00 92.44 585 ASN A CA 1
ATOM 4506 C C . ASN A 1 585 ? 17.365 -7.494 -21.193 1.00 92.44 585 ASN A C 1
ATOM 4508 O O . ASN A 1 585 ? 18.203 -7.305 -22.072 1.00 92.44 585 ASN A O 1
ATOM 4512 N N . GLY A 1 586 ? 16.818 -8.690 -20.954 1.00 89.19 586 GLY A N 1
ATOM 4513 C CA . GLY A 1 586 ? 17.237 -9.941 -21.572 1.00 89.19 586 GLY A CA 1
ATOM 4514 C C . GLY A 1 586 ? 18.623 -10.411 -21.123 1.00 89.19 586 GLY A C 1
ATOM 4515 O O . GLY A 1 586 ? 19.235 -9.858 -20.203 1.00 89.19 586 GLY A O 1
ATOM 4516 N N . LYS A 1 587 ? 19.108 -11.483 -21.756 1.00 85.81 587 LYS A N 1
ATOM 4517 C CA . LYS A 1 587 ? 20.400 -12.110 -21.438 1.00 85.81 587 LYS A CA 1
ATOM 4518 C C . LYS A 1 587 ? 21.527 -11.560 -22.306 1.00 85.81 587 LYS A C 1
ATOM 4520 O O . LYS A 1 587 ? 21.330 -11.324 -23.501 1.00 85.81 587 LYS A O 1
ATOM 4525 N N . ALA A 1 588 ? 22.703 -11.427 -21.696 1.00 83.25 588 ALA A N 1
ATOM 4526 C CA . ALA A 1 588 ? 23.945 -11.133 -22.398 1.00 83.25 588 ALA A CA 1
ATOM 4527 C C . ALA A 1 588 ? 24.315 -12.276 -23.353 1.00 83.25 588 ALA A C 1
ATOM 4529 O O . ALA A 1 588 ? 23.867 -13.412 -23.185 1.00 83.25 588 ALA A O 1
ATOM 4530 N N . ALA A 1 589 ? 25.138 -11.975 -24.356 1.00 80.81 589 ALA A N 1
ATOM 4531 C CA . ALA A 1 589 ? 25.703 -13.005 -25.217 1.00 80.81 589 ALA A CA 1
ATOM 4532 C C . ALA A 1 589 ? 26.733 -13.839 -24.432 1.00 80.81 589 ALA A C 1
ATOM 4534 O O . ALA A 1 589 ? 27.686 -13.288 -23.884 1.00 80.81 589 ALA A O 1
ATOM 4535 N N . GLU A 1 590 ? 26.561 -15.162 -24.411 1.00 73.94 590 GLU A N 1
ATOM 4536 C CA . GLU A 1 590 ? 27.490 -16.119 -23.796 1.00 73.94 590 GLU A CA 1
ATOM 4537 C C . GLU A 1 590 ? 27.806 -17.244 -24.789 1.00 73.94 590 GLU A C 1
ATOM 4539 O O . GLU A 1 590 ? 26.906 -17.926 -25.293 1.00 73.94 590 GLU A O 1
ATOM 4544 N N . GLY A 1 591 ? 29.094 -17.453 -25.079 1.00 78.50 591 GLY A N 1
ATOM 4545 C CA . GLY A 1 591 ? 29.544 -18.476 -26.026 1.00 78.50 591 GLY A CA 1
ATOM 4546 C C . GLY A 1 591 ? 28.960 -18.277 -27.430 1.00 78.50 591 GLY A C 1
ATOM 4547 O O . GLY A 1 591 ? 29.160 -17.236 -28.048 1.00 78.50 591 GLY A O 1
ATOM 4548 N N . THR A 1 592 ? 28.251 -19.288 -27.943 1.00 71.25 592 THR A N 1
ATOM 4549 C CA . THR A 1 592 ? 27.585 -19.267 -29.262 1.00 71.25 592 THR A CA 1
ATOM 4550 C C . THR A 1 592 ? 26.138 -18.757 -29.216 1.00 71.25 592 THR A C 1
ATOM 4552 O O . THR A 1 592 ? 25.470 -18.719 -30.250 1.00 71.25 592 THR A O 1
ATOM 4555 N N . THR A 1 593 ? 25.631 -18.367 -28.043 1.00 76.69 593 THR A N 1
ATOM 4556 C CA . THR A 1 593 ? 24.234 -17.955 -27.836 1.00 76.69 593 THR A CA 1
ATOM 4557 C C . THR A 1 593 ? 24.069 -16.444 -28.013 1.00 76.69 593 THR A C 1
ATOM 4559 O O . THR A 1 593 ? 24.775 -15.661 -27.379 1.00 76.69 593 THR A O 1
ATOM 4562 N N . ALA A 1 594 ? 23.124 -16.019 -28.859 1.00 80.44 594 ALA A N 1
ATOM 4563 C CA . ALA A 1 594 ? 22.864 -14.603 -29.119 1.00 80.44 594 ALA A CA 1
ATOM 4564 C C . ALA A 1 594 ? 22.239 -13.893 -27.903 1.00 80.44 594 ALA A C 1
ATOM 4566 O O . ALA A 1 594 ? 21.419 -14.472 -27.187 1.00 80.44 594 ALA A O 1
ATOM 4567 N N . ALA A 1 595 ? 22.596 -12.619 -27.709 1.00 85.00 595 ALA A N 1
ATOM 4568 C CA . ALA A 1 595 ? 21.943 -11.762 -26.724 1.00 85.00 595 ALA A CA 1
ATOM 4569 C C . ALA A 1 595 ? 20.439 -11.622 -27.026 1.00 85.00 595 ALA A C 1
ATOM 4571 O O . ALA A 1 595 ? 20.010 -11.714 -28.178 1.00 85.00 595 ALA A O 1
ATOM 4572 N N . THR A 1 596 ? 19.636 -11.380 -25.991 1.00 88.06 596 THR A N 1
ATOM 4573 C CA . THR A 1 596 ? 18.170 -11.221 -26.086 1.00 88.06 596 THR A CA 1
ATOM 4574 C C . THR A 1 596 ? 17.717 -9.932 -25.397 1.00 88.06 596 THR A C 1
ATOM 4576 O O . THR A 1 596 ? 18.481 -9.332 -24.645 1.00 88.06 596 THR A O 1
ATOM 4579 N N . GLY A 1 597 ? 16.480 -9.492 -25.649 1.00 90.44 597 GLY A N 1
ATOM 4580 C CA . GLY A 1 597 ? 15.912 -8.289 -25.026 1.00 90.44 597 GLY A CA 1
ATOM 4581 C C . GLY A 1 597 ? 16.658 -7.004 -25.399 1.00 90.44 597 GLY A C 1
ATOM 4582 O O . GLY A 1 597 ? 17.159 -6.870 -26.516 1.00 90.44 597 GLY A O 1
ATOM 4583 N N . THR A 1 598 ? 16.747 -6.064 -24.456 1.00 90.62 598 THR A N 1
ATOM 4584 C CA . THR A 1 598 ? 17.460 -4.785 -24.626 1.00 90.62 598 THR A CA 1
ATOM 4585 C C . THR A 1 598 ? 18.915 -5.011 -25.046 1.00 90.62 598 THR A C 1
ATOM 4587 O O . THR A 1 598 ? 19.405 -4.306 -25.926 1.00 90.62 598 THR A O 1
ATOM 4590 N N . GLN A 1 599 ? 19.584 -6.040 -24.513 1.00 90.06 599 GLN A N 1
ATOM 4591 C CA . GLN A 1 599 ? 20.979 -6.346 -24.848 1.00 90.06 599 GLN A CA 1
ATOM 4592 C C . GLN A 1 599 ? 21.205 -6.774 -26.310 1.00 90.06 599 GLN A C 1
ATOM 4594 O O . GLN A 1 599 ? 22.321 -6.662 -26.814 1.00 90.06 599 GLN A O 1
ATOM 4599 N N . ALA A 1 600 ? 20.167 -7.244 -27.011 1.00 89.12 600 ALA A N 1
ATOM 4600 C CA . ALA A 1 600 ? 20.256 -7.629 -28.423 1.00 89.12 600 ALA A CA 1
ATOM 4601 C C . ALA A 1 600 ? 20.194 -6.439 -29.392 1.00 89.12 600 ALA A C 1
ATOM 4603 O O . ALA A 1 600 ? 20.547 -6.579 -30.564 1.00 89.12 600 ALA A O 1
ATOM 4604 N N . THR A 1 601 ? 19.709 -5.291 -28.919 1.00 91.75 601 THR A N 1
ATOM 4605 C CA . THR A 1 601 ? 19.379 -4.135 -29.757 1.00 91.75 601 THR A CA 1
ATOM 4606 C C . THR A 1 601 ? 20.626 -3.413 -30.269 1.00 91.75 601 THR A C 1
ATOM 4608 O O . THR A 1 601 ? 21.669 -3.394 -29.608 1.00 91.75 601 THR A O 1
ATOM 4611 N N . ASN A 1 602 ? 20.529 -2.775 -31.440 1.00 90.75 602 ASN A N 1
ATOM 4612 C CA . ASN A 1 602 ? 21.639 -1.974 -31.963 1.00 90.75 602 ASN A CA 1
ATOM 4613 C C . ASN A 1 602 ? 21.970 -0.777 -31.052 1.00 90.75 602 ASN A C 1
ATOM 4615 O O . ASN A 1 602 ? 23.141 -0.455 -30.871 1.00 90.75 602 ASN A O 1
ATOM 4619 N N . GLN A 1 603 ? 20.961 -0.205 -30.393 1.00 93.19 603 GLN A N 1
ATOM 4620 C CA . GLN A 1 603 ? 21.089 0.878 -29.429 1.00 93.19 603 GLN A CA 1
ATOM 4621 C C . GLN A 1 603 ? 22.008 0.473 -28.276 1.00 93.19 603 GLN A C 1
ATOM 4623 O O . GLN A 1 603 ? 22.967 1.176 -27.961 1.00 93.19 603 GLN A O 1
ATOM 4628 N N . PHE A 1 604 ? 21.754 -0.697 -27.676 1.00 93.12 604 PHE A N 1
ATOM 4629 C CA . PHE A 1 604 ? 22.557 -1.205 -26.566 1.00 93.12 604 PHE A CA 1
ATOM 4630 C C . PHE A 1 604 ? 23.990 -1.543 -26.991 1.00 93.12 604 PHE A C 1
ATOM 4632 O O . PHE A 1 604 ? 24.939 -1.229 -26.269 1.00 93.12 604 PHE A O 1
ATOM 4639 N N . LYS A 1 605 ? 24.176 -2.135 -28.179 1.00 93.38 605 LYS A N 1
ATOM 4640 C CA . LYS A 1 605 ? 25.515 -2.379 -28.741 1.00 93.38 605 LYS A CA 1
ATOM 4641 C C . LYS A 1 605 ? 26.284 -1.071 -28.940 1.00 93.38 605 LYS A C 1
ATOM 4643 O O . LYS A 1 605 ? 27.440 -0.986 -28.539 1.00 93.38 605 LYS A O 1
ATOM 4648 N N . ASN A 1 606 ? 25.630 -0.041 -29.475 1.00 94.06 606 ASN A N 1
ATOM 4649 C CA . ASN A 1 606 ? 26.251 1.252 -29.752 1.00 94.06 606 ASN A CA 1
ATOM 4650 C C . ASN A 1 606 ? 26.604 2.044 -28.496 1.00 94.06 606 ASN A C 1
ATOM 4652 O O . ASN A 1 606 ? 27.565 2.799 -28.521 1.00 94.06 606 ASN A O 1
ATOM 4656 N N . VAL A 1 607 ? 25.868 1.895 -27.393 1.00 94.69 607 VAL A N 1
ATOM 4657 C CA . VAL A 1 607 ? 26.284 2.508 -26.120 1.00 94.69 607 VAL A CA 1
ATOM 4658 C C . VAL A 1 607 ? 27.359 1.695 -25.391 1.00 94.69 607 VAL A C 1
ATOM 4660 O O . VAL A 1 607 ? 28.095 2.249 -24.577 1.00 94.69 607 VAL A O 1
ATOM 4663 N N . SER A 1 608 ? 27.477 0.397 -25.691 1.00 92.62 608 SER A N 1
ATOM 4664 C CA . SER A 1 608 ? 28.482 -0.498 -25.100 1.00 92.62 608 SER A CA 1
ATOM 4665 C C . SER A 1 608 ? 29.845 -0.400 -25.796 1.00 92.62 608 SER A C 1
ATOM 4667 O O . SER A 1 608 ? 30.873 -0.432 -25.125 1.00 92.62 608 SER A O 1
ATOM 4669 N N . ASP A 1 609 ? 29.858 -0.261 -27.123 1.00 93.44 609 ASP A N 1
ATOM 4670 C CA . ASP A 1 609 ? 31.060 -0.092 -27.952 1.00 93.44 609 ASP A CA 1
ATOM 4671 C C . ASP A 1 609 ? 30.812 1.001 -29.016 1.00 93.44 609 ASP A C 1
ATOM 4673 O O . ASP A 1 609 ? 30.592 0.694 -30.193 1.00 93.44 609 ASP A O 1
ATOM 4677 N N . PRO A 1 610 ? 30.750 2.283 -28.600 1.00 93.69 610 PRO A N 1
ATOM 4678 C CA . PRO A 1 610 ? 30.410 3.389 -29.488 1.00 93.69 610 PRO A CA 1
ATOM 4679 C C . PRO A 1 610 ? 31.505 3.662 -30.518 1.00 93.69 610 PRO A C 1
ATOM 4681 O O . PRO A 1 610 ? 32.678 3.806 -30.175 1.00 93.69 610 PRO A O 1
ATOM 4684 N N . ASP A 1 611 ? 31.091 3.799 -31.776 1.00 93.75 611 ASP A N 1
ATOM 4685 C CA . ASP A 1 611 ? 31.952 4.160 -32.907 1.00 93.75 611 ASP A CA 1
ATOM 4686 C C . ASP A 1 611 ? 31.218 5.110 -33.869 1.00 93.75 611 ASP A C 1
ATOM 4688 O O . ASP A 1 611 ? 31.123 4.892 -35.073 1.00 93.75 611 ASP A O 1
ATOM 4692 N N . PHE A 1 612 ? 30.607 6.163 -33.337 1.00 93.38 612 PHE A N 1
ATOM 4693 C CA . PHE A 1 612 ? 29.978 7.192 -34.157 1.00 93.38 612 PHE A CA 1
ATOM 4694 C C . PHE A 1 612 ? 31.046 8.071 -34.819 1.00 93.38 612 PHE A C 1
ATOM 4696 O O . PHE A 1 612 ? 31.974 8.549 -34.154 1.00 93.38 612 PHE A O 1
ATOM 4703 N N . LYS A 1 613 ? 30.901 8.292 -36.130 1.00 88.44 613 LYS A N 1
ATOM 4704 C CA . LYS A 1 613 ? 31.732 9.200 -36.931 1.00 88.44 613 LYS A CA 1
ATOM 4705 C C . LYS A 1 613 ? 30.945 10.452 -37.318 1.00 88.44 613 LYS A C 1
ATOM 4707 O O . LYS A 1 613 ? 29.715 10.436 -37.368 1.00 88.44 613 LYS A O 1
ATOM 4712 N N . LYS A 1 614 ? 31.665 11.532 -37.605 1.00 84.69 614 LYS A N 1
ATOM 4713 C CA . LYS A 1 614 ? 31.144 12.736 -38.259 1.00 84.69 614 LYS A CA 1
ATOM 4714 C C . LYS A 1 614 ? 31.111 12.530 -39.774 1.00 84.69 614 LYS A C 1
ATOM 4716 O O . LYS A 1 614 ? 31.752 11.624 -40.296 1.00 84.69 614 LYS A O 1
ATOM 4721 N N . ALA A 1 615 ? 30.431 13.428 -40.485 1.00 75.50 615 ALA A N 1
ATOM 4722 C CA . ALA A 1 615 ? 30.312 13.378 -41.947 1.00 75.50 615 ALA A CA 1
ATOM 4723 C C . ALA A 1 615 ? 31.663 13.431 -42.698 1.00 75.50 615 ALA A C 1
ATOM 4725 O O . ALA A 1 615 ? 31.744 13.010 -43.846 1.00 75.50 615 ALA A O 1
ATOM 4726 N N . ASP A 1 616 ? 32.725 13.939 -42.065 1.00 72.69 616 ASP A N 1
ATOM 4727 C CA . ASP A 1 616 ? 34.088 13.953 -42.616 1.00 72.69 616 ASP A CA 1
ATOM 4728 C C . ASP A 1 616 ? 34.877 12.652 -42.351 1.00 72.69 616 ASP A C 1
ATOM 4730 O O . ASP A 1 616 ? 36.035 12.538 -42.752 1.00 72.69 616 ASP A O 1
ATOM 4734 N N . GLY A 1 617 ? 34.265 11.673 -41.677 1.00 76.31 617 GLY A N 1
ATOM 4735 C CA . GLY A 1 617 ? 34.869 10.396 -41.298 1.00 76.31 617 GLY A CA 1
ATOM 4736 C C . GLY A 1 617 ? 35.666 10.417 -39.987 1.00 76.31 617 GLY A C 1
ATOM 4737 O O . GLY A 1 617 ? 36.161 9.371 -39.569 1.00 76.31 617 GLY A O 1
ATOM 4738 N N . SER A 1 618 ? 35.796 11.566 -39.313 1.00 83.38 618 SER A N 1
ATOM 4739 C CA . SER A 1 618 ? 36.466 11.662 -38.007 1.00 83.38 618 SER A CA 1
ATOM 4740 C C . SER A 1 618 ? 35.573 11.194 -36.849 1.00 83.38 618 SER A C 1
ATOM 4742 O O . SER A 1 618 ? 34.351 11.140 -36.975 1.00 83.38 618 SER A O 1
ATOM 4744 N N . ASP A 1 619 ? 36.161 10.859 -35.696 1.00 88.25 619 ASP A N 1
ATOM 4745 C CA . ASP A 1 619 ? 35.398 10.415 -34.519 1.00 88.25 619 ASP A CA 1
ATOM 4746 C C . ASP A 1 619 ? 34.464 11.510 -33.974 1.00 88.25 619 ASP A C 1
ATOM 4748 O O . ASP A 1 619 ? 34.891 12.624 -33.643 1.00 88.25 619 ASP A O 1
ATOM 4752 N N . ASP A 1 620 ? 33.193 11.161 -33.763 1.00 92.62 620 ASP A N 1
ATOM 4753 C CA . ASP A 1 620 ? 32.237 11.995 -33.036 1.00 92.62 620 ASP A CA 1
ATOM 4754 C C . ASP A 1 620 ? 32.406 11.800 -31.522 1.00 92.62 620 ASP A C 1
ATOM 4756 O O . ASP A 1 620 ? 31.663 11.070 -30.864 1.00 92.62 620 ASP A O 1
ATOM 4760 N N . LYS A 1 621 ? 33.454 12.419 -30.965 1.00 92.69 621 LYS A N 1
ATOM 4761 C CA . LYS A 1 621 ? 33.815 12.290 -29.543 1.00 92.69 621 LYS A CA 1
ATOM 4762 C C . LYS A 1 621 ? 32.652 12.614 -28.605 1.00 92.69 621 LYS A C 1
ATOM 4764 O O . LYS A 1 621 ? 32.442 11.877 -27.648 1.00 92.69 621 LYS A O 1
ATOM 4769 N N . ASP A 1 622 ? 31.887 13.663 -28.895 1.00 92.00 622 ASP A N 1
ATOM 4770 C CA . ASP A 1 622 ? 30.791 14.105 -28.032 1.00 92.00 622 ASP A CA 1
ATOM 4771 C C . ASP A 1 622 ? 29.661 13.070 -28.010 1.00 92.00 622 ASP A C 1
ATOM 4773 O O . ASP A 1 622 ? 29.182 12.691 -26.938 1.00 92.00 622 ASP A O 1
ATOM 4777 N N . ARG A 1 623 ? 29.277 12.539 -29.180 1.00 93.88 623 ARG A N 1
ATOM 4778 C CA . ARG A 1 623 ? 28.253 11.490 -29.270 1.00 93.88 623 ARG A CA 1
ATOM 4779 C C . ARG A 1 623 ? 28.723 10.167 -28.668 1.00 93.88 623 ARG A C 1
ATOM 4781 O O . ARG A 1 623 ? 27.941 9.504 -27.990 1.00 93.88 623 ARG A O 1
ATOM 4788 N N . ASN A 1 624 ? 29.990 9.802 -28.863 1.00 93.56 624 ASN A N 1
ATOM 4789 C CA . ASN A 1 624 ? 30.581 8.594 -28.285 1.00 93.56 624 ASN A CA 1
ATOM 4790 C C . ASN A 1 624 ? 30.653 8.664 -26.749 1.00 93.56 624 ASN A C 1
ATOM 4792 O O . ASN A 1 624 ? 30.325 7.688 -26.078 1.00 93.56 624 ASN A O 1
ATOM 4796 N N . GLU A 1 625 ? 31.020 9.810 -26.169 1.00 93.31 625 GLU A N 1
ATOM 4797 C CA . GLU A 1 625 ? 30.995 10.007 -24.711 1.00 93.31 625 GLU A CA 1
ATOM 4798 C C . GLU A 1 625 ? 29.561 10.035 -24.158 1.00 93.31 625 GLU A C 1
ATOM 4800 O O . GLU A 1 625 ? 29.279 9.413 -23.130 1.00 93.31 625 GLU A O 1
ATOM 4805 N N . ALA A 1 626 ? 28.621 10.671 -24.867 1.00 93.75 626 ALA A N 1
ATOM 4806 C CA . ALA A 1 626 ? 27.206 10.632 -24.504 1.00 93.75 626 ALA A CA 1
ATOM 4807 C C . ALA A 1 626 ? 26.647 9.196 -24.509 1.00 93.75 626 ALA A C 1
ATOM 4809 O O . ALA A 1 626 ? 25.886 8.836 -23.609 1.00 93.75 626 ALA A O 1
ATOM 4810 N N . ALA A 1 627 ? 27.068 8.361 -25.465 1.00 93.69 627 ALA A N 1
ATOM 4811 C CA . ALA A 1 627 ? 26.687 6.954 -25.550 1.00 93.69 627 ALA A CA 1
ATOM 4812 C C . ALA A 1 627 ? 27.208 6.154 -24.343 1.00 93.69 627 ALA A C 1
ATOM 4814 O O . ALA A 1 627 ? 26.430 5.477 -23.671 1.00 93.69 627 ALA A O 1
ATOM 4815 N N . LYS A 1 628 ? 28.492 6.308 -23.980 1.00 94.50 628 LYS A N 1
ATOM 4816 C CA . LYS A 1 628 ? 29.068 5.674 -22.774 1.00 94.50 628 LYS A CA 1
ATOM 4817 C C . LYS A 1 628 ? 28.332 6.095 -21.502 1.00 94.50 628 LYS A C 1
ATOM 4819 O O . LYS A 1 628 ? 28.052 5.268 -20.629 1.00 94.50 628 LYS A O 1
ATOM 4824 N N . LYS A 1 629 ? 27.988 7.383 -21.394 1.00 94.06 629 LYS A N 1
ATOM 4825 C CA . LYS A 1 629 ? 27.212 7.893 -20.263 1.00 94.06 629 LYS A CA 1
ATOM 4826 C C . LYS A 1 629 ? 25.818 7.264 -20.218 1.00 94.06 629 LYS A C 1
ATOM 4828 O O . LYS A 1 629 ? 25.403 6.827 -19.150 1.00 94.06 629 LYS A O 1
ATOM 4833 N N . ALA A 1 630 ? 25.128 7.158 -21.353 1.00 94.12 630 ALA A N 1
ATOM 4834 C CA . ALA A 1 630 ? 23.822 6.505 -21.426 1.00 94.12 630 ALA A CA 1
ATOM 4835 C C . ALA A 1 630 ? 23.887 5.025 -21.009 1.00 94.12 630 ALA A C 1
ATOM 4837 O O . ALA A 1 630 ? 23.005 4.561 -20.288 1.00 94.12 630 ALA A O 1
ATOM 4838 N N . LYS A 1 631 ? 24.962 4.305 -21.365 1.00 95.00 631 LYS A N 1
ATOM 4839 C CA . LYS A 1 631 ? 25.209 2.942 -20.865 1.00 95.00 631 LYS A CA 1
ATOM 4840 C C . LYS A 1 631 ? 25.356 2.902 -19.346 1.00 95.00 631 LYS A C 1
ATOM 4842 O O . LYS A 1 631 ? 24.743 2.063 -18.696 1.00 95.00 631 LYS A O 1
ATOM 4847 N N . THR A 1 632 ? 26.134 3.827 -18.787 1.00 94.81 632 THR A N 1
ATOM 4848 C CA . THR A 1 632 ? 26.366 3.919 -17.336 1.00 94.81 632 THR A CA 1
ATOM 4849 C C . THR A 1 632 ? 25.071 4.229 -16.585 1.00 94.81 632 THR A C 1
ATOM 4851 O O . THR A 1 632 ? 24.771 3.598 -15.573 1.00 94.81 632 THR A O 1
ATOM 4854 N N . ASP A 1 633 ? 24.282 5.176 -17.098 1.00 94.38 633 ASP A N 1
ATOM 4855 C CA . ASP A 1 633 ? 22.988 5.550 -16.530 1.00 94.38 633 ASP A CA 1
ATOM 4856 C C . ASP A 1 633 ? 22.005 4.361 -16.581 1.00 94.38 633 ASP A C 1
ATOM 4858 O O . ASP A 1 633 ? 21.312 4.098 -15.596 1.00 94.38 633 ASP A O 1
ATOM 4862 N N . TYR A 1 634 ? 21.985 3.603 -17.686 1.00 96.38 634 TYR A N 1
ATOM 4863 C CA . TYR A 1 634 ? 21.171 2.392 -17.831 1.00 96.38 634 TYR A CA 1
ATOM 4864 C C . TYR A 1 634 ? 21.589 1.275 -16.869 1.00 96.38 634 TYR A C 1
ATOM 4866 O O . TYR A 1 634 ? 20.736 0.729 -16.171 1.00 96.38 634 TYR A O 1
ATOM 4874 N N . ASP A 1 635 ? 22.885 0.965 -16.776 1.00 94.75 635 ASP A N 1
ATOM 4875 C CA . ASP A 1 635 ? 23.395 -0.075 -15.873 1.00 94.75 635 ASP A CA 1
ATOM 4876 C C . ASP A 1 635 ? 23.077 0.254 -14.410 1.00 94.75 635 ASP A C 1
ATOM 4878 O O . ASP A 1 635 ? 22.621 -0.609 -13.658 1.00 94.75 635 ASP A O 1
ATOM 4882 N N . LYS A 1 636 ? 23.236 1.523 -14.018 1.00 94.62 636 LYS A N 1
ATOM 4883 C CA . LYS A 1 636 ? 22.884 1.995 -12.677 1.00 94.62 636 LYS A CA 1
ATOM 4884 C C . LYS A 1 636 ? 21.381 1.888 -12.409 1.00 94.62 636 LYS A C 1
ATOM 4886 O O . LYS A 1 636 ? 20.987 1.447 -11.332 1.00 94.62 636 LYS A O 1
ATOM 4891 N N . ALA A 1 637 ? 20.539 2.270 -13.370 1.00 95.25 637 ALA A N 1
ATOM 4892 C CA . ALA A 1 637 ? 19.089 2.148 -13.232 1.00 95.25 637 ALA A CA 1
ATOM 4893 C C . ALA A 1 637 ? 18.647 0.679 -13.112 1.00 95.25 637 ALA A C 1
ATOM 4895 O O . ALA A 1 637 ? 17.758 0.369 -12.321 1.00 95.25 637 ALA A O 1
ATOM 4896 N N . LEU A 1 638 ? 19.301 -0.234 -13.838 1.00 95.25 638 LEU A N 1
ATOM 4897 C CA . LEU A 1 638 ? 19.065 -1.673 -13.736 1.00 95.25 638 LEU A CA 1
ATOM 4898 C C . LEU A 1 638 ? 19.532 -2.239 -12.385 1.00 95.25 638 LEU A C 1
ATOM 4900 O O . LEU A 1 638 ? 18.847 -3.080 -11.806 1.00 95.25 638 LEU A O 1
ATOM 4904 N N . GLU A 1 639 ? 20.665 -1.780 -11.852 1.00 93.75 639 GLU A N 1
ATOM 4905 C CA . GLU A 1 639 ? 21.132 -2.158 -10.513 1.00 93.75 639 GLU A CA 1
ATOM 4906 C C . GLU A 1 639 ? 20.157 -1.681 -9.423 1.00 93.75 639 GLU A C 1
ATOM 4908 O O . GLU A 1 639 ? 19.776 -2.461 -8.550 1.00 93.75 639 GLU A O 1
ATOM 4913 N N . GLU A 1 640 ? 19.703 -0.423 -9.490 1.00 92.69 640 GLU A N 1
ATOM 4914 C CA . GLU A 1 640 ? 18.682 0.125 -8.585 1.00 92.69 640 GLU A CA 1
ATOM 4915 C C . GLU A 1 640 ? 17.367 -0.669 -8.676 1.00 92.69 640 GLU A C 1
ATOM 4917 O O . GLU A 1 640 ? 16.795 -1.033 -7.648 1.00 92.69 640 GLU A O 1
ATOM 4922 N N . ALA A 1 641 ? 16.921 -1.010 -9.889 1.00 94.19 641 ALA A N 1
ATOM 4923 C CA . ALA A 1 641 ? 15.738 -1.838 -10.112 1.00 94.19 641 ALA A CA 1
ATOM 4924 C C . ALA A 1 641 ? 15.872 -3.238 -9.490 1.00 94.19 641 ALA A C 1
ATOM 4926 O O . ALA A 1 641 ? 14.950 -3.697 -8.814 1.00 94.19 641 ALA A O 1
ATOM 4927 N N . ASN A 1 642 ? 17.026 -3.897 -9.643 1.00 92.75 642 ASN A N 1
ATOM 4928 C CA . ASN A 1 642 ? 17.281 -5.197 -9.016 1.00 92.75 642 ASN A CA 1
ATOM 4929 C C . ASN A 1 642 ? 17.322 -5.108 -7.483 1.00 92.75 642 ASN A C 1
ATOM 4931 O O . ASN A 1 642 ? 16.783 -5.983 -6.813 1.00 92.75 642 ASN A O 1
ATOM 4935 N N . LYS A 1 643 ? 17.873 -4.031 -6.905 1.00 92.75 643 LYS A N 1
ATOM 4936 C CA . LYS A 1 643 ? 17.826 -3.812 -5.447 1.00 92.75 643 LYS A CA 1
ATOM 4937 C C . LYS A 1 643 ? 16.387 -3.716 -4.936 1.00 92.75 643 LYS A C 1
ATOM 4939 O O . LYS A 1 643 ? 16.045 -4.369 -3.956 1.00 92.75 643 LYS A O 1
ATOM 4944 N N . VAL A 1 644 ? 15.527 -2.964 -5.627 1.00 92.75 644 VAL A N 1
ATOM 4945 C CA . VAL A 1 644 ? 14.102 -2.828 -5.265 1.00 92.75 644 VAL A CA 1
ATOM 4946 C C . VAL A 1 644 ? 13.323 -4.135 -5.478 1.00 92.75 644 VAL A C 1
ATOM 4948 O O . VAL A 1 644 ? 12.413 -4.457 -4.708 1.00 92.75 644 VAL A O 1
ATOM 4951 N N . LYS A 1 645 ? 13.691 -4.933 -6.487 1.00 89.94 645 LYS A N 1
ATOM 4952 C CA . LYS A 1 645 ? 13.140 -6.279 -6.700 1.00 89.94 645 LYS A CA 1
ATOM 4953 C C . LYS A 1 645 ? 13.413 -7.199 -5.505 1.00 89.94 645 LYS A C 1
ATOM 4955 O O . LYS A 1 645 ? 12.468 -7.810 -5.003 1.00 89.94 645 LYS A O 1
ATOM 4960 N N . GLU A 1 646 ? 14.651 -7.233 -5.018 1.00 88.62 646 GLU A N 1
ATOM 4961 C CA . GLU A 1 646 ? 15.070 -8.082 -3.890 1.00 88.62 646 GLU A CA 1
ATOM 4962 C C . GLU A 1 646 ? 14.610 -7.557 -2.516 1.00 88.62 646 GLU A C 1
ATOM 4964 O O . GLU A 1 646 ? 14.461 -8.334 -1.572 1.00 88.62 646 GLU A O 1
ATOM 4969 N N . ASP A 1 647 ? 14.331 -6.256 -2.387 1.00 86.06 647 ASP A N 1
ATOM 4970 C CA . ASP A 1 647 ? 13.853 -5.662 -1.135 1.00 86.06 647 ASP A CA 1
ATOM 4971 C C . ASP A 1 647 ? 12.422 -6.114 -0.796 1.00 86.06 647 ASP A C 1
ATOM 4973 O O . ASP A 1 647 ? 11.436 -5.614 -1.344 1.00 86.06 647 ASP A O 1
ATOM 4977 N N . LYS A 1 648 ? 12.288 -7.052 0.145 1.00 82.19 648 LYS A N 1
ATOM 4978 C CA . LYS A 1 648 ? 10.996 -7.594 0.604 1.00 82.19 648 LYS A CA 1
ATOM 4979 C C . LYS A 1 648 ? 10.041 -6.531 1.163 1.00 82.19 648 LYS A C 1
ATOM 4981 O O . LYS A 1 648 ? 8.836 -6.767 1.165 1.00 82.19 648 LYS A O 1
ATOM 4986 N N . ASN A 1 649 ? 10.565 -5.379 1.582 1.00 83.69 649 ASN A N 1
ATOM 4987 C CA . ASN A 1 649 ? 9.818 -4.287 2.202 1.00 83.69 649 ASN A CA 1
ATOM 4988 C C . ASN A 1 649 ? 9.729 -3.046 1.295 1.00 83.69 649 ASN A C 1
ATOM 4990 O O . ASN A 1 649 ? 9.380 -1.960 1.763 1.00 83.69 649 ASN A O 1
ATOM 4994 N N . ALA A 1 650 ? 10.030 -3.191 -0.002 1.00 87.00 650 ALA A N 1
ATOM 4995 C CA . ALA A 1 650 ? 9.915 -2.101 -0.960 1.00 87.00 650 ALA A CA 1
ATOM 4996 C C . ALA A 1 650 ? 8.488 -1.531 -0.975 1.00 87.00 650 ALA A C 1
ATOM 4998 O O . ALA A 1 650 ? 7.502 -2.257 -1.144 1.00 87.00 650 ALA A O 1
ATOM 4999 N N . THR A 1 651 ? 8.383 -0.208 -0.859 1.00 87.94 651 THR A N 1
ATOM 5000 C CA . THR A 1 651 ? 7.105 0.488 -1.029 1.00 87.94 651 THR A CA 1
ATOM 5001 C C . THR A 1 651 ? 6.676 0.456 -2.495 1.00 87.94 651 THR A C 1
ATOM 5003 O O . THR A 1 651 ? 7.523 0.405 -3.393 1.00 87.94 651 THR A O 1
ATOM 5006 N N . GLN A 1 652 ? 5.372 0.560 -2.773 1.00 89.31 652 GLN A N 1
ATOM 5007 C CA . GLN A 1 652 ? 4.899 0.646 -4.164 1.00 89.31 652 GLN A CA 1
ATOM 5008 C C . GLN A 1 652 ? 5.533 1.837 -4.896 1.00 89.31 652 GLN A C 1
ATOM 5010 O O . GLN A 1 652 ? 5.930 1.723 -6.052 1.00 89.31 652 GLN A O 1
ATOM 5015 N N . LYS A 1 653 ? 5.728 2.959 -4.193 1.00 87.38 653 LYS A N 1
ATOM 5016 C CA . LYS A 1 653 ? 6.423 4.124 -4.743 1.00 87.38 653 LYS A CA 1
ATOM 5017 C C . LYS A 1 653 ? 7.868 3.810 -5.144 1.00 87.38 653 LYS A C 1
ATOM 5019 O O . LYS A 1 653 ? 8.299 4.254 -6.203 1.00 87.38 653 LYS A O 1
ATOM 5024 N N . ALA A 1 654 ? 8.612 3.057 -4.331 1.00 89.81 654 ALA A N 1
ATOM 5025 C CA . ALA A 1 654 ? 9.976 2.658 -4.674 1.00 89.81 654 ALA A CA 1
ATOM 5026 C C . ALA A 1 654 ? 10.006 1.763 -5.925 1.00 89.81 654 ALA A C 1
ATOM 5028 O O . ALA A 1 654 ? 10.872 1.939 -6.781 1.00 89.81 654 ALA A O 1
ATOM 5029 N N . VAL A 1 655 ? 9.035 0.849 -6.056 1.00 92.06 655 VAL A N 1
ATOM 5030 C CA . VAL A 1 655 ? 8.863 -0.009 -7.241 1.00 92.06 655 VAL A CA 1
ATOM 5031 C C . VAL A 1 655 ? 8.570 0.819 -8.491 1.00 92.06 655 VAL A C 1
ATOM 5033 O O . VAL A 1 655 ? 9.250 0.658 -9.507 1.00 92.06 655 VAL A O 1
ATOM 5036 N N . ASP A 1 656 ? 7.601 1.731 -8.411 1.00 90.62 656 ASP A N 1
ATOM 5037 C CA . ASP A 1 656 ? 7.194 2.574 -9.535 1.00 90.62 656 ASP A CA 1
ATOM 5038 C C . ASP A 1 656 ? 8.321 3.532 -9.961 1.00 90.62 656 ASP A C 1
ATOM 5040 O O . ASP A 1 656 ? 8.596 3.665 -11.155 1.00 90.62 656 ASP A O 1
ATOM 5044 N N . ASP A 1 657 ? 9.031 4.142 -9.002 1.00 91.19 657 ASP A N 1
ATOM 5045 C CA . ASP A 1 657 ? 10.171 5.027 -9.266 1.00 91.19 657 ASP A CA 1
ATOM 5046 C C . ASP A 1 657 ? 11.336 4.266 -9.925 1.00 91.19 657 ASP A C 1
ATOM 5048 O O . ASP A 1 657 ? 11.941 4.761 -10.879 1.00 91.19 657 ASP A O 1
ATOM 5052 N N . ALA A 1 658 ? 11.660 3.059 -9.442 1.00 93.44 658 ALA A N 1
ATOM 5053 C CA . ALA A 1 658 ? 12.718 2.232 -10.020 1.00 93.44 658 ALA A CA 1
ATOM 5054 C C . ALA A 1 658 ? 12.377 1.789 -11.449 1.00 93.44 658 ALA A C 1
ATOM 5056 O O . ALA A 1 658 ? 13.226 1.872 -12.339 1.00 93.44 658 ALA A O 1
ATOM 5057 N N . LYS A 1 659 ? 11.118 1.399 -11.692 1.00 94.81 659 LYS A N 1
ATOM 5058 C CA . LYS A 1 659 ? 10.629 1.064 -13.034 1.00 94.81 659 LYS A CA 1
ATOM 5059 C C . LYS A 1 659 ? 10.730 2.269 -13.966 1.00 94.81 659 LYS A C 1
ATOM 5061 O O . LYS A 1 659 ? 11.265 2.143 -15.063 1.00 94.81 659 LYS A O 1
ATOM 5066 N N . ALA A 1 660 ? 10.248 3.433 -13.529 1.00 92.25 660 ALA A N 1
ATOM 5067 C CA . ALA A 1 660 ? 10.279 4.656 -14.326 1.00 92.25 660 ALA A CA 1
ATOM 5068 C C . ALA A 1 660 ? 11.714 5.071 -14.686 1.00 92.25 660 ALA A C 1
ATOM 5070 O O . ALA A 1 660 ? 11.974 5.439 -15.830 1.00 92.25 660 ALA A O 1
ATOM 5071 N N . LYS A 1 661 ? 12.662 4.962 -13.744 1.00 94.38 661 LYS A N 1
ATOM 5072 C CA . LYS A 1 661 ? 14.089 5.214 -14.004 1.00 94.38 661 LYS A CA 1
ATOM 5073 C C . LYS A 1 661 ? 14.680 4.235 -15.019 1.00 94.38 661 LYS A C 1
ATOM 5075 O O . LYS A 1 661 ? 15.369 4.679 -15.935 1.00 94.38 661 LYS A O 1
ATOM 5080 N N . LEU A 1 662 ? 14.420 2.932 -14.870 1.00 94.62 662 LEU A N 1
ATOM 5081 C CA . LEU A 1 662 ? 14.921 1.909 -15.794 1.00 94.62 662 LEU A CA 1
ATOM 5082 C C . LEU A 1 662 ? 14.349 2.096 -17.204 1.00 94.62 662 LEU A C 1
ATOM 5084 O O . LEU A 1 662 ? 15.097 2.057 -18.179 1.00 94.62 662 LEU A O 1
ATOM 5088 N N . ASP A 1 663 ? 13.048 2.363 -17.317 1.00 91.88 663 ASP A N 1
ATOM 5089 C CA . ASP A 1 663 ? 12.392 2.611 -18.602 1.00 91.88 663 ASP A CA 1
ATOM 5090 C C . ASP A 1 663 ? 12.903 3.895 -19.267 1.00 91.88 663 ASP A C 1
ATOM 5092 O O . ASP A 1 663 ? 13.203 3.877 -20.458 1.00 91.88 663 ASP A O 1
ATOM 5096 N N . ALA A 1 664 ? 13.075 4.985 -18.513 1.00 90.50 664 ALA A N 1
ATOM 5097 C CA . ALA A 1 664 ? 13.623 6.235 -19.042 1.00 90.50 664 ALA A CA 1
ATOM 5098 C C . ALA A 1 664 ? 15.076 6.070 -19.516 1.00 90.50 664 ALA A C 1
ATOM 5100 O O . ALA A 1 664 ? 15.452 6.576 -20.574 1.00 90.50 664 ALA A O 1
ATOM 5101 N N . ALA A 1 665 ? 15.899 5.331 -18.763 1.00 93.06 665 ALA A N 1
ATOM 5102 C CA . ALA A 1 665 ? 17.262 5.027 -19.179 1.00 93.06 665 ALA A CA 1
ATOM 5103 C C . ALA A 1 665 ? 17.287 4.131 -20.429 1.00 93.06 665 ALA A C 1
ATOM 5105 O O . ALA A 1 665 ? 18.104 4.357 -21.319 1.00 93.06 665 ALA A O 1
ATOM 5106 N N . ARG A 1 666 ? 16.362 3.161 -20.537 1.00 93.81 666 ARG A N 1
ATOM 5107 C CA . ARG A 1 666 ? 16.185 2.321 -21.733 1.00 93.81 666 ARG A CA 1
ATOM 5108 C C . ARG A 1 666 ? 15.780 3.148 -22.947 1.00 93.81 666 ARG A C 1
ATOM 5110 O O . ARG A 1 666 ? 16.349 2.974 -24.018 1.00 93.81 666 ARG A O 1
ATOM 5117 N N . GLU A 1 667 ? 14.820 4.053 -22.785 1.00 88.75 667 GLU A N 1
ATOM 5118 C CA . GLU A 1 667 ? 14.361 4.947 -23.849 1.00 88.75 667 GLU A CA 1
ATOM 5119 C C . GLU A 1 667 ? 15.499 5.843 -24.347 1.00 88.75 667 GLU A C 1
ATOM 5121 O O . GLU A 1 667 ? 15.645 6.037 -25.552 1.00 88.75 667 GLU A O 1
ATOM 5126 N N . LYS A 1 668 ? 16.369 6.310 -23.443 1.00 88.25 668 LYS A N 1
ATOM 5127 C CA . LYS A 1 668 ? 17.527 7.139 -23.795 1.00 88.25 668 LYS A CA 1
ATOM 5128 C C . LYS A 1 668 ? 18.541 6.427 -24.695 1.00 88.25 668 LYS A C 1
ATOM 5130 O O . LYS A 1 668 ? 19.271 7.095 -25.424 1.00 88.25 668 LYS A O 1
ATOM 5135 N N . LEU A 1 669 ? 18.568 5.091 -24.700 1.00 90.44 669 LEU A N 1
ATOM 5136 C CA . LEU A 1 669 ? 19.408 4.324 -25.625 1.00 90.44 669 LEU A CA 1
ATOM 5137 C C . LEU A 1 669 ? 19.004 4.555 -27.095 1.00 90.44 669 LEU A C 1
ATOM 5139 O O . LEU A 1 669 ? 19.854 4.457 -27.979 1.00 90.44 669 LEU A O 1
ATOM 5143 N N . ASN A 1 670 ? 17.744 4.922 -27.367 1.00 86.69 670 ASN A N 1
ATOM 5144 C CA . ASN A 1 670 ? 17.238 5.162 -28.725 1.00 86.69 670 ASN A CA 1
ATOM 5145 C C . ASN A 1 670 ? 17.949 6.311 -29.456 1.00 86.69 670 ASN A C 1
ATOM 5147 O O . ASN A 1 670 ? 18.037 6.277 -30.687 1.00 86.69 670 ASN A O 1
ATOM 5151 N N . ASP A 1 671 ? 18.540 7.260 -28.724 1.00 86.81 671 ASP A N 1
ATOM 5152 C CA . ASP A 1 671 ? 19.352 8.355 -29.281 1.00 86.81 671 ASP A CA 1
ATOM 5153 C C . ASP A 1 671 ? 20.626 7.845 -29.998 1.00 86.81 671 ASP A C 1
ATOM 5155 O O . ASP A 1 671 ? 21.238 8.538 -30.821 1.00 86.81 671 ASP A O 1
ATOM 5159 N N . PHE A 1 672 ? 21.018 6.601 -29.715 1.00 91.31 672 PHE A N 1
ATOM 5160 C CA . PHE A 1 672 ? 22.226 5.948 -30.215 1.00 91.31 672 PHE A CA 1
ATOM 5161 C C . PHE A 1 672 ? 21.901 4.805 -31.184 1.00 91.31 672 PHE A C 1
ATOM 5163 O O . PHE A 1 672 ? 22.628 3.818 -31.261 1.00 91.31 672 PHE A O 1
ATOM 5170 N N . THR A 1 673 ? 20.810 4.925 -31.941 1.00 89.44 673 THR A N 1
ATOM 5171 C CA . THR A 1 673 ? 20.467 3.982 -33.019 1.00 89.44 673 THR A CA 1
ATOM 5172 C C . THR A 1 673 ? 21.519 4.015 -34.140 1.00 89.44 673 THR A C 1
ATOM 5174 O O . THR A 1 673 ? 22.082 5.069 -34.448 1.00 89.44 673 THR A O 1
ATOM 5177 N N . THR A 1 674 ? 21.786 2.858 -34.753 1.00 89.50 674 THR A N 1
ATOM 5178 C CA . THR A 1 674 ? 22.726 2.727 -35.881 1.00 89.50 674 THR A CA 1
ATOM 5179 C C . THR A 1 674 ? 22.217 3.462 -37.121 1.00 89.50 674 THR A C 1
ATOM 5181 O O . THR A 1 674 ? 21.092 3.232 -37.561 1.00 89.50 674 THR A O 1
ATOM 5184 N N . ASN A 1 675 ? 23.074 4.278 -37.734 1.00 84.38 675 ASN A N 1
ATOM 5185 C CA . ASN A 1 675 ? 22.850 4.867 -39.050 1.00 84.38 675 ASN A CA 1
ATOM 5186 C C . ASN A 1 675 ? 23.457 3.970 -40.143 1.00 84.38 675 ASN A C 1
ATOM 5188 O O . ASN A 1 675 ? 24.655 3.693 -40.123 1.00 84.38 675 ASN A O 1
ATOM 5192 N N . LYS A 1 676 ? 22.637 3.539 -41.110 1.00 83.06 676 LYS A N 1
ATOM 5193 C CA . LYS A 1 676 ? 23.056 2.697 -42.245 1.00 83.06 676 LYS A CA 1
ATOM 5194 C C . LYS A 1 676 ? 23.111 3.430 -43.581 1.00 83.06 676 LYS A C 1
ATOM 5196 O O . LYS A 1 676 ? 23.454 2.808 -44.584 1.00 83.06 676 LYS A O 1
ATOM 5201 N N . ASP A 1 677 ? 22.794 4.717 -43.613 1.00 80.06 677 ASP A N 1
ATOM 5202 C CA . ASP A 1 677 ? 22.682 5.479 -44.856 1.00 80.06 677 ASP A CA 1
ATOM 5203 C C . ASP A 1 677 ? 24.024 5.542 -45.587 1.00 80.06 677 ASP A C 1
ATOM 5205 O O . ASP A 1 677 ? 24.094 5.321 -46.794 1.00 80.06 677 ASP A O 1
ATOM 5209 N N . GLU A 1 678 ? 25.121 5.734 -44.851 1.00 80.94 678 GLU A N 1
ATOM 5210 C CA . GLU A 1 678 ? 26.467 5.720 -45.430 1.00 80.94 678 GLU A CA 1
ATOM 5211 C C . GLU A 1 678 ? 26.861 4.347 -45.986 1.00 80.94 678 GLU A C 1
ATOM 5213 O O . GLU A 1 678 ? 27.519 4.276 -47.022 1.00 80.94 678 GLU A O 1
ATOM 5218 N N . LEU A 1 679 ? 26.422 3.253 -45.355 1.00 86.81 679 LEU A N 1
ATOM 5219 C CA . LEU A 1 679 ? 26.651 1.898 -45.862 1.00 86.81 679 LEU A CA 1
ATOM 5220 C C . LEU A 1 679 ? 25.815 1.621 -47.106 1.00 86.81 679 LEU A C 1
ATOM 5222 O O . LEU A 1 679 ? 26.335 1.061 -48.064 1.00 86.81 679 LEU A O 1
ATOM 5226 N N . ASN A 1 680 ? 24.560 2.070 -47.134 1.00 83.19 680 ASN A N 1
ATOM 5227 C CA . ASN A 1 680 ? 23.733 2.007 -48.334 1.00 83.19 680 ASN A CA 1
ATOM 5228 C C . ASN A 1 680 ? 24.379 2.782 -49.494 1.00 83.19 680 ASN A C 1
ATOM 5230 O O . ASN A 1 680 ? 24.472 2.271 -50.610 1.00 83.19 680 ASN A O 1
ATOM 5234 N N . ASN A 1 681 ? 24.901 3.980 -49.216 1.00 79.19 681 ASN A N 1
ATOM 5235 C CA . ASN A 1 681 ? 25.614 4.795 -50.197 1.00 79.19 681 ASN A CA 1
ATOM 5236 C C . ASN A 1 681 ? 26.905 4.115 -50.673 1.00 79.19 681 ASN A C 1
ATOM 5238 O O . ASN A 1 681 ? 27.180 4.099 -51.872 1.00 79.19 681 ASN A O 1
ATOM 5242 N N . ALA A 1 682 ? 27.679 3.514 -49.765 1.00 80.62 682 ALA A N 1
ATOM 5243 C CA . ALA A 1 682 ? 28.883 2.764 -50.112 1.00 80.62 682 ALA A CA 1
ATOM 5244 C C . ALA A 1 682 ? 28.558 1.528 -50.969 1.00 80.62 682 ALA A C 1
ATOM 5246 O O . ALA A 1 682 ? 29.223 1.292 -51.973 1.00 80.62 682 ALA A O 1
ATOM 5247 N N . ILE A 1 683 ? 27.499 0.775 -50.653 1.00 82.56 683 ILE A N 1
ATOM 5248 C CA . ILE A 1 683 ? 27.037 -0.361 -51.470 1.00 82.56 683 ILE A CA 1
ATOM 5249 C C . ILE A 1 683 ? 26.600 0.111 -52.862 1.00 82.56 683 ILE A C 1
ATOM 5251 O O . ILE A 1 683 ? 26.922 -0.530 -53.861 1.00 82.56 683 ILE A O 1
ATOM 5255 N N . ALA A 1 684 ? 25.885 1.234 -52.948 1.00 81.81 684 ALA A N 1
ATOM 5256 C CA . ALA A 1 684 ? 25.423 1.783 -54.218 1.00 81.81 684 ALA A CA 1
ATOM 5257 C C . ALA A 1 684 ? 26.578 2.291 -55.097 1.00 81.81 684 ALA A C 1
ATOM 5259 O O . ALA A 1 684 ? 26.567 2.061 -56.304 1.00 81.81 684 ALA A O 1
ATOM 5260 N N . LYS A 1 685 ? 27.572 2.954 -54.499 1.00 82.56 685 LYS A N 1
ATOM 5261 C CA . LYS A 1 685 ? 28.710 3.549 -55.211 1.00 82.56 685 LYS A CA 1
ATOM 5262 C C . LYS A 1 685 ? 29.813 2.536 -55.519 1.00 82.56 685 LYS A C 1
ATOM 5264 O O . LYS A 1 685 ? 30.257 2.426 -56.658 1.00 82.56 685 LYS A O 1
ATOM 5269 N N . ASP A 1 686 ? 30.260 1.808 -54.503 1.00 84.25 686 ASP A N 1
ATOM 5270 C CA . ASP A 1 686 ? 31.460 0.973 -54.555 1.00 84.25 686 ASP A CA 1
ATOM 5271 C C . ASP A 1 686 ? 31.118 -0.517 -54.743 1.00 84.25 686 ASP A C 1
ATOM 5273 O O . ASP A 1 686 ? 31.950 -1.284 -55.221 1.00 84.25 686 ASP A O 1
ATOM 5277 N N . GLY A 1 687 ? 29.883 -0.938 -54.441 1.00 84.19 687 GLY A N 1
ATOM 5278 C CA . GLY A 1 687 ? 29.416 -2.332 -54.509 1.00 84.19 687 GLY A CA 1
ATOM 5279 C C . GLY A 1 687 ? 28.775 -2.771 -55.834 1.00 84.19 687 GLY A C 1
ATOM 5280 O O . GLY A 1 687 ? 28.193 -3.854 -55.894 1.00 84.19 687 GLY A O 1
ATOM 5281 N N . LYS A 1 688 ? 28.833 -1.944 -56.887 1.00 85.00 688 LYS A N 1
ATOM 5282 C CA . LYS A 1 688 ? 28.152 -2.186 -58.178 1.00 85.00 688 LYS A CA 1
ATOM 5283 C C . LYS A 1 688 ? 29.081 -2.500 -59.356 1.00 85.00 688 LYS A C 1
ATOM 5285 O O . LYS A 1 688 ? 28.672 -2.332 -60.500 1.00 85.00 688 LYS A O 1
ATOM 5290 N N . VAL A 1 689 ? 30.300 -2.986 -59.107 1.00 88.31 689 VAL A N 1
ATOM 5291 C CA . VAL A 1 689 ? 31.156 -3.510 -60.189 1.00 88.31 689 VAL A CA 1
ATOM 5292 C C . VAL A 1 689 ? 30.455 -4.702 -60.838 1.00 88.31 689 VAL A C 1
ATOM 5294 O O . VAL A 1 689 ? 29.991 -5.604 -60.135 1.00 88.31 689 VAL A O 1
ATOM 5297 N N . ASN A 1 690 ? 30.375 -4.737 -62.170 1.00 87.00 690 ASN A N 1
ATOM 5298 C CA . ASN A 1 690 ? 29.835 -5.900 -62.859 1.00 87.00 690 ASN A CA 1
ATOM 5299 C C . ASN A 1 690 ? 30.854 -7.042 -62.766 1.00 87.00 690 ASN A C 1
ATOM 5301 O O . ASN A 1 690 ? 31.870 -7.067 -63.456 1.00 87.00 690 ASN A O 1
ATOM 5305 N N . THR A 1 691 ? 30.569 -8.016 -61.907 1.00 88.62 691 THR A N 1
ATOM 5306 C CA . THR A 1 691 ? 31.438 -9.174 -61.661 1.00 88.62 691 THR A CA 1
ATOM 5307 C C . THR A 1 691 ? 31.191 -10.332 -62.634 1.00 88.62 691 THR A C 1
ATOM 5309 O O . THR A 1 691 ? 31.723 -11.425 -62.430 1.00 88.62 691 THR A O 1
ATOM 5312 N N . GLY A 1 692 ? 30.382 -10.119 -63.682 1.00 85.38 692 GLY A N 1
ATOM 5313 C CA . GLY A 1 692 ? 30.016 -11.128 -64.679 1.00 85.38 692 GLY A CA 1
ATOM 5314 C C . GLY A 1 692 ? 28.975 -12.134 -64.184 1.00 85.38 692 GLY A C 1
ATOM 5315 O O . GLY A 1 692 ? 28.841 -13.211 -64.765 1.00 85.38 692 GLY A O 1
ATOM 5316 N N . ARG A 1 693 ? 28.275 -11.821 -63.087 1.00 85.50 693 ARG A N 1
ATOM 5317 C CA . ARG A 1 693 ? 27.217 -12.663 -62.516 1.00 85.50 693 ARG A CA 1
ATOM 5318 C C . ARG A 1 693 ? 25.884 -12.430 -63.228 1.00 85.50 693 ARG A C 1
ATOM 5320 O O . ARG A 1 693 ? 25.471 -11.287 -63.397 1.00 85.50 693 ARG A O 1
ATOM 5327 N N . ASP A 1 694 ? 25.217 -13.510 -63.626 1.00 80.75 694 ASP A N 1
ATOM 5328 C CA . ASP A 1 694 ? 23.851 -13.465 -64.158 1.00 80.75 694 ASP A CA 1
ATOM 5329 C C . ASP A 1 694 ? 22.790 -13.355 -63.041 1.00 80.75 694 ASP A C 1
ATOM 5331 O O . ASP A 1 694 ? 23.100 -13.367 -61.845 1.00 80.75 694 ASP A O 1
ATOM 5335 N N . ASN A 1 695 ? 21.512 -13.269 -63.425 1.00 75.31 695 ASN A N 1
ATOM 5336 C CA . ASN A 1 695 ? 20.382 -13.193 -62.487 1.00 75.31 695 ASN A CA 1
ATOM 5337 C C . ASN A 1 695 ? 20.232 -14.452 -61.608 1.00 75.31 695 ASN A C 1
ATOM 5339 O O . ASN A 1 695 ? 19.486 -14.433 -60.631 1.00 75.31 695 ASN A O 1
ATOM 5343 N N . GLN A 1 696 ? 20.913 -15.547 -61.954 1.00 76.81 696 GLN A N 1
ATOM 5344 C CA . GLN A 1 696 ? 20.951 -16.809 -61.220 1.00 76.81 696 GLN A CA 1
ATOM 5345 C C . GLN A 1 696 ? 22.193 -16.914 -60.314 1.00 76.81 696 GLN A C 1
ATOM 5347 O O . GLN A 1 696 ? 22.320 -17.875 -59.556 1.00 76.81 696 GLN A O 1
ATOM 5352 N N . GLY A 1 697 ? 23.086 -15.919 -60.348 1.00 74.75 697 GLY A N 1
ATOM 5353 C CA . GLY A 1 697 ? 24.293 -15.833 -59.531 1.00 74.75 697 GLY A CA 1
ATOM 5354 C C . GLY A 1 697 ? 25.521 -16.539 -60.117 1.00 74.75 697 GLY A C 1
ATOM 5355 O O . GLY A 1 697 ? 26.572 -16.534 -59.464 1.00 74.75 697 GLY A O 1
ATOM 5356 N N . ASN A 1 698 ? 25.429 -17.109 -61.325 1.00 79.62 698 ASN A N 1
ATOM 5357 C CA . ASN A 1 698 ? 26.553 -17.769 -61.987 1.00 79.62 698 ASN A CA 1
ATOM 5358 C C . ASN A 1 698 ? 27.531 -16.727 -62.519 1.00 79.62 698 ASN A C 1
ATOM 5360 O O . ASN A 1 698 ? 27.160 -15.857 -63.303 1.00 79.62 698 ASN A O 1
ATOM 5364 N N . GLN A 1 699 ? 28.795 -16.833 -62.115 1.00 85.00 699 GLN A N 1
ATOM 5365 C CA . GLN A 1 699 ? 29.842 -15.909 -62.529 1.00 85.00 699 GLN A CA 1
ATOM 5366 C C . GLN A 1 699 ? 30.517 -16.376 -63.823 1.00 85.00 699 GLN A C 1
ATOM 5368 O O . GLN A 1 699 ? 31.169 -17.418 -63.849 1.00 85.00 699 GLN A O 1
ATOM 5373 N N . THR A 1 700 ? 30.420 -15.564 -64.875 1.00 88.06 700 THR A N 1
ATOM 5374 C CA . THR A 1 700 ? 31.164 -15.735 -66.129 1.00 88.06 700 THR A CA 1
ATOM 5375 C C . THR A 1 700 ? 32.164 -14.591 -66.275 1.00 88.06 700 THR A C 1
ATOM 5377 O O . THR A 1 700 ? 31.777 -13.462 -66.569 1.00 88.06 700 THR A O 1
ATOM 5380 N N . LEU A 1 701 ? 33.457 -14.872 -66.069 1.00 85.12 701 LEU A N 1
ATOM 5381 C CA . LEU A 1 701 ?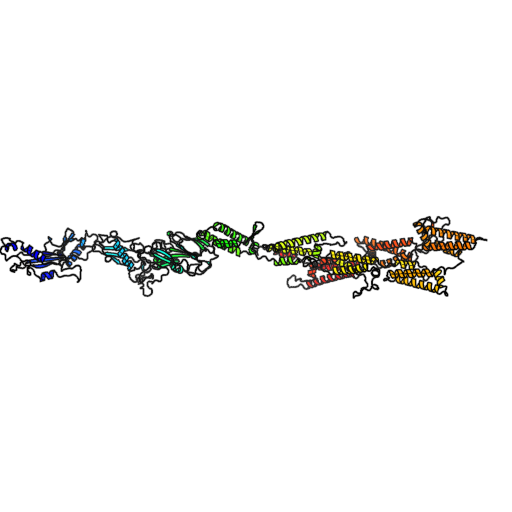 34.490 -13.830 -65.980 1.00 85.12 701 LEU A CA 1
ATOM 5382 C C . LEU A 1 701 ? 34.577 -12.956 -67.241 1.00 85.12 701 LEU A C 1
ATOM 5384 O O . LEU A 1 701 ? 34.725 -11.750 -67.119 1.00 85.12 701 LEU A O 1
ATOM 5388 N N . THR A 1 702 ? 34.394 -13.525 -68.435 1.00 83.81 702 THR A N 1
ATOM 5389 C CA . THR A 1 702 ? 34.430 -12.780 -69.710 1.00 83.81 702 THR A CA 1
ATOM 5390 C C . THR A 1 702 ? 33.315 -11.738 -69.858 1.00 83.81 702 THR A C 1
ATOM 5392 O O . THR A 1 702 ? 33.409 -10.869 -70.717 1.00 83.81 702 THR A O 1
ATOM 5395 N N . ASN A 1 703 ? 32.264 -11.814 -69.034 1.00 84.62 703 ASN A N 1
ATOM 5396 C CA . ASN A 1 703 ? 31.147 -10.864 -69.027 1.00 84.62 703 ASN A CA 1
ATOM 5397 C C . ASN A 1 703 ? 31.297 -9.776 -67.945 1.00 84.62 703 ASN A C 1
ATOM 5399 O O . ASN A 1 703 ? 30.419 -8.919 -67.823 1.00 84.62 703 ASN A O 1
ATOM 5403 N N . ALA A 1 704 ? 32.362 -9.833 -67.138 1.00 88.19 704 ALA A N 1
ATOM 5404 C CA . ALA A 1 704 ? 32.651 -8.866 -66.083 1.00 88.19 704 ALA A CA 1
ATOM 5405 C C . ALA A 1 704 ? 33.301 -7.589 -66.638 1.00 88.19 704 ALA A C 1
ATOM 5407 O O . ALA A 1 704 ? 33.811 -7.578 -67.759 1.00 88.19 704 ALA A O 1
ATOM 5408 N N . ASP A 1 705 ? 33.347 -6.526 -65.837 1.00 88.00 705 ASP A N 1
ATOM 5409 C CA . ASP A 1 705 ? 34.103 -5.321 -66.185 1.00 88.00 705 ASP A CA 1
ATOM 5410 C C . ASP A 1 705 ? 35.604 -5.645 -66.335 1.00 88.00 705 ASP A C 1
ATOM 5412 O O . ASP A 1 705 ? 36.131 -6.448 -65.553 1.00 88.00 705 ASP A O 1
ATOM 5416 N N . PRO A 1 706 ? 36.334 -5.009 -67.274 1.00 88.44 706 PRO A N 1
ATOM 5417 C CA . PRO A 1 706 ? 37.750 -5.306 -67.520 1.00 88.44 706 PRO A CA 1
ATOM 5418 C C . PRO A 1 706 ? 38.618 -5.215 -66.261 1.00 88.44 706 PRO A C 1
ATOM 5420 O O . PRO A 1 706 ? 39.459 -6.076 -66.026 1.00 88.44 706 PRO A O 1
ATOM 5423 N N . THR A 1 707 ? 38.356 -4.239 -65.390 1.00 89.94 707 THR A N 1
ATOM 5424 C CA . THR A 1 707 ? 39.022 -4.073 -64.087 1.00 89.94 707 THR A CA 1
ATOM 5425 C C . THR A 1 707 ? 38.885 -5.312 -63.190 1.00 89.94 707 THR A C 1
ATOM 5427 O O . THR A 1 707 ? 39.842 -5.731 -62.535 1.00 89.94 707 THR A O 1
ATOM 5430 N N . TYR A 1 708 ? 37.713 -5.952 -63.189 1.00 90.38 708 TYR A N 1
ATOM 5431 C CA . TYR A 1 708 ? 37.469 -7.191 -62.451 1.00 90.38 708 TYR A CA 1
ATOM 5432 C C . TYR A 1 708 ? 38.137 -8.398 -63.126 1.00 90.38 708 TYR A C 1
ATOM 5434 O O . TYR A 1 708 ? 38.733 -9.232 -62.441 1.00 90.38 708 TYR A O 1
ATOM 5442 N N . GLN A 1 709 ? 38.120 -8.462 -64.464 1.00 90.50 709 GLN A N 1
ATOM 5443 C CA . GLN A 1 709 ? 38.825 -9.495 -65.239 1.00 90.50 709 GLN A CA 1
ATOM 5444 C C . GLN A 1 709 ? 40.347 -9.457 -65.035 1.00 90.50 709 GLN A C 1
ATOM 5446 O O . GLN A 1 709 ? 40.966 -10.502 -64.836 1.00 90.50 709 GLN A O 1
ATOM 5451 N N . ASN A 1 710 ? 40.930 -8.255 -65.033 1.00 90.19 710 ASN A N 1
ATOM 5452 C CA . ASN A 1 710 ? 42.365 -8.008 -64.883 1.00 90.19 710 ASN A CA 1
ATOM 5453 C C . ASN A 1 710 ? 42.882 -8.272 -63.455 1.00 90.19 710 ASN A C 1
ATOM 5455 O O . ASN A 1 710 ? 44.085 -8.436 -63.260 1.00 90.19 710 ASN A O 1
ATOM 5459 N N . SER A 1 711 ? 41.996 -8.278 -62.454 1.00 91.38 711 SER A N 1
ATOM 5460 C CA . SER A 1 711 ? 42.355 -8.441 -61.039 1.00 91.38 711 SER A CA 1
ATOM 5461 C C . SER A 1 711 ? 42.693 -9.889 -60.678 1.00 91.38 711 SER A C 1
ATOM 5463 O O . SER A 1 711 ? 42.252 -10.824 -61.346 1.00 91.38 711 SER A O 1
ATOM 5465 N N . THR A 1 712 ? 43.447 -10.117 -59.598 1.00 91.75 712 THR A N 1
ATOM 5466 C CA . THR A 1 712 ? 43.765 -11.489 -59.162 1.00 91.75 712 THR A CA 1
ATOM 5467 C C . THR A 1 712 ? 42.538 -12.198 -58.564 1.00 91.75 712 THR A C 1
ATOM 5469 O O . THR A 1 712 ? 41.596 -11.533 -58.114 1.00 91.75 712 THR A O 1
ATOM 5472 N N . PRO A 1 713 ? 42.510 -13.547 -58.517 1.00 91.88 713 PRO A N 1
ATOM 5473 C CA . PRO A 1 713 ? 41.454 -14.282 -57.818 1.00 91.88 713 PRO A CA 1
ATOM 5474 C C . PRO A 1 713 ? 41.226 -13.808 -56.375 1.00 91.88 713 PRO A C 1
ATOM 5476 O O . PRO A 1 713 ? 40.082 -13.727 -55.933 1.00 91.88 713 PRO A O 1
ATOM 5479 N N . GLU A 1 714 ? 42.291 -13.447 -55.660 1.00 91.44 714 GLU A N 1
ATOM 5480 C CA . GLU A 1 714 ? 42.244 -12.975 -54.275 1.00 91.44 714 GLU A CA 1
ATOM 5481 C C . GLU A 1 714 ? 41.588 -11.595 -54.166 1.00 91.44 714 GLU A C 1
ATOM 5483 O O . GLU A 1 714 ? 40.741 -11.395 -53.300 1.00 91.44 714 GLU A O 1
ATOM 5488 N N . GLN A 1 715 ? 41.927 -10.657 -55.059 1.00 92.81 715 GLN A N 1
ATOM 5489 C CA . GLN A 1 715 ? 41.327 -9.316 -55.089 1.00 92.81 715 GLN A CA 1
ATOM 5490 C C . GLN A 1 715 ? 39.835 -9.373 -55.436 1.00 92.81 715 GLN A C 1
ATOM 5492 O O . GLN A 1 715 ? 39.022 -8.710 -54.793 1.00 92.81 715 GLN A O 1
ATOM 5497 N N . ARG A 1 716 ? 39.460 -10.225 -56.400 1.00 93.19 716 ARG A N 1
ATOM 5498 C CA . ARG A 1 716 ? 38.053 -10.490 -56.736 1.00 93.19 716 ARG A CA 1
ATOM 5499 C C . ARG A 1 716 ? 37.291 -11.078 -55.556 1.00 93.19 716 ARG A C 1
ATOM 5501 O O . ARG A 1 716 ? 36.212 -10.599 -55.226 1.00 93.19 716 ARG A O 1
ATOM 5508 N N . LYS A 1 717 ? 37.866 -12.088 -54.894 1.00 92.44 717 LYS A N 1
ATOM 5509 C CA . LYS A 1 717 ? 37.258 -12.707 -53.714 1.00 92.44 717 LYS A CA 1
ATOM 5510 C C . LYS A 1 717 ? 37.099 -11.697 -52.578 1.00 92.44 717 LYS A C 1
ATOM 5512 O O . LYS A 1 717 ? 36.042 -11.659 -51.964 1.00 92.44 717 LYS A O 1
ATOM 5517 N N . ALA A 1 718 ? 38.112 -10.873 -52.317 1.00 93.19 718 ALA A N 1
ATOM 5518 C CA . ALA A 1 718 ? 38.051 -9.840 -51.288 1.00 93.19 718 ALA A CA 1
ATOM 5519 C C . ALA A 1 718 ? 36.925 -8.830 -51.557 1.00 93.19 718 ALA A C 1
ATOM 5521 O O . ALA A 1 718 ? 36.217 -8.450 -50.629 1.00 93.19 718 ALA A O 1
ATOM 5522 N N . TYR A 1 719 ? 36.719 -8.440 -52.817 1.00 94.75 719 TYR A N 1
ATOM 5523 C CA . TYR A 1 719 ? 35.601 -7.585 -53.209 1.00 94.75 719 TYR A CA 1
ATOM 5524 C C . TYR A 1 719 ? 34.243 -8.266 -53.054 1.00 94.75 719 TYR A C 1
ATOM 5526 O O . TYR A 1 719 ? 33.361 -7.708 -52.407 1.00 94.75 719 TYR A O 1
ATOM 5534 N N . ASP A 1 720 ? 34.084 -9.481 -53.581 1.00 92.88 720 ASP A N 1
ATOM 5535 C CA . ASP A 1 720 ? 32.839 -10.245 -53.463 1.00 92.88 720 ASP A CA 1
ATOM 5536 C C . ASP A 1 720 ? 32.468 -10.489 -51.987 1.00 92.88 720 ASP A C 1
ATOM 5538 O O . ASP A 1 720 ? 31.310 -10.326 -51.597 1.00 92.88 720 ASP A O 1
ATOM 5542 N N . ASP A 1 721 ? 33.452 -10.834 -51.149 1.00 93.06 721 ASP A N 1
ATOM 5543 C CA . ASP A 1 721 ? 33.276 -11.002 -49.706 1.00 93.06 721 ASP A CA 1
ATOM 5544 C C . ASP A 1 721 ? 32.892 -9.675 -49.032 1.00 93.06 721 ASP A C 1
ATOM 5546 O O . ASP A 1 721 ? 32.010 -9.666 -48.173 1.00 93.06 721 ASP A O 1
ATOM 5550 N N . ALA A 1 722 ? 33.520 -8.555 -49.411 1.00 93.94 722 ALA A N 1
ATOM 5551 C CA . ALA A 1 722 ? 33.231 -7.240 -48.841 1.00 93.94 722 ALA A CA 1
ATOM 5552 C C . ALA A 1 722 ? 31.830 -6.735 -49.221 1.00 93.94 722 ALA A C 1
ATOM 5554 O O . ALA A 1 722 ? 31.112 -6.246 -48.351 1.00 93.94 722 ALA A O 1
ATOM 5555 N N . VAL A 1 723 ? 31.399 -6.918 -50.475 1.00 92.50 723 VAL A N 1
ATOM 5556 C CA . VAL A 1 723 ? 30.026 -6.615 -50.923 1.00 92.50 723 VAL A CA 1
ATOM 5557 C C . VAL A 1 723 ? 29.022 -7.482 -50.173 1.00 92.50 723 VAL A C 1
ATOM 5559 O O . VAL A 1 723 ? 28.063 -6.964 -49.601 1.00 92.50 723 VAL A O 1
ATOM 5562 N N . LYS A 1 724 ? 29.269 -8.796 -50.094 1.00 92.12 724 LYS A N 1
ATOM 5563 C CA . LYS A 1 724 ? 28.406 -9.714 -49.344 1.00 92.12 724 LYS A CA 1
ATOM 5564 C C . LYS A 1 724 ? 28.316 -9.314 -47.873 1.00 92.12 724 LYS A C 1
ATOM 5566 O O . LYS A 1 724 ? 27.225 -9.305 -47.308 1.00 92.12 724 LYS A O 1
ATOM 5571 N N . LYS A 1 725 ? 29.443 -8.966 -47.247 1.00 91.88 725 LYS A N 1
ATOM 5572 C CA . LYS A 1 725 ? 29.472 -8.564 -45.840 1.00 91.88 725 LYS A CA 1
ATOM 5573 C C . LYS A 1 725 ? 28.755 -7.235 -45.614 1.00 91.88 725 LYS A C 1
ATOM 5575 O O . LYS A 1 725 ? 28.021 -7.115 -44.636 1.00 91.88 725 LYS A O 1
ATOM 5580 N N . ALA A 1 726 ? 28.923 -6.271 -46.516 1.00 91.31 726 ALA A N 1
ATOM 5581 C CA . ALA A 1 726 ? 28.190 -5.012 -46.505 1.00 91.31 726 ALA A CA 1
ATOM 5582 C C . ALA A 1 726 ? 26.672 -5.242 -46.607 1.00 91.31 726 ALA A C 1
ATOM 5584 O O . ALA A 1 726 ? 25.924 -4.694 -45.799 1.00 91.31 726 ALA A O 1
ATOM 5585 N N . ASP A 1 727 ? 26.223 -6.129 -47.498 1.00 88.31 727 ASP A N 1
ATOM 5586 C CA . ASP A 1 727 ? 24.813 -6.518 -47.620 1.00 88.31 727 ASP A CA 1
ATOM 5587 C C . ASP A 1 727 ? 24.279 -7.235 -46.368 1.00 88.31 727 ASP A C 1
ATOM 5589 O O . ASP A 1 727 ? 23.147 -6.988 -45.948 1.00 88.31 727 ASP A O 1
ATOM 5593 N N . GLU A 1 728 ? 25.065 -8.131 -45.764 1.00 91.06 728 GLU A N 1
ATOM 5594 C CA . GLU A 1 728 ? 24.706 -8.813 -44.512 1.00 91.06 728 GLU A CA 1
ATOM 5595 C C . GLU A 1 728 ? 24.512 -7.808 -43.369 1.00 91.06 728 GLU A C 1
ATOM 5597 O O . GLU A 1 728 ? 23.481 -7.829 -42.698 1.00 91.06 728 GLU A O 1
ATOM 5602 N N . VAL A 1 729 ? 25.467 -6.892 -43.182 1.00 91.25 729 VAL A N 1
ATOM 5603 C CA . VAL A 1 729 ? 25.408 -5.841 -42.151 1.00 91.25 729 VAL A CA 1
ATOM 5604 C C . VAL A 1 729 ? 24.253 -4.869 -42.422 1.00 91.25 729 VAL A C 1
ATOM 5606 O O . VAL A 1 729 ? 23.554 -4.440 -41.499 1.00 91.25 729 VAL A O 1
ATOM 5609 N N . PHE A 1 730 ? 23.986 -4.552 -43.689 1.00 86.81 730 PHE A N 1
ATOM 5610 C CA . PHE A 1 730 ? 22.850 -3.720 -44.070 1.00 86.81 730 PHE A CA 1
ATOM 5611 C C . PHE A 1 730 ? 21.508 -4.386 -43.725 1.00 86.81 730 PHE A C 1
ATOM 5613 O O . PHE A 1 730 ? 20.622 -3.730 -43.172 1.00 86.81 730 PHE A O 1
ATOM 5620 N N . LYS A 1 731 ? 21.378 -5.698 -43.960 1.00 86.81 731 LYS A N 1
ATOM 5621 C CA . LYS A 1 731 ? 20.161 -6.475 -43.667 1.00 86.81 731 LYS A CA 1
ATOM 5622 C C . LYS A 1 731 ? 19.971 -6.803 -42.188 1.00 86.81 731 LYS A C 1
ATOM 5624 O O . LYS A 1 731 ? 18.830 -6.980 -41.775 1.00 86.81 731 LYS A O 1
ATOM 5629 N N . ASP A 1 732 ? 21.037 -6.878 -41.392 1.00 84.69 732 ASP A N 1
ATOM 5630 C CA . ASP A 1 732 ? 20.939 -7.189 -39.961 1.00 84.69 732 ASP A CA 1
ATOM 5631 C C . ASP A 1 732 ? 20.316 -6.016 -39.177 1.00 84.69 732 ASP A C 1
ATOM 5633 O O . ASP A 1 732 ? 20.992 -5.007 -38.961 1.00 84.69 732 ASP A O 1
ATOM 5637 N N . PRO A 1 733 ? 19.063 -6.103 -38.693 1.00 82.81 733 PRO A N 1
ATOM 5638 C CA . PRO A 1 733 ? 18.413 -4.998 -37.979 1.00 82.81 733 PRO A CA 1
ATOM 5639 C C . PRO A 1 733 ? 19.152 -4.582 -36.693 1.00 82.81 733 PRO A C 1
ATOM 5641 O O . PRO A 1 733 ? 19.001 -3.448 -36.235 1.00 82.81 733 PRO A O 1
ATOM 5644 N N . ASN A 1 734 ? 19.989 -5.467 -36.144 1.00 88.31 734 ASN A N 1
ATOM 5645 C CA . ASN A 1 734 ? 20.738 -5.256 -34.912 1.00 88.31 734 ASN A CA 1
ATOM 5646 C C . ASN A 1 734 ? 22.230 -4.969 -35.145 1.00 88.31 734 ASN A C 1
ATOM 5648 O O . ASN A 1 734 ? 23.002 -5.014 -34.183 1.00 88.31 734 ASN A O 1
ATOM 5652 N N . ALA A 1 735 ? 22.651 -4.674 -36.379 1.00 90.44 735 ALA A N 1
ATOM 5653 C CA . ALA A 1 735 ? 24.021 -4.255 -36.664 1.00 90.44 735 ALA A CA 1
ATOM 5654 C C . ALA A 1 735 ? 24.373 -2.966 -35.901 1.00 90.44 735 ALA A C 1
ATOM 5656 O O . ALA A 1 735 ? 23.614 -1.993 -35.917 1.00 90.44 735 ALA A O 1
ATOM 5657 N N . SER A 1 736 ? 25.528 -2.958 -35.244 1.00 93.06 736 SER A N 1
ATOM 5658 C CA . SER A 1 736 ? 26.102 -1.790 -34.569 1.00 93.06 736 SER A CA 1
ATOM 5659 C C . SER A 1 736 ? 26.710 -0.802 -35.566 1.00 93.06 736 SER A C 1
ATOM 5661 O O . SER A 1 736 ? 27.081 -1.163 -36.684 1.00 93.06 736 SER A O 1
ATOM 5663 N N . GLN A 1 737 ? 26.874 0.452 -35.147 1.00 93.19 737 GLN A N 1
ATOM 5664 C CA . GLN A 1 737 ? 27.541 1.483 -35.939 1.00 93.19 737 GLN A CA 1
ATOM 5665 C C . GLN A 1 737 ? 28.979 1.087 -36.292 1.00 93.19 737 GLN A C 1
ATOM 5667 O O . GLN A 1 737 ? 29.434 1.333 -37.404 1.00 93.19 737 GLN A O 1
ATOM 5672 N N . LYS A 1 738 ? 29.671 0.397 -35.382 1.00 92.62 738 LYS A N 1
ATOM 5673 C CA . LYS A 1 738 ? 31.024 -0.115 -35.607 1.00 92.62 738 LYS A CA 1
ATOM 5674 C C . LYS A 1 738 ? 31.077 -1.167 -36.715 1.00 92.62 738 LYS A C 1
ATOM 5676 O O . LYS A 1 738 ? 31.966 -1.136 -37.564 1.00 92.62 738 LYS A O 1
ATOM 5681 N N . GLU A 1 739 ? 30.114 -2.090 -36.738 1.00 93.31 739 GLU A N 1
ATOM 5682 C CA . GLU A 1 739 ? 29.988 -3.088 -37.809 1.00 93.31 739 GLU A CA 1
ATOM 5683 C C . GLU A 1 739 ? 29.685 -2.428 -39.160 1.00 93.31 739 GLU A C 1
ATOM 5685 O O . GLU A 1 739 ? 30.261 -2.826 -40.174 1.00 93.31 739 GLU A O 1
ATOM 5690 N N . VAL A 1 740 ? 28.840 -1.390 -39.169 1.00 92.88 740 VAL A N 1
ATOM 5691 C CA . VAL A 1 740 ? 28.540 -0.576 -40.357 1.00 92.88 740 VAL A CA 1
ATOM 5692 C C . VAL A 1 740 ? 29.797 0.116 -40.884 1.00 92.88 740 VAL A C 1
ATOM 5694 O O . VAL A 1 740 ? 30.131 -0.056 -42.056 1.00 92.88 740 VAL A O 1
ATOM 5697 N N . ASN A 1 741 ? 30.530 0.836 -40.033 1.00 92.62 741 ASN A N 1
ATOM 5698 C CA . ASN A 1 741 ? 31.753 1.537 -40.431 1.00 92.62 741 ASN A CA 1
ATOM 5699 C C . ASN A 1 741 ? 32.805 0.564 -40.974 1.00 92.62 741 ASN A C 1
ATOM 5701 O O . ASN A 1 741 ? 33.403 0.808 -42.020 1.00 92.62 741 ASN A O 1
ATOM 5705 N N . LYS A 1 742 ? 32.985 -0.585 -40.306 1.00 92.56 742 LYS A N 1
ATOM 5706 C CA . LYS A 1 742 ? 33.915 -1.620 -40.764 1.00 92.56 742 LYS A CA 1
ATOM 5707 C C . LYS A 1 742 ? 33.532 -2.155 -42.147 1.00 92.56 742 LYS A C 1
ATOM 5709 O O . LYS A 1 742 ? 34.408 -2.337 -42.986 1.00 92.56 742 LYS A O 1
ATOM 5714 N N . ALA A 1 743 ? 32.244 -2.393 -42.394 1.00 93.94 743 ALA A N 1
ATOM 5715 C CA . ALA A 1 743 ? 31.769 -2.852 -43.696 1.00 93.94 743 ALA A CA 1
ATOM 5716 C C . ALA A 1 743 ? 31.992 -1.806 -44.805 1.00 93.94 743 ALA A C 1
ATOM 5718 O O . ALA A 1 743 ? 32.393 -2.174 -45.909 1.00 93.94 743 ALA A O 1
ATOM 5719 N N . ILE A 1 744 ? 31.793 -0.515 -44.507 1.00 91.62 744 ILE A N 1
ATOM 5720 C CA . ILE A 1 744 ? 32.100 0.591 -45.430 1.00 91.62 744 ILE A CA 1
ATOM 5721 C C . ILE A 1 744 ? 33.593 0.600 -45.781 1.00 91.62 744 ILE A C 1
ATOM 5723 O O . ILE A 1 744 ? 33.953 0.662 -46.958 1.00 91.62 744 ILE A O 1
ATOM 5727 N N . ASP A 1 745 ? 34.459 0.529 -44.771 1.00 91.00 745 ASP A N 1
ATOM 5728 C CA . ASP A 1 745 ? 35.910 0.573 -44.954 1.00 91.00 745 ASP A CA 1
ATOM 5729 C C . ASP A 1 745 ? 36.433 -0.629 -45.746 1.00 91.00 745 ASP A C 1
ATOM 5731 O O . ASP A 1 745 ? 37.260 -0.464 -46.647 1.00 91.00 745 ASP A O 1
ATOM 5735 N N . ASP A 1 746 ? 35.953 -1.833 -45.429 1.00 92.75 746 ASP A N 1
ATOM 5736 C CA . ASP A 1 746 ? 36.337 -3.059 -46.130 1.00 92.75 746 ASP A CA 1
ATOM 5737 C C . ASP A 1 746 ? 35.902 -3.007 -47.606 1.00 92.75 746 ASP A C 1
ATOM 5739 O O . ASP A 1 746 ? 36.697 -3.336 -48.491 1.00 92.75 746 ASP A O 1
ATOM 5743 N N . LEU A 1 747 ? 34.686 -2.520 -47.893 1.00 92.50 747 LEU A N 1
ATOM 5744 C CA . LEU A 1 747 ? 34.177 -2.369 -49.260 1.00 92.50 747 LEU A CA 1
ATOM 5745 C C . LEU A 1 747 ? 34.990 -1.350 -50.071 1.00 92.50 747 LEU A C 1
ATOM 5747 O O . LEU A 1 747 ? 35.419 -1.656 -51.185 1.00 92.50 747 LEU A O 1
ATOM 5751 N N . LYS A 1 748 ? 35.270 -0.169 -49.503 1.00 91.69 748 LYS A N 1
ATOM 5752 C CA . LYS A 1 748 ? 36.095 0.864 -50.154 1.00 91.69 748 LYS A CA 1
ATOM 5753 C C . LYS A 1 748 ? 37.503 0.360 -50.463 1.00 91.69 748 LYS A C 1
ATOM 5755 O O . LYS A 1 748 ? 38.005 0.573 -51.566 1.00 91.69 748 LYS A O 1
ATOM 5760 N N . LYS A 1 749 ? 38.141 -0.335 -49.513 1.00 90.50 749 LYS A N 1
ATOM 5761 C CA . LYS A 1 749 ? 39.481 -0.916 -49.706 1.00 90.50 749 LYS A CA 1
ATOM 5762 C C . LYS A 1 749 ? 39.486 -1.962 -50.816 1.00 90.50 749 LYS A C 1
ATOM 5764 O O . LYS A 1 749 ? 40.376 -1.937 -51.664 1.00 90.50 749 LYS A O 1
ATOM 5769 N N . ALA A 1 750 ? 38.496 -2.853 -50.836 1.00 91.50 750 ALA A N 1
ATOM 5770 C CA . ALA A 1 750 ? 38.402 -3.880 -51.864 1.00 91.50 750 ALA A CA 1
ATOM 5771 C C . ALA A 1 750 ? 38.122 -3.285 -53.257 1.00 91.50 750 ALA A C 1
ATOM 5773 O O . ALA A 1 750 ? 38.726 -3.716 -54.239 1.00 91.50 750 ALA A O 1
ATOM 5774 N N . LYS A 1 751 ? 37.277 -2.247 -53.344 1.00 91.81 751 LYS A N 1
ATOM 5775 C CA . LYS A 1 751 ? 37.017 -1.512 -54.592 1.00 91.81 751 LYS A CA 1
ATOM 5776 C C . LYS A 1 751 ? 38.263 -0.794 -55.115 1.00 91.81 751 LYS A C 1
ATOM 5778 O O . LYS A 1 751 ? 38.584 -0.922 -56.291 1.00 91.81 751 LYS A O 1
ATOM 5783 N N . ALA A 1 752 ? 39.006 -0.106 -54.249 1.00 89.75 752 ALA A N 1
ATOM 5784 C CA . ALA A 1 752 ? 40.251 0.557 -54.638 1.00 89.75 752 ALA A CA 1
ATOM 5785 C C . ALA A 1 752 ? 41.311 -0.442 -55.143 1.00 89.75 752 ALA A C 1
ATOM 5787 O O . ALA A 1 752 ? 42.032 -0.152 -56.097 1.00 89.75 752 ALA A O 1
ATOM 5788 N N . ALA A 1 753 ? 41.386 -1.634 -54.538 1.00 88.88 753 ALA A N 1
ATOM 5789 C CA . ALA A 1 753 ? 42.281 -2.699 -54.989 1.00 88.88 753 ALA A CA 1
ATOM 5790 C C . ALA A 1 753 ? 41.911 -3.240 -56.381 1.00 88.88 753 ALA A C 1
ATOM 5792 O O . ALA A 1 753 ? 42.806 -3.591 -57.145 1.00 88.88 753 ALA A O 1
ATOM 5793 N N . LEU A 1 754 ? 40.616 -3.286 -56.713 1.00 87.50 754 LEU A N 1
ATOM 5794 C CA . LEU A 1 754 ? 40.133 -3.584 -58.062 1.00 87.50 754 LEU A CA 1
ATOM 5795 C C . LEU A 1 754 ? 40.540 -2.488 -59.047 1.00 87.50 754 LEU A C 1
ATOM 5797 O O . LEU A 1 754 ? 41.168 -2.794 -60.055 1.00 87.50 754 LEU A O 1
ATOM 5801 N N . ASP A 1 755 ? 40.232 -1.225 -58.744 1.00 87.06 755 ASP A N 1
ATOM 5802 C CA . ASP A 1 755 ? 40.461 -0.084 -59.645 1.00 87.06 755 ASP A CA 1
ATOM 5803 C C . ASP A 1 755 ? 41.931 0.102 -60.039 1.00 87.06 755 ASP A C 1
ATOM 5805 O O . ASP A 1 755 ? 42.222 0.535 -61.154 1.00 87.06 755 ASP A O 1
ATOM 5809 N N . ALA A 1 756 ? 42.866 -0.301 -59.174 1.00 87.31 756 ALA A N 1
ATOM 5810 C CA . ALA A 1 756 ? 44.295 -0.325 -59.483 1.00 87.31 756 ALA A CA 1
ATOM 5811 C C . ALA A 1 756 ? 44.664 -1.238 -60.677 1.00 87.31 756 ALA A C 1
ATOM 5813 O O . ALA A 1 756 ? 45.748 -1.092 -61.238 1.00 87.31 756 ALA A O 1
ATOM 5814 N N . ASN A 1 757 ? 43.774 -2.152 -61.083 1.00 85.75 757 ASN A N 1
ATOM 5815 C CA . ASN A 1 757 ? 43.942 -3.059 -62.222 1.00 85.75 757 ASN A CA 1
ATOM 5816 C C . ASN A 1 757 ? 43.146 -2.628 -63.473 1.00 85.75 757 ASN A C 1
ATOM 5818 O O . ASN A 1 757 ? 42.887 -3.454 -64.357 1.00 85.75 757 ASN A O 1
ATOM 5822 N N . ALA A 1 758 ? 42.724 -1.363 -63.568 1.00 87.38 758 ALA A N 1
ATOM 5823 C CA . ALA A 1 758 ? 42.091 -0.832 -64.776 1.00 87.38 758 ALA A CA 1
ATOM 5824 C C . ALA A 1 758 ? 42.983 -1.034 -66.022 1.00 87.38 758 ALA A C 1
ATOM 5826 O O . ALA A 1 758 ? 44.212 -0.974 -65.942 1.00 87.38 758 ALA A O 1
ATOM 5827 N N . THR A 1 759 ? 42.373 -1.298 -67.184 1.00 85.44 759 THR A N 1
ATOM 5828 C CA . THR A 1 759 ? 43.120 -1.525 -68.433 1.00 85.44 759 THR A CA 1
ATOM 5829 C C . THR A 1 759 ? 43.836 -0.246 -68.877 1.00 85.44 759 THR A C 1
ATOM 5831 O O . THR A 1 759 ? 43.190 0.721 -69.279 1.00 85.44 759 THR A O 1
ATOM 5834 N N . ASP A 1 760 ? 45.169 -0.261 -68.887 1.00 83.00 760 ASP A N 1
ATOM 5835 C CA . ASP A 1 760 ? 45.977 0.805 -69.482 1.00 83.00 760 ASP A CA 1
ATOM 5836 C C . ASP A 1 760 ? 46.188 0.557 -70.984 1.00 83.00 760 ASP A C 1
ATOM 5838 O O . ASP A 1 760 ? 46.905 -0.359 -71.385 1.00 83.00 760 ASP A O 1
ATOM 5842 N N . LYS A 1 761 ? 45.562 1.390 -71.821 1.00 83.00 761 LYS A N 1
ATOM 5843 C CA . LYS A 1 761 ? 45.661 1.333 -73.289 1.00 83.00 761 LYS A CA 1
ATOM 5844 C C . LYS A 1 761 ? 46.795 2.186 -73.862 1.00 83.00 761 LYS A C 1
ATOM 5846 O O . LYS A 1 761 ? 47.088 2.077 -75.057 1.00 83.00 761 LYS A O 1
ATOM 5851 N N . ALA A 1 762 ? 47.431 3.034 -73.050 1.00 79.25 762 ALA A N 1
ATOM 5852 C CA . ALA A 1 762 ? 48.440 3.980 -73.518 1.00 79.25 762 ALA A CA 1
ATOM 5853 C C . ALA A 1 762 ? 49.623 3.302 -74.242 1.00 79.25 762 ALA A C 1
ATOM 5855 O O . ALA A 1 762 ? 50.024 3.810 -75.292 1.00 79.25 762 ALA A O 1
ATOM 5856 N N . PRO A 1 763 ? 50.142 2.133 -73.806 1.00 77.00 763 PRO A N 1
ATOM 5857 C CA . PRO A 1 763 ? 51.242 1.464 -74.503 1.00 77.00 763 PRO A CA 1
ATOM 5858 C C . PRO A 1 763 ? 50.895 1.006 -75.928 1.00 77.00 763 PRO A C 1
ATOM 5860 O O . PRO A 1 763 ? 51.745 1.073 -76.816 1.00 77.00 763 PRO A O 1
ATOM 5863 N N . LEU A 1 764 ? 49.660 0.548 -76.162 1.00 77.69 764 LEU A N 1
ATOM 5864 C CA . LEU A 1 764 ? 49.181 0.156 -77.491 1.00 77.69 764 LEU A CA 1
ATOM 5865 C C . LEU A 1 764 ? 48.938 1.379 -78.375 1.00 77.69 764 LEU A C 1
ATOM 5867 O O . LEU A 1 764 ? 49.325 1.374 -79.541 1.00 77.69 764 LEU A O 1
ATOM 5871 N N . ALA A 1 765 ? 48.351 2.441 -77.814 1.00 70.12 765 ALA A N 1
ATOM 5872 C CA . ALA A 1 765 ? 48.152 3.704 -78.523 1.00 70.12 765 ALA A CA 1
ATOM 5873 C C . ALA A 1 765 ? 49.496 4.292 -78.967 1.00 70.12 765 ALA A C 1
ATOM 5875 O O . ALA A 1 765 ? 49.649 4.703 -80.116 1.00 70.12 765 ALA A O 1
ATOM 5876 N N . ALA A 1 766 ? 50.498 4.244 -78.087 1.00 67.88 766 ALA A N 1
ATOM 5877 C CA . ALA A 1 766 ? 51.859 4.648 -78.397 1.00 67.88 766 ALA A CA 1
ATOM 5878 C C . ALA A 1 766 ? 52.496 3.772 -79.488 1.00 67.88 766 ALA A C 1
ATOM 5880 O O . ALA A 1 766 ? 53.161 4.312 -80.366 1.00 67.88 766 ALA A O 1
ATOM 5881 N N . ALA A 1 767 ? 52.290 2.450 -79.482 1.00 63.44 767 ALA A N 1
ATOM 5882 C CA . ALA A 1 767 ? 52.800 1.564 -80.535 1.00 63.44 767 ALA A CA 1
ATOM 5883 C C . ALA A 1 767 ? 52.154 1.850 -81.904 1.00 63.44 767 ALA A C 1
ATOM 5885 O O . ALA A 1 767 ? 52.865 2.008 -82.894 1.00 63.44 767 ALA A O 1
ATOM 5886 N N . VAL A 1 768 ? 50.828 2.033 -81.952 1.00 70.88 768 VAL A N 1
ATOM 5887 C CA . VAL A 1 768 ? 50.104 2.469 -83.164 1.00 70.88 768 VAL A CA 1
ATOM 5888 C C . VAL A 1 768 ? 50.637 3.806 -83.669 1.00 70.88 768 VAL A C 1
ATOM 5890 O O . VAL A 1 768 ? 50.828 3.979 -84.870 1.00 70.88 768 VAL A O 1
ATOM 5893 N N . GLN A 1 769 ? 50.912 4.744 -82.762 1.00 70.06 769 GLN A N 1
ATOM 5894 C CA . GLN A 1 769 ? 51.392 6.072 -83.125 1.00 70.06 769 GLN A CA 1
ATOM 5895 C C . GLN A 1 769 ? 52.866 6.088 -83.556 1.00 70.06 769 GLN A C 1
ATOM 5897 O O . GLN A 1 769 ? 53.220 6.860 -84.446 1.00 70.06 769 GLN A O 1
ATOM 5902 N N . LYS A 1 770 ? 53.728 5.249 -82.972 1.00 66.25 770 LYS A N 1
ATOM 5903 C CA . LYS A 1 770 ? 55.142 5.106 -83.373 1.00 66.25 770 LYS A CA 1
ATOM 5904 C C . LYS A 1 770 ? 55.308 4.455 -84.739 1.00 66.25 770 LYS A C 1
ATOM 5906 O O . LYS A 1 770 ? 56.346 4.635 -85.369 1.00 66.25 770 LYS A O 1
ATOM 5911 N N . SER A 1 771 ? 54.284 3.748 -85.199 1.00 69.38 771 SER A N 1
ATOM 5912 C CA . SER A 1 771 ? 54.319 3.087 -86.485 1.00 69.38 771 SER A CA 1
ATOM 5913 C C . SER A 1 771 ? 54.496 4.076 -87.647 1.00 69.38 771 SER A C 1
ATOM 5915 O O . SER A 1 771 ? 53.785 5.089 -87.733 1.00 69.38 771 SER A O 1
ATOM 5917 N N . LEU A 1 772 ? 55.473 3.801 -88.521 1.00 64.31 772 LEU A N 1
ATOM 5918 C CA . LEU A 1 772 ? 55.837 4.677 -89.645 1.00 64.31 772 LEU A CA 1
ATOM 5919 C C . LEU A 1 772 ? 54.762 4.675 -90.741 1.00 64.31 772 LEU A C 1
ATOM 5921 O O . LEU A 1 772 ? 54.537 5.704 -91.367 1.00 64.31 772 LEU A O 1
ATOM 5925 N N . ASP A 1 773 ? 54.064 3.551 -90.909 1.00 70.00 773 ASP A N 1
ATOM 5926 C CA . ASP A 1 773 ? 53.066 3.294 -91.957 1.00 70.00 773 ASP A CA 1
ATOM 5927 C C . ASP A 1 773 ? 51.605 3.430 -91.485 1.00 70.00 773 ASP A C 1
ATOM 5929 O O . ASP A 1 773 ? 50.669 2.979 -92.142 1.00 70.00 773 ASP A O 1
ATOM 5933 N N . LYS A 1 774 ? 51.377 4.066 -90.327 1.00 67.81 774 LYS A N 1
ATOM 5934 C CA . LYS A 1 774 ? 50.040 4.172 -89.708 1.00 67.81 774 LYS A CA 1
ATOM 5935 C C . LYS A 1 774 ? 49.009 4.962 -90.527 1.00 67.81 774 LYS A C 1
ATOM 5937 O O . LYS A 1 774 ? 47.801 4.802 -90.291 1.00 67.81 774 LYS A O 1
ATOM 5942 N N . ASP A 1 775 ? 49.491 5.860 -91.392 1.00 68.69 775 ASP A N 1
ATOM 5943 C CA . ASP A 1 775 ? 48.701 6.713 -92.279 1.00 68.69 775 ASP A CA 1
ATOM 5944 C C . ASP A 1 775 ? 48.572 6.023 -93.646 1.00 68.69 775 ASP A C 1
ATOM 5946 O O . ASP A 1 775 ? 49.575 5.866 -94.343 1.00 68.69 775 ASP A O 1
ATOM 5950 N N . PRO A 1 776 ? 47.350 5.666 -94.080 1.00 65.81 776 PRO A N 1
ATOM 5951 C CA . PRO A 1 776 ? 47.138 4.973 -95.350 1.00 65.81 776 PRO A CA 1
ATOM 5952 C C . PRO A 1 776 ? 47.552 5.792 -96.586 1.00 65.81 776 PRO A C 1
ATOM 5954 O O . PRO A 1 776 ? 47.564 5.256 -97.693 1.00 65.81 776 PRO A O 1
ATOM 5957 N N . ASN A 1 777 ? 47.875 7.080 -96.432 1.00 62.47 777 ASN A N 1
ATOM 5958 C CA . ASN A 1 777 ? 48.323 7.958 -97.513 1.00 62.47 777 ASN A CA 1
ATOM 5959 C C . ASN A 1 777 ? 49.821 8.299 -97.446 1.00 62.47 777 ASN A C 1
ATOM 5961 O O . ASN A 1 777 ? 50.341 8.907 -98.382 1.00 62.47 777 ASN A O 1
ATOM 5965 N N . LYS A 1 778 ? 50.520 7.928 -96.367 1.00 61.75 778 LYS A N 1
ATOM 5966 C CA . LYS A 1 778 ? 51.943 8.223 -96.151 1.00 61.75 778 LYS A CA 1
ATOM 5967 C C . LYS A 1 778 ? 52.652 6.965 -95.673 1.00 61.75 778 LYS A C 1
ATOM 5969 O O . LYS A 1 778 ? 52.793 6.738 -94.476 1.00 61.75 778 LYS A O 1
ATOM 5974 N N . HIS A 1 779 ? 53.097 6.170 -96.636 1.00 65.69 779 HIS A N 1
ATOM 5975 C CA . HIS A 1 779 ? 53.835 4.948 -96.363 1.00 65.69 779 HIS A CA 1
ATOM 5976 C C . HIS A 1 779 ? 55.346 5.195 -96.392 1.00 65.69 779 HIS A C 1
ATOM 5978 O O . HIS A 1 779 ? 55.856 5.958 -97.215 1.00 65.69 779 HIS A O 1
ATOM 5984 N N . SER A 1 780 ? 56.068 4.509 -95.515 1.00 62.75 780 SER A N 1
ATOM 5985 C CA . SER A 1 780 ? 57.511 4.385 -95.531 1.00 62.75 780 SER A CA 1
ATOM 5986 C C . SER A 1 780 ? 57.988 3.779 -96.853 1.00 62.75 780 SER A C 1
ATOM 5988 O O . SER A 1 780 ? 57.279 3.043 -97.556 1.00 62.75 780 SER A O 1
ATOM 5990 N N . VAL A 1 781 ? 59.244 4.066 -97.193 1.00 59.34 781 VAL A N 1
ATOM 5991 C CA . VAL A 1 781 ? 59.899 3.470 -98.364 1.00 59.34 781 VAL A CA 1
ATOM 5992 C C . VAL A 1 781 ? 59.942 1.943 -98.261 1.00 59.34 781 VAL A C 1
ATOM 5994 O O . VAL A 1 781 ? 59.804 1.267 -99.272 1.00 59.34 781 VAL A O 1
ATOM 5997 N N . PHE A 1 782 ? 60.032 1.388 -97.048 1.00 66.56 782 PHE A N 1
ATOM 5998 C CA . PHE A 1 782 ? 60.035 -0.055 -96.801 1.00 66.56 782 PHE A CA 1
ATOM 5999 C C . PHE A 1 782 ? 58.688 -0.694 -97.147 1.00 66.56 782 PHE A C 1
ATOM 6001 O O . PHE A 1 782 ? 58.655 -1.668 -97.899 1.00 66.56 782 PHE A O 1
ATOM 6008 N N . TYR A 1 783 ? 57.581 -0.111 -96.677 1.00 73.06 783 TYR A N 1
ATOM 6009 C CA . TYR A 1 783 ? 56.232 -0.572 -97.011 1.00 73.06 783 TYR A CA 1
ATOM 6010 C C . TYR A 1 783 ? 55.952 -0.434 -98.504 1.00 73.06 783 TYR A C 1
ATOM 6012 O O . TYR A 1 783 ? 55.476 -1.371 -99.143 1.00 73.06 783 TYR A O 1
ATOM 6020 N N . THR A 1 784 ? 56.309 0.710 -99.092 1.00 70.94 784 THR A N 1
ATOM 6021 C CA . THR A 1 784 ? 56.130 0.966 -100.527 1.00 70.94 784 THR A CA 1
ATOM 6022 C C . THR A 1 784 ? 56.929 -0.034 -101.371 1.00 70.94 784 THR A C 1
ATOM 6024 O O . THR A 1 784 ? 56.404 -0.602 -102.329 1.00 70.94 784 THR A O 1
ATOM 6027 N N . ASN A 1 785 ? 58.169 -0.332 -100.979 1.00 68.50 785 ASN A N 1
ATOM 6028 C CA . ASN A 1 785 ? 59.025 -1.305 -101.656 1.00 68.50 785 ASN A CA 1
ATOM 6029 C C . ASN A 1 785 ? 58.527 -2.747 -101.482 1.00 68.50 785 ASN A C 1
ATOM 6031 O O . ASN A 1 785 ? 58.536 -3.508 -102.451 1.00 68.50 785 ASN A O 1
ATOM 6035 N N . ALA A 1 786 ? 58.062 -3.127 -100.289 1.00 74.25 786 ALA A N 1
ATOM 6036 C CA . ALA A 1 786 ? 57.461 -4.438 -100.046 1.00 74.25 786 ALA A CA 1
ATOM 6037 C C . ALA A 1 786 ? 56.166 -4.622 -100.863 1.00 74.25 786 ALA A C 1
ATOM 6039 O O . ALA A 1 786 ? 55.986 -5.647 -101.520 1.00 74.25 786 ALA A O 1
ATOM 6040 N N . LYS A 1 787 ? 55.312 -3.593 -100.919 1.00 79.75 787 LYS A N 1
ATOM 6041 C CA . LYS A 1 787 ? 54.056 -3.584 -101.685 1.00 79.75 787 LYS A CA 1
ATOM 6042 C C . LYS A 1 787 ? 54.272 -3.629 -103.200 1.00 79.75 787 LYS A C 1
ATOM 6044 O O . LYS A 1 787 ? 53.532 -4.324 -103.895 1.00 79.75 787 LYS A O 1
ATOM 6049 N N . ASN A 1 788 ? 55.298 -2.949 -103.717 1.00 75.62 788 ASN A N 1
ATOM 6050 C CA . ASN A 1 788 ? 55.609 -2.899 -105.153 1.00 75.62 788 ASN A CA 1
ATOM 6051 C C . ASN A 1 788 ? 56.271 -4.180 -105.696 1.00 75.62 788 ASN A C 1
ATOM 6053 O O . ASN A 1 788 ? 56.276 -4.399 -106.909 1.00 75.62 788 ASN A O 1
ATOM 6057 N N . LYS A 1 789 ? 56.791 -5.064 -104.833 1.00 78.25 789 LYS A N 1
ATOM 6058 C CA . LYS A 1 789 ? 57.281 -6.398 -105.221 1.00 78.25 789 LYS A CA 1
ATOM 6059 C C . LYS A 1 789 ? 56.107 -7.365 -105.427 1.00 78.25 789 LYS A C 1
ATOM 6061 O O . LYS A 1 789 ? 55.888 -8.289 -104.649 1.00 78.25 789 LYS A O 1
ATOM 6066 N N . THR A 1 790 ? 55.336 -7.165 -106.495 1.00 74.19 790 THR A N 1
ATOM 6067 C CA . THR A 1 790 ? 54.119 -7.951 -106.793 1.00 74.19 790 THR A CA 1
ATOM 6068 C C . THR A 1 790 ? 54.381 -9.438 -107.077 1.00 74.19 790 THR A C 1
ATOM 6070 O O . THR A 1 790 ? 53.459 -10.243 -106.978 1.00 74.19 790 THR A O 1
ATOM 6073 N N . GLY A 1 791 ? 55.627 -9.821 -107.387 1.00 73.25 791 GLY A N 1
ATOM 6074 C CA . GLY A 1 791 ? 56.058 -11.215 -107.568 1.00 73.25 791 GLY A CA 1
ATOM 6075 C C . GLY A 1 791 ? 56.629 -11.904 -106.317 1.00 73.25 791 GLY A C 1
ATOM 6076 O O . GLY A 1 791 ? 57.004 -13.070 -106.407 1.00 73.25 791 GLY A O 1
ATOM 6077 N N . ASP A 1 792 ? 56.723 -11.213 -105.173 1.00 80.56 792 ASP A N 1
ATOM 6078 C CA . ASP A 1 792 ? 57.288 -11.738 -103.921 1.00 80.56 792 ASP A CA 1
ATOM 6079 C C . ASP A 1 792 ? 56.176 -11.992 -102.893 1.00 80.56 792 ASP A C 1
ATOM 6081 O O . ASP A 1 792 ? 55.629 -11.074 -102.277 1.00 80.56 792 ASP A O 1
ATOM 6085 N N . THR A 1 793 ? 55.834 -13.266 -102.695 1.00 83.31 793 THR A N 1
ATOM 6086 C CA . THR A 1 793 ? 54.769 -13.674 -101.771 1.00 83.31 793 THR A CA 1
ATOM 6087 C C . THR A 1 793 ? 55.076 -13.331 -100.313 1.00 83.31 793 THR A C 1
ATOM 6089 O O . THR A 1 793 ? 54.147 -13.081 -99.549 1.00 83.31 793 THR A O 1
ATOM 6092 N N . ALA A 1 794 ? 56.352 -13.296 -99.911 1.00 83.31 794 ALA A N 1
ATOM 6093 C CA . ALA A 1 794 ? 56.731 -12.949 -98.544 1.00 83.31 794 ALA A CA 1
ATOM 6094 C C . ALA A 1 794 ? 56.575 -11.441 -98.289 1.00 83.31 794 ALA A C 1
ATOM 6096 O O . ALA A 1 794 ? 56.090 -11.050 -97.227 1.00 83.31 794 ALA A O 1
ATOM 6097 N N . ALA A 1 795 ? 56.898 -10.602 -99.280 1.00 80.69 795 ALA A N 1
ATOM 6098 C CA . ALA A 1 795 ? 56.721 -9.152 -99.200 1.00 80.69 795 ALA A CA 1
ATOM 6099 C C . ALA A 1 795 ? 55.237 -8.746 -99.125 1.00 80.69 795 ALA A C 1
ATOM 6101 O O . ALA A 1 795 ? 54.855 -7.944 -98.271 1.00 80.69 795 ALA A O 1
ATOM 6102 N N . GLN A 1 796 ? 54.377 -9.364 -99.945 1.00 88.38 796 GLN A N 1
ATOM 6103 C CA . GLN A 1 796 ? 52.925 -9.135 -99.886 1.00 88.38 796 GLN A CA 1
ATOM 6104 C C . GLN A 1 796 ? 52.323 -9.597 -98.548 1.00 88.38 796 GLN A C 1
ATOM 6106 O O . GLN A 1 796 ? 51.455 -8.926 -97.987 1.00 88.38 796 GLN A O 1
ATOM 6111 N N . GLN A 1 797 ? 52.806 -10.718 -97.997 1.00 89.25 797 GLN A N 1
ATOM 6112 C CA . GLN A 1 797 ? 52.355 -11.212 -96.695 1.00 89.25 797 GLN A CA 1
ATOM 6113 C C . GLN A 1 797 ? 52.801 -10.304 -95.539 1.00 89.25 797 GLN A C 1
ATOM 6115 O O . GLN A 1 797 ? 52.037 -10.124 -94.593 1.00 89.25 797 GLN A O 1
ATOM 6120 N N . ALA A 1 798 ? 53.999 -9.714 -95.606 1.00 85.62 798 ALA A N 1
ATOM 6121 C CA . ALA A 1 798 ? 54.484 -8.765 -94.603 1.00 85.62 798 ALA A CA 1
ATOM 6122 C C . ALA A 1 798 ? 53.608 -7.503 -94.537 1.00 85.62 798 ALA A C 1
ATOM 6124 O O . ALA A 1 798 ? 53.204 -7.105 -93.447 1.00 85.62 798 ALA A O 1
ATOM 6125 N N . VAL A 1 799 ? 53.245 -6.939 -95.698 1.00 85.38 799 VAL A N 1
ATOM 6126 C CA . VAL A 1 799 ? 52.313 -5.800 -95.802 1.00 85.38 799 VAL A CA 1
ATOM 6127 C C . VAL A 1 799 ? 50.950 -6.158 -95.212 1.00 85.38 799 VAL A C 1
ATOM 6129 O O . VAL A 1 799 ? 50.451 -5.454 -94.339 1.00 85.38 799 VAL A O 1
ATOM 6132 N N . LYS A 1 800 ? 50.377 -7.301 -95.613 1.00 90.50 800 LYS A N 1
ATOM 6133 C CA . LYS A 1 800 ? 49.071 -7.743 -95.107 1.00 90.50 800 LYS A CA 1
ATOM 6134 C C . LYS A 1 800 ? 49.076 -7.979 -93.593 1.00 90.50 800 LYS A C 1
ATOM 6136 O O . LYS A 1 800 ? 48.149 -7.560 -92.910 1.00 90.50 800 LYS A O 1
ATOM 6141 N N . ASN A 1 801 ? 50.101 -8.651 -93.065 1.00 90.75 801 ASN A N 1
ATOM 6142 C CA . ASN A 1 801 ? 50.219 -8.915 -91.629 1.00 90.75 801 ASN A CA 1
ATOM 6143 C C . ASN A 1 801 ? 50.324 -7.618 -90.824 1.00 90.75 801 ASN A C 1
ATOM 6145 O O . ASN A 1 801 ? 49.737 -7.525 -89.749 1.00 90.75 801 ASN A O 1
ATOM 6149 N N . TYR A 1 802 ? 51.057 -6.630 -91.342 1.00 89.56 802 TYR A N 1
ATOM 6150 C CA . TYR A 1 802 ? 51.138 -5.307 -90.739 1.00 89.56 802 TYR A CA 1
ATOM 6151 C C . TYR A 1 802 ? 49.782 -4.588 -90.757 1.00 89.56 802 TYR A C 1
ATOM 6153 O O . TYR A 1 802 ? 49.329 -4.146 -89.702 1.00 89.56 802 TYR A O 1
ATOM 6161 N N . ASP A 1 803 ? 49.098 -4.539 -91.905 1.00 89.94 803 ASP A N 1
ATOM 6162 C CA . ASP A 1 803 ? 47.787 -3.888 -92.031 1.00 89.94 803 ASP A CA 1
ATOM 6163 C C . ASP A 1 803 ? 46.748 -4.529 -91.088 1.00 89.94 803 ASP A C 1
ATOM 6165 O O . ASP A 1 803 ? 46.023 -3.825 -90.377 1.00 89.94 803 ASP A O 1
ATOM 6169 N N . ASP A 1 804 ? 46.714 -5.867 -91.021 1.00 92.50 804 ASP A N 1
ATOM 6170 C CA . ASP A 1 804 ? 45.833 -6.624 -90.124 1.00 92.50 804 ASP A CA 1
ATOM 6171 C C . ASP A 1 804 ? 46.161 -6.343 -88.644 1.00 92.50 804 ASP A C 1
ATOM 6173 O O . ASP A 1 804 ? 45.255 -6.130 -87.830 1.00 92.50 804 ASP A O 1
ATOM 6177 N N . ALA A 1 805 ? 47.448 -6.305 -88.277 1.00 90.88 805 ALA A N 1
ATOM 6178 C CA . ALA A 1 805 ? 47.885 -6.020 -86.912 1.00 90.88 805 ALA A CA 1
ATOM 6179 C C . ALA A 1 805 ? 47.581 -4.572 -86.495 1.00 90.88 805 ALA A C 1
ATOM 6181 O O . ALA A 1 805 ? 47.110 -4.338 -85.380 1.00 90.88 805 ALA A O 1
ATOM 6182 N N . LEU A 1 806 ? 47.765 -3.604 -87.396 1.00 87.25 806 LEU A N 1
ATOM 6183 C CA . LEU A 1 806 ? 47.412 -2.202 -87.177 1.00 87.25 806 LEU A CA 1
ATOM 6184 C C . LEU A 1 806 ? 45.896 -2.023 -87.025 1.00 87.25 806 LEU A C 1
ATOM 6186 O O . LEU A 1 806 ? 45.444 -1.303 -86.132 1.00 87.25 806 LEU A O 1
ATOM 6190 N N . ALA A 1 807 ? 45.099 -2.693 -87.861 1.00 89.38 807 ALA A N 1
ATOM 6191 C CA . ALA A 1 807 ? 43.643 -2.685 -87.753 1.00 89.38 807 ALA A CA 1
ATOM 6192 C C . ALA A 1 807 ? 43.178 -3.299 -86.424 1.00 89.38 807 ALA A C 1
ATOM 6194 O O . ALA A 1 807 ? 42.329 -2.722 -85.741 1.00 89.38 807 ALA A O 1
ATOM 6195 N N . LYS A 1 808 ? 43.777 -4.423 -86.010 1.00 88.56 808 LYS A N 1
ATOM 6196 C CA . LYS A 1 808 ? 43.475 -5.064 -84.726 1.00 88.56 808 LYS A CA 1
ATOM 6197 C C . LYS A 1 808 ? 43.868 -4.186 -83.536 1.00 88.56 808 LYS A C 1
ATOM 6199 O O . LYS A 1 808 ? 43.088 -4.066 -82.595 1.00 88.56 808 LYS A O 1
ATOM 6204 N N . ALA A 1 809 ? 45.023 -3.528 -83.592 1.00 84.00 809 ALA A N 1
ATOM 6205 C CA . ALA A 1 809 ? 45.458 -2.568 -82.583 1.00 84.00 809 ALA A CA 1
ATOM 6206 C C . ALA A 1 809 ? 44.481 -1.387 -82.454 1.00 84.00 809 ALA A C 1
ATOM 6208 O O . ALA A 1 809 ? 44.055 -1.057 -81.349 1.00 84.00 809 ALA A O 1
ATOM 6209 N N . LYS A 1 810 ? 44.039 -0.808 -83.578 1.00 86.62 810 LYS A N 1
ATOM 6210 C CA . LYS A 1 810 ? 43.008 0.245 -83.596 1.00 86.62 810 LYS A CA 1
ATOM 6211 C C . LYS A 1 810 ? 41.666 -0.249 -83.037 1.00 86.62 810 LYS A C 1
ATOM 6213 O O . LYS A 1 810 ? 41.019 0.480 -82.290 1.00 86.62 810 LYS A O 1
ATOM 6218 N N . GLN A 1 811 ? 41.276 -1.490 -83.337 1.00 90.62 811 GLN A N 1
ATOM 6219 C CA . GLN A 1 811 ? 40.062 -2.104 -82.792 1.00 90.62 811 GLN A CA 1
ATOM 6220 C C . GLN A 1 811 ? 40.124 -2.234 -81.263 1.00 90.62 811 GLN A C 1
ATOM 6222 O O . GLN A 1 811 ? 39.183 -1.836 -80.585 1.00 90.62 811 GLN A O 1
ATOM 6227 N N . VAL A 1 812 ? 41.227 -2.752 -80.713 1.00 86.38 812 VAL A N 1
ATOM 6228 C CA . VAL A 1 812 ? 41.406 -2.919 -79.258 1.00 86.38 812 VAL A CA 1
ATOM 6229 C C . VAL A 1 812 ? 41.459 -1.569 -78.531 1.00 86.38 812 VAL A C 1
ATOM 6231 O O . VAL A 1 812 ? 40.951 -1.439 -77.419 1.00 86.38 812 VAL A O 1
ATOM 6234 N N . LEU A 1 813 ? 42.014 -0.529 -79.161 1.00 81.69 813 LEU A N 1
ATOM 6235 C CA . LEU A 1 813 ? 41.967 0.828 -78.608 1.00 81.69 813 LEU A CA 1
ATOM 6236 C C . LEU A 1 813 ? 40.532 1.359 -78.504 1.00 81.69 813 LEU A C 1
ATOM 6238 O O . LEU A 1 813 ? 40.181 1.945 -77.477 1.00 81.69 813 LEU A O 1
ATOM 6242 N N . ALA A 1 814 ? 39.707 1.105 -79.522 1.00 84.50 814 ALA A N 1
ATOM 6243 C CA . ALA A 1 814 ? 38.311 1.532 -79.575 1.00 84.50 814 ALA A CA 1
ATOM 6244 C C . ALA A 1 814 ? 37.364 0.711 -78.676 1.00 84.50 814 ALA A C 1
ATOM 6246 O O . ALA A 1 814 ? 36.313 1.216 -78.297 1.00 84.50 814 ALA A O 1
ATOM 6247 N N . ASP A 1 815 ? 37.723 -0.526 -78.324 1.00 81.44 815 ASP A N 1
ATOM 6248 C CA . ASP A 1 815 ? 36.896 -1.425 -77.510 1.00 81.44 815 ASP A CA 1
ATOM 6249 C C . ASP A 1 815 ? 36.944 -1.047 -76.020 1.00 81.44 815 ASP A C 1
ATOM 6251 O O . ASP A 1 815 ? 37.955 -1.251 -75.348 1.00 81.44 815 ASP A O 1
ATOM 6255 N N . ASP A 1 816 ? 35.858 -0.492 -75.480 1.00 79.25 816 ASP A N 1
ATOM 6256 C CA . ASP A 1 816 ? 35.717 -0.102 -74.070 1.00 79.25 816 ASP A CA 1
ATOM 6257 C C . ASP A 1 816 ? 35.846 -1.280 -73.089 1.00 79.25 816 ASP A C 1
ATOM 6259 O O . ASP A 1 816 ? 36.149 -1.068 -71.914 1.00 79.25 816 ASP A O 1
ATOM 6263 N N . LYS A 1 817 ? 35.709 -2.517 -73.580 1.00 84.06 817 LYS A N 1
ATOM 6264 C CA . LYS A 1 817 ? 35.847 -3.755 -72.807 1.00 84.06 817 LYS A CA 1
ATOM 6265 C C . LYS A 1 817 ? 37.182 -4.468 -72.997 1.00 84.06 817 LYS A C 1
ATOM 6267 O O . LYS A 1 817 ? 37.358 -5.557 -72.450 1.00 84.06 817 LYS A O 1
ATOM 6272 N N . ALA A 1 818 ? 38.134 -3.867 -73.711 1.00 85.69 818 ALA A N 1
ATOM 6273 C CA . ALA A 1 818 ? 39.461 -4.448 -73.873 1.00 85.69 818 ALA A CA 1
ATOM 6274 C C . ALA A 1 818 ? 40.119 -4.724 -72.509 1.00 85.69 818 ALA A C 1
ATOM 6276 O O . ALA A 1 818 ? 40.220 -3.847 -71.641 1.00 85.69 818 ALA A O 1
ATOM 6277 N N . THR A 1 819 ? 40.596 -5.951 -72.327 1.00 88.88 819 THR A N 1
ATOM 6278 C CA . THR A 1 819 ? 41.366 -6.355 -71.148 1.00 88.88 819 THR A CA 1
ATOM 6279 C C . THR A 1 819 ? 42.827 -5.938 -71.290 1.00 88.88 819 THR A C 1
ATOM 6281 O O . THR A 1 819 ? 43.306 -5.627 -72.385 1.00 88.88 819 THR A O 1
ATOM 6284 N N . LYS A 1 820 ? 43.585 -5.980 -70.189 1.00 88.19 820 LYS A N 1
ATOM 6285 C CA . LYS A 1 820 ? 45.038 -5.751 -70.230 1.00 88.19 820 LYS A CA 1
ATOM 6286 C C . LYS A 1 820 ? 45.732 -6.697 -71.218 1.00 88.19 820 LYS A C 1
ATOM 6288 O O . LYS A 1 820 ? 46.629 -6.282 -71.946 1.00 88.19 820 LYS A O 1
ATOM 6293 N N . LYS A 1 821 ? 45.260 -7.944 -71.293 1.00 86.19 821 LYS A N 1
ATOM 6294 C CA . LYS A 1 821 ? 45.774 -8.947 -72.224 1.00 86.19 821 LYS A CA 1
ATOM 6295 C C . LYS A 1 821 ? 45.487 -8.593 -73.686 1.00 86.19 821 LYS A C 1
ATOM 6297 O O . LYS A 1 821 ? 46.385 -8.730 -74.507 1.00 86.19 821 LYS A O 1
ATOM 6302 N N . ASP A 1 822 ? 44.287 -8.106 -74.007 1.00 87.75 822 ASP A N 1
ATOM 6303 C CA . ASP A 1 822 ? 43.951 -7.698 -75.381 1.00 87.75 822 ASP A CA 1
ATOM 6304 C C . ASP A 1 822 ? 44.870 -6.573 -75.869 1.00 87.75 822 ASP A C 1
ATOM 6306 O O . ASP A 1 822 ? 45.325 -6.581 -77.015 1.00 87.75 822 ASP A O 1
ATOM 6310 N N . VAL A 1 823 ? 45.182 -5.623 -74.979 1.00 86.62 823 VAL A N 1
ATOM 6311 C CA . VAL A 1 823 ? 46.096 -4.508 -75.254 1.00 86.62 823 VAL A CA 1
ATOM 6312 C C . VAL A 1 823 ? 47.526 -5.000 -75.484 1.00 86.62 823 VAL A C 1
ATOM 6314 O O . VAL A 1 823 ? 48.160 -4.607 -76.466 1.00 86.62 823 VAL A O 1
ATOM 6317 N N . GLU A 1 824 ? 48.034 -5.861 -74.600 1.00 86.50 824 GLU A N 1
ATOM 6318 C CA . GLU A 1 824 ? 49.381 -6.435 -74.701 1.00 86.50 824 GLU A CA 1
ATOM 6319 C C . GLU A 1 824 ? 49.544 -7.297 -75.965 1.00 86.50 824 GLU A C 1
ATOM 6321 O O . GLU A 1 824 ? 50.527 -7.135 -76.695 1.00 86.50 824 GLU A O 1
ATOM 6326 N N . ASP A 1 825 ? 48.563 -8.153 -76.268 1.00 88.56 825 ASP A N 1
ATOM 6327 C CA . ASP A 1 825 ? 48.575 -9.032 -77.440 1.00 88.56 825 ASP A CA 1
ATOM 6328 C C . ASP A 1 825 ? 48.523 -8.218 -78.747 1.00 88.56 825 ASP A C 1
ATOM 6330 O O . ASP A 1 825 ? 49.296 -8.480 -79.671 1.00 88.56 825 ASP A O 1
ATOM 6334 N N . ALA A 1 826 ? 47.667 -7.191 -78.826 1.00 89.44 826 ALA A N 1
ATOM 6335 C CA . ALA A 1 826 ? 47.575 -6.336 -80.010 1.00 89.44 826 ALA A CA 1
ATOM 6336 C C . ALA A 1 826 ? 48.831 -5.476 -80.218 1.00 89.44 826 ALA A C 1
ATOM 6338 O O . ALA A 1 826 ? 49.262 -5.280 -81.356 1.00 89.44 826 ALA A O 1
ATOM 6339 N N . LYS A 1 827 ? 49.454 -5.003 -79.129 1.00 88.25 827 LYS A N 1
ATOM 6340 C CA . LYS A 1 827 ? 50.705 -4.230 -79.188 1.00 88.25 827 LYS A CA 1
ATOM 6341 C C . LYS A 1 827 ? 51.823 -5.096 -79.744 1.00 88.25 827 LYS A C 1
ATOM 6343 O O . LYS A 1 827 ? 52.519 -4.691 -80.670 1.00 88.25 827 LYS A O 1
ATOM 6348 N N . LYS A 1 828 ? 51.958 -6.301 -79.191 1.00 89.62 828 LYS A N 1
ATOM 6349 C CA . LYS A 1 828 ? 52.964 -7.265 -79.618 1.00 89.62 828 LYS A CA 1
ATOM 6350 C C . LYS A 1 828 ? 52.776 -7.672 -81.078 1.00 89.62 828 LYS A C 1
ATOM 6352 O O . LYS A 1 828 ? 53.754 -7.706 -81.815 1.00 89.62 828 LYS A O 1
ATOM 6357 N N . ALA A 1 829 ? 51.539 -7.933 -81.504 1.00 90.19 829 ALA A N 1
ATOM 6358 C CA . ALA A 1 829 ? 51.237 -8.273 -82.893 1.00 90.19 829 ALA A CA 1
ATOM 6359 C C . ALA A 1 829 ? 51.653 -7.160 -83.870 1.00 90.19 829 ALA A C 1
ATOM 6361 O O . ALA A 1 829 ? 52.204 -7.455 -84.929 1.00 90.19 829 ALA A O 1
ATOM 6362 N N . LEU A 1 830 ? 51.432 -5.893 -83.502 1.00 85.75 830 LEU A N 1
ATOM 6363 C CA . LEU A 1 830 ? 51.848 -4.746 -84.306 1.00 85.75 830 LEU A CA 1
ATOM 6364 C C . LEU A 1 830 ? 53.377 -4.622 -84.378 1.00 85.75 830 LEU A C 1
ATOM 6366 O O . LEU A 1 830 ? 53.926 -4.566 -85.474 1.00 85.75 830 LEU A O 1
ATOM 6370 N N . GLU A 1 831 ? 54.069 -4.649 -83.234 1.00 83.94 831 GLU A N 1
ATOM 6371 C CA . GLU A 1 831 ? 55.538 -4.549 -83.174 1.00 83.94 831 GLU A CA 1
ATOM 6372 C C . GLU A 1 831 ? 56.228 -5.704 -83.930 1.00 83.94 831 GLU A C 1
ATOM 6374 O O . GLU A 1 831 ? 57.211 -5.492 -84.647 1.00 83.94 831 GLU A O 1
ATOM 6379 N N . ASP A 1 832 ? 55.701 -6.928 -83.811 1.00 86.19 832 ASP A N 1
ATOM 6380 C CA . ASP A 1 832 ? 56.222 -8.101 -84.519 1.00 86.19 832 ASP A CA 1
ATOM 6381 C C . ASP A 1 832 ? 56.012 -7.971 -86.045 1.00 86.19 832 ASP A C 1
ATOM 6383 O O . ASP A 1 832 ? 56.914 -8.312 -86.815 1.00 86.19 832 ASP A O 1
ATOM 6387 N N . ALA A 1 833 ? 54.872 -7.435 -86.501 1.00 85.81 833 ALA A N 1
ATOM 6388 C CA . ALA A 1 833 ? 54.601 -7.225 -87.925 1.00 85.81 833 ALA A CA 1
ATOM 6389 C C . ALA A 1 833 ? 55.467 -6.106 -88.537 1.00 85.81 833 ALA A C 1
ATOM 6391 O O . ALA A 1 833 ? 55.996 -6.263 -89.639 1.00 85.81 833 ALA A O 1
ATOM 6392 N N . GLU A 1 834 ? 55.687 -5.015 -87.801 1.00 79.31 834 GLU A N 1
ATOM 6393 C CA . GLU A 1 834 ? 56.580 -3.922 -88.205 1.00 79.31 834 GLU A CA 1
ATOM 6394 C C . GLU A 1 834 ? 58.024 -4.375 -88.393 1.00 79.31 834 GLU A C 1
ATOM 6396 O O . GLU A 1 834 ? 58.674 -4.029 -89.380 1.00 79.31 834 GLU A O 1
ATOM 6401 N N . LYS A 1 835 ? 58.529 -5.199 -87.471 1.00 81.25 835 LYS A N 1
ATOM 6402 C CA . LYS A 1 835 ? 59.890 -5.732 -87.556 1.00 81.25 835 LYS A CA 1
ATOM 6403 C C . LYS A 1 835 ? 60.129 -6.516 -88.851 1.00 81.25 835 LYS A C 1
ATOM 6405 O O . LYS A 1 835 ? 61.238 -6.488 -89.382 1.00 81.25 835 LYS A O 1
ATOM 6410 N N . VAL A 1 836 ? 59.110 -7.216 -89.352 1.00 81.94 836 VAL A N 1
ATOM 6411 C CA . VAL A 1 836 ? 59.180 -7.958 -90.621 1.00 81.94 836 VAL A CA 1
ATOM 6412 C C . VAL A 1 836 ? 59.130 -7.007 -91.820 1.00 81.94 836 VAL A C 1
ATOM 6414 O O . VAL A 1 836 ? 59.879 -7.191 -92.780 1.00 81.94 836 VAL A O 1
ATOM 6417 N N . LEU A 1 837 ? 58.279 -5.981 -91.763 1.00 76.19 837 LEU A N 1
ATOM 6418 C CA . LEU A 1 837 ? 58.100 -4.997 -92.831 1.00 76.19 837 LEU A CA 1
ATOM 6419 C C . LEU A 1 837 ? 59.342 -4.107 -93.038 1.00 76.19 837 LEU A C 1
ATOM 6421 O O . LEU A 1 837 ? 59.704 -3.810 -94.174 1.00 76.19 837 LEU A O 1
ATOM 6425 N N . TYR A 1 838 ? 60.033 -3.731 -91.959 1.00 68.38 838 TYR A N 1
ATOM 6426 C CA . TYR A 1 838 ? 61.205 -2.841 -91.986 1.00 68.38 838 TYR A CA 1
ATOM 6427 C C . TYR A 1 838 ? 62.555 -3.562 -92.140 1.00 68.38 838 TYR A C 1
ATOM 6429 O O . TYR A 1 838 ? 63.606 -2.995 -91.833 1.00 68.38 838 TYR A O 1
ATOM 6437 N N . ALA A 1 839 ? 62.557 -4.815 -92.598 1.00 68.00 839 ALA A N 1
ATOM 6438 C CA . ALA A 1 839 ? 63.783 -5.584 -92.799 1.00 68.00 839 ALA A CA 1
ATOM 6439 C C . ALA A 1 839 ? 64.682 -4.997 -93.915 1.00 68.00 839 ALA A C 1
ATOM 6441 O O . ALA A 1 839 ? 64.205 -4.427 -94.898 1.00 68.00 839 ALA A O 1
ATOM 6442 N N . GLU A 1 840 ? 66.004 -5.194 -93.799 1.00 55.09 840 GLU A N 1
ATOM 6443 C CA . GLU A 1 840 ? 67.031 -4.649 -94.715 1.00 55.09 840 GLU A CA 1
ATOM 6444 C C . GLU A 1 840 ? 66.833 -5.030 -96.195 1.00 55.09 840 GLU A C 1
ATOM 6446 O O . GLU A 1 840 ? 67.297 -4.330 -97.093 1.00 55.09 840 GLU A O 1
ATOM 6451 N N . THR A 1 841 ? 66.090 -6.104 -96.474 1.00 60.25 841 THR A N 1
ATOM 6452 C CA . THR A 1 841 ? 65.776 -6.616 -97.820 1.00 60.25 841 THR A CA 1
ATOM 6453 C C . THR A 1 841 ? 64.951 -5.641 -98.695 1.00 60.25 841 THR A C 1
ATOM 6455 O O . THR A 1 841 ? 64.715 -5.921 -99.879 1.00 60.25 841 THR A O 1
ATOM 6458 N N . TYR A 1 842 ? 64.525 -4.490 -98.153 1.00 57.97 842 TYR A N 1
ATOM 6459 C CA . TYR A 1 842 ? 63.661 -3.503 -98.817 1.00 57.97 842 TYR A CA 1
ATOM 6460 C C . TYR A 1 842 ? 64.266 -2.074 -98.983 1.00 57.97 842 TYR A C 1
ATOM 6462 O O . TYR A 1 842 ? 63.499 -1.135 -99.182 1.00 57.97 842 TYR A O 1
ATOM 6470 N N . GLN A 1 843 ? 65.600 -1.872 -98.949 1.00 57.25 843 GLN A N 1
ATOM 6471 C CA . GLN A 1 843 ? 66.287 -0.563 -99.193 1.00 57.25 843 GLN A CA 1
ATOM 6472 C C . GLN A 1 843 ? 66.655 -0.260 -100.686 1.00 57.25 843 GLN A C 1
ATOM 6474 O O . GLN A 1 843 ? 66.766 -1.189 -101.485 1.00 57.25 843 GLN A O 1
ATOM 6479 N N . THR A 1 844 ? 66.897 1.020 -101.066 1.00 44.53 844 THR A N 1
ATOM 6480 C CA . THR A 1 844 ? 67.227 1.541 -102.443 1.00 44.53 844 THR A CA 1
ATOM 6481 C C . THR A 1 844 ? 68.538 2.389 -102.536 1.00 44.53 844 THR A C 1
ATOM 6483 O O . THR A 1 844 ? 69.032 2.818 -101.498 1.00 44.53 844 THR A O 1
ATOM 6486 N N . LYS A 1 845 ? 69.130 2.605 -103.748 1.00 47.88 845 LYS A N 1
ATOM 6487 C CA . LYS A 1 845 ? 70.495 3.181 -104.013 1.00 47.88 845 LYS A CA 1
ATOM 6488 C C . LYS A 1 845 ? 70.626 4.268 -105.135 1.00 47.88 845 LYS A C 1
ATOM 6490 O O . LYS A 1 845 ? 70.071 4.081 -106.212 1.00 47.88 845 LYS A O 1
ATOM 6495 N N . ALA A 1 846 ? 71.582 5.194 -104.926 1.00 39.16 846 ALA A N 1
ATOM 6496 C CA . ALA A 1 846 ? 72.616 5.892 -105.750 1.00 39.16 846 ALA A CA 1
ATOM 6497 C C . ALA A 1 846 ? 72.432 7.291 -106.438 1.00 39.16 846 ALA A C 1
ATOM 6499 O O . ALA A 1 846 ? 73.445 7.841 -106.870 1.00 39.16 846 ALA A O 1
ATOM 6500 N N . THR A 1 847 ? 71.272 7.968 -106.482 1.00 55.28 847 THR A N 1
ATOM 6501 C CA . THR A 1 847 ? 71.171 9.423 -106.852 1.00 55.28 847 THR A CA 1
ATOM 6502 C C . THR A 1 847 ? 71.361 10.376 -105.667 1.00 55.28 847 THR A C 1
ATOM 6504 O O . THR A 1 847 ? 71.123 11.581 -105.736 1.00 55.28 847 THR A O 1
ATOM 6507 N N . ASP A 1 848 ? 71.793 9.833 -104.539 1.00 59.22 848 ASP A N 1
ATOM 6508 C CA . ASP A 1 848 ? 71.169 10.194 -103.283 1.00 59.22 848 ASP A CA 1
ATOM 6509 C C . ASP A 1 848 ? 72.073 10.913 -102.278 1.00 59.22 848 ASP A C 1
ATOM 6511 O O . ASP A 1 848 ? 71.683 11.020 -101.127 1.00 59.22 848 ASP A O 1
ATOM 6515 N N . LEU A 1 849 ? 73.227 11.481 -102.668 1.00 58.91 849 LEU A N 1
ATOM 6516 C CA . LEU A 1 849 ? 73.914 12.465 -101.802 1.00 58.91 849 LEU A CA 1
ATOM 6517 C C . LEU A 1 849 ? 73.288 13.864 -101.929 1.00 58.91 849 LEU A C 1
ATOM 6519 O O . LEU A 1 849 ? 73.047 14.506 -100.915 1.00 58.91 849 LEU A O 1
ATOM 6523 N N . ALA A 1 850 ? 72.971 14.322 -103.146 1.00 59.44 850 ALA A N 1
ATOM 6524 C CA . ALA A 1 850 ? 72.310 15.615 -103.353 1.00 59.44 850 ALA A CA 1
ATOM 6525 C C . ALA A 1 850 ? 70.864 15.607 -102.823 1.00 59.44 850 ALA A C 1
ATOM 6527 O O . ALA A 1 850 ? 70.461 16.548 -102.142 1.00 59.44 850 ALA A O 1
ATOM 6528 N N . GLU A 1 851 ? 70.119 14.520 -103.066 1.00 64.06 851 GLU A N 1
ATOM 6529 C CA . GLU A 1 851 ? 68.819 14.281 -102.421 1.00 64.06 851 GLU A CA 1
ATOM 6530 C C . GLU A 1 851 ? 68.975 14.117 -100.904 1.00 64.06 851 GLU A C 1
ATOM 6532 O O . GLU A 1 851 ? 68.248 14.779 -100.178 1.00 64.06 851 GLU A O 1
ATOM 6537 N N . ALA A 1 852 ? 69.971 13.375 -100.387 1.00 63.03 852 ALA A N 1
ATOM 6538 C CA . ALA A 1 852 ? 70.182 13.304 -98.935 1.00 63.03 852 ALA A CA 1
ATOM 6539 C C . ALA A 1 852 ? 70.492 14.673 -98.319 1.00 63.03 852 ALA A C 1
ATOM 6541 O O . ALA A 1 852 ? 69.986 14.961 -97.243 1.00 63.03 852 ALA A O 1
ATOM 6542 N N . ILE A 1 853 ? 71.281 15.538 -98.959 1.00 64.62 853 ILE A N 1
ATOM 6543 C CA . ILE A 1 853 ? 71.540 16.889 -98.441 1.00 64.62 853 ILE A CA 1
ATOM 6544 C C . ILE A 1 853 ? 70.259 17.734 -98.485 1.00 64.62 853 ILE A C 1
ATOM 6546 O O . ILE A 1 853 ? 69.958 18.403 -97.502 1.00 64.62 853 ILE A O 1
ATOM 6550 N N . ALA A 1 854 ? 69.465 17.676 -99.559 1.00 63.69 854 ALA A N 1
ATOM 6551 C CA . ALA A 1 854 ? 68.194 18.403 -99.656 1.00 63.69 854 ALA A CA 1
ATOM 6552 C C . ALA A 1 854 ? 67.140 17.903 -98.641 1.00 63.69 854 ALA A C 1
ATOM 6554 O O . ALA A 1 854 ? 66.522 18.708 -97.941 1.00 63.69 854 ALA A O 1
ATOM 6555 N N . ASP A 1 855 ? 67.007 16.587 -98.477 1.00 63.19 855 ASP A N 1
ATOM 6556 C CA . ASP A 1 855 ? 66.129 15.946 -97.491 1.00 63.19 855 ASP A CA 1
ATOM 6557 C C . ASP A 1 855 ? 66.591 16.227 -96.048 1.00 63.19 855 ASP A C 1
ATOM 6559 O O . ASP A 1 855 ? 65.780 16.301 -95.113 1.00 63.19 855 ASP A O 1
ATOM 6563 N N . ASN A 1 856 ? 67.896 16.434 -95.832 1.00 62.69 856 ASN A N 1
ATOM 6564 C CA . ASN A 1 856 ? 68.460 16.842 -94.543 1.00 62.69 856 ASN A CA 1
ATOM 6565 C C . ASN A 1 856 ? 68.454 18.355 -94.300 1.00 62.69 856 ASN A C 1
ATOM 6567 O O . ASN A 1 856 ? 68.372 18.760 -93.141 1.00 62.69 856 ASN A O 1
ATOM 6571 N N . PHE A 1 857 ? 68.387 19.189 -95.343 1.00 57.78 857 PHE A N 1
ATOM 6572 C CA . PHE A 1 857 ? 68.106 20.621 -95.210 1.00 57.78 857 PHE A CA 1
ATOM 6573 C C . PHE A 1 857 ? 66.701 20.834 -94.632 1.00 57.78 857 PHE A C 1
ATOM 6575 O O . PHE A 1 857 ? 66.534 21.598 -93.684 1.00 57.78 857 PHE A O 1
ATOM 6582 N N . SER A 1 858 ? 65.698 20.079 -95.108 1.00 59.78 858 SER A N 1
ATOM 6583 C CA . SER A 1 858 ? 64.390 20.022 -94.433 1.00 59.78 858 SER A CA 1
ATOM 6584 C C . SER A 1 858 ? 64.454 19.401 -93.034 1.00 59.78 858 SER A C 1
ATOM 6586 O O . SER A 1 858 ? 63.611 19.707 -92.194 1.00 59.78 858 SER A O 1
ATOM 6588 N N . GLY A 1 859 ? 65.468 18.579 -92.757 1.00 60.56 859 GLY A N 1
ATOM 6589 C CA . GLY A 1 859 ? 65.696 17.957 -91.452 1.00 60.56 859 GLY A CA 1
ATOM 6590 C C . GLY A 1 859 ? 65.988 18.955 -90.328 1.00 60.56 859 GLY A C 1
ATOM 6591 O O . GLY A 1 859 ? 65.580 18.710 -89.198 1.00 60.56 859 GLY A O 1
ATOM 6592 N N . TYR A 1 860 ? 66.592 20.113 -90.622 1.00 68.31 860 TYR A N 1
ATOM 6593 C CA . TYR A 1 860 ? 66.791 21.184 -89.630 1.00 68.31 860 TYR A CA 1
ATOM 6594 C C . TYR A 1 860 ? 65.512 21.889 -89.194 1.00 68.31 860 TYR A C 1
ATOM 6596 O O . TYR A 1 860 ? 65.492 22.546 -88.158 1.00 68.31 860 TYR A O 1
ATOM 6604 N N . LEU A 1 861 ? 64.452 21.752 -89.985 1.00 75.25 861 LEU A N 1
ATOM 6605 C CA . LEU A 1 861 ? 63.145 22.346 -89.728 1.00 75.25 861 LEU A CA 1
ATOM 6606 C C . LEU A 1 861 ? 62.166 21.297 -89.178 1.00 75.25 861 LEU A C 1
ATOM 6608 O O . LEU A 1 861 ? 60.983 21.583 -89.029 1.00 75.25 861 LEU A O 1
ATOM 6612 N N . MET A 1 862 ? 62.642 20.076 -88.892 1.00 81.00 862 MET A N 1
ATOM 6613 C CA . MET A 1 862 ? 61.821 19.019 -88.312 1.00 81.00 862 MET A CA 1
ATOM 6614 C C . MET A 1 862 ? 61.778 19.101 -86.787 1.00 81.00 862 MET A C 1
ATOM 6616 O O . MET A 1 862 ? 62.824 19.270 -86.157 1.00 81.00 862 MET A O 1
ATOM 6620 N N . PRO A 1 863 ? 60.622 18.805 -86.168 1.00 87.50 863 PRO A N 1
ATOM 6621 C CA . PRO A 1 863 ? 60.497 18.730 -84.715 1.00 87.50 863 PRO A CA 1
ATOM 6622 C C . PRO A 1 863 ? 61.537 17.835 -84.036 1.00 87.50 863 PRO A C 1
ATOM 6624 O O . PRO A 1 863 ? 62.037 18.166 -82.967 1.00 87.50 863 PRO A O 1
ATOM 6627 N N . ALA A 1 864 ? 61.907 16.717 -84.671 1.00 83.44 864 ALA A N 1
ATOM 6628 C CA . ALA A 1 864 ? 62.875 15.767 -84.129 1.00 83.44 864 ALA A CA 1
ATOM 6629 C C . ALA A 1 864 ? 64.267 16.387 -83.898 1.00 83.44 864 ALA A C 1
ATOM 6631 O O . ALA A 1 864 ? 64.917 16.086 -82.900 1.00 83.44 864 ALA A O 1
ATOM 6632 N N . TYR A 1 865 ? 64.691 17.306 -84.770 1.00 88.25 865 TYR A N 1
ATOM 6633 C CA . TYR A 1 865 ? 65.958 18.022 -84.635 1.00 88.25 865 TYR A CA 1
ATOM 6634 C C . TYR A 1 865 ? 65.951 18.970 -83.425 1.00 88.25 865 TYR A C 1
ATOM 6636 O O . TYR A 1 865 ? 66.862 18.925 -82.596 1.00 88.25 865 TYR A O 1
ATOM 6644 N N . PHE A 1 866 ? 64.881 19.755 -83.256 1.00 91.69 866 PHE A N 1
ATOM 6645 C CA . PHE A 1 866 ? 64.708 20.625 -82.087 1.00 91.69 866 PHE A CA 1
ATOM 6646 C C . PHE A 1 866 ? 64.528 19.829 -80.791 1.00 91.69 866 PHE A C 1
ATOM 6648 O O . PHE A 1 866 ? 65.083 20.198 -79.764 1.00 91.69 866 PHE A O 1
ATOM 6655 N N . ASN A 1 867 ? 63.828 18.695 -80.831 1.00 92.19 867 ASN A N 1
ATOM 6656 C CA . ASN A 1 867 ? 63.680 17.812 -79.676 1.00 92.19 867 ASN A CA 1
ATOM 6657 C C . ASN A 1 867 ? 65.011 17.174 -79.257 1.00 92.19 867 ASN A C 1
ATOM 6659 O O . ASN A 1 867 ? 65.260 17.015 -78.061 1.00 92.19 867 ASN A O 1
ATOM 6663 N N . ALA A 1 868 ? 65.862 16.795 -80.216 1.00 91.00 868 ALA A N 1
ATOM 6664 C CA . ALA A 1 868 ? 67.205 16.299 -79.932 1.00 91.00 868 ALA A CA 1
ATOM 6665 C C . ALA A 1 868 ? 68.060 17.385 -79.262 1.00 91.00 868 ALA A C 1
ATOM 6667 O O . ALA A 1 868 ? 68.726 17.099 -78.267 1.00 91.00 868 ALA A O 1
ATOM 6668 N N . PHE A 1 869 ? 67.975 18.633 -79.741 1.00 92.75 869 PHE A N 1
ATOM 6669 C CA . PHE A 1 869 ? 68.623 19.787 -79.113 1.00 92.75 869 PHE A CA 1
ATOM 6670 C C . PHE A 1 869 ? 68.099 20.060 -77.698 1.00 92.75 869 PHE A C 1
ATOM 6672 O O . PHE A 1 869 ? 68.884 20.108 -76.755 1.00 92.75 869 PHE A O 1
ATOM 6679 N N . ASP A 1 870 ? 66.783 20.178 -77.522 1.00 91.75 870 ASP A N 1
ATOM 6680 C CA . ASP A 1 870 ? 66.160 20.447 -76.222 1.00 91.75 870 ASP A CA 1
ATOM 6681 C C . ASP A 1 870 ? 66.538 19.357 -75.202 1.00 91.75 870 ASP A C 1
ATOM 6683 O O . ASP A 1 870 ? 66.866 19.648 -74.048 1.00 91.75 870 ASP A O 1
ATOM 6687 N N . LYS A 1 871 ? 66.581 18.090 -75.638 1.00 90.38 871 LYS A N 1
ATOM 6688 C CA . LYS A 1 871 ? 67.018 16.964 -74.806 1.00 90.38 871 LYS A CA 1
ATOM 6689 C C . LYS A 1 871 ? 68.518 16.995 -74.506 1.00 90.38 871 LYS A C 1
ATOM 6691 O O . LYS A 1 871 ? 68.905 16.721 -73.373 1.00 90.38 871 LYS A O 1
ATOM 6696 N N . ALA A 1 872 ? 69.357 17.370 -75.470 1.00 91.56 872 ALA A N 1
ATOM 6697 C CA . ALA A 1 872 ? 70.790 17.569 -75.257 1.00 91.56 872 ALA A CA 1
ATOM 6698 C C . ALA A 1 872 ? 71.069 18.662 -74.213 1.00 91.56 872 ALA A C 1
ATOM 6700 O O . ALA A 1 872 ? 71.895 18.471 -73.321 1.00 91.56 872 ALA A O 1
ATOM 6701 N N . GLN A 1 873 ? 70.342 19.780 -74.285 1.00 91.25 873 GLN A N 1
ATOM 6702 C CA . GLN A 1 873 ? 70.439 20.874 -73.316 1.00 91.25 873 GLN A CA 1
ATOM 6703 C C . GLN A 1 873 ? 69.986 20.434 -71.917 1.00 91.25 873 GLN A C 1
ATOM 6705 O O . GLN A 1 873 ? 70.615 20.793 -70.922 1.00 91.25 873 GLN A O 1
ATOM 6710 N N . ALA A 1 874 ? 68.930 19.620 -71.830 1.00 87.75 874 ALA A N 1
ATOM 6711 C CA . ALA A 1 874 ? 68.426 19.101 -70.561 1.00 87.75 874 ALA A CA 1
ATOM 6712 C C . ALA A 1 874 ? 69.355 18.055 -69.909 1.00 87.75 874 ALA A C 1
ATOM 6714 O O . ALA A 1 874 ? 69.526 18.062 -68.691 1.00 87.75 874 ALA A O 1
ATOM 6715 N N . GLU A 1 875 ? 69.951 17.154 -70.697 1.00 88.94 875 GLU A N 1
ATOM 6716 C CA . GLU A 1 875 ? 70.787 16.044 -70.204 1.00 88.94 875 GLU A CA 1
ATOM 6717 C C . GLU A 1 875 ? 72.285 16.398 -70.101 1.00 88.94 875 GLU A C 1
ATOM 6719 O O . GLU A 1 875 ? 73.062 15.664 -69.487 1.00 88.94 875 GLU A O 1
ATOM 6724 N N . GLY A 1 876 ? 72.695 17.534 -70.671 1.00 86.88 876 GLY A N 1
ATOM 6725 C CA . GLY A 1 876 ? 74.064 18.042 -70.648 1.00 86.88 876 GLY A CA 1
ATOM 6726 C C . GLY A 1 876 ? 74.933 17.558 -71.815 1.00 86.88 876 GLY A C 1
ATOM 6727 O O . GLY A 1 876 ? 74.606 16.613 -72.535 1.00 86.88 876 GLY A O 1
ATOM 6728 N N . LYS A 1 877 ? 76.094 18.208 -71.981 1.00 84.75 877 LYS A N 1
ATOM 6729 C CA . LYS A 1 877 ? 77.013 18.048 -73.130 1.00 84.75 877 LYS A CA 1
ATOM 6730 C C . LYS A 1 877 ? 77.539 16.625 -73.371 1.00 84.75 877 LYS A C 1
ATOM 6732 O O . LYS A 1 877 ? 77.947 16.300 -74.479 1.00 84.75 877 LYS A O 1
ATOM 6737 N N . ASP A 1 878 ? 77.550 15.784 -72.336 1.00 86.88 878 ASP A N 1
ATOM 6738 C CA . ASP A 1 878 ? 78.064 14.410 -72.408 1.00 86.88 878 ASP A CA 1
ATOM 6739 C C . ASP A 1 878 ? 76.963 13.378 -72.734 1.00 86.88 878 ASP A C 1
ATOM 6741 O O . ASP A 1 878 ? 77.253 12.182 -72.882 1.00 86.88 878 ASP A O 1
ATOM 6745 N N . SER A 1 879 ? 75.709 13.835 -72.856 1.00 91.31 879 SER A N 1
ATOM 6746 C CA . SER A 1 879 ? 74.541 13.004 -73.148 1.00 91.31 879 SER A CA 1
ATOM 6747 C C . SER A 1 879 ? 74.594 12.382 -74.541 1.00 91.31 879 SER A C 1
ATOM 6749 O O . SER A 1 879 ? 75.273 12.862 -75.453 1.00 91.31 879 SER A O 1
ATOM 6751 N N . GLN A 1 880 ? 73.844 11.293 -74.715 1.00 91.19 880 GLN A N 1
ATOM 6752 C CA . GLN A 1 880 ? 73.706 10.669 -76.028 1.00 91.19 880 GLN A CA 1
ATOM 6753 C C . GLN A 1 880 ? 73.016 11.624 -77.013 1.00 91.19 880 GLN A C 1
ATOM 6755 O O . GLN A 1 880 ? 73.479 11.754 -78.137 1.00 91.19 880 GLN A O 1
ATOM 6760 N N . ALA A 1 881 ? 72.011 12.386 -76.562 1.00 90.75 881 ALA A N 1
ATOM 6761 C CA . ALA A 1 881 ? 71.348 13.398 -77.384 1.00 90.75 881 ALA A CA 1
ATOM 6762 C C . ALA A 1 881 ? 72.299 14.510 -77.852 1.00 90.75 881 ALA A C 1
ATOM 6764 O O . ALA A 1 881 ? 72.251 14.883 -79.020 1.00 90.75 881 ALA A O 1
ATOM 6765 N N . ALA A 1 882 ? 73.203 14.996 -76.991 1.00 89.94 882 ALA A N 1
ATOM 6766 C CA . ALA A 1 882 ? 74.207 15.989 -77.383 1.00 89.94 882 ALA A CA 1
ATOM 6767 C C . ALA A 1 882 ? 75.183 15.440 -78.434 1.00 89.94 882 ALA A C 1
ATOM 6769 O O . ALA A 1 882 ? 75.512 16.128 -79.402 1.00 89.94 882 ALA A O 1
ATOM 6770 N N . LYS A 1 883 ? 75.606 14.179 -78.281 1.00 92.12 883 LYS A N 1
ATOM 6771 C CA . LYS A 1 883 ? 76.471 13.496 -79.256 1.00 92.12 883 LYS A CA 1
ATOM 6772 C C . LYS A 1 883 ? 75.765 13.281 -80.588 1.00 92.12 883 LYS A C 1
ATOM 6774 O O . LYS A 1 883 ? 76.361 13.562 -81.620 1.00 92.12 883 LYS A O 1
ATOM 6779 N N . ASP A 1 884 ? 74.515 12.832 -80.564 1.00 91.19 884 ASP A N 1
ATOM 6780 C CA . ASP A 1 884 ? 73.718 12.555 -81.760 1.00 91.19 884 ASP A CA 1
ATOM 6781 C C . ASP A 1 884 ? 73.375 13.850 -82.513 1.00 91.19 884 ASP A C 1
ATOM 6783 O O . ASP A 1 884 ? 73.549 13.928 -83.730 1.00 91.19 884 ASP A O 1
ATOM 6787 N N . PHE A 1 885 ? 72.985 14.903 -81.785 1.00 91.19 885 PHE A N 1
ATOM 6788 C CA . PHE A 1 885 ? 72.743 16.240 -82.329 1.00 91.19 885 PHE A CA 1
ATOM 6789 C C . PHE A 1 885 ? 74.001 16.841 -82.963 1.00 91.19 885 PHE A C 1
ATOM 6791 O O . PHE A 1 885 ? 73.953 17.348 -84.088 1.00 91.19 885 PHE A O 1
ATOM 6798 N N . LYS A 1 886 ? 75.151 16.748 -82.280 1.00 90.00 886 LYS A N 1
ATOM 6799 C CA . LYS A 1 886 ? 76.433 17.185 -82.840 1.00 90.00 886 LYS A CA 1
ATOM 6800 C C . LYS A 1 886 ? 76.813 16.358 -84.070 1.00 90.00 886 LYS A C 1
ATOM 6802 O O . LYS A 1 886 ? 77.188 16.935 -85.082 1.00 90.00 886 LYS A O 1
ATOM 6807 N N . ALA A 1 887 ? 76.688 15.032 -84.008 1.00 90.25 887 ALA A N 1
ATOM 6808 C CA . ALA A 1 887 ? 77.038 14.139 -85.110 1.00 90.25 887 ALA A CA 1
ATOM 6809 C C . ALA A 1 887 ? 76.197 14.406 -86.364 1.00 90.25 887 ALA A C 1
ATOM 6811 O O . ALA A 1 887 ? 76.726 14.338 -87.470 1.00 90.25 887 ALA A O 1
ATOM 6812 N N . TYR A 1 888 ? 74.916 14.746 -86.205 1.00 88.31 888 TYR A N 1
ATOM 6813 C CA . TYR A 1 888 ? 74.058 15.153 -87.315 1.00 88.31 888 TYR A CA 1
ATOM 6814 C C . TYR A 1 888 ? 74.510 16.464 -87.961 1.00 88.31 888 TYR A C 1
ATOM 6816 O O . TYR A 1 888 ? 74.634 16.524 -89.182 1.00 88.31 888 TYR A O 1
ATOM 6824 N N . ASN A 1 889 ? 74.811 17.485 -87.152 1.00 88.31 889 ASN A N 1
ATOM 6825 C CA . ASN A 1 889 ? 75.339 18.754 -87.654 1.00 88.31 889 ASN A CA 1
ATOM 6826 C C . ASN A 1 889 ? 76.688 18.564 -88.365 1.00 88.31 889 ASN A C 1
ATOM 6828 O O . ASN A 1 889 ? 76.836 18.990 -89.508 1.00 88.31 889 ASN A O 1
ATOM 6832 N N . ASP A 1 890 ? 77.630 17.851 -87.740 1.00 88.00 890 ASP A N 1
ATOM 6833 C CA . ASP A 1 890 ? 78.938 17.539 -88.325 1.00 88.00 890 ASP A CA 1
ATOM 6834 C C . ASP A 1 890 ? 78.786 16.773 -89.656 1.00 88.00 890 ASP A C 1
ATOM 6836 O O . ASP A 1 890 ? 79.435 17.108 -90.646 1.00 88.00 890 ASP A O 1
ATOM 6840 N N . ALA A 1 891 ? 77.915 15.755 -89.706 1.00 87.50 891 ALA A N 1
ATOM 6841 C CA . ALA A 1 891 ? 77.690 14.948 -90.906 1.00 87.50 891 ALA A CA 1
ATOM 6842 C C . ALA A 1 891 ? 77.028 15.748 -92.035 1.00 87.50 891 ALA A C 1
ATOM 6844 O O . ALA A 1 891 ? 77.356 15.546 -93.204 1.00 87.50 891 ALA A O 1
ATOM 6845 N N . TYR A 1 892 ? 76.117 16.665 -91.704 1.00 85.69 892 TYR A N 1
ATOM 6846 C CA . TYR A 1 892 ? 75.486 17.537 -92.688 1.00 85.69 892 TYR A CA 1
ATOM 6847 C C . TYR A 1 892 ? 76.481 18.535 -93.283 1.00 85.69 892 TYR A C 1
ATOM 6849 O O . TYR A 1 892 ? 76.545 18.667 -94.506 1.00 85.69 892 TYR A O 1
ATOM 6857 N N . HIS A 1 893 ? 77.280 19.207 -92.448 1.00 85.25 893 HIS A N 1
ATOM 6858 C CA . HIS A 1 893 ? 78.310 20.130 -92.929 1.00 85.25 893 HIS A CA 1
ATOM 6859 C C . HIS A 1 893 ? 79.368 19.392 -93.757 1.00 85.25 893 HIS A C 1
ATOM 6861 O O . HIS A 1 893 ? 79.669 19.827 -94.863 1.00 85.25 893 HIS A O 1
ATOM 6867 N N . ALA A 1 894 ? 79.807 18.203 -93.328 1.00 86.62 894 ALA A N 1
ATOM 6868 C CA . ALA A 1 894 ? 80.711 17.364 -94.117 1.00 86.62 894 ALA A CA 1
ATOM 6869 C C . ALA A 1 894 ? 80.121 16.964 -95.484 1.00 86.62 894 ALA A C 1
ATOM 6871 O O . ALA A 1 894 ? 80.832 16.947 -96.490 1.00 86.62 894 ALA A O 1
ATOM 6872 N N . ALA A 1 895 ? 78.821 16.657 -95.548 1.00 82.31 895 ALA A N 1
ATOM 6873 C CA . ALA A 1 895 ? 78.130 16.374 -96.804 1.00 82.31 895 ALA A CA 1
ATOM 6874 C C . ALA A 1 895 ? 78.034 17.610 -97.708 1.00 82.31 895 ALA A C 1
ATOM 6876 O O . ALA A 1 895 ? 78.267 17.506 -98.913 1.00 82.31 895 ALA A O 1
ATOM 6877 N N . LYS A 1 896 ? 77.738 18.780 -97.132 1.00 82.62 896 LYS A N 1
ATOM 6878 C CA . LYS A 1 896 ? 77.691 20.061 -97.843 1.00 82.62 896 LYS A CA 1
ATOM 6879 C C . LYS A 1 896 ? 79.064 20.444 -98.408 1.00 82.62 896 LYS A C 1
ATOM 6881 O O . LYS A 1 896 ? 79.150 20.745 -99.596 1.00 82.62 896 LYS A O 1
ATOM 6886 N N . ASP A 1 897 ? 80.126 20.346 -97.613 1.00 84.44 897 ASP A N 1
ATOM 6887 C CA . ASP A 1 897 ? 81.501 20.629 -98.041 1.00 84.44 897 ASP A CA 1
ATOM 6888 C C . ASP A 1 897 ? 81.944 19.698 -99.174 1.00 84.44 897 ASP A C 1
ATOM 6890 O O . ASP A 1 897 ? 82.535 20.142 -100.162 1.00 84.44 897 ASP A O 1
ATOM 6894 N N . LEU A 1 898 ? 81.608 18.406 -99.069 1.00 82.56 898 LEU A N 1
ATOM 6895 C CA . LEU A 1 898 ? 81.899 17.424 -100.111 1.00 82.56 898 LEU A CA 1
ATOM 6896 C C . LEU A 1 898 ? 81.128 17.721 -101.405 1.00 82.56 898 LEU A C 1
ATOM 6898 O O . LEU A 1 898 ? 81.668 17.541 -102.495 1.00 82.56 898 LEU A O 1
ATOM 6902 N N . MET A 1 899 ? 79.885 18.199 -101.303 1.00 76.56 899 MET A N 1
ATOM 6903 C CA . MET A 1 899 ? 79.082 18.619 -102.454 1.00 76.56 899 MET A CA 1
ATOM 6904 C C . MET A 1 899 ? 79.665 19.871 -103.123 1.00 76.56 899 MET A C 1
ATOM 6906 O O . MET A 1 899 ? 79.767 19.928 -104.351 1.00 76.56 899 MET A O 1
ATOM 6910 N N . ASP A 1 900 ? 80.115 20.847 -102.334 1.00 79.31 900 ASP A N 1
ATOM 6911 C CA . ASP A 1 900 ? 80.818 22.031 -102.834 1.00 79.31 900 ASP A CA 1
ATOM 6912 C C . ASP A 1 900 ? 82.152 21.656 -103.504 1.00 79.31 900 ASP A C 1
ATOM 6914 O O . ASP A 1 900 ? 82.553 22.278 -104.489 1.00 79.31 900 ASP A O 1
ATOM 6918 N N . GLU A 1 901 ? 82.836 20.610 -103.030 1.00 78.38 901 GLU A N 1
ATOM 6919 C CA . GLU A 1 901 ? 84.030 20.048 -103.672 1.00 78.38 901 GLU A CA 1
ATOM 6920 C C . GLU A 1 901 ? 83.711 19.264 -104.958 1.00 78.38 901 GLU A C 1
ATOM 6922 O O . GLU A 1 901 ? 84.462 19.354 -105.934 1.00 78.38 901 GLU A O 1
ATOM 6927 N N . LEU A 1 902 ? 82.585 18.546 -105.007 1.00 70.56 902 LEU A N 1
ATOM 6928 C CA . LEU A 1 902 ? 82.089 17.868 -106.212 1.00 70.56 902 LEU A CA 1
ATOM 6929 C C . LEU A 1 902 ? 81.733 18.859 -107.327 1.00 70.56 902 LEU A C 1
ATOM 6931 O O . LEU A 1 902 ? 82.003 18.602 -108.499 1.00 70.56 902 LEU A O 1
ATOM 6935 N N . ASN A 1 903 ? 81.147 20.001 -106.958 1.00 68.38 903 ASN A N 1
ATOM 6936 C CA . ASN A 1 903 ? 80.687 21.034 -107.887 1.00 68.38 903 ASN A CA 1
ATOM 6937 C C . ASN A 1 903 ? 81.828 21.883 -108.483 1.00 68.38 903 ASN A C 1
ATOM 6939 O O . ASN A 1 903 ? 81.593 22.678 -109.399 1.00 68.38 903 ASN A O 1
ATOM 6943 N N . LYS A 1 904 ? 83.073 21.730 -108.006 1.00 76.44 904 LYS A N 1
ATOM 6944 C CA . LYS A 1 904 ? 84.243 22.423 -108.569 1.00 76.44 904 LYS A CA 1
ATOM 6945 C C . LYS A 1 904 ? 84.657 21.808 -109.918 1.00 76.44 904 LYS A C 1
ATOM 6947 O O . LYS A 1 904 ? 84.754 20.584 -110.035 1.00 76.44 904 LYS A O 1
ATOM 6952 N N . PRO A 1 905 ? 84.987 22.626 -110.937 1.00 54.72 905 PRO A N 1
ATOM 6953 C CA . PRO A 1 905 ? 85.489 22.115 -112.211 1.00 54.72 905 PRO A CA 1
ATOM 6954 C C . PRO A 1 905 ? 86.777 21.298 -112.016 1.00 54.72 905 PRO A C 1
ATOM 6956 O O . PRO A 1 905 ? 87.764 21.816 -111.496 1.00 54.72 905 PRO A O 1
ATOM 6959 N N . GLY A 1 906 ? 86.779 20.035 -112.454 1.00 60.06 906 GLY A N 1
ATOM 6960 C CA . GLY A 1 906 ? 87.941 19.141 -112.348 1.00 60.06 906 GLY A CA 1
ATOM 6961 C C . GLY A 1 906 ? 88.094 18.416 -111.004 1.00 60.06 906 GLY A C 1
ATOM 6962 O O . GLY A 1 906 ? 89.206 18.003 -110.680 1.00 60.06 906 GLY A O 1
ATOM 6963 N N . SER A 1 907 ? 87.010 18.271 -110.231 1.00 61.91 907 SER A N 1
ATOM 6964 C CA . SER A 1 907 ? 87.004 17.552 -108.949 1.00 61.91 907 SER A CA 1
ATOM 6965 C C . SER A 1 907 ? 87.628 16.148 -109.044 1.00 61.91 907 SER A C 1
ATOM 6967 O O . SER A 1 907 ? 87.355 15.392 -109.978 1.00 61.91 907 SER A O 1
ATOM 6969 N N . THR A 1 908 ? 88.472 15.799 -108.068 1.00 69.62 908 THR A N 1
ATOM 6970 C CA . THR A 1 908 ? 89.122 14.480 -107.929 1.00 69.62 908 THR A CA 1
ATOM 6971 C C . THR A 1 908 ? 88.457 13.605 -106.862 1.00 69.62 908 THR A C 1
ATOM 6973 O O . THR A 1 908 ? 88.990 12.549 -106.511 1.00 69.62 908 THR A O 1
ATOM 6976 N N . VAL A 1 909 ? 87.309 14.043 -106.329 1.00 68.50 909 VAL A N 1
ATOM 6977 C CA . VAL A 1 909 ? 86.558 13.327 -105.294 1.00 68.50 909 VAL A CA 1
ATOM 6978 C C . VAL A 1 909 ? 86.053 11.994 -105.845 1.00 68.50 909 VAL A C 1
ATOM 6980 O O . VAL A 1 909 ? 85.390 11.937 -106.879 1.00 68.50 909 VAL A O 1
ATOM 6983 N N . ASP A 1 910 ? 86.379 10.907 -105.146 1.00 72.69 910 ASP A N 1
ATOM 6984 C CA . ASP A 1 910 ? 85.959 9.563 -105.526 1.00 72.69 910 ASP A CA 1
ATOM 6985 C C . ASP A 1 910 ? 84.552 9.222 -105.001 1.00 72.69 910 ASP A C 1
ATOM 6987 O O . ASP A 1 910 ? 84.109 9.703 -103.956 1.00 72.69 910 ASP A O 1
ATOM 6991 N N . GLN A 1 911 ? 83.855 8.335 -105.716 1.00 67.12 911 GLN A N 1
ATOM 6992 C CA . GLN A 1 911 ? 82.497 7.914 -105.362 1.00 67.12 911 GLN A CA 1
ATOM 6993 C C . GLN A 1 911 ? 82.423 7.190 -104.004 1.00 67.12 911 GLN A C 1
ATOM 6995 O O . GLN A 1 911 ? 81.390 7.245 -103.348 1.00 67.12 911 GLN A O 1
ATOM 7000 N N . LYS A 1 912 ? 83.503 6.551 -103.528 1.00 74.69 912 LYS A N 1
ATOM 7001 C CA . LYS A 1 912 ? 83.486 5.876 -102.217 1.00 74.69 912 LYS A CA 1
ATOM 7002 C C . LYS A 1 912 ? 83.406 6.884 -101.075 1.00 74.69 912 LYS A C 1
ATOM 7004 O O . LYS A 1 912 ? 82.759 6.601 -100.072 1.00 74.69 912 LYS A O 1
ATOM 7009 N N . LYS A 1 913 ? 84.043 8.050 -101.215 1.00 78.38 913 LYS A N 1
ATOM 7010 C CA . LYS A 1 913 ? 83.899 9.162 -100.265 1.00 78.38 913 LYS A CA 1
ATOM 7011 C C . LYS A 1 913 ? 82.486 9.737 -100.286 1.00 78.38 913 LYS A C 1
ATOM 7013 O O . LYS A 1 913 ? 81.935 9.981 -99.219 1.00 78.38 913 LYS A O 1
ATOM 7018 N N . VAL A 1 914 ? 81.898 9.894 -101.474 1.00 66.50 914 VAL A N 1
ATOM 7019 C CA . VAL A 1 914 ? 80.494 10.314 -101.647 1.00 66.50 914 VAL A CA 1
ATOM 7020 C C . VAL A 1 914 ? 79.552 9.355 -100.923 1.00 66.50 914 VAL A C 1
ATOM 7022 O O . VAL A 1 914 ? 78.741 9.798 -100.114 1.00 66.50 914 VAL A O 1
ATOM 7025 N N . ASP A 1 915 ? 79.706 8.049 -101.144 1.00 72.06 915 ASP A N 1
ATOM 7026 C CA . ASP A 1 915 ? 78.869 7.022 -100.521 1.00 72.06 915 ASP A CA 1
ATOM 7027 C C . ASP A 1 915 ? 79.052 6.983 -98.994 1.00 72.06 915 ASP A C 1
ATOM 7029 O O . ASP A 1 915 ? 78.067 6.922 -98.264 1.00 72.06 915 ASP A O 1
ATOM 7033 N N . ALA A 1 916 ? 80.289 7.097 -98.495 1.00 81.31 916 ALA A N 1
ATOM 7034 C CA . ALA A 1 916 ? 80.576 7.081 -97.060 1.00 81.31 916 ALA A CA 1
ATOM 7035 C C . ALA A 1 916 ? 79.980 8.291 -96.320 1.00 81.31 916 ALA A C 1
ATOM 7037 O O . ALA A 1 916 ? 79.359 8.130 -95.270 1.00 81.31 916 ALA A O 1
ATOM 7038 N N . VAL A 1 917 ? 80.133 9.501 -96.870 1.00 81.88 917 VAL A N 1
ATOM 7039 C CA . VAL A 1 917 ? 79.574 10.724 -96.270 1.00 81.88 917 VAL A CA 1
ATOM 7040 C C . VAL A 1 917 ? 78.049 10.732 -96.367 1.00 81.88 917 VAL A C 1
ATOM 7042 O O . VAL A 1 917 ? 77.369 11.123 -95.418 1.00 81.88 917 VAL A O 1
ATOM 7045 N N . LYS A 1 918 ? 77.494 10.215 -97.467 1.00 77.44 918 LYS A N 1
ATOM 7046 C CA . LYS A 1 918 ? 76.052 10.009 -97.612 1.00 77.44 918 LYS A CA 1
ATOM 7047 C C . LYS A 1 918 ? 75.507 9.041 -96.557 1.00 77.44 918 LYS A C 1
ATOM 7049 O O . LYS A 1 918 ? 74.512 9.348 -95.904 1.00 77.44 918 LYS A O 1
ATOM 7054 N N . GLU A 1 919 ? 76.134 7.877 -96.388 1.00 80.94 919 GLU A N 1
ATOM 7055 C CA . GLU A 1 919 ? 75.740 6.892 -95.374 1.00 80.94 919 GLU A CA 1
ATOM 7056 C C . GLU A 1 919 ? 75.853 7.471 -93.965 1.00 80.94 919 GLU A C 1
ATOM 7058 O O . GLU A 1 919 ? 74.955 7.261 -93.152 1.00 80.94 919 GLU A O 1
ATOM 7063 N N . GLN A 1 920 ? 76.897 8.256 -93.690 1.00 85.19 920 GLN A N 1
ATOM 7064 C CA . GLN A 1 920 ? 77.070 8.937 -92.411 1.00 85.19 920 GLN A CA 1
ATOM 7065 C C . GLN A 1 920 ? 75.942 9.942 -92.139 1.00 85.19 920 GLN A C 1
ATOM 7067 O O . GLN A 1 920 ? 75.376 9.930 -91.045 1.00 85.19 920 GLN A O 1
ATOM 7072 N N . LEU A 1 921 ? 75.570 10.766 -93.125 1.00 81.69 921 LEU A N 1
ATOM 7073 C CA . LEU A 1 921 ? 74.464 11.718 -93.002 1.00 81.69 921 LEU A CA 1
ATOM 7074 C C . LEU A 1 921 ? 73.117 11.006 -92.810 1.00 81.69 921 LEU A C 1
ATOM 7076 O O . LEU A 1 921 ? 72.349 11.376 -91.925 1.00 81.69 921 LEU A O 1
ATOM 7080 N N . ILE A 1 922 ? 72.837 9.949 -93.577 1.00 78.31 922 ILE A N 1
ATOM 7081 C CA . ILE A 1 922 ? 71.599 9.163 -93.440 1.00 78.31 922 ILE A CA 1
ATOM 7082 C C . ILE A 1 922 ? 71.546 8.442 -92.088 1.00 78.31 922 ILE A C 1
ATOM 7084 O O . ILE A 1 922 ? 70.497 8.419 -91.444 1.00 78.31 922 ILE A O 1
ATOM 7088 N N . ALA A 1 923 ? 72.660 7.865 -91.635 1.00 80.94 923 ALA A N 1
ATOM 7089 C CA . ALA A 1 923 ? 72.736 7.203 -90.338 1.00 80.94 923 ALA A CA 1
ATOM 7090 C C . ALA A 1 923 ? 72.511 8.201 -89.196 1.00 80.94 923 ALA A C 1
ATOM 7092 O O . ALA A 1 923 ? 71.706 7.931 -88.305 1.00 80.94 923 ALA A O 1
ATOM 7093 N N . ALA A 1 924 ? 73.153 9.372 -89.254 1.00 84.19 924 ALA A N 1
ATOM 7094 C CA . ALA A 1 924 ? 72.948 10.432 -88.275 1.00 84.19 924 ALA A CA 1
ATOM 7095 C C . ALA A 1 924 ? 71.501 10.950 -88.299 1.00 84.19 924 ALA A C 1
ATOM 7097 O O . ALA A 1 924 ? 70.890 11.115 -87.246 1.00 84.19 924 ALA A O 1
ATOM 7098 N N . ARG A 1 925 ? 70.903 11.120 -89.486 1.00 82.44 925 ARG A N 1
ATOM 7099 C CA . ARG A 1 925 ? 69.493 11.506 -89.631 1.00 82.44 925 ARG A CA 1
ATOM 7100 C C . ARG A 1 925 ? 68.547 10.490 -89.012 1.00 82.44 925 ARG A C 1
ATOM 7102 O O . ARG A 1 925 ? 67.661 10.868 -88.257 1.00 82.44 925 ARG A O 1
ATOM 7109 N N . LYS A 1 926 ? 68.762 9.202 -89.280 1.00 80.81 926 LYS A N 1
ATOM 7110 C CA . LYS A 1 926 ? 67.951 8.123 -88.709 1.00 80.81 926 LYS A CA 1
ATOM 7111 C C . LYS A 1 926 ? 67.978 8.152 -87.183 1.00 80.81 926 LYS A C 1
ATOM 7113 O O . LYS A 1 926 ? 66.965 7.860 -86.556 1.00 80.81 926 LYS A O 1
ATOM 7118 N N . ILE A 1 927 ? 69.123 8.500 -86.596 1.00 82.31 927 ILE A N 1
ATOM 7119 C CA . ILE A 1 927 ? 69.251 8.689 -85.150 1.00 82.31 927 ILE A CA 1
ATOM 7120 C C . ILE A 1 927 ? 68.453 9.923 -84.704 1.00 82.31 927 ILE A C 1
ATOM 7122 O O . ILE A 1 927 ? 67.673 9.811 -83.762 1.00 82.31 927 ILE A O 1
ATOM 7126 N N . ILE A 1 928 ? 68.553 11.062 -85.399 1.00 84.25 928 ILE A N 1
ATOM 7127 C CA . ILE A 1 928 ? 67.751 12.260 -85.088 1.00 84.25 928 ILE A CA 1
ATOM 7128 C C . ILE A 1 928 ? 66.247 11.998 -85.185 1.00 84.25 928 ILE A C 1
ATOM 7130 O O . ILE A 1 928 ? 65.511 12.412 -84.295 1.00 84.25 928 ILE A O 1
ATOM 7134 N N . ASP A 1 929 ? 65.773 11.250 -86.181 1.00 79.94 929 ASP A N 1
ATOM 7135 C CA . ASP A 1 929 ? 64.349 10.919 -86.325 1.00 79.94 929 ASP A CA 1
ATOM 7136 C C . ASP A 1 929 ? 63.802 10.123 -85.119 1.00 79.94 929 ASP A C 1
ATOM 7138 O O . ASP A 1 929 ? 62.602 10.165 -84.842 1.00 79.94 929 ASP A O 1
ATOM 7142 N N . THR A 1 930 ? 64.663 9.458 -84.330 1.00 82.75 930 THR A N 1
ATOM 7143 C CA . THR A 1 930 ? 64.244 8.804 -83.072 1.00 82.75 930 THR A CA 1
ATOM 7144 C C . THR A 1 930 ? 63.793 9.790 -81.989 1.00 82.75 930 THR A C 1
ATOM 7146 O O . THR A 1 930 ? 63.105 9.390 -81.049 1.00 82.75 930 THR A O 1
ATOM 7149 N N . TYR A 1 931 ? 64.118 11.078 -82.138 1.00 84.25 931 TYR A N 1
ATOM 7150 C CA . TYR A 1 931 ? 63.690 12.171 -81.263 1.00 84.25 931 TYR A CA 1
ATOM 7151 C C . TYR A 1 931 ? 62.379 12.829 -81.732 1.00 84.25 931 TYR A C 1
ATOM 7153 O O . TYR A 1 931 ? 62.038 13.924 -81.280 1.00 84.25 931 TYR A O 1
ATOM 7161 N N . ALA A 1 932 ? 61.618 12.189 -82.630 1.00 84.12 932 ALA A N 1
ATOM 7162 C CA . ALA A 1 932 ? 60.303 12.665 -83.056 1.00 84.12 932 ALA A CA 1
ATOM 7163 C C . ALA A 1 932 ? 59.379 13.002 -81.868 1.00 84.12 932 ALA A C 1
ATOM 7165 O O . ALA A 1 932 ? 59.421 12.357 -80.818 1.00 84.12 932 ALA A O 1
ATOM 7166 N N . THR A 1 933 ? 58.538 14.025 -82.042 1.00 84.88 933 THR A N 1
ATOM 7167 C CA . THR A 1 933 ? 57.619 14.482 -80.992 1.00 84.88 933 THR A CA 1
ATOM 7168 C C . THR A 1 933 ? 56.643 13.379 -80.594 1.00 84.88 933 THR A C 1
ATOM 7170 O O . THR A 1 933 ? 55.957 12.799 -81.442 1.00 84.88 933 THR A O 1
ATOM 7173 N N . ASP A 1 934 ? 56.514 13.135 -79.290 1.00 78.88 934 ASP A N 1
ATOM 7174 C CA . ASP A 1 934 ? 55.540 12.192 -78.748 1.00 78.88 934 ASP A CA 1
ATOM 7175 C C . ASP A 1 934 ? 54.134 12.811 -78.691 1.00 78.88 934 ASP A C 1
ATOM 7177 O O . ASP A 1 934 ? 53.648 13.282 -77.660 1.00 78.88 934 ASP A O 1
ATOM 7181 N N . THR A 1 935 ? 53.452 12.791 -79.834 1.00 76.56 935 THR A N 1
ATOM 7182 C CA . THR A 1 935 ? 52.075 13.290 -79.985 1.00 76.56 935 THR A CA 1
ATOM 7183 C C . THR A 1 935 ? 51.013 12.353 -79.401 1.00 76.56 935 THR A C 1
ATOM 7185 O O . THR A 1 935 ? 49.850 12.747 -79.283 1.00 76.56 935 THR A O 1
ATOM 7188 N N . SER A 1 936 ? 51.378 11.134 -78.974 1.00 72.94 936 SER A N 1
ATOM 7189 C CA . SER A 1 936 ? 50.421 10.175 -78.394 1.00 72.94 936 SER A CA 1
ATOM 7190 C C . SER A 1 936 ? 49.767 10.726 -77.121 1.00 72.94 936 SER A C 1
ATOM 7192 O O . SER A 1 936 ? 48.575 10.525 -76.875 1.00 72.94 936 SER A O 1
ATOM 7194 N N . ARG A 1 937 ? 50.521 11.533 -76.369 1.00 78.19 937 ARG A N 1
ATOM 7195 C CA . ARG A 1 937 ? 50.069 12.186 -75.139 1.00 78.19 937 ARG A CA 1
ATOM 7196 C C . ARG A 1 937 ? 48.993 13.251 -75.397 1.00 78.19 937 ARG A C 1
ATOM 7198 O O . ARG A 1 937 ? 48.110 13.423 -74.561 1.00 78.19 937 ARG A O 1
ATOM 7205 N N . LEU A 1 938 ? 48.997 13.903 -76.566 1.00 81.12 938 LEU A N 1
ATOM 7206 C CA . LEU A 1 938 ? 47.959 14.868 -76.962 1.00 81.12 938 LEU A CA 1
ATOM 7207 C C . LEU A 1 938 ? 46.624 14.187 -77.298 1.00 81.12 938 LEU A C 1
ATOM 7209 O O . LEU A 1 938 ? 45.562 14.732 -77.015 1.00 81.12 938 LEU A O 1
ATOM 7213 N N . SER A 1 939 ? 46.658 12.973 -77.854 1.00 73.75 939 SER A N 1
ATOM 7214 C CA . SER A 1 939 ? 45.435 12.225 -78.190 1.00 73.75 939 SER A CA 1
ATOM 7215 C C . SER A 1 939 ? 44.642 11.831 -76.937 1.00 73.75 939 SER A C 1
ATOM 7217 O O . SER A 1 939 ? 43.416 11.921 -76.920 1.00 73.75 939 SER A O 1
ATOM 7219 N N . ALA A 1 940 ? 45.338 11.469 -75.853 1.00 72.38 940 ALA A N 1
ATOM 7220 C CA . ALA A 1 940 ? 44.712 11.229 -74.552 1.00 72.38 940 ALA A CA 1
ATOM 7221 C C . ALA A 1 940 ? 44.055 12.502 -73.987 1.00 72.38 940 ALA A C 1
ATOM 7223 O O . ALA A 1 940 ? 42.943 12.447 -73.461 1.00 72.38 940 ALA A O 1
ATOM 7224 N N . ALA A 1 941 ? 44.703 13.659 -74.150 1.00 78.62 941 ALA A N 1
ATOM 7225 C CA . ALA A 1 941 ? 44.132 14.938 -73.741 1.00 78.62 941 ALA A CA 1
ATOM 7226 C C . ALA A 1 941 ? 42.893 15.333 -74.566 1.00 78.62 941 ALA A C 1
ATOM 7228 O O . ALA A 1 941 ? 41.981 15.935 -74.008 1.00 78.62 941 ALA A O 1
ATOM 7229 N N . ALA A 1 942 ? 42.811 14.951 -75.846 1.00 76.25 942 ALA A N 1
ATOM 7230 C CA . ALA A 1 942 ? 41.637 15.204 -76.691 1.00 76.25 942 ALA A CA 1
ATOM 7231 C C . ALA A 1 942 ? 40.403 14.400 -76.252 1.00 76.25 942 ALA A C 1
ATOM 7233 O O . ALA A 1 942 ? 39.290 14.922 -76.220 1.00 76.25 942 ALA A O 1
ATOM 7234 N N . LEU A 1 943 ? 40.596 13.134 -75.869 1.00 75.31 943 LEU A N 1
ATOM 7235 C CA . LEU A 1 943 ? 39.519 12.314 -75.305 1.00 75.31 943 LEU A CA 1
ATOM 7236 C C . LEU A 1 943 ? 39.052 12.864 -73.952 1.00 75.31 943 LEU A C 1
ATOM 7238 O O . LEU A 1 943 ? 37.853 12.888 -73.675 1.00 75.31 943 LEU A O 1
ATOM 7242 N N . ASN A 1 944 ? 39.992 13.344 -73.134 1.00 78.62 944 ASN A N 1
ATOM 7243 C CA . ASN A 1 944 ? 39.671 13.991 -71.867 1.00 78.62 944 ASN A CA 1
ATOM 7244 C C . ASN A 1 944 ? 38.892 15.303 -72.075 1.00 78.62 944 ASN A C 1
ATOM 7246 O O . ASN A 1 944 ? 37.914 15.534 -71.375 1.00 78.62 944 ASN A O 1
ATOM 7250 N N . ASP A 1 945 ? 39.258 16.125 -73.067 1.00 85.25 945 ASP A N 1
ATOM 7251 C CA . ASP A 1 945 ? 38.504 17.336 -73.431 1.00 85.25 945 ASP A CA 1
ATOM 7252 C C . ASP A 1 945 ? 37.050 17.010 -73.805 1.00 85.25 945 ASP A C 1
ATOM 7254 O O . ASP A 1 945 ? 36.121 17.607 -73.260 1.00 85.25 945 ASP A O 1
ATOM 7258 N N . PHE A 1 946 ? 36.832 15.999 -74.654 1.00 78.12 946 PHE A N 1
ATOM 7259 C CA . PHE A 1 946 ? 35.482 15.568 -75.021 1.00 78.12 946 PHE A CA 1
ATOM 7260 C C . PHE A 1 946 ? 34.656 15.134 -73.799 1.00 78.12 946 PHE A C 1
ATOM 7262 O O . PHE A 1 946 ? 33.495 15.531 -73.663 1.00 78.12 946 PHE A O 1
ATOM 7269 N N . ALA A 1 947 ? 35.252 14.358 -72.888 1.00 79.00 947 ALA A N 1
ATOM 7270 C CA . ALA A 1 947 ? 34.600 13.930 -71.652 1.00 79.00 947 ALA A CA 1
ATOM 7271 C C . ALA A 1 947 ? 34.282 15.116 -70.723 1.00 79.00 947 ALA A C 1
ATOM 7273 O O . ALA A 1 947 ? 33.197 15.179 -70.143 1.00 79.00 947 ALA A O 1
ATOM 7274 N N . ILE A 1 948 ? 35.195 16.085 -70.616 1.00 85.75 948 ILE A N 1
ATOM 7275 C CA . ILE A 1 948 ? 35.012 17.278 -69.790 1.00 85.75 948 ILE A CA 1
ATOM 7276 C C . ILE A 1 948 ? 33.889 18.164 -70.338 1.00 85.75 948 ILE A C 1
ATOM 7278 O O . ILE A 1 948 ? 33.047 18.598 -69.551 1.00 85.75 948 ILE A O 1
ATOM 7282 N N . GLN A 1 949 ? 33.809 18.391 -71.653 1.00 83.25 949 GLN A N 1
ATOM 7283 C CA . GLN A 1 949 ? 32.748 19.212 -72.259 1.00 83.25 949 GLN A CA 1
ATOM 7284 C C . GLN A 1 949 ? 31.336 18.648 -72.024 1.00 83.25 949 GLN A C 1
ATOM 7286 O O . GLN A 1 949 ? 30.371 19.412 -71.980 1.00 83.25 949 GLN A O 1
ATOM 7291 N N . HIS A 1 950 ? 31.215 17.332 -71.824 1.00 81.88 950 HIS A N 1
ATOM 7292 C CA . HIS A 1 950 ? 29.956 16.650 -71.501 1.00 81.88 950 HIS A CA 1
ATOM 7293 C C . HIS A 1 950 ? 29.769 16.401 -69.995 1.00 81.88 950 HIS A C 1
ATOM 7295 O O . HIS A 1 950 ? 28.795 15.770 -69.588 1.00 81.88 950 HIS A O 1
ATOM 7301 N N . SER A 1 951 ? 30.684 16.886 -69.152 1.00 83.88 951 SER A N 1
ATOM 7302 C CA . SER A 1 951 ? 30.616 16.679 -67.707 1.00 83.88 951 SER A CA 1
ATOM 7303 C C . SER A 1 951 ? 29.634 17.643 -67.022 1.00 83.88 951 SER A C 1
ATOM 7305 O O . SER A 1 951 ? 29.497 18.802 -67.435 1.00 83.88 951 SER A O 1
ATOM 7307 N N . PRO A 1 952 ? 29.023 17.236 -65.893 1.00 84.94 952 PRO A N 1
ATOM 7308 C CA . PRO A 1 952 ? 28.201 18.128 -65.075 1.00 84.94 952 PRO A CA 1
ATOM 7309 C C . PRO A 1 952 ? 28.974 19.351 -64.573 1.00 84.94 952 PRO A C 1
ATOM 7311 O O . PRO A 1 952 ? 28.416 20.439 -64.481 1.00 84.94 952 PRO A O 1
ATOM 7314 N N . ALA A 1 953 ? 30.273 19.205 -64.289 1.00 86.62 953 ALA A N 1
ATOM 7315 C CA . ALA A 1 953 ? 31.115 20.304 -63.824 1.00 86.62 953 ALA A CA 1
ATOM 7316 C C . ALA A 1 953 ? 31.262 21.409 -64.884 1.00 86.62 953 ALA A C 1
ATOM 7318 O O . ALA A 1 953 ? 31.165 22.592 -64.556 1.00 86.62 953 ALA A O 1
ATOM 7319 N N . TYR A 1 954 ? 31.434 21.039 -66.158 1.00 88.50 954 TYR A N 1
ATOM 7320 C CA . TYR A 1 954 ? 31.474 22.003 -67.259 1.00 88.50 954 TYR A CA 1
ATOM 7321 C C . TYR A 1 954 ? 30.093 22.618 -67.534 1.00 88.50 954 TYR A C 1
ATOM 7323 O O . TYR A 1 954 ? 29.997 23.824 -67.762 1.00 88.50 954 TYR A O 1
ATOM 7331 N N . ALA A 1 955 ? 29.013 21.834 -67.431 1.00 87.81 955 ALA A N 1
ATOM 7332 C CA . ALA A 1 955 ? 27.646 22.351 -67.531 1.00 87.81 955 ALA A CA 1
ATOM 7333 C C . ALA A 1 955 ? 27.341 23.390 -66.432 1.00 87.81 955 ALA A C 1
ATOM 7335 O O . ALA A 1 955 ? 26.873 24.488 -66.734 1.00 87.81 955 ALA A O 1
ATOM 7336 N N . ASN A 1 956 ? 27.700 23.090 -65.179 1.00 90.06 956 ASN A N 1
ATOM 7337 C CA . ASN A 1 956 ? 27.557 23.996 -64.036 1.00 90.06 956 ASN A CA 1
ATOM 7338 C C . ASN A 1 956 ? 28.413 25.263 -64.202 1.00 90.06 956 ASN A C 1
ATOM 7340 O O . ASN A 1 956 ? 27.953 26.370 -63.919 1.00 90.06 956 ASN A O 1
ATOM 7344 N N . LEU A 1 957 ? 29.661 25.112 -64.663 1.00 91.88 957 LEU A N 1
ATOM 7345 C CA . LEU A 1 957 ? 30.559 26.225 -64.975 1.00 91.88 957 LEU A CA 1
ATOM 7346 C C . LEU A 1 957 ? 29.934 27.154 -66.020 1.00 91.88 957 LEU A C 1
ATOM 7348 O O . LEU A 1 957 ? 29.915 28.369 -65.826 1.00 91.88 957 LEU A O 1
ATOM 7352 N N . LYS A 1 958 ? 29.433 26.580 -67.119 1.00 89.19 958 LYS A N 1
ATOM 7353 C CA . LYS A 1 958 ? 28.828 27.312 -68.232 1.00 89.19 958 LYS A CA 1
ATOM 7354 C C . LYS A 1 958 ? 27.589 28.080 -67.780 1.00 89.19 958 LYS A C 1
ATOM 7356 O O . LYS A 1 958 ? 27.521 29.287 -67.996 1.00 89.19 958 LYS A O 1
ATOM 7361 N N . GLU A 1 959 ? 26.667 27.411 -67.091 1.00 87.69 959 GLU A N 1
ATOM 7362 C CA . GLU A 1 959 ? 25.450 28.036 -66.563 1.00 87.69 959 GLU A CA 1
ATOM 7363 C C . GLU A 1 959 ? 25.779 29.200 -65.613 1.00 87.69 959 GLU A C 1
ATOM 7365 O O . GLU A 1 959 ? 25.184 30.276 -65.704 1.00 87.69 959 GLU A O 1
ATOM 7370 N N . LEU A 1 960 ? 26.777 29.028 -64.737 1.00 87.38 960 LEU A N 1
ATOM 7371 C CA . LEU A 1 960 ? 27.201 30.073 -63.808 1.00 87.38 960 LEU A CA 1
ATOM 7372 C C . LEU A 1 960 ? 27.914 31.241 -64.511 1.00 87.38 960 LEU A C 1
ATOM 7374 O O . LEU A 1 960 ? 27.696 32.393 -64.136 1.00 87.38 960 LEU A O 1
ATOM 7378 N N . ALA A 1 961 ? 28.745 30.975 -65.522 1.00 88.31 961 ALA A N 1
ATOM 7379 C CA . ALA A 1 961 ? 29.453 32.005 -66.288 1.00 88.31 961 ALA A CA 1
ATOM 7380 C C . ALA A 1 961 ? 28.506 32.852 -67.162 1.00 88.31 961 ALA A C 1
ATOM 7382 O O . ALA A 1 961 ? 28.758 34.043 -67.362 1.00 88.31 961 ALA A O 1
ATOM 7383 N N . GLU A 1 962 ? 27.418 32.252 -67.653 1.00 87.88 962 GLU A N 1
ATOM 7384 C CA . GLU A 1 962 ? 26.403 32.882 -68.512 1.00 87.88 962 GLU A CA 1
ATOM 7385 C C . GLU A 1 962 ? 25.268 33.566 -67.714 1.00 87.88 962 GLU A C 1
ATOM 7387 O O . GLU A 1 962 ? 24.401 34.222 -68.300 1.00 87.88 962 GLU A O 1
ATOM 7392 N N . LYS A 1 963 ? 25.273 33.465 -66.375 1.00 84.38 963 LYS A N 1
ATOM 7393 C CA . LYS A 1 963 ? 24.220 34.005 -65.502 1.00 84.38 963 LYS A CA 1
ATOM 7394 C C . LYS A 1 963 ? 24.093 35.532 -65.609 1.00 84.38 963 LYS A C 1
ATOM 7396 O O . LYS A 1 963 ? 25.024 36.281 -65.308 1.00 84.38 963 LYS A O 1
ATOM 7401 N N . GLN A 1 964 ? 22.894 36.002 -65.961 1.00 84.12 964 GLN A N 1
ATOM 7402 C CA . GLN A 1 964 ? 22.547 37.427 -65.994 1.00 84.12 964 GLN A CA 1
ATOM 7403 C C . GLN A 1 964 ? 22.054 37.902 -64.616 1.00 84.12 964 GLN A C 1
ATOM 7405 O O . GLN A 1 964 ? 21.288 37.204 -63.958 1.00 84.12 964 GLN A O 1
ATOM 7410 N N . ASN A 1 965 ? 22.474 39.099 -64.191 1.00 84.19 965 ASN A N 1
ATOM 7411 C CA . ASN A 1 965 ? 22.099 39.736 -62.915 1.00 84.19 965 ASN A CA 1
ATOM 7412 C C . ASN A 1 965 ? 22.387 38.893 -61.645 1.00 84.19 965 ASN A C 1
ATOM 7414 O O . ASN A 1 965 ? 21.461 38.602 -60.887 1.00 84.19 965 ASN A O 1
ATOM 7418 N N . PRO A 1 966 ? 23.648 38.493 -61.377 1.00 83.56 966 PRO A N 1
ATOM 7419 C CA . PRO A 1 966 ? 23.988 37.758 -60.155 1.00 83.56 966 PRO A CA 1
ATOM 7420 C C . PRO A 1 966 ? 23.749 38.587 -58.885 1.00 83.56 966 PRO A C 1
ATOM 7422 O O . PRO A 1 966 ? 23.954 39.806 -58.884 1.00 83.56 966 PRO A O 1
ATOM 7425 N N . SER A 1 967 ? 23.374 37.921 -57.787 1.00 81.06 967 SER A N 1
ATOM 7426 C CA . SER A 1 967 ? 23.311 38.560 -56.464 1.00 81.06 967 SER A CA 1
ATOM 7427 C C . SER A 1 967 ? 24.710 38.996 -55.990 1.00 81.06 967 SER A C 1
ATOM 7429 O O . SER A 1 967 ? 25.722 38.517 -56.509 1.00 81.06 967 SER A O 1
ATOM 7431 N N . GLU A 1 968 ? 24.808 39.889 -54.993 1.00 81.00 968 GLU A N 1
ATOM 7432 C CA . GLU A 1 968 ? 26.114 40.355 -54.472 1.00 81.00 968 GLU A CA 1
ATOM 7433 C C . GLU A 1 968 ? 27.024 39.200 -54.015 1.00 81.00 968 GLU A C 1
ATOM 7435 O O . GLU A 1 968 ? 28.231 39.228 -54.248 1.00 81.00 968 GLU A O 1
ATOM 7440 N N . GLU A 1 969 ? 26.445 38.143 -53.443 1.00 75.62 969 GLU A N 1
ATOM 7441 C CA . GLU A 1 969 ? 27.167 36.949 -52.983 1.00 75.62 969 GLU A CA 1
ATOM 7442 C C . GLU A 1 969 ? 27.609 36.025 -54.135 1.00 75.62 969 GLU A C 1
ATOM 7444 O O . GLU A 1 969 ? 28.514 35.198 -53.981 1.00 75.62 969 GLU A O 1
ATOM 7449 N N . GLU A 1 970 ? 26.985 36.154 -55.307 1.00 81.56 970 GLU A N 1
ATOM 7450 C CA . GLU A 1 970 ? 27.260 35.333 -56.487 1.00 81.56 970 GLU A CA 1
ATOM 7451 C C . GLU A 1 970 ? 28.257 35.983 -57.449 1.00 81.56 970 GLU A C 1
ATOM 7453 O O . GLU A 1 970 ? 28.943 35.260 -58.173 1.00 81.56 970 GLU A O 1
ATOM 7458 N N . LYS A 1 971 ? 28.404 37.317 -57.438 1.00 85.00 971 LYS A N 1
ATOM 7459 C CA . LYS A 1 971 ? 29.296 38.056 -58.357 1.00 85.00 971 LYS A CA 1
ATOM 7460 C C . LYS A 1 971 ? 30.717 37.494 -58.404 1.00 85.00 971 LYS A C 1
ATOM 7462 O O . LYS A 1 971 ? 31.264 37.289 -59.485 1.00 85.00 971 LYS A O 1
ATOM 7467 N N . ALA A 1 972 ? 31.300 37.189 -57.245 1.00 85.12 972 ALA A N 1
ATOM 7468 C CA . ALA A 1 972 ? 32.651 36.630 -57.170 1.00 85.12 972 ALA A CA 1
ATOM 7469 C C . ALA A 1 972 ? 32.746 35.222 -57.791 1.00 85.12 972 ALA A C 1
ATOM 7471 O O . ALA A 1 972 ? 33.757 34.881 -58.404 1.00 85.12 972 ALA A O 1
ATOM 7472 N N . LYS A 1 973 ? 31.687 34.411 -57.661 1.00 84.62 973 LYS A N 1
ATOM 7473 C CA . LYS A 1 973 ? 31.615 33.051 -58.216 1.00 84.62 973 LYS A CA 1
ATOM 7474 C C . LYS A 1 973 ? 31.404 33.076 -59.731 1.00 84.62 973 LYS A C 1
ATOM 7476 O O . LYS A 1 973 ? 32.041 32.295 -60.430 1.00 84.62 973 LYS A O 1
ATOM 7481 N N . VAL A 1 974 ? 30.581 34.000 -60.232 1.00 88.56 974 VAL A N 1
ATOM 7482 C CA . VAL A 1 974 ? 30.384 34.227 -61.674 1.00 88.56 974 VAL A CA 1
ATOM 7483 C C . VAL A 1 974 ? 31.683 34.676 -62.339 1.00 88.56 974 VAL A C 1
ATOM 7485 O O . VAL A 1 974 ? 32.058 34.123 -63.370 1.00 88.56 974 VAL A O 1
ATOM 7488 N N . GLU A 1 975 ? 32.428 35.612 -61.741 1.00 87.81 975 GLU A N 1
ATOM 7489 C CA . GLU A 1 975 ? 33.711 36.026 -62.327 1.00 87.81 975 GLU A CA 1
ATOM 7490 C C . GLU A 1 975 ? 34.794 34.946 -62.256 1.00 87.81 975 GLU A C 1
ATOM 7492 O O . GLU A 1 975 ? 35.605 34.814 -63.175 1.00 87.81 975 GLU A O 1
ATOM 7497 N N . ALA A 1 976 ? 34.794 34.119 -61.209 1.00 86.94 976 ALA A N 1
ATOM 7498 C CA . ALA A 1 976 ? 35.648 32.936 -61.171 1.00 86.94 976 ALA A CA 1
ATOM 7499 C C . ALA A 1 976 ? 35.276 31.927 -62.276 1.00 86.94 976 ALA A C 1
ATOM 7501 O O . ALA A 1 976 ? 36.174 31.369 -62.908 1.00 86.94 976 ALA A O 1
ATOM 7502 N N . ALA A 1 977 ? 33.979 31.726 -62.539 1.00 90.06 977 ALA A N 1
ATOM 7503 C CA . ALA A 1 977 ? 33.487 30.843 -63.595 1.00 90.06 977 ALA A CA 1
ATOM 7504 C C . ALA A 1 977 ? 33.876 31.341 -64.996 1.00 90.06 977 ALA A C 1
ATOM 7506 O O . ALA A 1 977 ? 34.401 30.569 -65.795 1.00 90.06 977 ALA A O 1
ATOM 7507 N N . LYS A 1 978 ? 33.716 32.639 -65.287 1.00 91.25 978 LYS A N 1
ATOM 7508 C CA . LYS A 1 978 ? 34.131 33.222 -66.577 1.00 91.25 978 LYS A CA 1
ATOM 7509 C C . LYS A 1 978 ? 35.619 33.014 -66.853 1.00 91.25 978 LYS A C 1
ATOM 7511 O O . LYS A 1 978 ? 35.975 32.525 -67.920 1.00 91.25 978 LYS A O 1
ATOM 7516 N N . LYS A 1 979 ? 36.477 33.308 -65.868 1.00 90.62 979 LYS A N 1
ATOM 7517 C CA . LYS A 1 979 ? 37.932 33.109 -65.989 1.00 90.62 979 LYS A CA 1
ATOM 7518 C C . LYS A 1 979 ? 38.306 31.643 -66.203 1.00 90.62 979 LYS A C 1
ATOM 7520 O O . LYS A 1 979 ? 39.175 31.352 -67.019 1.00 90.62 979 LYS A O 1
ATOM 7525 N N . ALA A 1 980 ? 37.667 30.724 -65.477 1.00 89.38 980 ALA A N 1
ATOM 7526 C CA . ALA A 1 980 ? 37.926 29.293 -65.620 1.00 89.38 980 ALA A CA 1
ATOM 7527 C C . ALA A 1 980 ? 37.473 28.760 -66.990 1.00 89.38 980 ALA A C 1
ATOM 7529 O O . ALA A 1 980 ? 38.207 27.994 -67.611 1.00 89.38 980 ALA A O 1
ATOM 7530 N N . LYS A 1 981 ? 36.319 29.218 -67.495 1.00 91.88 981 LYS A N 1
ATOM 7531 C CA . LYS A 1 981 ? 35.824 28.880 -68.837 1.00 91.88 981 LYS A CA 1
ATOM 7532 C C . LYS A 1 981 ? 36.771 29.378 -69.931 1.00 91.88 981 LYS A C 1
ATOM 7534 O O . LYS A 1 981 ? 37.149 28.597 -70.795 1.00 91.88 981 LYS A O 1
ATOM 7539 N N . GLU A 1 982 ? 37.198 30.637 -69.861 1.00 92.38 982 GLU A N 1
ATOM 7540 C CA . GLU A 1 982 ? 38.126 31.222 -70.837 1.00 92.38 982 GLU A CA 1
ATOM 7541 C C . GLU A 1 982 ? 39.483 30.498 -70.845 1.00 92.38 982 GLU A C 1
ATOM 7543 O O . GLU A 1 982 ? 40.006 30.162 -71.908 1.00 92.38 982 GLU A O 1
ATOM 7548 N N . ALA A 1 983 ? 40.041 30.207 -69.664 1.00 89.94 983 ALA A N 1
ATOM 7549 C CA . ALA A 1 983 ? 41.291 29.461 -69.541 1.00 89.94 983 ALA A CA 1
ATOM 7550 C C . ALA A 1 983 ? 41.183 28.049 -70.141 1.00 89.94 983 ALA A C 1
ATOM 7552 O O . ALA A 1 983 ? 42.088 27.621 -70.859 1.00 89.94 983 ALA A O 1
ATOM 7553 N N . TYR A 1 984 ? 40.066 27.358 -69.892 1.00 93.06 984 TYR A N 1
ATOM 7554 C CA . TYR A 1 984 ? 39.794 26.040 -70.457 1.00 93.06 984 TYR A CA 1
ATOM 7555 C C . TYR A 1 984 ? 39.668 26.076 -71.984 1.00 93.06 984 TYR A C 1
ATOM 7557 O O . TYR A 1 984 ? 40.358 25.328 -72.672 1.00 93.06 984 TYR A O 1
ATOM 7565 N N . GLU A 1 985 ? 38.856 26.985 -72.533 1.00 91.31 985 GLU A N 1
ATOM 7566 C CA . GLU A 1 985 ? 38.666 27.122 -73.985 1.00 91.31 985 GLU A CA 1
ATOM 7567 C C . GLU A 1 985 ? 39.981 27.462 -74.702 1.00 91.31 985 GLU A C 1
ATOM 7569 O O . GLU A 1 985 ? 40.264 26.932 -75.777 1.00 91.31 985 GLU A O 1
ATOM 7574 N N . LYS A 1 986 ? 40.835 28.289 -74.085 1.00 92.19 986 LYS A N 1
ATOM 7575 C CA . LYS A 1 986 ? 42.156 28.628 -74.626 1.00 92.19 986 LYS A CA 1
ATOM 7576 C C . LYS A 1 986 ? 43.111 27.429 -74.640 1.00 92.19 986 LYS A C 1
ATOM 7578 O O . LYS A 1 986 ? 43.827 27.245 -75.625 1.00 92.19 986 LYS A O 1
ATOM 7583 N N . ALA A 1 987 ? 43.127 26.623 -73.579 1.00 91.12 987 ALA A N 1
ATOM 7584 C CA . ALA A 1 987 ? 43.937 25.407 -73.519 1.00 91.12 987 ALA A CA 1
ATOM 7585 C C . ALA A 1 987 ? 43.452 24.361 -74.544 1.00 91.12 987 ALA A C 1
ATOM 7587 O O . ALA A 1 987 ? 44.264 23.811 -75.290 1.00 91.12 987 ALA A O 1
ATOM 7588 N N . ALA A 1 988 ? 42.132 24.168 -74.664 1.00 89.75 988 ALA A N 1
ATOM 7589 C CA . ALA A 1 988 ? 41.526 23.256 -75.637 1.00 89.75 988 ALA A CA 1
ATOM 7590 C C . ALA A 1 988 ? 41.802 23.686 -77.091 1.00 89.75 988 ALA A C 1
ATOM 7592 O O . ALA A 1 988 ? 42.090 22.851 -77.954 1.00 89.75 988 ALA A O 1
ATOM 7593 N N . ALA A 1 989 ? 41.806 24.995 -77.370 1.00 90.12 989 ALA A N 1
ATOM 7594 C CA . ALA A 1 989 ? 42.177 25.528 -78.680 1.00 90.12 989 ALA A CA 1
ATOM 7595 C C . ALA A 1 989 ? 43.650 25.248 -79.033 1.00 90.12 989 ALA A C 1
ATOM 7597 O O . ALA A 1 989 ? 43.940 24.842 -80.158 1.00 90.12 989 ALA A O 1
ATOM 7598 N N . LYS A 1 990 ? 44.581 25.401 -78.079 1.00 90.75 990 LYS A N 1
ATOM 7599 C CA . LYS A 1 990 ? 46.000 25.049 -78.286 1.00 90.75 990 LYS A CA 1
ATOM 7600 C C . LYS A 1 990 ? 46.198 23.552 -78.511 1.00 90.75 990 LYS A C 1
ATOM 7602 O O . LYS A 1 990 ? 46.955 23.168 -79.397 1.00 90.75 990 LYS A O 1
ATOM 7607 N N . LEU A 1 991 ? 45.494 22.717 -77.744 1.00 89.56 991 LEU A N 1
ATOM 7608 C CA . LEU A 1 991 ? 45.481 21.268 -77.937 1.00 89.56 991 LEU A CA 1
ATOM 7609 C C . LEU A 1 991 ? 45.005 20.901 -79.349 1.00 89.56 991 LEU A C 1
ATOM 7611 O O . LEU A 1 991 ? 45.655 20.116 -80.037 1.00 89.56 991 LEU A O 1
ATOM 7615 N N . THR A 1 992 ? 43.917 21.523 -79.806 1.00 87.25 992 THR A N 1
ATOM 7616 C CA . THR A 1 992 ? 43.390 21.335 -81.165 1.00 87.25 992 THR A CA 1
ATOM 7617 C C . THR A 1 992 ? 44.406 21.768 -82.225 1.00 87.25 992 THR A C 1
ATOM 7619 O O . THR A 1 992 ? 44.645 21.027 -83.178 1.00 87.25 992 THR A O 1
ATOM 7622 N N . ALA A 1 993 ? 45.050 22.926 -82.050 1.00 86.75 993 ALA A N 1
ATOM 7623 C CA . ALA A 1 993 ? 46.068 23.424 -82.977 1.00 86.75 993 ALA A CA 1
ATOM 7624 C C . ALA A 1 993 ? 47.288 22.488 -83.064 1.00 86.75 993 ALA A C 1
ATOM 7626 O O . ALA A 1 993 ? 47.783 22.229 -84.155 1.00 86.75 993 ALA A O 1
ATOM 7627 N N . ALA A 1 994 ? 47.737 21.919 -81.942 1.00 86.75 994 ALA A N 1
ATOM 7628 C CA . ALA A 1 994 ? 48.836 20.953 -81.928 1.00 86.75 994 ALA A CA 1
ATOM 7629 C C . ALA A 1 994 ? 48.465 19.604 -82.569 1.00 86.75 994 ALA A C 1
ATOM 7631 O O . ALA A 1 994 ? 49.293 19.001 -83.242 1.00 86.75 994 ALA A O 1
ATOM 7632 N N . LEU A 1 995 ? 47.223 19.135 -82.405 1.00 80.81 995 LEU A N 1
ATOM 7633 C CA . LEU A 1 995 ? 46.736 17.898 -83.038 1.00 80.81 995 LEU A CA 1
ATOM 7634 C C . LEU A 1 995 ? 46.528 18.035 -84.549 1.00 80.81 995 LEU A C 1
ATOM 7636 O O . LEU A 1 995 ? 46.597 17.045 -85.275 1.00 80.81 995 LEU A O 1
ATOM 7640 N N . THR A 1 996 ? 46.253 19.252 -85.016 1.00 81.44 996 THR A N 1
ATOM 7641 C CA . THR A 1 996 ? 45.999 19.557 -86.432 1.00 81.44 996 THR A CA 1
ATOM 7642 C C . THR A 1 996 ? 47.221 20.126 -87.154 1.00 81.44 996 THR A C 1
ATOM 7644 O O . THR A 1 996 ? 47.120 20.447 -88.335 1.00 81.44 996 THR A O 1
ATOM 7647 N N . ASN A 1 997 ? 48.377 20.193 -86.479 1.00 85.56 997 ASN A N 1
ATOM 7648 C CA . ASN A 1 997 ? 49.614 20.804 -86.972 1.00 85.56 997 ASN A CA 1
ATOM 7649 C C . ASN A 1 997 ? 49.401 22.238 -87.487 1.00 85.56 997 ASN A C 1
ATOM 7651 O O . ASN A 1 997 ? 49.842 22.608 -88.570 1.00 85.56 997 ASN A O 1
ATOM 7655 N N . THR A 1 998 ? 48.679 23.053 -86.724 1.00 86.44 998 THR A N 1
ATOM 7656 C CA . THR A 1 998 ? 48.436 24.467 -87.035 1.00 86.44 998 THR A CA 1
ATOM 7657 C C . THR A 1 998 ? 48.919 25.378 -85.910 1.00 86.44 998 THR A C 1
ATOM 7659 O O . THR A 1 998 ? 48.318 26.429 -85.666 1.00 86.44 998 THR A O 1
ATOM 7662 N N . LEU A 1 999 ? 49.962 24.974 -85.174 1.00 89.06 999 LEU A N 1
ATOM 7663 C CA . LEU A 1 999 ? 50.594 25.873 -84.212 1.00 89.06 999 LEU A CA 1
ATOM 7664 C C . LEU A 1 999 ? 51.141 27.117 -84.931 1.00 89.06 999 LEU A C 1
ATOM 7666 O O . LEU A 1 999 ? 51.593 27.022 -86.076 1.00 89.06 999 LEU A O 1
ATOM 7670 N N . PRO A 1 1000 ? 51.065 28.297 -84.293 1.00 88.06 1000 PRO A N 1
ATOM 7671 C CA . PRO A 1 1000 ? 51.595 29.517 -84.882 1.00 88.06 1000 PRO A CA 1
ATOM 7672 C C . PRO A 1 1000 ? 53.112 29.405 -85.067 1.00 88.06 1000 PRO A C 1
ATOM 7674 O O . PRO A 1 1000 ? 53.798 28.803 -84.244 1.00 88.06 1000 PRO A O 1
ATOM 7677 N N . LYS A 1 1001 ? 53.627 30.028 -86.131 1.00 89.81 1001 LYS A N 1
ATOM 7678 C CA . LYS A 1 1001 ? 55.069 30.137 -86.374 1.00 89.81 1001 LYS A CA 1
ATOM 7679 C C . LYS A 1 1001 ? 55.765 30.868 -85.229 1.00 89.81 1001 LYS A C 1
ATOM 7681 O O . LYS A 1 1001 ? 55.202 31.793 -84.642 1.00 89.81 1001 LYS A O 1
ATOM 7686 N N . ASP A 1 1002 ? 57.014 30.497 -84.970 1.00 88.56 1002 ASP A N 1
ATOM 7687 C CA . ASP A 1 1002 ? 57.861 31.176 -83.995 1.00 88.56 1002 ASP A CA 1
ATOM 7688 C C . ASP A 1 1002 ? 58.113 32.621 -84.424 1.00 88.56 1002 ASP A C 1
ATOM 7690 O O . ASP A 1 1002 ? 58.427 32.889 -85.591 1.00 88.56 1002 ASP A O 1
ATOM 7694 N N . GLN A 1 1003 ? 57.994 33.548 -83.471 1.00 86.94 1003 GLN A N 1
ATOM 7695 C CA . GLN A 1 1003 ? 58.147 34.980 -83.708 1.00 86.94 1003 GLN A CA 1
ATOM 7696 C C . GLN A 1 1003 ? 59.309 35.567 -82.908 1.00 86.94 1003 GLN A C 1
ATOM 7698 O O . GLN A 1 1003 ? 59.450 35.313 -81.712 1.00 86.94 1003 GLN A O 1
ATOM 7703 N N . ALA A 1 1004 ? 60.079 36.445 -83.548 1.00 84.12 1004 ALA A N 1
ATOM 7704 C CA . ALA A 1 1004 ? 61.070 37.303 -82.913 1.00 84.12 1004 ALA A CA 1
ATOM 7705 C C . ALA A 1 1004 ? 60.657 38.771 -83.105 1.00 84.12 1004 ALA A C 1
ATOM 7707 O O . ALA A 1 1004 ? 60.406 39.221 -84.221 1.00 84.12 1004 ALA A O 1
ATOM 7708 N N . ASN A 1 1005 ? 60.553 39.532 -82.009 1.00 82.88 1005 ASN A N 1
ATOM 7709 C CA . ASN A 1 1005 ? 60.124 40.942 -82.016 1.00 82.88 1005 ASN A CA 1
ATOM 7710 C C . ASN A 1 1005 ? 58.778 41.204 -82.735 1.00 82.88 1005 ASN A C 1
ATOM 7712 O O . ASN A 1 1005 ? 58.587 42.265 -83.323 1.00 82.88 1005 ASN A O 1
ATOM 7716 N N . GLY A 1 1006 ? 57.844 40.247 -82.689 1.00 81.50 1006 GLY A N 1
ATOM 7717 C CA . GLY A 1 1006 ? 56.513 40.366 -83.305 1.00 81.50 1006 GLY A CA 1
ATOM 7718 C C . GLY A 1 1006 ? 56.442 40.019 -84.798 1.00 81.50 1006 GLY A C 1
ATOM 7719 O O . GLY A 1 1006 ? 55.391 40.211 -85.405 1.00 81.50 1006 GLY A O 1
ATOM 7720 N N . HIS A 1 1007 ? 57.525 39.501 -85.384 1.00 84.94 1007 HIS A N 1
ATOM 7721 C CA . HIS A 1 1007 ? 57.573 39.024 -86.767 1.00 84.94 1007 HIS A CA 1
ATOM 7722 C C . HIS A 1 1007 ? 58.011 37.557 -86.830 1.00 84.94 1007 HIS A C 1
ATOM 7724 O O . HIS A 1 1007 ? 58.809 37.119 -86.004 1.00 84.94 1007 HIS A O 1
ATOM 7730 N N . ASP A 1 1008 ? 57.508 36.811 -87.815 1.00 87.62 1008 ASP A N 1
ATOM 7731 C CA . ASP A 1 1008 ? 57.867 35.405 -88.024 1.00 87.62 1008 ASP A CA 1
ATOM 7732 C C . ASP A 1 1008 ? 59.368 35.255 -88.313 1.00 87.62 1008 ASP A C 1
ATOM 7734 O O . ASP A 1 1008 ? 59.937 35.983 -89.132 1.00 87.62 1008 ASP A O 1
ATOM 7738 N N . ILE A 1 1009 ? 60.002 34.277 -87.668 1.00 89.19 1009 ILE A N 1
ATOM 7739 C CA . ILE A 1 1009 ? 61.391 33.907 -87.957 1.00 89.19 1009 ILE A CA 1
ATOM 7740 C C . ILE A 1 1009 ? 61.457 33.278 -89.368 1.00 89.19 1009 ILE A C 1
ATOM 7742 O O . ILE A 1 1009 ? 60.657 32.373 -89.645 1.00 89.19 1009 ILE A O 1
ATOM 7746 N N . PRO A 1 1010 ? 62.373 33.716 -90.264 1.00 85.44 1010 PRO A N 1
ATOM 7747 C CA . PRO A 1 1010 ? 62.532 33.142 -91.605 1.00 85.44 1010 PRO A CA 1
ATOM 7748 C C . PRO A 1 1010 ? 62.861 31.640 -91.593 1.00 85.44 1010 PRO A C 1
ATOM 7750 O O . PRO A 1 1010 ? 63.601 31.160 -90.739 1.00 85.44 1010 PRO A O 1
ATOM 7753 N N . ASP A 1 1011 ? 62.357 30.892 -92.577 1.00 82.00 1011 ASP A N 1
ATOM 7754 C CA . ASP A 1 1011 ? 62.468 29.426 -92.662 1.00 82.00 1011 ASP A CA 1
ATOM 7755 C C . ASP A 1 1011 ? 63.621 28.927 -93.554 1.00 82.00 1011 ASP A C 1
ATOM 7757 O O . ASP A 1 1011 ? 63.684 27.747 -93.902 1.00 82.00 1011 ASP A O 1
ATOM 7761 N N . ASN A 1 1012 ? 64.514 29.835 -93.946 1.00 79.38 1012 ASN A N 1
ATOM 7762 C CA . ASN A 1 1012 ? 65.676 29.576 -94.796 1.00 79.38 1012 ASN A CA 1
ATOM 7763 C C . ASN A 1 1012 ? 67.015 29.686 -94.044 1.00 79.38 1012 ASN A C 1
ATOM 7765 O O . ASN A 1 1012 ? 68.075 29.596 -94.666 1.00 79.38 1012 ASN A O 1
ATOM 7769 N N . ILE A 1 1013 ? 66.975 29.908 -92.729 1.00 81.94 1013 ILE A N 1
ATOM 7770 C CA . ILE A 1 1013 ? 68.161 30.013 -91.876 1.00 81.94 1013 ILE A CA 1
ATOM 7771 C C . ILE A 1 1013 ? 68.614 28.602 -91.488 1.00 81.94 1013 ILE A C 1
ATOM 7773 O O . ILE A 1 1013 ? 67.826 27.815 -90.970 1.00 81.94 1013 ILE A O 1
ATOM 7777 N N . ILE A 1 1014 ? 69.890 28.294 -91.733 1.00 79.88 1014 ILE A N 1
ATOM 7778 C CA . ILE A 1 1014 ? 70.532 27.034 -91.328 1.00 79.88 1014 ILE A CA 1
ATOM 7779 C C . ILE A 1 1014 ? 71.427 27.233 -90.100 1.00 79.88 1014 ILE A C 1
ATOM 7781 O O . ILE A 1 1014 ? 71.874 28.360 -89.854 1.00 79.88 1014 ILE A O 1
ATOM 7785 N N . PRO A 1 1015 ? 71.736 26.158 -89.350 1.00 82.12 1015 PRO A N 1
ATOM 7786 C CA . PRO A 1 1015 ? 72.703 26.223 -88.262 1.00 82.12 1015 PRO A CA 1
ATOM 7787 C C . PRO A 1 1015 ? 74.075 26.723 -88.733 1.00 82.12 1015 PRO A C 1
ATOM 7789 O O . PRO A 1 1015 ? 74.507 26.468 -89.861 1.00 82.12 1015 PRO A O 1
ATOM 7792 N N . LYS A 1 1016 ? 74.756 27.477 -87.864 1.00 81.38 1016 LYS A N 1
ATOM 7793 C CA . LYS A 1 1016 ? 76.095 28.006 -88.151 1.00 81.38 1016 LYS A CA 1
ATOM 7794 C C . LYS A 1 1016 ? 77.120 26.880 -88.052 1.00 81.38 1016 LYS A C 1
ATOM 7796 O O . LYS A 1 1016 ? 77.185 26.214 -87.021 1.00 81.38 1016 LYS A O 1
ATOM 7801 N N . GLU A 1 1017 ? 77.948 26.763 -89.084 1.00 77.81 1017 GLU A N 1
ATOM 7802 C CA . GLU A 1 1017 ? 79.048 25.794 -89.173 1.00 77.81 1017 GLU A CA 1
ATOM 7803 C C . GLU A 1 1017 ? 80.065 25.967 -88.033 1.00 77.81 1017 GLU A C 1
ATOM 7805 O O . GLU A 1 1017 ? 80.439 24.997 -87.384 1.00 77.81 1017 GLU A O 1
ATOM 7810 N N . ASP A 1 1018 ? 80.407 27.218 -87.701 1.00 78.56 1018 ASP A N 1
ATOM 7811 C CA . ASP A 1 1018 ? 81.357 27.557 -86.628 1.00 78.56 1018 ASP A CA 1
ATOM 7812 C C . ASP A 1 1018 ? 80.695 27.747 -85.245 1.00 78.56 1018 ASP A C 1
ATOM 7814 O O . ASP A 1 1018 ? 81.324 28.246 -84.308 1.00 78.56 1018 ASP A O 1
ATOM 7818 N N . GLY A 1 1019 ? 79.397 27.453 -85.108 1.00 79.62 1019 GLY A N 1
ATOM 7819 C CA . GLY A 1 1019 ? 78.681 27.624 -83.841 1.00 79.62 1019 GLY A CA 1
ATOM 7820 C C . GLY A 1 1019 ? 78.918 26.458 -82.877 1.00 79.62 1019 GLY A C 1
ATOM 7821 O O . GLY A 1 1019 ? 79.096 25.325 -83.311 1.00 79.62 1019 GLY A O 1
ATOM 7822 N N . ASP A 1 1020 ? 78.886 26.712 -81.563 1.00 84.06 1020 ASP A N 1
ATOM 7823 C CA . ASP A 1 1020 ? 78.922 25.635 -80.564 1.00 84.06 1020 ASP A CA 1
ATOM 7824 C C . ASP A 1 1020 ? 77.532 24.974 -80.466 1.00 84.06 1020 ASP A C 1
ATOM 7826 O O . ASP A 1 1020 ? 76.600 25.619 -79.980 1.00 84.06 1020 ASP A O 1
ATOM 7830 N N . PRO A 1 1021 ? 77.362 23.701 -80.877 1.00 82.81 1021 PRO A N 1
ATOM 7831 C CA . PRO A 1 1021 ? 76.074 23.007 -80.810 1.00 82.81 1021 PRO A CA 1
ATOM 7832 C C . PRO A 1 1021 ? 75.602 22.746 -79.369 1.00 82.81 1021 PRO A C 1
ATOM 7834 O O . PRO A 1 1021 ? 74.464 22.326 -79.166 1.00 82.81 1021 PRO A O 1
ATOM 7837 N N . ASN A 1 1022 ? 76.456 22.988 -78.367 1.00 82.81 1022 ASN A N 1
ATOM 7838 C CA . ASN A 1 1022 ? 76.087 22.944 -76.954 1.00 82.81 1022 ASN A CA 1
ATOM 7839 C C . ASN A 1 1022 ? 75.609 24.300 -76.417 1.00 82.81 1022 ASN A C 1
ATOM 7841 O O . ASN A 1 1022 ? 75.118 24.347 -75.288 1.00 82.81 1022 ASN A O 1
ATOM 7845 N N . ASP A 1 1023 ? 75.732 25.393 -77.176 1.00 87.00 1023 ASP A N 1
ATOM 7846 C CA . ASP A 1 1023 ? 75.190 26.687 -76.768 1.00 87.00 1023 ASP A CA 1
ATOM 7847 C C . ASP A 1 1023 ? 73.656 26.622 -76.754 1.00 87.00 1023 ASP A C 1
ATOM 7849 O O . ASP A 1 1023 ? 73.018 26.244 -77.737 1.00 87.00 1023 ASP A O 1
ATOM 7853 N N . LYS A 1 1024 ? 73.049 27.031 -75.639 1.00 84.81 1024 LYS A N 1
ATOM 7854 C CA . LYS A 1 1024 ? 71.591 27.128 -75.473 1.00 84.81 1024 LYS A CA 1
ATOM 7855 C C . LYS A 1 1024 ? 70.923 28.029 -76.522 1.00 84.81 1024 LYS A C 1
ATOM 7857 O O . LYS A 1 1024 ? 69.743 27.861 -76.810 1.00 84.81 1024 LYS A O 1
ATOM 7862 N N . ASP A 1 1025 ? 71.673 28.975 -77.085 1.00 87.31 1025 ASP A N 1
ATOM 7863 C CA . ASP A 1 1025 ? 71.201 29.935 -78.080 1.00 87.31 1025 ASP A CA 1
ATOM 7864 C C . ASP A 1 1025 ? 71.438 29.454 -79.526 1.00 87.31 1025 ASP A C 1
ATOM 7866 O O . ASP A 1 1025 ? 71.089 30.170 -80.465 1.00 87.31 1025 ASP A O 1
ATOM 7870 N N . TYR A 1 1026 ? 72.012 28.262 -79.732 1.00 87.81 1026 TYR A N 1
ATOM 7871 C CA . TYR A 1 1026 ? 72.438 27.769 -81.049 1.00 87.81 1026 TYR A CA 1
ATOM 7872 C C . TYR A 1 1026 ? 71.311 27.749 -82.098 1.00 87.81 1026 TYR A C 1
ATOM 7874 O O . TYR A 1 1026 ? 71.544 28.091 -83.257 1.00 87.81 1026 TYR A O 1
ATOM 7882 N N . LEU A 1 1027 ? 70.081 27.415 -81.689 1.00 89.81 1027 LEU A N 1
ATOM 7883 C CA . LEU A 1 1027 ? 68.908 27.338 -82.574 1.00 89.81 1027 LEU A CA 1
ATOM 7884 C C . LEU A 1 1027 ? 67.937 28.524 -82.454 1.00 89.81 1027 LEU A C 1
ATOM 7886 O O . LEU A 1 1027 ? 66.875 28.494 -83.067 1.00 89.81 1027 LEU A O 1
ATOM 7890 N N . LYS A 1 1028 ? 68.259 29.572 -81.681 1.00 85.38 1028 LYS A N 1
ATOM 7891 C CA . LYS A 1 1028 ? 67.282 30.626 -81.328 1.00 85.38 1028 LYS A CA 1
ATOM 7892 C C . LYS A 1 1028 ? 66.726 31.417 -82.517 1.00 85.38 1028 LYS A C 1
ATOM 7894 O O . LYS A 1 1028 ? 65.615 31.927 -82.440 1.00 85.38 1028 LYS A O 1
ATOM 7899 N N . ASP A 1 1029 ? 67.513 31.533 -83.584 1.00 85.44 1029 ASP A N 1
ATOM 7900 C CA . ASP A 1 1029 ? 67.168 32.291 -84.790 1.00 85.44 1029 ASP A CA 1
ATOM 7901 C C . ASP A 1 1029 ? 66.609 31.376 -85.902 1.00 85.44 1029 ASP A C 1
ATOM 7903 O O . ASP A 1 1029 ? 66.510 31.797 -87.052 1.00 85.44 1029 ASP A O 1
ATOM 7907 N N . ILE A 1 1030 ? 66.269 30.118 -85.584 1.00 88.69 1030 ILE A N 1
ATOM 7908 C CA . ILE A 1 1030 ? 65.763 29.119 -86.535 1.00 88.69 1030 ILE A CA 1
ATOM 7909 C C . ILE A 1 1030 ? 64.290 28.819 -86.235 1.00 88.69 1030 ILE A C 1
ATOM 7911 O O . ILE A 1 1030 ? 63.910 28.580 -85.092 1.00 88.69 1030 ILE A O 1
ATOM 7915 N N . GLN A 1 1031 ? 63.459 28.828 -87.278 1.00 90.75 1031 GLN A N 1
ATOM 7916 C CA . GLN A 1 1031 ? 62.023 28.551 -87.197 1.00 90.75 1031 GLN A CA 1
ATOM 7917 C C . GLN A 1 1031 ? 61.758 27.069 -86.875 1.00 90.75 1031 GLN A C 1
ATOM 7919 O O . GLN A 1 1031 ? 62.008 26.208 -87.721 1.00 90.75 1031 GLN A O 1
ATOM 7924 N N . ALA A 1 1032 ? 61.211 26.775 -85.693 1.00 88.00 1032 ALA A N 1
ATOM 7925 C CA . ALA A 1 1032 ? 60.903 25.417 -85.245 1.00 88.00 1032 ALA A CA 1
ATOM 7926 C C . ALA A 1 1032 ? 59.488 24.961 -85.626 1.00 88.00 1032 ALA A C 1
ATOM 7928 O O . ALA A 1 1032 ? 59.281 23.785 -85.918 1.00 88.00 1032 ALA A O 1
ATOM 7929 N N . HIS A 1 1033 ? 58.531 25.888 -85.708 1.00 89.31 1033 HIS A N 1
ATOM 7930 C CA . HIS A 1 1033 ? 57.127 25.616 -86.041 1.00 89.31 1033 HIS A CA 1
ATOM 7931 C C . HIS A 1 1033 ? 56.777 25.944 -87.499 1.00 89.31 1033 HIS A C 1
ATOM 7933 O O . HIS A 1 1033 ? 55.712 26.493 -87.794 1.00 89.31 1033 HIS A O 1
ATOM 7939 N N . LYS A 1 1034 ? 57.661 25.614 -88.451 1.00 83.81 1034 LYS A N 1
ATOM 7940 C CA . LYS A 1 1034 ? 57.490 25.984 -89.869 1.00 83.81 1034 LYS A CA 1
ATOM 7941 C C . LYS A 1 1034 ? 56.142 25.546 -90.456 1.00 83.81 1034 LYS A C 1
ATOM 7943 O O . LYS A 1 1034 ? 55.496 26.370 -91.112 1.00 83.81 1034 LYS A O 1
ATOM 7948 N N . ASN A 1 1035 ? 55.742 24.288 -90.241 1.00 82.00 1035 ASN A N 1
ATOM 7949 C CA . ASN A 1 1035 ? 54.453 23.758 -90.702 1.00 82.00 1035 ASN A CA 1
ATOM 7950 C C . ASN A 1 1035 ? 53.481 23.496 -89.539 1.00 82.00 1035 ASN A C 1
ATOM 7952 O O . ASN A 1 1035 ? 52.518 22.756 -89.713 1.00 82.00 1035 ASN A O 1
ATOM 7956 N N . GLY A 1 1036 ? 53.714 24.122 -88.379 1.00 82.62 1036 GLY A N 1
ATOM 7957 C CA . GLY A 1 1036 ? 52.817 24.071 -87.226 1.00 82.62 1036 GLY A CA 1
ATOM 7958 C C . GLY A 1 1036 ? 52.838 22.765 -86.425 1.00 82.62 1036 GLY A C 1
ATOM 7959 O O . GLY A 1 1036 ? 51.956 22.575 -85.586 1.00 82.62 1036 GLY A O 1
ATOM 7960 N N . GLU A 1 1037 ? 53.799 21.868 -86.660 1.00 88.75 1037 GLU A N 1
ATOM 7961 C CA . GLU A 1 1037 ? 53.972 20.643 -85.875 1.00 88.75 1037 GLU A CA 1
ATOM 7962 C C . GLU A 1 1037 ? 54.511 20.940 -84.460 1.00 88.75 1037 GLU A C 1
ATOM 7964 O O . GLU A 1 1037 ? 55.441 21.731 -84.323 1.00 88.75 1037 GLU A O 1
ATOM 7969 N N . PRO A 1 1038 ? 53.990 20.295 -83.399 1.00 90.31 1038 PRO A N 1
ATOM 7970 C CA . PRO A 1 1038 ? 54.454 20.526 -82.029 1.00 90.31 1038 PRO A CA 1
ATOM 7971 C C . PRO A 1 1038 ? 55.837 19.922 -81.755 1.00 90.31 1038 PRO A C 1
ATOM 7973 O O . PRO A 1 1038 ? 56.178 18.854 -82.277 1.00 90.31 1038 PRO A O 1
ATOM 7976 N N . LEU A 1 1039 ? 56.585 20.533 -80.834 1.00 92.38 1039 LEU A N 1
ATOM 7977 C CA . LEU A 1 1039 ? 57.758 19.935 -80.191 1.00 92.38 1039 LEU A CA 1
ATOM 7978 C C . LEU A 1 1039 ? 57.362 19.224 -78.885 1.00 92.38 1039 LEU A C 1
ATOM 7980 O O . LEU A 1 1039 ? 56.268 19.424 -78.349 1.00 92.38 1039 LEU A O 1
ATOM 7984 N N . ASN A 1 1040 ? 58.263 18.421 -78.309 1.00 89.38 1040 ASN A N 1
ATOM 7985 C CA . ASN A 1 1040 ? 58.018 17.758 -77.019 1.00 89.38 1040 ASN A CA 1
ATOM 7986 C C . ASN A 1 1040 ? 57.736 18.770 -75.890 1.00 89.38 1040 ASN A C 1
ATOM 7988 O O . ASN A 1 1040 ? 56.867 18.526 -75.052 1.00 89.38 1040 ASN A O 1
ATOM 7992 N N . ARG A 1 1041 ? 58.393 19.939 -75.904 1.00 90.25 1041 ARG A N 1
ATOM 7993 C CA . ARG A 1 1041 ? 58.133 21.022 -74.938 1.00 90.25 1041 ARG A CA 1
ATOM 7994 C C . ARG A 1 1041 ? 56.743 21.657 -75.080 1.00 90.25 1041 ARG A C 1
ATOM 7996 O O . ARG A 1 1041 ? 56.159 22.082 -74.078 1.00 90.25 1041 ARG A O 1
ATOM 8003 N N . ASP A 1 1042 ? 56.197 21.704 -76.296 1.00 92.06 1042 ASP A N 1
ATOM 8004 C CA . ASP A 1 1042 ? 54.850 22.225 -76.548 1.00 92.06 1042 ASP A CA 1
ATOM 8005 C C . ASP A 1 1042 ? 53.809 21.213 -76.091 1.00 92.06 1042 ASP A C 1
ATOM 8007 O O . ASP A 1 1042 ? 52.839 21.589 -75.437 1.00 92.06 1042 ASP A O 1
ATOM 8011 N N . VAL A 1 1043 ? 54.057 19.919 -76.329 1.00 89.06 1043 VAL A N 1
ATOM 8012 C CA . VAL A 1 1043 ? 53.249 18.831 -75.763 1.00 89.06 1043 VAL A CA 1
ATOM 8013 C C . VAL A 1 1043 ? 53.199 18.936 -74.237 1.00 89.06 1043 VAL A C 1
ATOM 8015 O O . VAL A 1 1043 ? 52.112 18.923 -73.664 1.00 89.06 1043 VAL A O 1
ATOM 8018 N N . ASP A 1 1044 ? 54.342 19.097 -73.568 1.00 90.12 1044 ASP A N 1
ATOM 8019 C CA . ASP A 1 1044 ? 54.392 19.229 -72.108 1.00 90.12 1044 ASP A CA 1
ATOM 8020 C C . ASP A 1 1044 ? 53.620 20.454 -71.602 1.00 90.12 1044 ASP A C 1
ATOM 8022 O O . ASP A 1 1044 ? 52.815 20.341 -70.671 1.00 90.12 1044 ASP A O 1
ATOM 8026 N N . THR A 1 1045 ? 53.817 21.611 -72.239 1.00 92.12 1045 THR A N 1
ATOM 8027 C CA . THR A 1 1045 ? 53.111 22.854 -71.902 1.00 92.12 1045 THR A CA 1
ATOM 8028 C C . THR A 1 1045 ? 51.600 22.720 -72.099 1.00 92.12 1045 THR A C 1
ATOM 8030 O O . THR A 1 1045 ? 50.837 23.042 -71.190 1.00 92.12 1045 THR A O 1
ATOM 8033 N N . ILE A 1 1046 ? 51.150 22.206 -73.246 1.00 92.31 1046 ILE A N 1
ATOM 8034 C CA . ILE A 1 1046 ? 49.725 22.044 -73.567 1.00 92.31 1046 ILE A CA 1
ATOM 8035 C C . ILE A 1 1046 ? 49.054 21.080 -72.587 1.00 92.31 1046 ILE A C 1
ATOM 8037 O O . ILE A 1 1046 ? 47.969 21.370 -72.085 1.00 92.31 1046 ILE A O 1
ATOM 8041 N N . LEU A 1 1047 ? 49.696 19.955 -72.264 1.00 90.12 1047 LEU A N 1
ATOM 8042 C CA . LEU A 1 1047 ? 49.159 18.999 -71.294 1.00 90.12 1047 LEU A CA 1
ATOM 8043 C C . LEU A 1 1047 ? 49.081 19.593 -69.893 1.00 90.12 1047 LEU A C 1
ATOM 8045 O O . LEU A 1 1047 ? 48.105 19.359 -69.181 1.00 90.12 1047 LEU A O 1
ATOM 8049 N N . LYS A 1 1048 ? 50.088 20.373 -69.491 1.00 91.25 1048 LYS A N 1
ATOM 8050 C CA . LYS A 1 1048 ? 50.068 21.083 -68.215 1.00 91.25 1048 LYS A CA 1
ATOM 8051 C C . LYS A 1 1048 ? 48.903 22.071 -68.157 1.00 91.25 1048 LYS A C 1
ATOM 8053 O O . LYS A 1 1048 ? 48.138 22.019 -67.200 1.00 91.25 1048 LYS A O 1
ATOM 8058 N N . GLU A 1 1049 ? 48.730 22.906 -69.181 1.00 91.75 1049 GLU A N 1
ATOM 8059 C CA . GLU A 1 1049 ? 47.630 23.877 -69.253 1.00 91.75 1049 GLU A CA 1
ATOM 8060 C C . GLU A 1 1049 ? 46.255 23.190 -69.263 1.00 91.75 1049 GLU A C 1
ATOM 8062 O O . GLU A 1 1049 ? 45.365 23.597 -68.518 1.00 91.75 1049 GLU A O 1
ATOM 8067 N N . MET A 1 1050 ? 46.087 22.110 -70.035 1.00 92.06 1050 MET A N 1
ATOM 8068 C CA . MET A 1 1050 ? 44.849 21.321 -70.057 1.00 92.06 1050 MET A CA 1
ATOM 8069 C C . MET A 1 1050 ? 44.547 20.685 -68.698 1.00 92.06 1050 MET A C 1
ATOM 8071 O O . MET A 1 1050 ? 43.409 20.739 -68.240 1.00 92.06 1050 MET A O 1
ATOM 8075 N N . ASN A 1 1051 ? 45.550 20.119 -68.022 1.00 88.38 1051 ASN A N 1
ATOM 8076 C CA . ASN A 1 1051 ? 45.376 19.522 -66.697 1.00 88.38 1051 ASN A CA 1
ATOM 8077 C C . ASN A 1 1051 ? 45.074 20.576 -65.621 1.00 88.38 1051 ASN A C 1
ATOM 8079 O O . ASN A 1 1051 ? 44.230 20.346 -64.756 1.00 88.38 1051 ASN A O 1
ATOM 8083 N N . GLU A 1 1052 ? 45.736 21.735 -65.664 1.00 88.75 1052 GLU A N 1
ATOM 8084 C CA . GLU A 1 1052 ? 45.460 22.856 -64.760 1.00 88.75 1052 GLU A CA 1
ATOM 8085 C C . GLU A 1 1052 ? 44.046 23.411 -64.976 1.00 88.75 1052 GLU A C 1
ATOM 8087 O O . GLU A 1 1052 ? 43.329 23.651 -64.001 1.00 88.75 1052 GLU A O 1
ATOM 8092 N N . ALA A 1 1053 ? 43.618 23.552 -66.235 1.00 89.25 1053 ALA A N 1
ATOM 8093 C CA . ALA A 1 1053 ? 42.268 23.977 -66.576 1.00 89.25 1053 ALA A CA 1
ATOM 8094 C C . ALA A 1 1053 ? 41.222 22.940 -66.142 1.00 89.25 1053 ALA A C 1
ATOM 8096 O O . ALA A 1 1053 ? 40.280 23.304 -65.446 1.00 89.25 1053 ALA A O 1
ATOM 8097 N N . ALA A 1 1054 ? 41.416 21.654 -66.453 1.00 85.56 1054 ALA A N 1
ATOM 8098 C CA . ALA A 1 1054 ? 40.538 20.562 -66.025 1.00 85.56 1054 ALA A CA 1
ATOM 8099 C C . ALA A 1 1054 ? 40.395 20.506 -64.496 1.00 85.56 1054 ALA A C 1
ATOM 8101 O O . ALA A 1 1054 ? 39.288 20.441 -63.975 1.00 85.56 1054 ALA A O 1
ATOM 8102 N N . LYS A 1 1055 ? 41.499 20.642 -63.753 1.00 85.88 1055 LYS A N 1
ATOM 8103 C CA . LYS A 1 1055 ? 41.478 20.692 -62.284 1.00 85.88 1055 LYS A CA 1
ATOM 8104 C C . LYS A 1 1055 ? 40.750 21.924 -61.739 1.00 85.88 1055 LYS A C 1
ATOM 8106 O O . LYS A 1 1055 ? 40.174 21.889 -60.654 1.00 85.88 1055 LYS A O 1
ATOM 8111 N N . ALA A 1 1056 ? 40.756 23.043 -62.464 1.00 85.62 1056 ALA A N 1
ATOM 8112 C CA . ALA A 1 1056 ? 39.993 24.220 -62.061 1.00 85.62 1056 ALA A CA 1
ATOM 8113 C C . ALA A 1 1056 ? 38.470 23.986 -62.131 1.00 85.62 1056 ALA A C 1
ATOM 8115 O O . ALA A 1 1056 ? 37.739 24.640 -61.379 1.00 85.62 1056 ALA A O 1
ATOM 8116 N N . LEU A 1 1057 ? 38.000 23.044 -62.964 1.00 85.19 1057 LEU A N 1
ATOM 8117 C CA . LEU A 1 1057 ? 36.583 22.676 -63.061 1.00 85.19 1057 LEU A CA 1
ATOM 8118 C C . LEU A 1 1057 ? 36.071 21.937 -61.818 1.00 85.19 1057 LEU A C 1
ATOM 8120 O O . LEU A 1 1057 ? 34.880 22.038 -61.531 1.00 85.19 1057 LEU A O 1
ATOM 8124 N N . ASP A 1 1058 ? 36.939 21.297 -61.022 1.00 83.88 1058 ASP A N 1
ATOM 8125 C CA . ASP A 1 1058 ? 36.552 20.616 -59.771 1.00 83.88 1058 ASP A CA 1
ATOM 8126 C C . ASP A 1 1058 ? 35.800 21.552 -58.808 1.00 83.88 1058 ASP A C 1
ATOM 8128 O O . ASP A 1 1058 ? 34.926 21.131 -58.051 1.00 83.88 1058 ASP A O 1
ATOM 8132 N N . LYS A 1 1059 ? 36.082 22.862 -58.862 1.00 84.44 1059 LYS A N 1
ATOM 8133 C CA . LYS A 1 1059 ? 35.387 23.887 -58.060 1.00 84.44 1059 LYS A CA 1
ATOM 8134 C C . LYS A 1 1059 ? 33.904 24.045 -58.414 1.00 84.44 1059 LYS A C 1
ATOM 8136 O O . LYS A 1 1059 ? 33.152 24.602 -57.611 1.00 84.44 1059 LYS A O 1
ATOM 8141 N N . PHE A 1 1060 ? 33.509 23.582 -59.594 1.00 86.19 1060 PHE A N 1
ATOM 8142 C CA . PHE A 1 1060 ? 32.158 23.639 -60.152 1.00 86.19 1060 PHE A CA 1
ATOM 8143 C C . PHE A 1 1060 ? 31.518 22.246 -60.246 1.00 86.19 1060 PHE A C 1
ATOM 8145 O O . PHE A 1 1060 ? 30.445 22.098 -60.835 1.00 86.19 1060 PHE A O 1
ATOM 8152 N N . ALA A 1 1061 ? 32.144 21.227 -59.646 1.00 84.31 1061 ALA A N 1
ATOM 8153 C CA . ALA A 1 1061 ? 31.539 19.914 -59.486 1.00 84.31 1061 ALA A CA 1
ATOM 8154 C C . ALA A 1 1061 ? 30.183 20.020 -58.769 1.00 84.31 1061 ALA A C 1
ATOM 8156 O O . ALA A 1 1061 ? 30.004 20.848 -57.869 1.00 84.31 1061 ALA A O 1
ATOM 8157 N N . THR A 1 1062 ? 29.233 19.175 -59.175 1.00 84.75 1062 THR A N 1
ATOM 8158 C CA . THR A 1 1062 ? 27.910 19.108 -58.549 1.00 84.75 1062 THR A CA 1
ATOM 8159 C C . THR A 1 1062 ? 28.062 18.739 -57.074 1.00 84.75 1062 THR A C 1
ATOM 8161 O O . THR A 1 1062 ? 28.559 17.668 -56.732 1.00 84.75 1062 THR A O 1
ATOM 8164 N N . LYS A 1 1063 ? 27.622 19.631 -56.190 1.00 85.19 1063 LYS A N 1
ATOM 8165 C CA . LYS A 1 1063 ? 27.612 19.441 -54.741 1.00 85.19 1063 LYS A CA 1
ATOM 8166 C C . LYS A 1 1063 ? 26.282 18.851 -54.315 1.00 85.19 1063 LYS A C 1
ATOM 8168 O O . LYS A 1 1063 ? 25.244 19.503 -54.438 1.00 85.19 1063 LYS A O 1
ATOM 8173 N N . THR A 1 1064 ? 26.330 17.642 -53.771 1.00 81.69 1064 THR A N 1
ATOM 8174 C CA . THR A 1 1064 ? 25.157 16.898 -53.295 1.00 81.69 1064 THR A CA 1
ATOM 8175 C C . THR A 1 1064 ? 24.930 17.032 -51.792 1.00 81.69 1064 THR A C 1
ATOM 8177 O O . THR A 1 1064 ? 23.855 16.683 -51.316 1.00 81.69 1064 THR A O 1
ATOM 8180 N N . ASP A 1 1065 ? 25.905 17.555 -51.046 1.00 75.94 1065 ASP A N 1
ATOM 8181 C CA . ASP A 1 1065 ? 25.936 17.531 -49.576 1.00 75.94 1065 ASP A CA 1
ATOM 8182 C C . ASP A 1 1065 ? 24.699 18.165 -48.935 1.00 75.94 1065 ASP A C 1
ATOM 8184 O O . ASP A 1 1065 ? 24.130 17.620 -47.997 1.00 75.94 1065 ASP A O 1
ATOM 8188 N N . GLU A 1 1066 ? 24.233 19.291 -49.473 1.00 80.81 1066 GLU A N 1
ATOM 8189 C CA . GLU A 1 1066 ? 23.054 19.998 -48.965 1.00 80.81 1066 GLU A CA 1
ATOM 8190 C C . GLU A 1 1066 ? 21.744 19.238 -49.241 1.00 80.81 1066 GLU A C 1
ATOM 8192 O O . GLU A 1 1066 ? 20.831 19.256 -48.412 1.00 80.81 1066 GLU A O 1
ATOM 8197 N N . LEU A 1 1067 ? 21.645 18.535 -50.376 1.00 83.62 1067 LEU A N 1
ATOM 8198 C CA . LEU A 1 1067 ? 20.506 17.659 -50.670 1.00 83.62 1067 LEU A CA 1
ATOM 8199 C C . LEU A 1 1067 ? 20.551 16.405 -49.797 1.00 83.62 1067 LEU A C 1
ATOM 8201 O O . LEU A 1 1067 ? 19.534 16.033 -49.225 1.00 83.62 1067 LEU A O 1
ATOM 8205 N N . ILE A 1 1068 ? 21.728 15.795 -49.636 1.00 76.88 1068 ILE A N 1
ATOM 8206 C CA . ILE A 1 1068 ? 21.942 14.647 -48.746 1.00 76.88 1068 ILE A CA 1
ATOM 8207 C C . ILE A 1 1068 ? 21.601 15.025 -47.305 1.00 76.88 1068 ILE A C 1
ATOM 8209 O O . ILE A 1 1068 ? 20.891 14.287 -46.633 1.00 76.88 1068 ILE A O 1
ATOM 8213 N N . LYS A 1 1069 ? 22.028 16.200 -46.837 1.00 79.19 1069 LYS A N 1
ATOM 8214 C CA . LYS A 1 1069 ? 21.670 16.722 -45.516 1.00 79.19 1069 LYS A CA 1
ATOM 8215 C C . LYS A 1 1069 ? 20.158 16.861 -45.367 1.00 79.19 1069 LYS A C 1
ATOM 8217 O O . LYS A 1 1069 ? 19.617 16.403 -44.366 1.00 79.19 1069 LYS A O 1
ATOM 8222 N N . SER A 1 1070 ? 19.479 17.428 -46.367 1.00 81.19 1070 SER A N 1
ATOM 8223 C CA . SER A 1 1070 ? 18.016 17.481 -46.356 1.00 81.19 1070 SER A CA 1
ATOM 8224 C C . SER A 1 1070 ? 17.401 16.078 -46.362 1.00 81.19 1070 SER A C 1
ATOM 8226 O O . SER A 1 1070 ? 16.488 15.830 -45.590 1.00 81.19 1070 SER A O 1
ATOM 8228 N N . ILE A 1 1071 ? 17.906 15.115 -47.134 1.00 81.00 1071 ILE A N 1
ATOM 8229 C CA . ILE A 1 1071 ? 17.425 13.722 -47.090 1.00 81.00 1071 ILE A CA 1
ATOM 8230 C C . ILE A 1 1071 ? 17.623 13.115 -45.694 1.00 81.00 1071 ILE A C 1
ATOM 8232 O O . ILE A 1 1071 ? 16.713 12.476 -45.182 1.00 81.00 1071 ILE A O 1
ATOM 8236 N N . ASN A 1 1072 ? 18.760 13.361 -45.045 1.00 78.75 1072 ASN A N 1
ATOM 8237 C CA . ASN A 1 1072 ? 19.085 12.810 -43.728 1.00 78.75 1072 ASN A CA 1
ATOM 8238 C C . ASN A 1 1072 ? 18.242 13.414 -42.591 1.00 78.75 1072 ASN A C 1
ATOM 8240 O O . ASN A 1 1072 ? 18.062 12.775 -41.555 1.00 78.75 1072 ASN A O 1
ATOM 8244 N N . GLU A 1 1073 ? 17.662 14.607 -42.772 1.00 82.00 1073 GLU A N 1
ATOM 8245 C CA . GLU A 1 1073 ? 16.656 15.151 -41.844 1.00 82.00 1073 GLU A CA 1
ATOM 8246 C C . GLU A 1 1073 ? 15.381 14.292 -41.787 1.00 82.00 1073 GLU A C 1
ATOM 8248 O O . GLU A 1 1073 ? 14.560 14.458 -40.887 1.00 82.00 1073 GLU A O 1
ATOM 8253 N N . ASP A 1 1074 ? 15.203 13.330 -42.693 1.00 84.38 1074 ASP A N 1
ATOM 8254 C CA . ASP A 1 1074 ? 14.161 12.309 -42.587 1.00 84.38 1074 ASP A CA 1
ATOM 8255 C C . ASP A 1 1074 ? 14.223 11.538 -41.258 1.00 84.38 1074 ASP A C 1
ATOM 8257 O O . ASP A 1 1074 ? 13.187 11.290 -40.640 1.00 84.38 1074 ASP A O 1
ATOM 8261 N N . ALA A 1 1075 ? 15.432 11.273 -40.745 1.00 65.25 1075 ALA A N 1
ATOM 8262 C CA . ALA A 1 1075 ? 15.646 10.585 -39.472 1.00 65.25 1075 ALA A CA 1
ATOM 8263 C C . ALA A 1 1075 ? 15.047 11.335 -38.267 1.00 65.25 1075 ALA A C 1
ATOM 8265 O O . ALA A 1 1075 ? 14.704 10.714 -37.262 1.00 65.25 1075 ALA A O 1
ATOM 8266 N N . THR A 1 1076 ? 14.892 12.659 -38.358 1.00 76.50 1076 THR A N 1
ATOM 8267 C CA . THR A 1 1076 ? 14.223 13.481 -37.335 1.00 76.50 1076 THR A CA 1
ATOM 8268 C C . THR A 1 1076 ? 12.785 13.831 -37.722 1.00 76.50 1076 THR A C 1
ATOM 8270 O O . THR A 1 1076 ? 11.931 13.983 -36.846 1.00 76.50 1076 THR A O 1
ATOM 8273 N N . THR A 1 1077 ? 12.485 13.894 -39.021 1.00 82.12 1077 THR A N 1
ATOM 8274 C CA . THR A 1 1077 ? 11.156 14.221 -39.552 1.00 82.12 1077 THR A CA 1
ATOM 8275 C C . THR A 1 1077 ? 10.166 13.071 -39.353 1.00 82.12 1077 THR A C 1
ATOM 8277 O O . THR A 1 1077 ? 9.099 13.301 -38.783 1.00 82.12 1077 THR A O 1
ATOM 8280 N N . HIS A 1 1078 ? 10.506 11.832 -39.737 1.00 82.50 1078 HIS A N 1
ATOM 8281 C CA . HIS A 1 1078 ? 9.632 10.655 -39.592 1.00 82.50 1078 HIS A CA 1
ATOM 8282 C C . HIS A 1 1078 ? 9.151 10.394 -38.149 1.00 82.50 1078 HIS A C 1
ATOM 8284 O O . HIS A 1 1078 ? 7.962 10.124 -37.957 1.00 82.50 1078 HIS A O 1
ATOM 8290 N N . PRO A 1 1079 ? 10.000 10.471 -37.102 1.00 80.31 1079 PRO A N 1
ATOM 8291 C CA . PRO A 1 1079 ? 9.541 10.258 -35.728 1.00 80.31 1079 PRO A CA 1
ATOM 8292 C C . PRO A 1 1079 ? 8.794 11.458 -35.123 1.00 80.31 1079 PRO A C 1
ATOM 8294 O O . PRO A 1 1079 ? 8.221 11.312 -34.034 1.00 80.31 1079 PRO A O 1
ATOM 8297 N N . SER A 1 1080 ? 8.781 12.620 -35.791 1.00 84.06 1080 SER A N 1
ATOM 8298 C CA . SER A 1 1080 ? 8.196 13.854 -35.259 1.00 84.06 1080 SER A CA 1
ATOM 8299 C C . SER A 1 1080 ? 6.674 13.750 -35.044 1.00 84.06 1080 SER A C 1
ATOM 8301 O O . SER A 1 1080 ? 5.977 13.056 -35.794 1.00 84.06 1080 SER A O 1
ATOM 8303 N N . PRO A 1 1081 ? 6.110 14.467 -34.052 1.00 86.50 1081 PRO A N 1
ATOM 8304 C CA . PRO A 1 1081 ? 4.660 14.541 -33.869 1.00 86.50 1081 PRO A CA 1
ATOM 8305 C C . PRO A 1 1081 ? 3.929 15.074 -35.106 1.00 86.50 1081 PRO A C 1
ATOM 8307 O O . PRO A 1 1081 ? 2.876 14.555 -35.458 1.00 86.50 1081 PRO A O 1
ATOM 8310 N N . ALA A 1 1082 ? 4.508 16.064 -35.793 1.00 89.94 1082 ALA A N 1
ATOM 8311 C CA . ALA A 1 1082 ? 3.961 16.639 -37.017 1.00 89.94 1082 ALA A CA 1
ATOM 8312 C C . ALA A 1 1082 ? 3.762 15.579 -38.116 1.00 89.94 1082 ALA A C 1
ATOM 8314 O O . ALA A 1 1082 ? 2.664 15.455 -38.660 1.00 89.94 1082 ALA A O 1
ATOM 8315 N N . PHE A 1 1083 ? 4.779 14.748 -38.379 1.00 90.69 1083 PHE A N 1
ATOM 8316 C CA . PHE A 1 1083 ? 4.676 13.667 -39.362 1.00 90.69 1083 PHE A CA 1
ATOM 8317 C C . PHE A 1 1083 ? 3.725 12.547 -38.914 1.00 90.69 1083 PHE A C 1
ATOM 8319 O O . PHE A 1 1083 ? 2.929 12.059 -39.716 1.00 90.69 1083 PHE A O 1
ATOM 8326 N N . LYS A 1 1084 ? 3.743 12.147 -37.635 1.00 90.62 1084 LYS A N 1
ATOM 8327 C CA . LYS A 1 1084 ? 2.812 11.130 -37.100 1.00 90.62 1084 LYS A CA 1
ATOM 8328 C C . LYS A 1 1084 ? 1.353 11.568 -37.231 1.00 90.62 1084 LYS A C 1
ATOM 8330 O O . LYS A 1 1084 ? 0.525 10.809 -37.728 1.00 90.62 1084 LYS A O 1
ATOM 8335 N N . ASN A 1 1085 ? 1.060 12.814 -36.864 1.00 90.44 1085 ASN A N 1
ATOM 8336 C CA . ASN A 1 1085 ? -0.276 13.391 -36.987 1.00 90.44 1085 ASN A CA 1
ATOM 8337 C C . ASN A 1 1085 ? -0.705 13.548 -38.455 1.00 90.44 1085 ASN A C 1
ATOM 8339 O O . ASN A 1 1085 ? -1.892 13.456 -38.750 1.00 90.44 1085 ASN A O 1
ATOM 8343 N N . ALA A 1 1086 ? 0.235 13.795 -39.373 1.00 92.88 1086 ALA A N 1
ATOM 8344 C CA . ALA A 1 1086 ? -0.051 13.896 -40.801 1.00 92.88 1086 ALA A CA 1
ATOM 8345 C C . ALA A 1 1086 ? -0.262 12.527 -41.476 1.00 92.88 1086 ALA A C 1
ATOM 8347 O O . ALA A 1 1086 ? -1.158 12.373 -42.303 1.00 92.88 1086 ALA A O 1
ATOM 8348 N N . SER A 1 1087 ? 0.536 11.521 -41.110 1.00 90.19 1087 SER A N 1
ATOM 8349 C CA . SER A 1 1087 ? 0.498 10.174 -41.698 1.00 90.19 1087 SER A CA 1
ATOM 8350 C C . SER A 1 1087 ? -0.670 9.319 -41.198 1.00 90.19 1087 SER A C 1
ATOM 8352 O O . SER A 1 1087 ? -1.209 8.525 -41.972 1.00 90.19 1087 SER A O 1
ATOM 8354 N N . GLN A 1 1088 ? -1.102 9.507 -39.946 1.00 90.00 1088 GLN A N 1
ATOM 8355 C CA . GLN A 1 1088 ? -2.301 8.886 -39.372 1.00 90.00 1088 GLN A CA 1
ATOM 8356 C C . GLN A 1 1088 ? -3.214 9.945 -38.732 1.00 90.00 1088 GLN A C 1
ATOM 8358 O O . GLN A 1 1088 ? -3.275 10.071 -37.506 1.00 90.00 1088 GLN A O 1
ATOM 8363 N N . PRO A 1 1089 ? -3.914 10.748 -39.548 1.00 90.19 1089 PRO A N 1
ATOM 8364 C CA . PRO A 1 1089 ? -4.649 11.895 -39.045 1.00 90.19 1089 PRO A CA 1
ATOM 8365 C C . PRO A 1 1089 ? -5.963 11.489 -38.365 1.00 90.19 1089 PRO A C 1
ATOM 8367 O O . PRO A 1 1089 ? -6.754 10.719 -38.904 1.00 90.19 1089 PRO A O 1
ATOM 8370 N N . SER A 1 1090 ? -6.202 12.045 -37.174 1.00 90.00 1090 SER A N 1
ATOM 8371 C CA . SER A 1 1090 ? -7.430 11.862 -36.383 1.00 90.00 1090 SER A CA 1
ATOM 8372 C C . SER A 1 1090 ? -7.896 13.188 -35.761 1.00 90.00 1090 SER A C 1
ATOM 8374 O O . SER A 1 1090 ? -8.288 13.266 -34.591 1.00 90.00 1090 SER A O 1
ATOM 8376 N N . PHE A 1 1091 ? -7.827 14.271 -36.533 1.00 89.56 1091 PHE A N 1
ATOM 8377 C CA . PHE A 1 1091 ? -8.274 15.592 -36.110 1.00 89.56 1091 PHE A CA 1
ATOM 8378 C C . PHE A 1 1091 ? -9.801 15.637 -35.956 1.00 89.56 1091 PHE A C 1
ATOM 8380 O O . PHE A 1 1091 ? -10.541 15.089 -36.775 1.00 89.56 1091 PHE A O 1
ATOM 8387 N N . GLN A 1 1092 ? -10.258 16.302 -34.893 1.00 89.00 1092 GLN A N 1
ATOM 8388 C CA . GLN A 1 1092 ? -11.669 16.565 -34.600 1.00 89.00 1092 GLN A CA 1
ATOM 8389 C C . GLN A 1 1092 ? -12.020 18.012 -34.954 1.00 89.00 1092 GLN A C 1
ATOM 8391 O O . GLN A 1 1092 ? -11.156 18.897 -34.898 1.00 89.00 1092 GLN A O 1
ATOM 8396 N N . LYS A 1 1093 ? -13.293 18.265 -35.264 1.00 86.25 1093 LYS A N 1
ATOM 8397 C CA . LYS A 1 1093 ? -13.804 19.620 -35.491 1.00 86.25 1093 LYS A CA 1
ATOM 8398 C C . LYS A 1 1093 ? -13.680 20.468 -34.216 1.00 86.25 1093 LYS A C 1
ATOM 8400 O O . LYS A 1 1093 ? -13.815 19.934 -33.113 1.00 86.25 1093 LYS A O 1
ATOM 8405 N N . PRO A 1 1094 ? -13.471 21.794 -34.328 1.00 80.62 1094 PRO A N 1
ATOM 8406 C CA . PRO A 1 1094 ? -13.319 22.676 -33.166 1.00 80.62 1094 PRO A CA 1
ATOM 8407 C C . PRO A 1 1094 ? -14.503 22.679 -32.186 1.00 80.62 1094 PRO A C 1
ATOM 8409 O O . PRO A 1 1094 ? -14.311 23.003 -31.018 1.00 80.62 1094 PRO A O 1
ATOM 8412 N N . ASP A 1 1095 ? -15.705 22.335 -32.654 1.00 81.69 1095 ASP A N 1
ATOM 8413 C CA . ASP A 1 1095 ? -16.938 22.258 -31.863 1.00 81.69 1095 ASP A CA 1
ATOM 8414 C C . ASP A 1 1095 ? -17.174 20.880 -31.214 1.00 81.69 1095 ASP A C 1
ATOM 8416 O O . ASP A 1 1095 ? -18.152 20.701 -30.492 1.00 81.69 1095 ASP A O 1
ATOM 8420 N N . GLY A 1 1096 ? -16.289 19.906 -31.456 1.00 77.00 1096 GLY A N 1
ATOM 8421 C CA . GLY A 1 1096 ? -16.400 18.550 -30.922 1.00 77.00 1096 GLY A CA 1
ATOM 8422 C C . GLY A 1 1096 ? -17.471 17.681 -31.589 1.00 77.00 1096 GLY A C 1
ATOM 8423 O O . GLY A 1 1096 ? -17.748 16.595 -31.090 1.00 77.00 1096 GLY A O 1
ATOM 8424 N N . SER A 1 1097 ? -18.058 18.109 -32.715 1.00 85.75 1097 SER A N 1
ATOM 8425 C CA . SER A 1 1097 ? -19.135 17.380 -33.412 1.00 85.75 1097 SER A CA 1
ATOM 8426 C C . SER A 1 1097 ? -18.681 16.132 -34.193 1.00 85.75 1097 SER A C 1
ATOM 8428 O O . SER A 1 1097 ? -19.486 15.520 -34.897 1.00 85.75 1097 SER A O 1
ATOM 8430 N N . GLY A 1 1098 ? -17.408 15.739 -34.079 1.00 85.50 1098 GLY A N 1
ATOM 8431 C CA . GLY A 1 1098 ? -16.823 14.563 -34.729 1.00 85.50 1098 GLY A CA 1
ATOM 8432 C C . GLY A 1 1098 ? -15.571 14.877 -35.564 1.00 85.50 1098 GLY A C 1
ATOM 8433 O O . GLY A 1 1098 ? -15.007 15.972 -35.446 1.00 85.50 1098 GLY A O 1
ATOM 8434 N N . PRO A 1 1099 ? -15.117 13.927 -36.408 1.00 88.88 1099 PRO A N 1
ATOM 8435 C CA . PRO A 1 1099 ? -13.905 14.062 -37.219 1.00 88.88 1099 PRO A CA 1
ATOM 8436 C C . PRO A 1 1099 ? -13.932 15.267 -38.175 1.00 88.88 1099 PRO A C 1
ATOM 8438 O O . PRO A 1 1099 ? -14.970 15.607 -38.744 1.00 88.88 1099 PRO A O 1
ATOM 8441 N N . ASP A 1 1100 ? -12.779 15.911 -38.367 1.00 92.81 1100 ASP A N 1
ATOM 8442 C CA . ASP A 1 1100 ? -12.567 16.973 -39.359 1.00 92.81 1100 ASP A CA 1
ATOM 8443 C C . ASP A 1 1100 ? -12.010 16.372 -40.659 1.00 92.81 1100 ASP A C 1
ATOM 8445 O O . ASP A 1 1100 ? -10.797 16.299 -40.869 1.00 92.81 1100 ASP A O 1
ATOM 8449 N N . ASP A 1 1101 ? -12.909 15.896 -41.522 1.00 92.50 1101 ASP A N 1
ATOM 8450 C CA . ASP A 1 1101 ? -12.554 15.176 -42.752 1.00 92.50 1101 ASP A CA 1
ATOM 8451 C C . ASP A 1 1101 ? -11.663 15.999 -43.696 1.00 92.50 1101 ASP A C 1
ATOM 8453 O O . ASP A 1 1101 ? -10.737 15.460 -44.304 1.00 92.50 1101 ASP A O 1
ATOM 8457 N N . ALA A 1 1102 ? -11.886 17.315 -43.784 1.00 92.81 1102 ALA A N 1
ATOM 8458 C CA . ALA A 1 1102 ? -11.099 18.202 -44.639 1.00 92.81 1102 ALA A CA 1
ATOM 8459 C C . ALA A 1 1102 ? -9.660 18.344 -44.123 1.00 92.81 1102 ALA A C 1
ATOM 8461 O O . ALA A 1 1102 ? -8.706 18.236 -44.899 1.00 92.81 1102 ALA A O 1
ATOM 8462 N N . LYS A 1 1103 ? -9.490 18.536 -42.808 1.00 92.81 1103 LYS A N 1
ATOM 8463 C CA . LYS A 1 1103 ? -8.163 18.616 -42.190 1.00 92.81 1103 LYS A CA 1
ATOM 8464 C C . LYS A 1 1103 ? -7.436 17.275 -42.227 1.00 92.81 1103 LYS A C 1
ATOM 8466 O O . LYS A 1 1103 ? -6.240 17.252 -42.502 1.00 92.81 1103 LYS A O 1
ATOM 8471 N N . ASN A 1 1104 ? -8.146 16.168 -42.007 1.00 92.38 1104 ASN A N 1
ATOM 8472 C CA . ASN A 1 1104 ? -7.574 14.825 -42.093 1.00 92.38 1104 ASN A CA 1
ATOM 8473 C C . ASN A 1 1104 ? -7.092 14.500 -43.517 1.00 92.38 1104 ASN A C 1
ATOM 8475 O O . ASN A 1 1104 ? -5.978 14.007 -43.687 1.00 92.38 1104 ASN A O 1
ATOM 8479 N N . ALA A 1 1105 ? -7.871 14.843 -44.549 1.00 94.25 1105 ALA A N 1
ATOM 8480 C CA . ALA A 1 1105 ? -7.466 14.655 -45.943 1.00 94.25 1105 ALA A CA 1
ATOM 8481 C C . ALA A 1 1105 ? -6.239 15.507 -46.319 1.00 94.25 1105 ALA A C 1
ATOM 8483 O O . ALA A 1 1105 ? -5.303 15.002 -46.941 1.00 94.25 1105 ALA A O 1
ATOM 8484 N N . ALA A 1 1106 ? -6.204 16.777 -45.901 1.00 94.88 1106 ALA A N 1
ATOM 8485 C CA . ALA A 1 1106 ? -5.065 17.664 -46.144 1.00 94.88 1106 ALA A CA 1
ATOM 8486 C C . ALA A 1 1106 ? -3.785 17.186 -45.432 1.00 94.88 1106 ALA A C 1
ATOM 8488 O O . ALA A 1 1106 ? -2.695 17.263 -46.001 1.00 94.88 1106 ALA A O 1
ATOM 8489 N N . ALA A 1 1107 ? -3.919 16.651 -44.216 1.00 93.88 1107 ALA A N 1
ATOM 8490 C CA . ALA A 1 1107 ? -2.818 16.091 -43.440 1.00 93.88 1107 ALA A CA 1
ATOM 8491 C C . ALA A 1 1107 ? -2.211 14.859 -44.128 1.00 93.88 1107 ALA A C 1
ATOM 8493 O O . ALA A 1 1107 ? -0.996 14.796 -44.332 1.00 93.88 1107 ALA A O 1
ATOM 8494 N N . LYS A 1 1108 ? -3.063 13.938 -44.600 1.00 94.75 1108 LYS A N 1
ATOM 8495 C CA . LYS A 1 1108 ? -2.611 12.758 -45.346 1.00 94.75 1108 LYS A CA 1
ATOM 8496 C C . LYS A 1 1108 ? -1.921 13.133 -46.660 1.00 94.75 1108 LYS A C 1
ATOM 8498 O O . LYS A 1 1108 ? -0.868 12.583 -46.972 1.00 94.75 1108 LYS A O 1
ATOM 8503 N N . ALA A 1 1109 ? -2.473 14.102 -47.393 1.00 94.94 1109 ALA A N 1
ATOM 8504 C CA . ALA A 1 1109 ? -1.878 14.595 -48.634 1.00 94.94 1109 ALA A CA 1
ATOM 8505 C C . ALA A 1 1109 ? -0.491 15.227 -48.412 1.00 94.94 1109 ALA A C 1
ATOM 8507 O O . ALA A 1 1109 ? 0.402 15.036 -49.235 1.00 94.94 1109 ALA A O 1
ATOM 8508 N N . ALA A 1 1110 ? -0.285 15.936 -47.295 1.00 94.50 1110 ALA A N 1
ATOM 8509 C CA . ALA A 1 1110 ? 1.019 16.495 -46.938 1.00 94.50 1110 ALA A CA 1
ATOM 8510 C C . ALA A 1 1110 ? 2.058 15.397 -46.641 1.00 94.50 1110 ALA A C 1
ATOM 8512 O O . ALA A 1 1110 ? 3.185 15.478 -47.131 1.00 94.50 1110 ALA A O 1
ATOM 8513 N N . ALA A 1 1111 ? 1.675 14.341 -45.912 1.00 92.38 1111 ALA A N 1
ATOM 8514 C CA . ALA A 1 1111 ? 2.547 13.188 -45.663 1.00 92.38 1111 ALA A CA 1
ATOM 8515 C C . ALA A 1 1111 ? 2.934 12.457 -46.963 1.00 92.38 1111 ALA A C 1
ATOM 8517 O O . ALA A 1 1111 ? 4.101 12.116 -47.157 1.00 92.38 1111 ALA A O 1
ATOM 8518 N N . ASP A 1 1112 ? 1.983 12.276 -47.884 1.00 93.25 1112 ASP A N 1
ATOM 8519 C CA . ASP A 1 1112 ? 2.237 11.631 -49.179 1.00 93.25 1112 ASP A CA 1
ATOM 8520 C C . ASP A 1 1112 ? 3.123 12.488 -50.092 1.00 93.25 1112 ASP A C 1
ATOM 8522 O O . ASP A 1 1112 ? 4.031 11.969 -50.745 1.00 93.25 1112 ASP A O 1
ATOM 8526 N N . ALA A 1 1113 ? 2.908 13.807 -50.110 1.00 94.31 1113 ALA A N 1
ATOM 8527 C CA . ALA A 1 1113 ? 3.744 14.743 -50.856 1.00 94.31 1113 ALA A CA 1
ATOM 8528 C C . ALA A 1 1113 ? 5.192 14.751 -50.341 1.00 94.31 1113 ALA A C 1
ATOM 8530 O O . ALA A 1 1113 ? 6.122 14.747 -51.148 1.00 94.31 1113 ALA A O 1
ATOM 8531 N N . TYR A 1 1114 ? 5.387 14.701 -49.019 1.00 95.75 1114 TYR A N 1
ATOM 8532 C CA . TYR A 1 1114 ? 6.711 14.561 -48.413 1.00 95.75 1114 TYR A CA 1
ATOM 8533 C C . TYR A 1 1114 ? 7.380 13.238 -48.798 1.00 95.75 1114 TYR A C 1
ATOM 8535 O O . TYR A 1 1114 ? 8.510 13.248 -49.285 1.00 95.75 1114 TYR A O 1
ATOM 8543 N N . GLY A 1 1115 ? 6.670 12.111 -48.669 1.00 91.12 1115 GLY A N 1
ATOM 8544 C CA . GLY A 1 1115 ? 7.195 10.802 -49.066 1.00 91.12 1115 GLY A CA 1
ATOM 8545 C C . GLY A 1 1115 ? 7.586 10.743 -50.547 1.00 91.12 1115 GLY A C 1
ATOM 8546 O O . GLY A 1 1115 ? 8.630 10.190 -50.897 1.00 91.12 1115 GLY A O 1
ATOM 8547 N N . LYS A 1 1116 ? 6.794 11.369 -51.426 1.00 93.56 1116 LYS A N 1
ATOM 8548 C CA . LYS A 1 1116 ? 7.103 11.480 -52.856 1.00 93.56 1116 LYS A CA 1
ATOM 8549 C C . LYS A 1 1116 ? 8.356 12.326 -53.110 1.00 93.56 1116 LYS A C 1
ATOM 8551 O O . LYS A 1 1116 ? 9.254 11.851 -53.799 1.00 93.56 1116 LYS A O 1
ATOM 8556 N N . ALA A 1 1117 ? 8.440 13.526 -52.534 1.00 93.25 1117 ALA A N 1
ATOM 8557 C CA . ALA A 1 1117 ? 9.591 14.415 -52.707 1.00 93.25 1117 ALA A CA 1
ATOM 8558 C C . ALA A 1 1117 ? 10.891 13.793 -52.164 1.00 93.25 1117 ALA A C 1
ATOM 8560 O O . ALA A 1 1117 ? 11.949 13.936 -52.771 1.00 93.25 1117 ALA A O 1
ATOM 8561 N N . LEU A 1 1118 ? 10.809 13.046 -51.057 1.00 91.50 1118 LEU A N 1
ATOM 8562 C CA . LEU A 1 1118 ? 11.939 12.305 -50.494 1.00 91.50 1118 LEU A CA 1
ATOM 8563 C C . LEU A 1 1118 ? 12.430 11.212 -51.449 1.00 91.50 1118 LEU A C 1
ATOM 8565 O O . LEU A 1 1118 ? 13.634 11.062 -51.648 1.00 91.50 1118 LEU A O 1
ATOM 8569 N N . ASN A 1 1119 ? 11.509 10.461 -52.054 1.00 88.38 1119 ASN A N 1
ATOM 8570 C CA . ASN A 1 1119 ? 11.856 9.429 -53.028 1.00 88.38 1119 ASN A CA 1
ATOM 8571 C C . ASN A 1 1119 ? 12.435 10.026 -54.312 1.00 88.38 1119 ASN A C 1
ATOM 8573 O O . ASN A 1 1119 ? 13.429 9.511 -54.803 1.00 88.38 1119 ASN A O 1
ATOM 8577 N N . GLU A 1 1120 ? 11.876 11.124 -54.824 1.00 89.19 1120 GLU A N 1
ATOM 8578 C CA . GLU A 1 1120 ? 12.411 11.829 -55.998 1.00 89.19 1120 GLU A CA 1
ATOM 8579 C C . GLU A 1 1120 ? 13.822 12.381 -55.734 1.00 89.19 1120 GLU A C 1
ATOM 8581 O O . GLU A 1 1120 ? 14.707 12.232 -56.575 1.00 89.19 1120 GLU A O 1
ATOM 8586 N N . ALA A 1 1121 ? 14.069 12.941 -54.545 1.00 86.00 1121 ALA A N 1
ATOM 8587 C CA . ALA A 1 1121 ? 15.393 13.395 -54.122 1.00 86.00 1121 ALA A CA 1
ATOM 8588 C C . ALA A 1 1121 ? 16.410 12.241 -54.019 1.00 86.00 1121 ALA A C 1
ATOM 8590 O O . ALA A 1 1121 ? 17.543 12.373 -54.484 1.00 86.00 1121 ALA A O 1
ATOM 8591 N N . LYS A 1 1122 ? 16.005 11.096 -53.450 1.00 83.56 1122 LYS A N 1
ATOM 8592 C CA . LYS A 1 1122 ? 16.833 9.878 -53.382 1.00 83.56 1122 LYS A CA 1
ATOM 8593 C C . LYS A 1 1122 ? 17.110 9.309 -54.776 1.00 83.56 1122 LYS A C 1
ATOM 8595 O O . LYS A 1 1122 ? 18.249 8.983 -55.094 1.00 83.56 1122 LYS A O 1
ATOM 8600 N N . ASP A 1 1123 ? 16.088 9.234 -55.622 1.00 84.75 1123 ASP A N 1
ATOM 8601 C CA . ASP A 1 1123 ? 16.195 8.738 -56.993 1.00 84.75 1123 ASP A CA 1
ATOM 8602 C C . ASP A 1 1123 ? 17.103 9.617 -57.853 1.00 84.75 1123 ASP A C 1
ATOM 8604 O O . ASP A 1 1123 ? 17.863 9.076 -58.651 1.00 84.75 1123 ASP A O 1
ATOM 8608 N N . LEU A 1 1124 ? 17.080 10.943 -57.681 1.00 84.06 1124 LEU A N 1
ATOM 8609 C CA . LEU A 1 1124 ? 17.971 11.852 -58.404 1.00 84.06 1124 LEU A CA 1
ATOM 8610 C C . LEU A 1 1124 ? 19.449 11.542 -58.117 1.00 84.06 1124 LEU A C 1
ATOM 8612 O O . LEU A 1 1124 ? 20.248 11.499 -59.047 1.00 84.06 1124 LEU A O 1
ATOM 8616 N N . LEU A 1 1125 ? 19.796 11.254 -56.857 1.00 78.12 1125 LEU A N 1
ATOM 8617 C CA . LEU A 1 1125 ? 21.163 10.890 -56.461 1.00 78.12 1125 LEU A CA 1
ATOM 8618 C C . LEU A 1 1125 ? 21.588 9.499 -56.957 1.00 78.12 1125 LEU A C 1
ATOM 8620 O O . LEU A 1 1125 ? 22.773 9.263 -57.173 1.00 78.12 1125 LEU A O 1
ATOM 8624 N N . ILE A 1 1126 ? 20.637 8.575 -57.123 1.00 72.50 1126 ILE A N 1
ATOM 8625 C CA . ILE A 1 1126 ? 20.914 7.169 -57.459 1.00 72.50 1126 ILE A CA 1
ATOM 8626 C C . ILE A 1 1126 ? 20.876 6.921 -58.971 1.00 72.50 1126 ILE A C 1
ATOM 8628 O O . ILE A 1 1126 ? 21.718 6.211 -59.513 1.00 72.50 1126 ILE A O 1
ATOM 8632 N N . LYS A 1 1127 ? 19.864 7.456 -59.655 1.00 73.69 1127 LYS A N 1
ATOM 8633 C CA . LYS A 1 1127 ? 19.540 7.124 -61.049 1.00 73.69 1127 LYS A CA 1
ATOM 8634 C C . LYS A 1 1127 ? 20.150 8.101 -62.052 1.00 73.69 1127 LYS A C 1
ATOM 8636 O O . LYS A 1 1127 ? 20.193 7.771 -63.234 1.00 73.69 1127 LYS A O 1
ATOM 8641 N N . LYS A 1 1128 ? 20.602 9.278 -61.603 1.00 77.19 1128 LYS A N 1
ATOM 8642 C CA . LYS A 1 1128 ? 21.138 10.339 -62.464 1.00 77.19 1128 LYS A CA 1
ATOM 8643 C C . LYS A 1 1128 ? 22.496 10.863 -61.953 1.00 77.19 1128 LYS A C 1
ATOM 8645 O O . LYS A 1 1128 ? 22.566 11.953 -61.388 1.00 77.19 1128 LYS A O 1
ATOM 8650 N N . PRO A 1 1129 ? 23.591 10.097 -62.129 1.00 68.88 1129 PRO A N 1
ATOM 8651 C CA . PRO A 1 1129 ? 24.923 10.476 -61.640 1.00 68.88 1129 PRO A CA 1
ATOM 8652 C C . PRO A 1 1129 ? 25.510 11.718 -62.335 1.00 68.88 1129 PRO A C 1
ATOM 8654 O O . PRO A 1 1129 ? 26.447 12.325 -61.825 1.00 68.88 1129 PRO A O 1
ATOM 8657 N N . ASP A 1 1130 ? 24.953 12.111 -63.480 1.00 74.69 1130 ASP A N 1
ATOM 8658 C CA . ASP A 1 1130 ? 25.283 13.309 -64.249 1.00 74.69 1130 ASP A CA 1
ATOM 8659 C C . ASP A 1 1130 ? 24.385 14.520 -63.912 1.00 74.69 1130 ASP A C 1
ATOM 8661 O O . ASP A 1 1130 ? 24.337 15.490 -64.670 1.00 74.69 1130 ASP A O 1
ATOM 8665 N N . ALA A 1 1131 ? 23.664 14.491 -62.783 1.00 83.25 1131 ALA A N 1
ATOM 8666 C CA . ALA A 1 1131 ? 22.809 15.598 -62.360 1.00 83.25 1131 ALA A CA 1
ATOM 8667 C C . ALA A 1 1131 ? 23.586 16.922 -62.221 1.00 83.25 1131 ALA A C 1
ATOM 8669 O O . ALA A 1 1131 ? 24.686 16.995 -61.659 1.00 83.25 1131 ALA A O 1
ATOM 8670 N N . THR A 1 1132 ? 22.974 17.999 -62.707 1.00 87.06 1132 THR A N 1
ATOM 8671 C CA . THR A 1 1132 ? 23.502 19.367 -62.593 1.00 87.06 1132 THR A CA 1
ATOM 8672 C C . THR A 1 1132 ? 23.249 19.945 -61.199 1.00 87.06 1132 THR A C 1
ATOM 8674 O O . THR A 1 1132 ? 22.341 19.521 -60.480 1.00 87.06 1132 THR A O 1
ATOM 8677 N N . GLN A 1 1133 ? 24.007 20.973 -60.804 1.00 87.25 1133 GLN A N 1
ATOM 8678 C CA . GLN A 1 1133 ? 23.798 21.649 -59.519 1.00 87.25 1133 GLN A CA 1
ATOM 8679 C C . GLN A 1 1133 ? 22.382 22.226 -59.394 1.00 87.25 1133 GLN A C 1
ATOM 8681 O O . GLN A 1 1133 ? 21.817 22.246 -58.298 1.00 87.25 1133 GLN A O 1
ATOM 8686 N N . LYS A 1 1134 ? 21.794 22.675 -60.508 1.00 85.88 1134 LYS A N 1
ATOM 8687 C CA . LYS A 1 1134 ? 20.422 23.179 -60.546 1.00 85.88 1134 LYS A CA 1
ATOM 8688 C C . LYS A 1 1134 ? 19.410 22.095 -60.172 1.00 85.88 1134 LYS A C 1
ATOM 8690 O O . LYS A 1 1134 ? 18.555 22.338 -59.327 1.00 85.88 1134 LYS A O 1
ATOM 8695 N N . GLU A 1 1135 ? 19.530 20.902 -60.745 1.00 88.44 1135 GLU A N 1
ATOM 8696 C CA . GLU A 1 1135 ? 18.623 19.782 -60.458 1.00 88.44 1135 GLU A CA 1
ATOM 8697 C C . GLU A 1 1135 ? 18.705 19.342 -58.993 1.00 88.44 1135 GLU A C 1
ATOM 8699 O O . GLU A 1 1135 ? 17.676 19.107 -58.360 1.00 88.44 1135 GLU A O 1
ATOM 8704 N N . ILE A 1 1136 ? 19.915 19.314 -58.426 1.00 89.56 1136 ILE A N 1
ATOM 8705 C CA . ILE A 1 1136 ? 20.125 19.033 -57.000 1.00 89.56 1136 ILE A CA 1
ATOM 8706 C C . ILE A 1 1136 ? 19.449 20.091 -56.117 1.00 89.56 1136 ILE A C 1
ATOM 8708 O O . ILE A 1 1136 ? 18.769 19.751 -55.145 1.00 89.56 1136 ILE A O 1
ATOM 8712 N N . ASN A 1 1137 ? 19.600 21.373 -56.457 1.00 89.56 1137 ASN A N 1
ATOM 8713 C CA . ASN A 1 1137 ? 18.995 22.469 -55.700 1.00 89.56 1137 ASN A CA 1
ATOM 8714 C C . ASN A 1 1137 ? 17.460 22.456 -55.788 1.00 89.56 1137 ASN A C 1
ATOM 8716 O O . ASN A 1 1137 ? 16.794 22.678 -54.776 1.00 89.56 1137 ASN A O 1
ATOM 8720 N N . ASP A 1 1138 ? 16.899 22.163 -56.964 1.00 90.81 1138 ASP A N 1
ATOM 8721 C CA . ASP A 1 1138 ? 15.451 22.082 -57.176 1.00 90.81 1138 ASP A CA 1
ATOM 8722 C C . ASP A 1 1138 ? 14.837 20.917 -56.381 1.00 90.81 1138 ASP A C 1
ATOM 8724 O O . ASP A 1 1138 ? 13.818 21.095 -55.706 1.00 90.81 1138 ASP A O 1
ATOM 8728 N N . ALA A 1 1139 ? 15.486 19.746 -56.380 1.00 91.69 1139 ALA A N 1
ATOM 8729 C CA . ALA A 1 1139 ? 15.056 18.598 -55.581 1.00 91.69 1139 ALA A CA 1
ATOM 8730 C C . ALA A 1 1139 ? 15.123 18.885 -54.073 1.00 91.69 1139 ALA A C 1
ATOM 8732 O O . ALA A 1 1139 ? 14.188 18.558 -53.339 1.00 91.69 1139 ALA A O 1
ATOM 8733 N N . LYS A 1 1140 ? 16.184 19.565 -53.611 1.00 93.38 1140 LYS A N 1
ATOM 8734 C CA . LYS A 1 1140 ? 16.307 20.001 -52.212 1.00 93.38 1140 LYS A CA 1
ATOM 8735 C C . LYS A 1 1140 ? 15.167 20.937 -51.827 1.00 93.38 1140 LYS A C 1
ATOM 8737 O O . LYS A 1 1140 ? 14.514 20.726 -50.810 1.00 93.38 1140 LYS A O 1
ATOM 8742 N N . ALA A 1 1141 ? 14.907 21.955 -52.646 1.00 92.62 1141 ALA A N 1
ATOM 8743 C CA . ALA A 1 1141 ? 13.855 22.929 -52.384 1.00 92.62 1141 ALA A CA 1
ATOM 8744 C C . ALA A 1 1141 ? 12.462 22.277 -52.347 1.00 92.62 1141 ALA A C 1
ATOM 8746 O O . ALA A 1 1141 ? 11.645 22.625 -51.493 1.00 92.62 1141 ALA A O 1
ATOM 8747 N N . ALA A 1 1142 ? 12.193 21.314 -53.235 1.00 93.50 1142 ALA A N 1
ATOM 8748 C CA . ALA A 1 1142 ? 10.950 20.549 -53.229 1.00 93.50 1142 ALA A CA 1
ATOM 8749 C C . ALA A 1 1142 ? 10.791 19.716 -51.944 1.00 93.50 1142 ALA A C 1
ATOM 8751 O O . ALA A 1 1142 ? 9.723 19.751 -51.327 1.00 93.50 1142 ALA A O 1
ATOM 8752 N N . LEU A 1 1143 ? 11.854 19.026 -51.512 1.00 94.44 1143 LEU A N 1
ATOM 8753 C CA . LEU A 1 1143 ? 11.866 18.226 -50.286 1.00 94.44 1143 LEU A CA 1
ATOM 8754 C C . LEU A 1 1143 ? 11.682 19.088 -49.028 1.00 94.44 1143 LEU A C 1
ATOM 8756 O O . LEU A 1 1143 ? 10.804 18.798 -48.215 1.00 94.44 1143 LEU A O 1
ATOM 8760 N N . ASP A 1 1144 ? 12.444 20.175 -48.894 1.00 93.56 1144 ASP A N 1
ATOM 8761 C CA . ASP A 1 1144 ? 12.353 21.090 -47.748 1.00 93.56 1144 ASP A CA 1
ATOM 8762 C C . ASP A 1 1144 ? 10.964 21.732 -47.652 1.00 93.56 1144 ASP A C 1
ATOM 8764 O O . ASP A 1 1144 ? 10.385 21.836 -46.570 1.00 93.56 1144 ASP A O 1
ATOM 8768 N N . LYS A 1 1145 ? 10.383 22.121 -48.794 1.00 94.19 1145 LYS A N 1
ATOM 8769 C CA . LYS A 1 1145 ? 9.026 22.670 -48.842 1.00 94.19 1145 LYS A CA 1
ATOM 8770 C C . LYS A 1 1145 ? 7.986 21.637 -48.408 1.00 94.19 1145 LYS A C 1
ATOM 8772 O O . LYS A 1 1145 ? 7.091 21.972 -47.636 1.00 94.19 1145 LYS A O 1
ATOM 8777 N N . ALA A 1 1146 ? 8.093 20.396 -48.885 1.00 94.25 1146 ALA A N 1
ATOM 8778 C CA . ALA A 1 1146 ? 7.182 19.328 -48.485 1.00 94.25 1146 ALA A CA 1
ATOM 8779 C C . ALA A 1 1146 ? 7.324 18.984 -46.991 1.00 94.25 1146 ALA A C 1
ATOM 8781 O O . ALA A 1 1146 ? 6.321 18.710 -46.335 1.00 94.25 1146 ALA A O 1
ATOM 8782 N N . ARG A 1 1147 ? 8.542 19.071 -46.434 1.00 94.62 1147 ARG A N 1
ATOM 8783 C CA . ARG A 1 1147 ? 8.800 18.929 -44.993 1.00 94.62 1147 ARG A CA 1
ATOM 8784 C C . ARG A 1 1147 ? 8.120 20.033 -44.186 1.00 94.62 1147 ARG A C 1
ATOM 8786 O O . ARG A 1 1147 ? 7.389 19.727 -43.252 1.00 94.62 1147 ARG A O 1
ATOM 8793 N N . ALA A 1 1148 ? 8.305 21.296 -44.568 1.00 93.81 1148 ALA A N 1
ATOM 8794 C CA . ALA A 1 1148 ? 7.723 22.443 -43.864 1.00 93.81 1148 ALA A CA 1
ATOM 8795 C C . ALA A 1 1148 ? 6.180 22.417 -43.839 1.00 93.81 1148 ALA A C 1
ATOM 8797 O O . ALA A 1 1148 ? 5.552 22.897 -42.899 1.00 93.81 1148 ALA A O 1
ATOM 8798 N N . GLU A 1 1149 ? 5.538 21.825 -44.850 1.00 94.38 1149 GLU A N 1
ATOM 8799 C CA . GLU A 1 1149 ? 4.080 21.653 -44.867 1.00 94.38 1149 GLU A CA 1
ATOM 8800 C C . GLU A 1 1149 ? 3.564 20.711 -43.762 1.00 94.38 1149 GLU A C 1
ATOM 8802 O O . GLU A 1 1149 ? 2.419 20.859 -43.327 1.00 94.38 1149 GLU A O 1
ATOM 8807 N N . LEU A 1 1150 ? 4.400 19.799 -43.248 1.00 92.75 1150 LEU A N 1
ATOM 8808 C CA . LEU A 1 1150 ? 4.048 18.927 -42.123 1.00 92.75 1150 LEU A CA 1
ATOM 8809 C C . LEU A 1 1150 ? 3.896 19.709 -40.811 1.00 92.75 1150 LEU A C 1
ATOM 8811 O O . LEU A 1 1150 ? 3.061 19.343 -39.982 1.00 92.75 1150 LEU A O 1
ATOM 8815 N N . ASP A 1 1151 ? 4.629 20.814 -40.631 1.00 89.75 1151 ASP A N 1
ATOM 8816 C CA . ASP A 1 1151 ? 4.625 21.605 -39.389 1.00 89.75 1151 ASP A CA 1
ATOM 8817 C C . ASP A 1 1151 ? 3.241 22.176 -39.046 1.00 89.75 1151 ASP A C 1
ATOM 8819 O O . ASP A 1 1151 ? 2.924 22.403 -37.875 1.00 89.75 1151 ASP A O 1
ATOM 8823 N N . LYS A 1 1152 ? 2.361 22.324 -40.047 1.00 91.44 1152 LYS A N 1
ATOM 8824 C CA . LYS A 1 1152 ? 0.952 22.724 -39.868 1.00 91.44 1152 LYS A CA 1
ATOM 8825 C C . LYS A 1 1152 ? 0.142 21.739 -39.012 1.00 91.44 1152 LYS A C 1
ATOM 8827 O O . LYS A 1 1152 ? -0.939 22.091 -38.536 1.00 91.44 1152 LYS A O 1
ATOM 8832 N N . TYR A 1 1153 ? 0.653 20.525 -38.807 1.00 90.69 1153 TYR A N 1
ATOM 8833 C CA . TYR A 1 1153 ? 0.007 19.433 -38.073 1.00 90.69 1153 TYR A CA 1
ATOM 8834 C C . TYR A 1 1153 ? 0.714 19.090 -36.755 1.00 90.69 1153 TYR A C 1
ATOM 8836 O O . TYR A 1 1153 ? 0.422 18.061 -36.140 1.00 90.69 1153 TYR A O 1
ATOM 8844 N N . ASN A 1 1154 ? 1.628 19.947 -36.293 1.00 87.69 1154 ASN A N 1
ATOM 8845 C CA . ASN A 1 1154 ? 2.310 19.757 -35.019 1.00 87.69 1154 ASN A CA 1
ATOM 8846 C C . ASN A 1 1154 ? 1.343 19.868 -33.821 1.00 87.69 1154 ASN A C 1
ATOM 8848 O O . ASN A 1 1154 ? 0.297 20.521 -33.885 1.00 87.69 1154 ASN A O 1
ATOM 8852 N N . THR A 1 1155 ? 1.687 19.221 -32.709 1.00 82.62 1155 THR A N 1
ATOM 8853 C CA . THR A 1 1155 ? 0.827 19.175 -31.520 1.00 82.62 1155 THR A CA 1
ATOM 8854 C C . THR A 1 1155 ? 0.867 20.505 -30.763 1.00 82.62 1155 THR A C 1
ATOM 8856 O O . THR A 1 1155 ? 1.873 20.851 -30.144 1.00 82.62 1155 THR A O 1
ATOM 8859 N N . ASP A 1 1156 ? -0.251 21.235 -30.749 1.00 78.50 1156 ASP A N 1
ATOM 8860 C CA . ASP A 1 1156 ? -0.401 22.460 -29.955 1.00 78.50 1156 ASP A CA 1
ATOM 8861 C C . ASP A 1 1156 ? -0.807 22.145 -28.503 1.00 78.50 1156 ASP A C 1
ATOM 8863 O O . ASP A 1 1156 ? -1.971 21.892 -28.183 1.00 78.50 1156 ASP A O 1
ATOM 8867 N N . VAL A 1 1157 ? 0.170 22.200 -27.595 1.00 79.19 1157 VAL A N 1
ATOM 8868 C CA . VAL A 1 1157 ? -0.044 22.005 -26.151 1.00 79.19 1157 VAL A CA 1
ATOM 8869 C C . VAL A 1 1157 ? -0.485 23.277 -25.417 1.00 79.19 1157 VAL A C 1
ATOM 8871 O O . VAL A 1 1157 ? -0.735 23.217 -24.213 1.00 79.19 1157 VAL A O 1
ATOM 8874 N N . ALA A 1 1158 ? -0.585 24.437 -26.077 1.00 78.88 1158 ALA A N 1
ATOM 8875 C CA . ALA A 1 1158 ? -0.921 25.699 -25.414 1.00 78.88 1158 ALA A CA 1
ATOM 8876 C C . ALA A 1 1158 ? -2.329 25.663 -24.803 1.00 78.88 1158 ALA A C 1
ATOM 8878 O O . ALA A 1 1158 ? -2.525 26.106 -23.669 1.00 78.88 1158 ALA A O 1
ATOM 8879 N N . LYS A 1 1159 ? -3.293 25.051 -25.503 1.00 70.38 1159 LYS A N 1
ATOM 8880 C CA . LYS A 1 1159 ? -4.662 24.854 -24.994 1.00 70.38 1159 LYS A CA 1
ATOM 8881 C C . LYS A 1 1159 ? -4.709 23.894 -23.805 1.00 70.38 1159 LYS A C 1
ATOM 8883 O O . LYS A 1 1159 ? -5.436 24.153 -22.848 1.00 70.38 1159 LYS A O 1
ATOM 8888 N N . LEU A 1 1160 ? -3.894 22.835 -23.822 1.00 71.25 1160 LEU A N 1
ATOM 8889 C CA . LEU A 1 1160 ? -3.761 21.910 -22.694 1.00 71.25 1160 LEU A CA 1
ATOM 8890 C C . LEU A 1 1160 ? -3.137 22.613 -21.483 1.00 71.25 1160 LEU A C 1
ATOM 8892 O O . LEU A 1 1160 ? -3.684 22.538 -20.390 1.00 71.25 1160 LEU A O 1
ATOM 8896 N N . LYS A 1 1161 ? -2.052 23.372 -21.679 1.00 76.12 1161 LYS A N 1
ATOM 8897 C CA . LYS A 1 1161 ? -1.422 24.178 -20.621 1.00 76.12 1161 LYS A CA 1
ATOM 8898 C C . LYS A 1 1161 ? -2.391 25.208 -20.036 1.00 76.12 1161 LYS A C 1
ATOM 8900 O O . LYS A 1 1161 ? -2.429 25.379 -18.822 1.00 76.12 1161 LYS A O 1
ATOM 8905 N N . ALA A 1 1162 ? -3.203 25.861 -20.868 1.00 73.88 1162 ALA A N 1
ATOM 8906 C CA . ALA A 1 1162 ? -4.235 26.789 -20.410 1.00 73.88 1162 ALA A CA 1
ATOM 8907 C C . ALA A 1 1162 ? -5.351 26.080 -19.619 1.00 73.88 1162 ALA A C 1
ATOM 8909 O O . ALA A 1 1162 ? -5.766 26.588 -18.580 1.00 73.88 1162 ALA A O 1
ATOM 8910 N N . SER A 1 1163 ? -5.790 24.895 -20.060 1.00 68.88 1163 SER A N 1
ATOM 8911 C CA . SER A 1 1163 ? -6.768 24.060 -19.346 1.00 68.88 1163 SER A CA 1
ATOM 8912 C C . SER A 1 1163 ? -6.235 23.588 -17.988 1.00 68.88 1163 SER A C 1
ATOM 8914 O O . SER A 1 1163 ? -6.873 23.815 -16.964 1.00 68.88 1163 SER A O 1
ATOM 8916 N N . VAL A 1 1164 ? -5.013 23.047 -17.947 1.00 70.12 1164 VAL A N 1
ATOM 8917 C CA . VAL A 1 1164 ? -4.330 22.643 -16.706 1.00 70.12 1164 VAL A CA 1
ATOM 8918 C C . VAL A 1 1164 ? -4.154 23.837 -15.766 1.00 70.12 1164 VAL A C 1
ATOM 8920 O O . VAL A 1 1164 ? -4.383 23.711 -14.572 1.00 70.12 1164 VAL A O 1
ATOM 8923 N N . LYS A 1 1165 ? -3.841 25.034 -16.273 1.00 70.38 1165 LYS A N 1
ATOM 8924 C CA . LYS A 1 1165 ? -3.744 26.242 -15.437 1.00 70.38 1165 LYS A CA 1
ATOM 8925 C C . LYS A 1 1165 ? -5.105 26.729 -14.914 1.00 70.38 1165 LYS A C 1
ATOM 8927 O O . LYS A 1 1165 ? -5.156 27.349 -13.859 1.00 70.38 1165 LYS A O 1
ATOM 8932 N N . LYS A 1 1166 ? -6.196 26.460 -15.639 1.00 67.00 1166 LYS A N 1
ATOM 8933 C CA . LYS A 1 1166 ? -7.568 26.856 -15.277 1.00 67.00 1166 LYS A CA 1
ATOM 8934 C C . LYS A 1 1166 ? -8.268 25.845 -14.356 1.00 67.00 1166 LYS A C 1
ATOM 8936 O O . LYS A 1 1166 ? -9.191 26.227 -13.645 1.00 67.00 1166 LYS A O 1
ATOM 8941 N N . HIS A 1 1167 ? -7.836 24.583 -14.367 1.00 62.22 1167 HIS A N 1
ATOM 8942 C CA . HIS A 1 1167 ? -8.524 23.472 -13.696 1.00 62.22 1167 HIS A CA 1
ATOM 8943 C C . HIS A 1 1167 ? -7.617 22.585 -12.816 1.00 62.22 1167 HIS A C 1
ATOM 8945 O O . HIS A 1 1167 ? -8.119 21.684 -12.154 1.00 62.22 1167 HIS A O 1
ATOM 8951 N N . GLY A 1 1168 ? -6.300 22.812 -12.802 1.00 49.69 1168 GLY A N 1
ATOM 8952 C CA . GLY A 1 1168 ? -5.294 21.946 -12.168 1.00 49.69 1168 GLY A CA 1
ATOM 8953 C C . GLY A 1 1168 ? -4.885 22.309 -10.739 1.00 49.69 1168 GLY A C 1
ATOM 8954 O O . GLY A 1 1168 ? -3.934 21.727 -10.229 1.00 49.69 1168 GLY A O 1
ATOM 8955 N N . THR A 1 1169 ? -5.568 23.238 -10.068 1.00 51.22 1169 THR A N 1
ATOM 8956 C CA . THR A 1 1169 ? -5.465 23.370 -8.606 1.00 51.22 1169 THR A CA 1
ATOM 8957 C C . THR A 1 1169 ? -6.669 22.693 -7.974 1.00 51.22 1169 THR A C 1
ATOM 8959 O O . THR A 1 1169 ? -7.776 23.228 -8.041 1.00 51.22 1169 THR A O 1
ATOM 8962 N N . LYS A 1 1170 ? -6.457 21.531 -7.359 1.00 46.91 1170 LYS A N 1
ATOM 8963 C CA . LYS A 1 1170 ? -7.452 20.896 -6.500 1.00 46.91 1170 LYS A CA 1
ATOM 8964 C C . LYS A 1 1170 ? -6.810 20.525 -5.166 1.00 46.91 1170 LYS A C 1
ATOM 8966 O O . LYS A 1 1170 ? -6.159 19.496 -5.039 1.00 46.91 1170 LYS A O 1
ATOM 8971 N N . ALA A 1 1171 ? -6.976 21.430 -4.203 1.00 42.91 1171 ALA A N 1
ATOM 8972 C CA . ALA A 1 1171 ? -7.453 21.012 -2.895 1.00 42.91 1171 ALA A CA 1
ATOM 8973 C C . ALA A 1 1171 ? -8.871 20.449 -3.112 1.00 42.91 1171 ALA A C 1
ATOM 8975 O O . ALA A 1 1171 ? -9.623 21.015 -3.907 1.00 42.91 1171 ALA A O 1
ATOM 8976 N N . ASP A 1 1172 ? -9.184 19.331 -2.467 1.00 42.03 1172 ASP A N 1
ATOM 8977 C CA . ASP A 1 1172 ? -10.467 18.613 -2.497 1.00 42.03 1172 ASP A CA 1
ATOM 8978 C C . ASP A 1 1172 ? -10.703 17.685 -3.716 1.00 42.03 1172 ASP A C 1
ATOM 8980 O O . ASP A 1 1172 ? -11.507 17.961 -4.621 1.00 42.03 1172 ASP A O 1
ATOM 8984 N N . VAL A 1 1173 ? -10.006 16.538 -3.708 1.00 37.62 1173 VAL A N 1
ATOM 8985 C CA . VAL A 1 1173 ? -10.578 15.192 -3.952 1.00 37.62 1173 VAL A CA 1
ATOM 8986 C C . VAL A 1 1173 ? -9.997 14.243 -2.920 1.00 37.62 1173 VAL A C 1
ATOM 8988 O O . VAL A 1 1173 ? -8.753 14.254 -2.794 1.00 37.62 1173 VAL A O 1
#

pLDDT: mean 86.98, std 8.97, range [37.62, 97.69]